Protein AF-0000000072900373 (afdb_homodimer)

Radius of gyration: 36.22 Å; Cα contacts (8 Å, |Δi|>4): 1668; chains: 2; bounding box: 82×101×72 Å

pLDDT: mean 94.93, std 3.92, range [58.38, 98.62]

Structure (mmCIF, N/CA/C/O backbone):
data_AF-0000000072900373-model_v1
#
loop_
_entity.id
_entity.type
_entity.pdbx_description
1 polymer 'Oligopeptidase F'
#
loop_
_atom_site.group_PDB
_atom_site.id
_atom_site.type_symbol
_atom_site.label_atom_id
_atom_site.label_alt_id
_atom_site.label_comp_id
_atom_site.label_asym_id
_atom_site.label_entity_id
_atom_site.label_seq_id
_atom_site.pdbx_PDB_ins_code
_atom_site.Cartn_x
_atom_site.Cartn_y
_atom_site.Cartn_z
_atom_site.occupancy
_atom_site.B_iso_or_equiv
_atom_site.auth_seq_id
_atom_site.auth_comp_id
_atom_site.auth_asym_id
_atom_site.auth_atom_id
_atom_site.pdbx_PDB_model_num
ATOM 1 N N . MET A 1 1 ? -17.359 -36.156 5.402 1 58.38 1 MET A N 1
ATOM 2 C CA . MET A 1 1 ? -15.945 -36.344 5.707 1 58.38 1 MET A CA 1
ATOM 3 C C . MET A 1 1 ? -15.719 -37.688 6.41 1 58.38 1 MET A C 1
ATOM 5 O O . MET A 1 1 ? -16.469 -38.031 7.309 1 58.38 1 MET A O 1
ATOM 9 N N . VAL A 1 2 ? -14.789 -38.469 5.766 1 69.25 2 VAL A N 1
ATOM 10 C CA . VAL A 1 2 ? -14.539 -39.781 6.285 1 69.25 2 VAL A CA 1
ATOM 11 C C . VAL A 1 2 ? -13.734 -39.719 7.582 1 69.25 2 VAL A C 1
ATOM 13 O O . VAL A 1 2 ? -12.883 -38.812 7.73 1 69.25 2 VAL A O 1
ATOM 16 N N . GLU A 1 3 ? -14.164 -40.438 8.594 1 67.88 3 GLU A N 1
ATOM 17 C CA . GLU A 1 3 ? -13.391 -40.531 9.828 1 67.88 3 GLU A CA 1
ATOM 18 C C . GLU A 1 3 ? -12 -41.094 9.57 1 67.88 3 GLU A C 1
ATOM 20 O O . GLU A 1 3 ? -11.852 -42.094 8.859 1 67.88 3 GLU A O 1
ATOM 25 N N . THR A 1 4 ? -10.984 -40.5 10.086 1 74.12 4 THR A N 1
ATOM 26 C CA . THR A 1 4 ? -9.586 -40.875 9.844 1 74.12 4 THR A CA 1
ATOM 27 C C . THR A 1 4 ? -9.32 -42.312 10.211 1 74.12 4 THR A C 1
ATOM 29 O O . THR A 1 4 ? -8.586 -43.031 9.516 1 74.12 4 THR A O 1
ATOM 32 N N . LYS A 1 5 ? -9.992 -42.781 11.32 1 67.62 5 LYS A N 1
ATOM 33 C CA . LYS A 1 5 ? -9.734 -44.125 11.867 1 67.62 5 LYS A CA 1
ATOM 34 C C . LYS A 1 5 ? -10.281 -45.219 10.953 1 67.62 5 LYS A C 1
ATOM 36 O O . LYS A 1 5 ? -9.844 -46.375 11.016 1 67.62 5 LYS A O 1
ATOM 41 N N . SER A 1 6 ? -11.039 -44.844 10 1 78.75 6 SER A N 1
ATOM 42 C CA . SER A 1 6 ? -11.688 -45.812 9.133 1 78.75 6 SER A CA 1
ATOM 43 C C . SER A 1 6 ? -10.961 -45.938 7.797 1 78.75 6 SER A C 1
ATOM 45 O O . SER A 1 6 ? -11.242 -46.844 7.016 1 78.75 6 SER A O 1
ATOM 47 N N . ILE A 1 7 ? -10 -45.25 7.523 1 85.94 7 ILE A N 1
ATOM 48 C CA . ILE A 1 7 ? -9.289 -45.219 6.25 1 85.94 7 ILE A CA 1
ATOM 49 C C . ILE A 1 7 ? -8.18 -46.281 6.27 1 85.94 7 ILE A C 1
ATOM 51 O O . ILE A 1 7 ? -7.383 -46.344 7.203 1 85.94 7 ILE A O 1
ATOM 55 N N . PRO A 1 8 ? -8.188 -47.125 5.344 1 88.56 8 PRO A N 1
ATOM 56 C CA . PRO A 1 8 ? -7.125 -48.125 5.293 1 88.56 8 PRO A CA 1
ATOM 57 C C . PRO A 1 8 ? -5.73 -47.5 5.25 1 88.56 8 PRO A C 1
ATOM 59 O O . PRO A 1 8 ? -5.539 -46.438 4.664 1 88.56 8 PRO A O 1
ATOM 62 N N . GLU A 1 9 ? -4.777 -48.219 5.855 1 89.25 9 GLU A N 1
ATOM 63 C CA . GLU A 1 9 ? -3.398 -47.75 5.914 1 89.25 9 GLU A CA 1
ATOM 64 C C . GLU A 1 9 ? -2.816 -47.562 4.516 1 89.25 9 GLU A C 1
ATOM 66 O O . GLU A 1 9 ? -1.954 -46.719 4.301 1 89.25 9 GLU A O 1
ATOM 71 N N . SER A 1 10 ? -3.383 -48.344 3.582 1 90.12 10 SER A N 1
ATOM 72 C CA . SER A 1 10 ? -2.889 -48.281 2.209 1 90.12 10 SER A CA 1
ATOM 73 C C . SER A 1 10 ? -3.289 -47 1.517 1 90.12 10 SER A C 1
ATOM 75 O O . SER A 1 10 ? -2.77 -46.656 0.448 1 90.12 10 SER A O 1
ATOM 77 N N . GLU A 1 11 ? -4.098 -46.25 2.133 1 94.56 11 GLU A N 1
ATOM 78 C CA . GLU A 1 11 ? -4.578 -45 1.546 1 94.56 11 GLU A CA 1
ATOM 79 C C . GLU A 1 11 ? -4.121 -43.781 2.363 1 94.56 11 GLU A C 1
ATOM 81 O O . GLU A 1 11 ? -4.734 -42.719 2.305 1 94.56 11 GLU A O 1
ATOM 86 N N . LYS A 1 12 ? -3.115 -44.094 3.209 1 94.62 12 LYS A N 1
ATOM 87 C CA . LYS A 1 12 ? -2.385 -43.031 3.93 1 94.62 12 LYS A CA 1
ATOM 88 C C . LYS A 1 12 ? -0.908 -43.031 3.547 1 94.62 12 LYS A C 1
ATOM 90 O O . LYS A 1 12 ? -0.331 -44.094 3.281 1 94.62 12 LYS A O 1
ATOM 95 N N . TRP A 1 13 ? -0.353 -41.844 3.51 1 96 13 TRP A N 1
ATOM 96 C CA . TRP A 1 13 ? 1.069 -41.781 3.186 1 96 13 TRP A CA 1
ATOM 97 C C . TRP A 1 13 ? 1.911 -42.219 4.383 1 96 13 TRP A C 1
ATOM 99 O O . TRP A 1 13 ? 1.435 -42.219 5.52 1 96 13 TRP A O 1
ATOM 109 N N . LYS A 1 14 ? 3.115 -42.656 4.074 1 95.81 14 LYS A N 1
ATOM 110 C CA . LYS A 1 14 ? 4.031 -43.156 5.098 1 95.81 14 LYS A CA 1
ATOM 111 C C . LYS A 1 14 ? 5.203 -42.188 5.289 1 95.81 14 LYS A C 1
ATOM 113 O O . LYS A 1 14 ? 6.223 -42.312 4.602 1 95.81 14 LYS A O 1
ATOM 118 N N . LYS A 1 15 ? 5.066 -41.375 6.258 1 95.25 15 LYS A N 1
ATOM 119 C CA . LYS A 1 15 ? 6.113 -40.375 6.516 1 95.25 15 LYS A CA 1
ATOM 120 C C . LYS A 1 15 ? 7.332 -41.031 7.16 1 95.25 15 LYS A C 1
ATOM 122 O O . LYS A 1 15 ? 8.422 -40.469 7.164 1 95.25 15 LYS A O 1
ATOM 127 N N . GLU A 1 16 ? 7.238 -42.281 7.59 1 94.75 16 GLU A N 1
ATOM 128 C CA . GLU A 1 16 ? 8.305 -43.031 8.242 1 94.75 16 GLU A CA 1
ATOM 129 C C . GLU A 1 16 ? 9.453 -43.312 7.273 1 94.75 16 GLU A C 1
ATOM 131 O O . GLU A 1 16 ? 10.57 -43.625 7.699 1 94.75 16 GLU A O 1
ATOM 136 N N . HIS A 1 17 ? 9.109 -43.188 6.008 1 95.62 17 HIS A N 1
ATOM 137 C CA . HIS A 1 17 ? 10.164 -43.375 5.012 1 95.62 17 HIS A CA 1
ATOM 138 C C . HIS A 1 17 ? 11.148 -42.188 5.047 1 95.62 17 HIS A C 1
ATOM 140 O O . HIS A 1 17 ? 12.266 -42.312 4.543 1 95.62 17 HIS A O 1
ATOM 146 N N . ILE A 1 18 ? 10.766 -41.094 5.629 1 97.31 18 ILE A N 1
ATOM 147 C CA . ILE A 1 18 ? 11.672 -39.938 5.816 1 97.31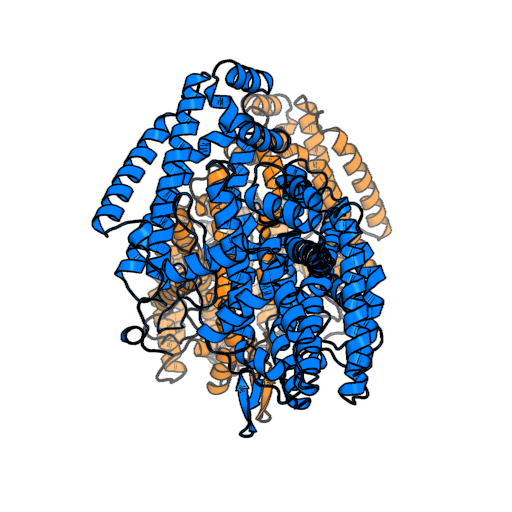 18 ILE A CA 1
ATOM 148 C C . ILE A 1 18 ? 12.414 -40.094 7.145 1 97.31 18 ILE A C 1
ATOM 150 O O . ILE A 1 18 ? 13.648 -40.125 7.176 1 97.31 18 ILE A O 1
ATOM 154 N N . PHE A 1 19 ? 11.594 -40.156 8.156 1 97 19 PHE A N 1
ATOM 155 C CA . PHE A 1 19 ? 12.117 -40.438 9.492 1 97 19 PHE A CA 1
ATOM 156 C C . PHE A 1 19 ? 11.328 -41.562 10.148 1 97 19 PHE A C 1
ATOM 158 O O . PHE A 1 19 ? 10.094 -41.5 10.227 1 97 19 PHE A O 1
ATOM 165 N N . SER A 1 20 ? 12.047 -42.438 10.734 1 95.19 20 SER A N 1
ATOM 166 C CA . SER A 1 20 ? 11.43 -43.656 11.281 1 95.19 20 SER A CA 1
ATOM 167 C C . SER A 1 20 ? 10.703 -43.344 12.586 1 95.19 20 SER A C 1
ATOM 169 O O . SER A 1 20 ? 9.844 -44.125 13.016 1 95.19 20 SER A O 1
ATOM 171 N N . SER A 1 21 ? 11.125 -42.219 13.242 1 93.62 21 SER A N 1
ATOM 172 C CA . SER A 1 21 ? 10.523 -41.875 14.523 1 93.62 21 SER A CA 1
ATOM 173 C C . SER A 1 21 ? 10.672 -40.375 14.812 1 93.62 21 SER A C 1
ATOM 175 O O . SER A 1 21 ? 11.453 -39.688 14.148 1 93.62 21 SER A O 1
ATOM 177 N N . GLU A 1 22 ? 9.859 -40 15.758 1 93.25 22 GLU A N 1
ATOM 178 C CA . GLU A 1 22 ? 9.977 -38.625 16.219 1 93.25 22 GLU A CA 1
ATOM 179 C C . GLU A 1 22 ? 11.375 -38.344 16.766 1 93.25 22 GLU A C 1
ATOM 181 O O . GLU A 1 22 ? 11.906 -37.25 16.609 1 93.25 22 GLU A O 1
ATOM 186 N N . GLU A 1 23 ? 11.859 -39.312 17.406 1 95.5 23 GLU A N 1
ATOM 187 C CA . GLU A 1 23 ? 13.203 -39.188 17.953 1 95.5 23 GLU A CA 1
ATOM 188 C C . GLU A 1 23 ? 14.242 -39 16.844 1 95.5 23 GLU A C 1
ATOM 190 O O . GLU A 1 23 ? 15.195 -38.25 17 1 95.5 23 GLU A O 1
ATOM 195 N N . ALA A 1 24 ? 14.07 -39.781 15.805 1 97.19 24 ALA A N 1
ATOM 196 C CA . ALA A 1 24 ? 14.969 -39.625 14.664 1 97.19 24 ALA A CA 1
ATOM 197 C C . ALA A 1 24 ? 14.891 -38.219 14.078 1 97.19 24 ALA A C 1
ATOM 199 O O . ALA A 1 24 ? 15.914 -37.656 13.688 1 97.19 24 ALA A O 1
ATOM 200 N N . TRP A 1 25 ? 13.672 -37.719 13.969 1 97.75 25 TRP A N 1
ATOM 201 C CA . TRP A 1 25 ? 13.469 -36.344 13.484 1 97.75 25 TRP A CA 1
ATOM 202 C C . TRP A 1 25 ? 14.18 -35.344 14.391 1 97.75 25 TRP A C 1
ATOM 204 O O . TRP A 1 25 ? 14.898 -34.469 13.906 1 97.75 25 TRP A O 1
ATOM 214 N N . LYS A 1 26 ? 14.055 -35.5 15.719 1 97.06 26 LYS A N 1
ATOM 215 C CA . LYS A 1 26 ? 14.648 -34.562 16.688 1 97.06 26 LYS A CA 1
ATOM 216 C C . LYS A 1 26 ? 16.172 -34.594 16.609 1 97.06 26 LYS A C 1
ATOM 218 O O . LYS A 1 26 ? 16.828 -33.562 16.688 1 97.06 26 LYS A O 1
ATOM 223 N N . ARG A 1 27 ? 16.672 -35.781 16.469 1 97.31 27 ARG A N 1
ATOM 224 C CA . ARG A 1 27 ? 18.125 -35.938 16.344 1 97.31 27 ARG A CA 1
ATOM 225 C C . ARG A 1 27 ? 18.641 -35.219 15.102 1 97.31 27 ARG A C 1
ATOM 227 O O . ARG A 1 27 ? 19.672 -34.531 15.148 1 97.31 27 ARG A O 1
ATOM 234 N N . SER A 1 28 ? 17.984 -35.5 14.031 1 97.69 28 SER A N 1
ATOM 235 C CA . SER A 1 28 ? 18.375 -34.844 12.789 1 97.69 28 SER A CA 1
ATOM 236 C C . SER A 1 28 ? 18.25 -33.312 12.906 1 97.69 28 SER A C 1
ATOM 238 O O . SER A 1 28 ? 19.078 -32.594 12.375 1 97.69 28 SER A O 1
ATOM 240 N N . TYR A 1 29 ? 17.188 -32.875 13.57 1 97.94 29 TYR A N 1
ATOM 241 C CA . TYR A 1 29 ? 16.984 -31.438 13.789 1 97.94 29 TYR A CA 1
ATOM 242 C C . TYR A 1 29 ? 18.172 -30.828 14.531 1 97.94 29 TYR A C 1
ATOM 244 O O . TYR A 1 29 ? 18.688 -29.781 14.133 1 97.94 29 TYR A O 1
ATOM 252 N N . GLU A 1 30 ? 18.594 -31.453 15.555 1 97.31 30 GLU A N 1
ATOM 253 C CA . GLU A 1 30 ? 19.719 -30.969 16.344 1 97.31 30 GLU A CA 1
ATOM 254 C C . GLU A 1 30 ? 21.016 -30.984 15.523 1 97.31 30 GLU A C 1
ATOM 256 O O . GLU A 1 30 ? 21.812 -30.047 15.617 1 97.31 30 GLU A O 1
ATOM 261 N N . GLU A 1 31 ? 21.156 -32.031 14.844 1 97.38 31 GLU A N 1
ATOM 262 C CA . GLU A 1 31 ? 22.328 -32.125 13.984 1 97.38 31 GLU A CA 1
ATOM 263 C C . GLU A 1 31 ? 22.375 -30.969 12.984 1 97.38 31 GLU A C 1
ATOM 265 O O . GLU A 1 31 ? 23.406 -30.297 12.844 1 97.38 31 GLU A O 1
ATOM 270 N N . VAL A 1 32 ? 21.281 -30.781 12.281 1 97.94 32 VAL A N 1
ATOM 271 C CA . VAL A 1 32 ? 21.219 -29.734 11.273 1 97.94 32 VAL A CA 1
ATOM 272 C C . VAL A 1 32 ? 21.406 -28.375 11.938 1 97.94 32 VAL A C 1
ATOM 274 O O . VAL A 1 32 ? 22.094 -27.5 11.398 1 97.94 32 VAL A O 1
ATOM 277 N N . SER A 1 33 ? 20.797 -28.172 13.109 1 96.81 33 SER A N 1
ATOM 278 C CA . SER A 1 33 ? 20.953 -26.922 13.852 1 96.81 33 SER A CA 1
ATOM 279 C C . SER A 1 33 ? 22.406 -26.625 14.141 1 96.81 33 SER A C 1
ATOM 281 O O . SER A 1 33 ? 22.875 -25.5 13.945 1 96.81 33 SER A O 1
ATOM 283 N N . THR A 1 34 ? 23.125 -27.594 14.531 1 96.69 34 THR A N 1
ATOM 284 C CA . THR A 1 34 ? 24.547 -27.453 14.836 1 96.69 34 THR A CA 1
ATOM 285 C C . THR A 1 34 ? 25.344 -27.172 13.578 1 96.69 34 THR A C 1
ATOM 287 O O . THR A 1 34 ? 26.25 -26.328 13.578 1 96.69 34 THR A O 1
ATOM 290 N N . ARG A 1 35 ? 25.031 -27.875 12.602 1 96.88 35 ARG A N 1
ATOM 291 C CA . ARG A 1 35 ? 25.766 -27.703 11.352 1 96.88 35 ARG A CA 1
ATOM 292 C C . ARG A 1 35 ? 25.516 -26.312 10.766 1 96.88 35 ARG A C 1
ATOM 294 O O . ARG A 1 35 ? 26.406 -25.734 10.125 1 96.88 35 ARG A O 1
ATOM 301 N N . ILE A 1 36 ? 24.312 -25.797 10.883 1 96.19 36 ILE A N 1
ATOM 302 C CA . ILE A 1 36 ? 24.016 -24.453 10.438 1 96.19 36 ILE A CA 1
ATOM 303 C C . ILE A 1 36 ? 24.906 -23.453 11.172 1 96.19 36 ILE A C 1
ATOM 305 O O . ILE A 1 36 ? 25.422 -22.516 10.57 1 96.19 36 ILE A O 1
ATOM 309 N N . ASP A 1 37 ? 25.172 -23.672 12.43 1 93.44 37 ASP A N 1
ATOM 310 C CA . ASP A 1 37 ? 26.031 -22.797 13.211 1 93.44 37 ASP A CA 1
ATOM 311 C C . ASP A 1 37 ? 27.469 -22.859 12.703 1 93.44 37 ASP A C 1
ATOM 313 O O . ASP A 1 37 ? 28.172 -21.844 12.672 1 93.44 37 ASP A O 1
ATOM 317 N N . ASP A 1 38 ? 27.781 -23.953 12.297 1 93.75 38 ASP A N 1
ATOM 318 C CA . ASP A 1 38 ? 29.141 -24.188 11.844 1 93.75 38 ASP A CA 1
ATOM 319 C C . ASP A 1 38 ? 29.391 -23.531 10.484 1 93.75 38 ASP A C 1
ATOM 321 O O . ASP A 1 38 ? 30.5 -23.047 10.203 1 93.75 38 ASP A O 1
ATOM 325 N N . ILE A 1 39 ? 28.375 -23.609 9.688 1 95.19 39 ILE A N 1
ATOM 326 C CA . ILE A 1 39 ? 28.594 -23.141 8.32 1 95.19 39 ILE A CA 1
ATOM 327 C C . ILE A 1 39 ? 28.75 -21.625 8.305 1 95.19 39 ILE A C 1
ATOM 329 O O . ILE A 1 39 ? 29.281 -21.062 7.352 1 95.19 39 ILE A O 1
ATOM 333 N N . LYS A 1 40 ? 28.359 -20.938 9.359 1 92.12 40 LYS A N 1
ATOM 334 C CA . LYS A 1 40 ? 28.5 -19.5 9.516 1 92.12 40 LYS A CA 1
ATOM 335 C C . LYS A 1 40 ? 29.969 -19.078 9.492 1 92.12 40 LYS A C 1
ATOM 337 O O . LYS A 1 40 ? 30.297 -17.953 9.109 1 92.12 40 LYS A O 1
ATOM 342 N N . HIS A 1 41 ? 30.766 -19.969 9.859 1 92.75 41 HIS A N 1
ATOM 343 C CA . HIS A 1 41 ? 32.188 -19.703 9.969 1 92.75 41 HIS A CA 1
ATOM 344 C C . HIS A 1 41 ? 32.812 -19.375 8.609 1 92.75 41 HIS A C 1
ATOM 346 O O . HIS A 1 41 ? 33.844 -18.719 8.531 1 92.75 41 HIS A O 1
ATOM 352 N N . TYR A 1 42 ? 32.094 -19.703 7.602 1 95.56 42 TYR A N 1
ATOM 353 C CA . TYR A 1 42 ? 32.656 -19.516 6.266 1 95.56 42 TYR A CA 1
ATOM 354 C C . TYR A 1 42 ? 32.406 -18.109 5.758 1 95.56 42 TYR A C 1
ATOM 356 O O . TYR A 1 42 ? 33 -17.688 4.75 1 95.56 42 TYR A O 1
ATOM 364 N N . GLN A 1 43 ? 31.531 -17.422 6.348 1 92.81 43 GLN A N 1
ATOM 365 C CA . GLN A 1 43 ? 31.344 -16.016 5.996 1 92.81 43 GLN A CA 1
ATOM 366 C C . GLN A 1 43 ? 32.656 -15.242 6.148 1 92.81 43 GLN A C 1
ATOM 368 O O . GLN A 1 43 ? 33.156 -15.102 7.258 1 92.81 43 GLN A O 1
ATOM 373 N N . GLY A 1 44 ? 33.188 -14.781 5.137 1 92.19 44 GLY A N 1
ATOM 374 C CA . GLY A 1 44 ? 34.438 -14.016 5.145 1 92.19 44 GLY A CA 1
ATOM 375 C C . GLY A 1 44 ? 35.688 -14.891 5.148 1 92.19 44 GLY A C 1
ATOM 376 O O . GLY A 1 44 ? 36.781 -14.383 5.086 1 92.19 44 GLY A O 1
ATOM 377 N N . ASN A 1 45 ? 35.469 -16.172 5.109 1 94.31 45 ASN A N 1
ATOM 378 C CA . ASN A 1 45 ? 36.594 -17.047 5.312 1 94.31 45 ASN A CA 1
ATOM 379 C C . ASN A 1 45 ? 36.812 -17.984 4.125 1 94.31 45 ASN A C 1
ATOM 381 O O . ASN A 1 45 ? 37.594 -18.938 4.211 1 94.31 45 ASN A O 1
ATOM 385 N N . ILE A 1 46 ? 36.125 -17.812 3.029 1 96.38 46 ILE A N 1
ATOM 386 C CA . ILE A 1 46 ? 36.375 -18.562 1.81 1 96.38 46 ILE A CA 1
ATOM 387 C C . ILE A 1 46 ? 37.469 -17.844 0.994 1 96.38 46 ILE A C 1
ATOM 389 O O . ILE A 1 46 ? 37.188 -16.828 0.358 1 96.38 46 ILE A O 1
ATOM 393 N N . THR A 1 47 ? 38.625 -18.375 1.009 1 95.12 47 THR A N 1
ATOM 394 C CA . THR A 1 47 ? 39.75 -17.641 0.413 1 95.12 47 THR A CA 1
ATOM 395 C C . THR A 1 47 ? 40.438 -18.469 -0.676 1 95.12 47 THR A C 1
ATOM 397 O O . THR A 1 47 ? 41.344 -18 -1.337 1 95.12 47 THR A O 1
ATOM 400 N N . ASN A 1 48 ? 40 -19.688 -0.799 1 95.88 48 ASN A N 1
ATOM 401 C CA . ASN A 1 48 ? 40.594 -20.562 -1.818 1 95.88 48 ASN A CA 1
ATOM 402 C C . ASN A 1 48 ? 39.594 -21.594 -2.312 1 95.88 48 ASN A C 1
ATOM 404 O O . ASN A 1 48 ? 38.469 -21.688 -1.795 1 95.88 48 ASN A O 1
ATOM 408 N N . ALA A 1 49 ? 40 -22.328 -3.289 1 97.19 49 ALA A N 1
ATOM 409 C CA . ALA A 1 49 ? 39.156 -23.297 -3.969 1 97.19 49 ALA A CA 1
ATOM 410 C C . ALA A 1 49 ? 38.688 -24.391 -3.012 1 97.19 49 ALA A C 1
ATOM 412 O O . ALA A 1 49 ? 37.562 -24.828 -3.061 1 97.19 49 ALA A O 1
ATOM 413 N N . LYS A 1 50 ? 39.531 -24.797 -2.191 1 97.38 50 LYS A N 1
ATOM 414 C CA . LYS A 1 50 ? 39.25 -25.891 -1.271 1 97.38 50 LYS A CA 1
ATOM 415 C C . LYS A 1 50 ? 38.156 -25.484 -0.264 1 97.38 50 LYS A C 1
ATOM 417 O O . LYS A 1 50 ? 37.25 -26.266 0.038 1 97.38 50 LYS A O 1
ATOM 422 N N . GLU A 1 51 ? 38.312 -24.344 0.235 1 97.19 51 GLU A N 1
ATOM 423 C CA . GLU A 1 51 ? 37.312 -23.828 1.178 1 97.19 51 GLU A CA 1
ATOM 424 C C . GLU A 1 51 ? 35.969 -23.656 0.507 1 97.19 51 GLU A C 1
ATOM 426 O O . GLU A 1 51 ? 34.906 -23.906 1.12 1 97.19 51 GLU A O 1
ATOM 431 N N . LEU A 1 52 ? 36.031 -23.188 -0.725 1 97.81 52 LEU A N 1
ATOM 432 C CA . LEU A 1 52 ? 34.781 -23.031 -1.476 1 97.81 52 LEU A CA 1
ATOM 433 C C . LEU A 1 52 ? 34.094 -24.391 -1.648 1 97.81 52 LEU A C 1
ATOM 435 O O . LEU A 1 52 ? 32.875 -24.5 -1.413 1 97.81 52 LEU A O 1
ATOM 439 N N . LEU A 1 53 ? 34.875 -25.344 -2.021 1 97.88 53 LEU A N 1
ATOM 440 C CA . LEU A 1 53 ? 34.312 -26.688 -2.197 1 97.88 53 LEU A CA 1
ATOM 441 C C . LEU A 1 53 ? 33.719 -27.203 -0.89 1 97.88 53 LEU A C 1
ATOM 443 O O . LEU A 1 53 ? 32.625 -27.781 -0.883 1 97.88 53 LEU A O 1
ATOM 447 N N . THR A 1 54 ? 34.438 -26.984 0.187 1 97.5 54 THR A N 1
ATOM 448 C CA . THR A 1 54 ? 33.969 -27.469 1.488 1 97.5 54 THR A CA 1
ATOM 449 C C . THR A 1 54 ? 32.656 -26.812 1.881 1 97.5 54 THR A C 1
ATOM 451 O O . THR A 1 54 ? 31.734 -27.484 2.346 1 97.5 54 THR A O 1
ATOM 454 N N . TYR A 1 55 ? 32.625 -25.531 1.666 1 97.69 55 TYR A N 1
ATOM 455 C CA . TYR A 1 55 ? 31.406 -24.781 1.979 1 97.69 55 TYR A CA 1
ATOM 456 C C . TYR A 1 55 ? 30.234 -25.297 1.165 1 97.69 55 TYR A C 1
ATOM 458 O O . TYR A 1 55 ? 29.156 -25.562 1.711 1 97.69 55 TYR A O 1
ATOM 466 N N . LEU A 1 56 ? 30.422 -25.453 -0.088 1 97.94 56 LEU A N 1
ATOM 467 C CA . LEU A 1 56 ? 29.344 -25.859 -0.983 1 97.94 56 LEU A CA 1
ATOM 468 C C . LEU A 1 56 ? 28.875 -27.266 -0.66 1 97.94 56 LEU A C 1
ATOM 470 O O . LEU A 1 56 ? 27.672 -27.547 -0.667 1 97.94 56 LEU A O 1
ATOM 474 N N . THR A 1 57 ? 29.766 -28.125 -0.368 1 97.38 57 THR A N 1
ATOM 475 C CA . THR A 1 57 ? 29.453 -29.5 -0.039 1 97.38 57 THR A CA 1
ATOM 476 C C . THR A 1 57 ? 28.656 -29.578 1.267 1 97.38 57 THR A C 1
ATOM 478 O O . THR A 1 57 ? 27.641 -30.25 1.339 1 97.38 57 THR A O 1
ATOM 481 N N . LYS A 1 58 ? 29.156 -28.875 2.225 1 97.12 58 LYS A N 1
ATOM 482 C CA . LYS A 1 58 ? 28.453 -28.828 3.5 1 97.12 58 LYS A CA 1
ATOM 483 C C . LYS A 1 58 ? 27.062 -28.219 3.334 1 97.12 58 LYS A C 1
ATOM 485 O O . LYS A 1 58 ? 26.094 -28.703 3.922 1 97.12 58 LYS A O 1
ATOM 490 N N . GLY A 1 59 ? 27.062 -27.156 2.557 1 96.81 59 GLY A N 1
ATOM 491 C CA . GLY A 1 59 ? 25.781 -26.516 2.297 1 96.81 59 GLY A CA 1
ATOM 492 C C . GLY A 1 59 ? 24.75 -27.453 1.671 1 96.81 59 GLY A C 1
ATOM 493 O O . GLY A 1 59 ? 23.594 -27.438 2.059 1 96.81 59 GLY A O 1
ATOM 494 N N . GLU A 1 60 ? 25.141 -28.172 0.738 1 95.69 60 GLU A N 1
ATOM 495 C CA . GLU A 1 60 ? 24.25 -29.125 0.079 1 95.69 60 GLU A CA 1
ATOM 496 C C . GLU A 1 60 ? 23.75 -30.188 1.058 1 95.69 60 GLU A C 1
ATOM 498 O O . GLU A 1 60 ? 22.578 -30.531 1.05 1 95.69 60 GLU A O 1
ATOM 503 N N . GLU A 1 61 ? 24.641 -30.625 1.863 1 96.5 61 GLU A N 1
ATOM 504 C CA . GLU A 1 61 ? 24.266 -31.641 2.846 1 96.5 61 GLU A CA 1
ATOM 505 C C . GLU A 1 61 ? 23.25 -31.109 3.848 1 96.5 61 GLU A C 1
ATOM 507 O O . GLU A 1 61 ? 22.281 -31.797 4.18 1 96.5 61 GLU A O 1
ATOM 512 N N . ILE A 1 62 ? 23.531 -29.969 4.281 1 97.31 62 ILE A N 1
ATOM 513 C CA . ILE A 1 62 ? 22.625 -29.344 5.23 1 97.31 62 ILE A CA 1
ATOM 514 C C . ILE A 1 62 ? 21.266 -29.141 4.578 1 97.31 62 ILE A C 1
ATOM 516 O O . ILE A 1 62 ? 20.234 -29.422 5.191 1 97.31 62 ILE A O 1
ATOM 520 N N . SER A 1 63 ? 21.266 -28.688 3.375 1 95.88 63 SER A N 1
ATOM 521 C CA . SER A 1 63 ? 20.016 -28.422 2.658 1 95.88 63 SER A CA 1
ATOM 522 C C . SER A 1 63 ? 19.203 -29.703 2.463 1 95.88 63 SER A C 1
ATOM 524 O O . SER A 1 63 ? 17.984 -29.688 2.582 1 95.88 63 SER A O 1
ATOM 526 N N . GLN A 1 64 ? 19.844 -30.734 2.139 1 95.94 64 GLN A N 1
ATOM 527 C CA . GLN A 1 64 ? 19.172 -32 1.947 1 95.94 64 GLN A CA 1
ATOM 528 C C . GLN A 1 64 ? 18.516 -32.5 3.242 1 95.94 64 GLN A C 1
ATOM 530 O O . GLN A 1 64 ? 17.359 -32.938 3.234 1 95.94 64 GLN A O 1
ATOM 535 N N . LYS A 1 65 ? 19.234 -32.375 4.266 1 97.31 65 LYS A N 1
ATOM 536 C CA . LYS A 1 65 ? 18.703 -32.812 5.559 1 97.31 65 LYS A CA 1
ATOM 537 C C . LYS A 1 65 ? 17.578 -31.891 6.023 1 97.31 65 LYS A C 1
ATOM 539 O O . LYS A 1 65 ? 16.578 -32.375 6.566 1 97.31 65 LYS A O 1
ATOM 544 N N . TYR A 1 66 ? 17.781 -30.672 5.797 1 97.62 66 TYR A N 1
ATOM 545 C CA . TYR A 1 66 ? 16.734 -29.719 6.152 1 97.62 66 TYR A CA 1
ATOM 546 C C . TYR A 1 66 ? 15.438 -30.016 5.391 1 97.62 66 TYR A C 1
ATOM 548 O O . TYR A 1 66 ? 14.344 -29.953 5.957 1 97.62 66 TYR A O 1
ATOM 556 N N . SER A 1 67 ? 15.578 -30.25 4.141 1 96.81 67 SER A N 1
ATOM 557 C CA . SER A 1 67 ? 14.406 -30.562 3.32 1 96.81 67 SER A CA 1
ATOM 558 C C . SER A 1 67 ? 13.617 -31.734 3.895 1 96.81 67 SER A C 1
ATOM 560 O O . SER A 1 67 ? 12.391 -31.688 3.961 1 96.81 67 SER A O 1
ATOM 562 N N . LYS A 1 68 ? 14.273 -32.688 4.332 1 97.69 68 LYS A N 1
ATOM 563 C CA . LYS A 1 68 ? 13.625 -33.844 4.922 1 97.69 68 LYS A CA 1
ATOM 564 C C . LYS A 1 68 ? 12.93 -33.5 6.23 1 97.69 68 LYS A C 1
ATOM 566 O O . LYS A 1 68 ? 11.812 -33.969 6.488 1 97.69 68 LYS A O 1
ATOM 571 N N . LEU A 1 69 ? 13.633 -32.688 7.004 1 98.31 69 LEU A N 1
ATOM 572 C CA . LEU A 1 69 ? 13.039 -32.219 8.242 1 98.31 69 LEU A CA 1
ATOM 573 C C . LEU A 1 69 ? 11.742 -31.453 7.969 1 98.31 69 LEU A C 1
ATOM 575 O O . LEU A 1 69 ? 10.719 -31.703 8.609 1 98.31 69 LEU A O 1
ATOM 579 N N . TYR A 1 70 ? 11.82 -30.594 7.051 1 97.69 70 TYR A N 1
ATOM 580 C CA . TYR A 1 70 ? 10.688 -29.734 6.73 1 97.69 70 TYR A CA 1
ATOM 581 C C . TYR A 1 70 ? 9.523 -30.562 6.195 1 97.69 70 TYR A C 1
ATOM 583 O O . TYR A 1 70 ? 8.383 -30.391 6.641 1 97.69 70 TYR A O 1
ATOM 591 N N . VAL A 1 71 ? 9.781 -31.422 5.258 1 97.56 71 VAL A N 1
ATOM 592 C CA . VAL A 1 71 ? 8.711 -32.188 4.609 1 97.56 71 VAL A CA 1
ATOM 593 C C . VAL A 1 71 ? 8.023 -33.094 5.629 1 97.56 71 VAL A C 1
ATOM 595 O O . VAL A 1 71 ? 6.797 -33.188 5.656 1 97.56 71 VAL A O 1
ATOM 598 N N . TYR A 1 72 ? 8.797 -33.688 6.473 1 98 72 TYR A N 1
ATOM 599 C CA . TYR A 1 72 ? 8.211 -34.531 7.508 1 98 72 TYR A CA 1
ATOM 600 C C . TYR A 1 72 ? 7.25 -33.719 8.383 1 98 72 TYR A C 1
ATOM 602 O O . TYR A 1 72 ? 6.133 -34.156 8.648 1 98 72 TYR A O 1
ATOM 610 N N . ALA A 1 73 ? 7.746 -32.625 8.766 1 97.62 73 ALA A N 1
ATOM 611 C CA . ALA A 1 73 ? 6.918 -31.766 9.617 1 97.62 73 ALA A CA 1
ATOM 612 C C . ALA A 1 73 ? 5.672 -31.297 8.867 1 97.62 73 ALA A C 1
ATOM 614 O O . ALA A 1 73 ? 4.574 -31.281 9.43 1 97.62 73 ALA A O 1
ATOM 615 N N . MET A 1 74 ? 5.84 -30.953 7.668 1 97 74 MET A N 1
ATOM 616 C CA . MET A 1 74 ? 4.738 -30.453 6.84 1 97 74 MET A CA 1
ATOM 617 C C . MET A 1 74 ? 3.695 -31.547 6.625 1 97 74 MET A C 1
ATOM 619 O O . MET A 1 74 ? 2.496 -31.297 6.762 1 97 74 MET A O 1
ATOM 623 N N . LEU A 1 75 ? 4.113 -32.719 6.312 1 97.31 75 LEU A N 1
ATOM 624 C CA . LEU A 1 75 ? 3.201 -33.844 6.09 1 97.31 75 LEU A CA 1
ATOM 625 C C . LEU A 1 75 ? 2.385 -34.125 7.34 1 97.31 75 LEU A C 1
ATOM 627 O O . LEU A 1 75 ? 1.168 -34.312 7.266 1 97.31 75 LEU A O 1
ATOM 631 N N . SER A 1 76 ? 3.074 -34.094 8.414 1 95.81 76 SER A N 1
ATOM 632 C CA . SER A 1 76 ? 2.395 -34.312 9.68 1 95.81 76 SER A CA 1
ATOM 633 C C . SER A 1 76 ? 1.354 -33.25 9.961 1 95.81 76 SER A C 1
ATOM 635 O O . SER A 1 76 ? 0.241 -33.531 10.398 1 95.81 76 SER A O 1
ATOM 637 N N . HIS A 1 77 ? 1.767 -32.156 9.734 1 95.94 77 HIS A N 1
ATOM 638 C CA . HIS A 1 77 ? 0.872 -31.031 9.945 1 95.94 77 HIS A CA 1
ATOM 639 C C . HIS A 1 77 ? -0.348 -31.109 9.039 1 95.94 77 HIS A C 1
ATOM 641 O O . HIS A 1 77 ? -1.475 -30.875 9.477 1 95.94 77 HIS A O 1
ATOM 647 N N . ASP A 1 78 ? -0.172 -31.453 7.812 1 95.56 78 ASP A N 1
ATOM 648 C CA . ASP A 1 78 ? -1.212 -31.375 6.793 1 95.56 78 ASP A CA 1
ATOM 649 C C . ASP A 1 78 ? -2.203 -32.531 6.93 1 95.56 78 ASP A C 1
ATOM 651 O O . ASP A 1 78 ? -3.277 -32.5 6.324 1 95.56 78 ASP A O 1
ATOM 655 N N . GLU A 1 79 ? -1.88 -33.531 7.73 1 94.5 79 GLU A N 1
ATOM 656 C CA . GLU A 1 79 ? -2.807 -34.594 8.031 1 94.5 79 GLU A CA 1
ATOM 657 C C . GLU A 1 79 ? -3.965 -34.125 8.898 1 94.5 79 GLU A C 1
ATOM 659 O O . GLU A 1 79 ? -5.098 -34.594 8.75 1 94.5 79 GLU A O 1
ATOM 664 N N . ASP A 1 80 ? -3.605 -33.281 9.836 1 92.31 80 ASP A N 1
ATOM 665 C CA . ASP A 1 80 ? -4.559 -32.625 10.727 1 92.31 80 ASP A CA 1
ATOM 666 C C . ASP A 1 80 ? -3.984 -31.328 11.273 1 92.31 80 ASP A C 1
ATOM 668 O O . ASP A 1 80 ? -3.225 -31.344 12.25 1 92.31 80 ASP A O 1
ATOM 672 N N . THR A 1 81 ? -4.336 -30.266 10.711 1 89.88 81 THR A N 1
ATOM 673 C CA . THR A 1 81 ? -3.74 -28.969 10.961 1 89.88 81 THR A CA 1
ATOM 674 C C . THR A 1 81 ? -4.062 -28.484 12.367 1 89.88 81 THR A C 1
ATOM 676 O O . THR A 1 81 ? -3.508 -27.469 12.828 1 89.88 81 THR A O 1
ATOM 679 N N . ARG A 1 82 ? -4.988 -29.188 13.188 1 87.12 82 ARG A N 1
ATOM 680 C CA . ARG A 1 82 ? -5.438 -28.781 14.508 1 87.12 82 ARG A CA 1
ATOM 681 C C . ARG A 1 82 ? -4.512 -29.312 15.594 1 87.12 82 ARG A C 1
ATOM 683 O O . ARG A 1 82 ? -4.598 -28.906 16.75 1 87.12 82 ARG A O 1
ATOM 690 N N . VAL A 1 83 ? -3.752 -30.234 15.188 1 89.12 83 VAL A N 1
ATOM 691 C CA . VAL A 1 83 ? -2.918 -30.906 16.172 1 89.12 83 VAL A CA 1
ATOM 692 C C . VAL A 1 83 ? -1.788 -29.984 16.625 1 89.12 83 VAL A C 1
ATOM 694 O O . VAL A 1 83 ? -0.919 -29.625 15.82 1 89.12 83 VAL A O 1
ATOM 697 N N . ALA A 1 84 ? -1.672 -29.703 17.859 1 88.62 84 ALA A N 1
ATOM 698 C CA . ALA A 1 84 ? -0.747 -28.719 18.422 1 88.62 84 ALA A CA 1
ATOM 699 C C . ALA A 1 84 ? 0.701 -29.172 18.234 1 88.62 84 ALA A C 1
ATOM 701 O O . ALA A 1 84 ? 1.572 -28.359 17.906 1 88.62 84 ALA A O 1
ATOM 702 N N . GLU A 1 85 ? 0.903 -30.359 18.453 1 91.31 85 GLU A N 1
ATOM 703 C CA . GLU A 1 85 ? 2.258 -30.906 18.344 1 91.31 85 GLU A CA 1
ATOM 704 C C . GLU A 1 85 ? 2.791 -30.734 16.922 1 91.31 85 GLU A C 1
ATOM 706 O O . GLU A 1 85 ? 3.963 -30.422 16.719 1 91.31 85 GLU A O 1
ATOM 711 N N . SER A 1 86 ? 2.004 -31.047 15.906 1 93.81 86 SER A N 1
ATOM 712 C CA . SER A 1 86 ? 2.402 -30.906 14.508 1 93.81 86 SER A CA 1
ATOM 713 C C . SER A 1 86 ? 2.613 -29.453 14.141 1 93.81 86 SER A C 1
ATOM 715 O O . SER A 1 86 ? 3.521 -29.125 13.375 1 93.81 86 SER A O 1
ATOM 717 N N . GLN A 1 87 ? 1.788 -28.656 14.703 1 91.62 87 GLN A N 1
ATOM 718 C CA . GLN A 1 87 ? 1.959 -27.234 14.492 1 91.62 87 GLN A CA 1
ATOM 719 C C . GLN A 1 87 ? 3.295 -26.75 15.047 1 91.62 87 GLN A C 1
ATOM 721 O O . GLN A 1 87 ? 4.012 -26 14.391 1 91.62 87 GLN A O 1
ATOM 726 N N . ALA A 1 88 ? 3.561 -27.141 16.203 1 91.25 88 ALA A N 1
ATOM 727 C CA . ALA A 1 88 ? 4.797 -26.75 16.859 1 91.25 88 ALA A CA 1
ATOM 728 C C . ALA A 1 88 ? 6.02 -27.25 16.094 1 91.25 88 ALA A C 1
ATOM 730 O O . ALA A 1 88 ? 7.004 -26.516 15.945 1 91.25 88 ALA A O 1
ATOM 731 N N . ARG A 1 89 ? 5.961 -28.438 15.648 1 94.75 89 ARG A N 1
ATOM 732 C CA . ARG A 1 89 ? 7.059 -29.031 14.883 1 94.75 89 ARG A CA 1
ATOM 733 C C . ARG A 1 89 ? 7.297 -28.25 13.586 1 94.75 89 ARG A C 1
ATOM 735 O O . ARG A 1 89 ? 8.438 -27.969 13.227 1 94.75 89 ARG A O 1
ATOM 742 N N . LEU A 1 90 ? 6.227 -28.031 12.898 1 95.31 90 LEU A N 1
ATOM 743 C CA . LEU A 1 90 ? 6.34 -27.266 11.664 1 95.31 90 LEU A CA 1
ATOM 744 C C . LEU A 1 90 ? 6.922 -25.875 11.922 1 95.31 90 LEU A C 1
ATOM 746 O O . LEU A 1 90 ? 7.797 -25.422 11.188 1 95.31 90 LEU A O 1
ATOM 750 N N . SER A 1 91 ? 6.449 -25.234 12.938 1 90.25 91 SER A N 1
ATOM 751 C CA . SER A 1 91 ? 6.969 -23.922 13.305 1 90.25 91 SER A CA 1
ATOM 752 C C . SER A 1 91 ? 8.453 -23.984 13.633 1 90.25 91 SER A C 1
ATOM 754 O O . SER A 1 91 ? 9.227 -23.125 13.211 1 90.25 91 SER A O 1
ATOM 756 N N . LYS A 1 92 ? 8.789 -24.906 14.328 1 92.31 92 LYS A N 1
ATOM 757 C CA . LYS A 1 92 ? 10.18 -25.109 14.727 1 92.31 92 LYS A CA 1
ATOM 758 C C . LYS A 1 92 ? 11.086 -25.266 13.516 1 92.31 92 LYS A C 1
ATOM 760 O O . LYS A 1 92 ? 12.156 -24.656 13.445 1 92.31 92 LYS A O 1
ATOM 765 N N . VAL A 1 93 ? 10.695 -26.062 12.641 1 96.75 93 VAL A N 1
ATOM 766 C CA . VAL A 1 93 ? 11.547 -26.312 11.484 1 96.75 93 VAL A CA 1
ATOM 767 C C . VAL A 1 93 ? 11.539 -25.094 10.562 1 96.75 93 VAL A C 1
ATOM 769 O O . VAL A 1 93 ? 12.539 -24.812 9.891 1 96.75 93 VAL A O 1
ATOM 772 N N . GLN A 1 94 ? 10.477 -24.484 10.508 1 93.31 94 GLN A N 1
ATOM 773 C CA . GLN A 1 94 ? 10.453 -23.234 9.758 1 93.31 94 GLN A CA 1
ATOM 774 C C . GLN A 1 94 ? 11.445 -22.234 10.32 1 93.31 94 GLN A C 1
ATOM 776 O O . GLN A 1 94 ? 12.125 -21.531 9.57 1 93.31 94 GLN A O 1
ATOM 781 N N . GLN A 1 95 ? 11.531 -22.109 11.617 1 90.44 95 GLN A N 1
ATOM 782 C CA . GLN A 1 95 ? 12.523 -21.25 12.266 1 90.44 95 GLN A CA 1
ATOM 783 C C . GLN A 1 95 ? 13.945 -21.688 11.906 1 90.44 95 GLN A C 1
ATOM 785 O O . GLN A 1 95 ? 14.828 -20.859 11.703 1 90.44 95 GLN A O 1
ATOM 790 N N . LEU A 1 96 ? 14.078 -22.953 11.852 1 94.88 96 LEU A N 1
ATOM 791 C CA . LEU A 1 96 ? 15.359 -23.5 11.43 1 94.88 96 LEU A CA 1
ATOM 792 C C . LEU A 1 96 ? 15.695 -23.062 10.008 1 94.88 96 LEU A C 1
ATOM 794 O O . LEU A 1 96 ? 16.859 -22.797 9.695 1 94.88 96 LEU A O 1
ATOM 798 N N . GLY A 1 97 ? 14.688 -23.109 9.156 1 95.5 97 GLY A N 1
ATOM 799 C CA . GLY A 1 97 ? 14.883 -22.625 7.793 1 95.5 97 GLY A CA 1
ATOM 800 C C . GLY A 1 97 ? 15.336 -21.188 7.727 1 95.5 97 GLY A C 1
ATOM 801 O O . GLY A 1 97 ? 16.203 -20.828 6.918 1 95.5 97 GLY A O 1
ATOM 802 N N . VAL A 1 98 ? 14.812 -20.406 8.625 1 87.44 98 VAL A N 1
ATOM 803 C CA . VAL A 1 98 ? 15.219 -19 8.711 1 87.44 98 VAL A CA 1
ATOM 804 C C . VAL A 1 98 ? 16.672 -18.906 9.156 1 87.44 98 VAL A C 1
ATOM 806 O O . VAL A 1 98 ? 17.453 -18.125 8.602 1 87.44 98 VAL A O 1
ATOM 809 N N . LYS A 1 99 ? 16.984 -19.656 10.078 1 90.69 99 LYS A N 1
ATOM 810 C CA . LYS A 1 99 ? 18.359 -19.703 10.547 1 90.69 99 LYS A CA 1
ATOM 811 C C . LYS A 1 99 ? 19.312 -20.125 9.43 1 90.69 99 LYS A C 1
ATOM 813 O O . LYS A 1 99 ? 20.391 -19.547 9.273 1 90.69 99 LYS A O 1
ATOM 818 N N . LEU A 1 100 ? 18.922 -21.094 8.734 1 95 100 LEU A N 1
ATOM 819 C CA . LEU A 1 100 ? 19.719 -21.578 7.617 1 95 100 LEU A CA 1
ATOM 820 C C . LEU A 1 100 ? 19.891 -20.5 6.559 1 95 100 LEU A C 1
ATOM 822 O O . LEU A 1 100 ? 21 -20.25 6.086 1 95 100 LEU A O 1
ATOM 826 N N . SER A 1 101 ? 18.828 -19.906 6.188 1 92.06 101 SER A N 1
ATOM 827 C CA . SER A 1 101 ? 18.859 -18.844 5.199 1 92.06 101 SER A CA 1
ATOM 828 C C . SER A 1 101 ? 19.781 -17.719 5.637 1 92.06 101 SER A C 1
ATOM 830 O O . SER A 1 101 ? 20.562 -17.203 4.832 1 92.06 101 SER A O 1
ATOM 832 N N . SER A 1 102 ? 19.719 -17.391 6.867 1 87.81 102 SER A N 1
ATOM 833 C CA . SER A 1 102 ? 20.562 -16.344 7.418 1 87.81 102 SER A CA 1
ATOM 834 C C . SER A 1 102 ? 22.031 -16.75 7.398 1 87.81 102 SER A C 1
ATOM 836 O O . SER A 1 102 ? 22.891 -15.953 7.004 1 87.81 102 SER A O 1
ATOM 838 N N . ALA A 1 103 ? 22.25 -17.906 7.762 1 92.31 103 ALA A N 1
ATOM 839 C CA . ALA A 1 103 ? 23.625 -18.406 7.871 1 92.31 103 ALA A CA 1
ATOM 840 C C . ALA A 1 103 ? 24.281 -18.5 6.496 1 92.31 103 ALA A C 1
ATOM 842 O O . ALA A 1 103 ? 25.516 -18.484 6.391 1 92.31 103 ALA A O 1
ATOM 843 N N . THR A 1 104 ? 23.438 -18.578 5.453 1 94.81 104 THR A N 1
ATOM 844 C CA . THR A 1 104 ? 24 -18.797 4.121 1 94.81 104 THR A CA 1
ATOM 845 C C . THR A 1 104 ? 23.828 -17.562 3.256 1 94.81 104 THR A C 1
ATOM 847 O O . THR A 1 104 ? 24.203 -17.562 2.084 1 94.81 104 THR A O 1
ATOM 850 N N . SER A 1 105 ? 23.312 -16.531 3.783 1 88.81 105 SER A N 1
ATOM 851 C CA . SER A 1 105 ? 22.938 -15.336 3.027 1 88.81 105 SER A CA 1
ATOM 852 C C . SER A 1 105 ? 24.172 -14.625 2.48 1 88.81 105 SER A C 1
ATOM 854 O O . SER A 1 105 ? 24.078 -13.867 1.512 1 88.81 105 SER A O 1
ATOM 856 N N . PHE A 1 106 ? 25.391 -14.914 3.023 1 90.25 106 PHE A N 1
ATOM 857 C CA . PHE A 1 106 ? 26.609 -14.219 2.637 1 90.25 106 PHE A CA 1
ATOM 858 C C . PHE A 1 106 ? 27.141 -14.742 1.307 1 90.25 106 PHE A C 1
ATOM 860 O O . PHE A 1 106 ? 27.984 -14.109 0.667 1 90.25 106 PHE A O 1
ATOM 867 N N . PHE A 1 107 ? 26.672 -15.82 0.892 1 94.25 107 PHE A N 1
ATOM 868 C CA . PHE A 1 107 ? 27.375 -16.531 -0.171 1 94.25 107 PHE A CA 1
ATOM 869 C C . PHE A 1 107 ? 27.172 -15.836 -1.511 1 94.25 107 PHE A C 1
ATOM 871 O O . PHE A 1 107 ? 28.141 -15.641 -2.258 1 94.25 107 PHE A O 1
ATOM 878 N N . THR A 1 108 ? 25.922 -15.539 -1.828 1 92.12 108 THR A N 1
ATOM 879 C CA . THR A 1 108 ? 25.672 -14.93 -3.129 1 92.12 108 THR A CA 1
ATOM 880 C C . THR A 1 108 ? 26.453 -13.633 -3.285 1 92.12 108 THR A C 1
ATOM 882 O O . THR A 1 108 ? 27.141 -13.438 -4.285 1 92.12 108 THR A O 1
ATOM 885 N N . PRO A 1 109 ? 26.453 -12.789 -2.229 1 89.25 109 PRO A N 1
ATOM 886 C CA . PRO A 1 109 ? 27.297 -11.594 -2.326 1 89.25 109 PRO A CA 1
ATOM 887 C C . PRO A 1 109 ? 28.781 -11.93 -2.469 1 89.25 109 PRO A C 1
ATOM 889 O O . PRO A 1 109 ? 29.5 -11.281 -3.234 1 89.25 109 PRO A O 1
ATOM 892 N N . PHE A 1 110 ? 29.219 -12.883 -1.802 1 92.75 110 PHE A N 1
ATOM 893 C CA . PHE A 1 110 ? 30.594 -13.328 -1.908 1 92.75 110 PHE A CA 1
ATOM 894 C C . PHE A 1 110 ? 30.906 -13.797 -3.326 1 92.75 110 PHE A C 1
ATOM 896 O O . PHE A 1 110 ? 31.875 -13.328 -3.941 1 92.75 110 PHE A O 1
ATOM 903 N N . LEU A 1 111 ? 30.062 -14.672 -3.846 1 95.25 111 LEU A N 1
ATOM 904 C CA . LEU A 1 111 ? 30.266 -15.211 -5.184 1 95.25 111 LEU A CA 1
ATOM 905 C C . LEU A 1 111 ? 30.312 -14.094 -6.219 1 95.25 111 LEU A C 1
ATOM 907 O O . LEU A 1 111 ? 31.188 -14.094 -7.09 1 95.25 111 LEU A O 1
ATOM 911 N N . LEU A 1 112 ? 29.391 -13.148 -6.105 1 94.12 112 LEU A N 1
ATOM 912 C CA . LEU A 1 112 ? 29.266 -12.07 -7.082 1 94.12 112 LEU A CA 1
ATOM 913 C C . LEU A 1 112 ? 30.406 -11.062 -6.914 1 94.12 112 LEU A C 1
ATOM 915 O O . LEU A 1 112 ? 30.656 -10.25 -7.809 1 94.12 112 LEU A O 1
ATOM 919 N N . SER A 1 113 ? 31.094 -11.109 -5.762 1 91.38 113 SER A N 1
ATOM 920 C CA . SER A 1 113 ? 32.219 -10.227 -5.539 1 91.38 113 SER A CA 1
ATOM 921 C C . SER A 1 113 ? 33.5 -10.758 -6.219 1 91.38 113 SER A C 1
ATOM 923 O O . SER A 1 113 ? 34.438 -10.016 -6.438 1 91.38 113 SER A O 1
ATOM 925 N N . LEU A 1 114 ? 33.469 -12.008 -6.539 1 93.62 114 LEU A N 1
ATOM 926 C CA . LEU A 1 114 ? 34.625 -12.602 -7.234 1 93.62 114 LEU A CA 1
ATOM 927 C C . LEU A 1 114 ? 34.656 -12.164 -8.695 1 93.62 114 LEU A C 1
ATOM 929 O O . LEU A 1 114 ? 33.594 -11.953 -9.312 1 93.62 114 LEU A O 1
ATOM 933 N N . ASP A 1 115 ? 35.844 -11.961 -9.219 1 94.31 115 ASP A N 1
ATOM 934 C CA . ASP A 1 115 ? 35.906 -11.828 -10.672 1 94.31 115 ASP A CA 1
ATOM 935 C C . ASP A 1 115 ? 35.781 -13.188 -11.359 1 94.31 115 ASP A C 1
ATOM 937 O O . ASP A 1 115 ? 36.031 -14.227 -10.734 1 94.31 115 ASP A O 1
ATOM 941 N N . GLU A 1 116 ? 35.406 -13.172 -12.531 1 94.38 116 GLU A N 1
ATOM 942 C CA . GLU A 1 116 ? 35.094 -14.391 -13.289 1 94.38 116 GLU A CA 1
ATOM 943 C C . GLU A 1 116 ? 36.344 -15.289 -13.383 1 94.38 116 GLU A C 1
ATOM 945 O O . GLU A 1 116 ? 36.219 -16.516 -13.32 1 94.38 116 GLU A O 1
ATOM 950 N N . GLN A 1 117 ? 37.469 -14.656 -13.508 1 95.94 117 GLN A N 1
ATOM 951 C CA . GLN A 1 117 ? 38.688 -15.414 -13.633 1 95.94 117 GLN A CA 1
ATOM 952 C C . GLN A 1 117 ? 39 -16.172 -12.344 1 95.94 117 GLN A C 1
ATOM 954 O O . GLN A 1 117 ? 39.469 -17.312 -12.375 1 95.94 117 GLN A O 1
ATOM 959 N N . THR A 1 118 ? 38.812 -15.516 -11.25 1 96.12 118 THR A N 1
ATOM 960 C CA . THR A 1 118 ? 39.031 -16.156 -9.961 1 96.12 118 THR A CA 1
ATOM 961 C C . THR A 1 118 ? 38.125 -17.359 -9.789 1 96.12 118 THR A C 1
ATOM 963 O O . THR A 1 118 ? 38.562 -18.438 -9.359 1 96.12 118 THR A O 1
ATOM 966 N N . LEU A 1 119 ? 36.875 -17.234 -10.117 1 96.12 119 LEU A N 1
ATOM 967 C CA . LEU A 1 119 ? 35.938 -18.328 -10.016 1 96.12 119 LEU A CA 1
ATOM 968 C C . LEU A 1 119 ? 36.344 -19.484 -10.914 1 96.12 119 LEU A C 1
ATOM 970 O O . LEU A 1 119 ? 36.344 -20.641 -10.484 1 96.12 119 LEU A O 1
ATOM 974 N N . SER A 1 120 ? 36.75 -19.141 -12.109 1 96.88 120 SER A N 1
ATOM 975 C CA . SER A 1 120 ? 37.188 -20.156 -13.047 1 96.88 120 SER A CA 1
ATOM 976 C C . SER A 1 120 ? 38.438 -20.875 -12.531 1 96.88 120 SER A C 1
ATOM 978 O O . SER A 1 120 ? 38.562 -22.094 -12.688 1 96.88 120 SER A O 1
ATOM 980 N N . THR A 1 121 ? 39.281 -20.109 -11.93 1 96.94 121 THR A N 1
ATOM 981 C CA . THR A 1 121 ? 40.5 -20.672 -11.367 1 96.94 121 THR A CA 1
ATOM 982 C C . THR A 1 121 ? 40.156 -21.641 -10.219 1 96.94 121 THR A C 1
ATOM 984 O O . THR A 1 121 ? 40.719 -22.719 -10.133 1 96.94 121 THR A O 1
ATOM 987 N N . TYR A 1 122 ? 39.281 -21.172 -9.336 1 96.56 122 TYR A N 1
ATOM 988 C CA . TYR A 1 122 ? 38.844 -22.047 -8.242 1 96.56 122 TYR A CA 1
ATOM 989 C C . TYR A 1 122 ? 38.344 -23.375 -8.773 1 96.56 122 TYR A C 1
ATOM 991 O O . TYR A 1 122 ? 38.719 -24.438 -8.281 1 96.56 122 TYR A O 1
ATOM 999 N N . ILE A 1 123 ? 37.531 -23.344 -9.82 1 97.12 123 ILE A N 1
ATOM 1000 C CA . ILE A 1 123 ? 36.875 -24.531 -10.367 1 97.12 123 ILE A CA 1
ATOM 1001 C C . ILE A 1 123 ? 37.906 -25.453 -10.984 1 97.12 123 ILE A C 1
ATOM 1003 O O . ILE A 1 123 ? 37.812 -26.672 -10.867 1 97.12 123 ILE A O 1
ATOM 1007 N N . LYS A 1 124 ? 38.938 -24.906 -11.531 1 96.06 124 LYS A N 1
ATOM 1008 C CA . LYS A 1 124 ? 40.031 -25.688 -12.156 1 96.06 124 LYS A CA 1
ATOM 1009 C C . LYS A 1 124 ? 40.938 -26.297 -11.109 1 96.06 124 LYS A C 1
ATOM 1011 O O . LYS A 1 124 ? 41.469 -27.391 -11.297 1 96.06 124 LYS A O 1
ATOM 1016 N N . GLN A 1 125 ? 41.094 -25.656 -10.062 1 96.56 125 GLN A N 1
ATOM 1017 C CA . GLN A 1 125 ? 42.062 -26.047 -9.031 1 96.56 125 GLN A CA 1
ATOM 1018 C C . GLN A 1 125 ? 41.531 -27.219 -8.203 1 96.56 125 GLN A C 1
ATOM 1020 O O . GLN A 1 125 ? 42.312 -28.016 -7.68 1 96.56 125 GLN A O 1
ATOM 1025 N N . GLU A 1 126 ? 40.281 -27.141 -7.984 1 96.38 126 GLU A N 1
ATOM 1026 C CA . GLU A 1 126 ? 39.656 -28.188 -7.16 1 96.38 126 GLU A CA 1
ATOM 1027 C C . GLU A 1 126 ? 38.656 -29 -7.957 1 96.38 126 GLU A C 1
ATOM 1029 O O . GLU A 1 126 ? 37.531 -28.531 -8.195 1 96.38 126 GLU A O 1
ATOM 1034 N N . GLU A 1 127 ? 38.938 -30.203 -8.18 1 94.69 127 GLU A N 1
ATOM 1035 C CA . GLU A 1 127 ? 38.156 -31.062 -9.055 1 94.69 127 GLU A CA 1
ATOM 1036 C C . GLU A 1 127 ? 36.719 -31.172 -8.562 1 94.69 127 GLU A C 1
ATOM 1038 O O . GLU A 1 127 ? 35.781 -31.234 -9.367 1 94.69 127 GLU A O 1
ATOM 1043 N N . GLY A 1 128 ? 36.5 -31.188 -7.32 1 96.44 128 GLY A N 1
ATOM 1044 C CA . GLY A 1 128 ? 35.156 -31.312 -6.754 1 96.44 128 GLY A CA 1
ATOM 1045 C C . GLY A 1 128 ? 34.25 -30.156 -7.102 1 96.44 128 GLY A C 1
ATOM 1046 O O . GLY A 1 128 ? 33.031 -30.281 -7.07 1 96.44 128 GLY A O 1
ATOM 1047 N N . LEU A 1 129 ? 34.781 -29.062 -7.52 1 97.62 129 LEU A N 1
ATOM 1048 C CA . LEU A 1 129 ? 34 -27.875 -7.816 1 97.62 129 LEU A CA 1
ATOM 1049 C C . LEU A 1 129 ? 33.344 -27.984 -9.18 1 97.62 129 LEU A C 1
ATOM 1051 O O . LEU A 1 129 ? 32.406 -27.234 -9.484 1 97.62 129 LEU A O 1
ATOM 1055 N N . GLN A 1 130 ? 33.75 -28.922 -9.938 1 96.31 130 GLN A N 1
ATOM 1056 C CA . GLN A 1 130 ? 33.094 -29.141 -11.234 1 96.31 130 GLN A CA 1
ATOM 1057 C C . GLN A 1 130 ? 31.641 -29.547 -11.07 1 96.31 130 GLN A C 1
ATOM 1059 O O . GLN A 1 130 ? 30.797 -29.188 -11.898 1 96.31 130 GLN A O 1
ATOM 1064 N N . TYR A 1 131 ? 31.375 -30.188 -9.992 1 96.25 131 TYR A N 1
ATOM 1065 C CA . TYR A 1 131 ? 30.016 -30.578 -9.648 1 96.25 131 TYR A CA 1
ATOM 1066 C C . TYR A 1 131 ? 29.125 -29.344 -9.484 1 96.25 131 TYR A C 1
ATOM 1068 O O . TYR A 1 131 ? 27.938 -29.391 -9.836 1 96.25 131 TYR A O 1
ATOM 1076 N N . PHE A 1 132 ? 29.703 -28.266 -9.086 1 97.5 132 PHE A N 1
ATOM 1077 C CA . PHE A 1 132 ? 28.953 -27.062 -8.766 1 97.5 132 PHE A CA 1
ATOM 1078 C C . PHE A 1 132 ? 29.094 -26.016 -9.867 1 97.5 132 PHE A C 1
ATOM 1080 O O . PHE A 1 132 ? 28.484 -24.953 -9.797 1 97.5 132 PHE A O 1
ATOM 1087 N N . GLU A 1 133 ? 29.828 -26.266 -10.852 1 97.12 133 GLU A N 1
ATOM 1088 C CA . GLU A 1 133 ? 30.281 -25.266 -11.82 1 97.12 133 GLU A CA 1
ATOM 1089 C C . GLU A 1 133 ? 29.094 -24.562 -12.477 1 97.12 133 GLU A C 1
ATOM 1091 O O . GLU A 1 133 ? 29.016 -23.344 -12.453 1 97.12 133 GLU A O 1
ATOM 1096 N N . GLU A 1 134 ? 28.156 -25.328 -13.016 1 95.25 134 GLU A N 1
ATOM 1097 C CA . GLU A 1 134 ? 27.016 -24.75 -13.727 1 95.25 134 GLU A CA 1
ATOM 1098 C C . GLU A 1 134 ? 26.172 -23.875 -12.797 1 95.25 134 GLU A C 1
ATOM 1100 O O . GLU A 1 134 ? 25.734 -22.781 -13.18 1 95.25 134 GLU A O 1
ATOM 1105 N N . ASP A 1 135 ? 25.969 -24.312 -11.602 1 95.5 135 ASP A N 1
ATOM 1106 C CA . ASP A 1 135 ? 25.172 -23.562 -10.633 1 95.5 135 ASP A CA 1
ATOM 1107 C C . ASP A 1 135 ? 25.875 -22.281 -10.219 1 95.5 135 ASP A C 1
ATOM 1109 O O . ASP A 1 135 ? 25.234 -21.234 -10.055 1 95.5 135 ASP A O 1
ATOM 1113 N N . LEU A 1 136 ? 27.125 -22.375 -10.008 1 97.12 136 LEU A N 1
ATOM 1114 C CA . LEU A 1 136 ? 27.922 -21.203 -9.641 1 97.12 136 LEU A CA 1
ATOM 1115 C C . LEU A 1 136 ? 27.875 -20.156 -10.734 1 97.12 136 LEU A C 1
ATOM 1117 O O . LEU A 1 136 ? 27.625 -18.984 -10.469 1 97.12 136 LEU A O 1
ATOM 1121 N N . PHE A 1 137 ? 28.031 -20.594 -11.938 1 95.69 137 PHE A N 1
ATOM 1122 C CA . PHE A 1 137 ? 28.047 -19.625 -13.039 1 95.69 137 PHE A CA 1
ATOM 1123 C C . PHE A 1 137 ? 26.641 -19.109 -13.32 1 95.69 137 PHE A C 1
ATOM 1125 O O . PHE A 1 137 ? 26.469 -17.969 -13.742 1 95.69 137 PHE A O 1
ATOM 1132 N N . ASP A 1 138 ? 25.672 -19.938 -13.125 1 95.5 138 ASP A N 1
ATOM 1133 C CA . ASP A 1 138 ? 24.297 -19.469 -13.258 1 95.5 138 ASP A CA 1
ATOM 1134 C C . ASP A 1 138 ? 24.016 -18.344 -12.25 1 95.5 138 ASP A C 1
ATOM 1136 O O . ASP A 1 138 ? 23.391 -17.328 -12.602 1 95.5 138 ASP A O 1
ATOM 1140 N N . THR A 1 139 ? 24.406 -18.578 -11.039 1 94.81 139 THR A N 1
ATOM 1141 C CA .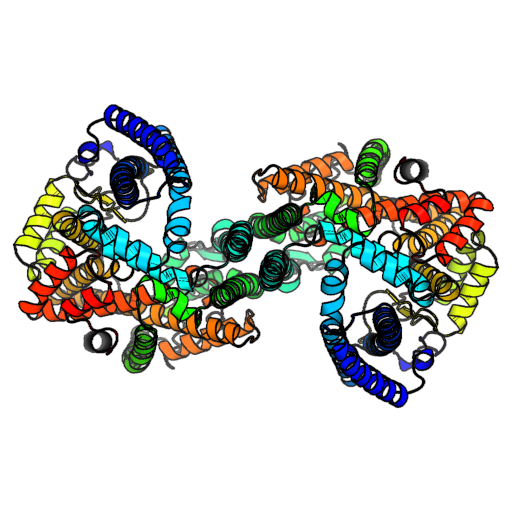 THR A 1 139 ? 24.266 -17.531 -10.031 1 94.81 139 THR A CA 1
ATOM 1142 C C . THR A 1 139 ? 25.094 -16.297 -10.398 1 94.81 139 THR A C 1
ATOM 1144 O O . THR A 1 139 ? 24.656 -15.164 -10.188 1 94.81 139 THR A O 1
ATOM 1147 N N . TYR A 1 140 ? 26.234 -16.562 -11 1 95.56 140 TYR A N 1
ATOM 1148 C CA . TYR A 1 140 ? 27.172 -15.5 -11.367 1 95.56 140 TYR A CA 1
ATOM 1149 C C . TYR A 1 140 ? 26.578 -14.594 -12.445 1 95.56 140 TYR A C 1
ATOM 1151 O O . TYR A 1 140 ? 26.953 -13.43 -12.562 1 95.56 140 TYR A O 1
ATOM 1159 N N . ARG A 1 141 ? 25.547 -15.07 -13.234 1 95.06 141 ARG A N 1
ATOM 1160 C CA . ARG A 1 141 ? 24.891 -14.281 -14.273 1 95.06 141 ARG A CA 1
ATOM 1161 C C . ARG A 1 141 ? 24.25 -13.023 -13.68 1 95.06 141 ARG A C 1
ATOM 1163 O O . ARG A 1 141 ? 24.078 -12.023 -14.375 1 95.06 141 ARG A O 1
ATOM 1170 N N . TYR A 1 142 ? 24 -13.062 -12.422 1 95.5 142 TYR A N 1
ATOM 1171 C CA . TYR A 1 142 ? 23.281 -11.961 -11.789 1 95.5 142 TYR A CA 1
ATOM 1172 C C . TYR A 1 142 ? 24.219 -10.828 -11.43 1 95.5 142 TYR A C 1
ATOM 1174 O O . TYR A 1 142 ? 23.781 -9.75 -11.008 1 95.5 142 TYR A O 1
ATOM 1182 N N . LYS A 1 143 ? 25.5 -11.039 -11.594 1 94.94 143 LYS A N 1
ATOM 1183 C CA . LYS A 1 143 ? 26.516 -10.062 -11.234 1 94.94 143 LYS A CA 1
ATOM 1184 C C . LYS A 1 143 ? 26.234 -8.711 -11.883 1 94.94 143 LYS A C 1
ATOM 1186 O O . LYS A 1 143 ? 26.406 -7.668 -11.258 1 94.94 143 LYS A O 1
ATOM 1191 N N . GLU A 1 144 ? 25.766 -8.82 -13.125 1 94.25 144 GLU A N 1
ATOM 1192 C CA . GLU A 1 144 ? 25.547 -7.578 -13.859 1 94.25 144 GLU A CA 1
ATOM 1193 C C . GLU A 1 144 ? 24.312 -6.848 -13.336 1 94.25 144 GLU A C 1
ATOM 1195 O O . GLU A 1 144 ? 24.094 -5.68 -13.664 1 94.25 144 GLU A O 1
ATOM 1200 N N . HIS A 1 145 ? 23.531 -7.477 -12.516 1 95.56 145 HIS A N 1
ATOM 1201 C CA . HIS A 1 145 ? 22.266 -6.902 -12.039 1 95.56 145 HIS A CA 1
ATOM 1202 C C . HIS A 1 145 ? 22.328 -6.613 -10.547 1 95.56 145 HIS A C 1
ATOM 1204 O O . HIS A 1 145 ? 21.312 -6.242 -9.945 1 95.56 145 HIS A O 1
ATOM 1210 N N . VAL A 1 146 ? 23.453 -6.895 -9.953 1 93.25 146 VAL A N 1
ATOM 1211 C CA . VAL A 1 146 ? 23.641 -6.605 -8.531 1 93.25 146 VAL A CA 1
ATOM 1212 C C . VAL A 1 146 ? 24.172 -5.18 -8.367 1 93.25 146 VAL A C 1
ATOM 1214 O O . VAL A 1 146 ? 25.031 -4.73 -9.125 1 93.25 146 VAL A O 1
ATOM 1217 N N . LEU A 1 147 ? 23.594 -4.488 -7.434 1 91.25 147 LEU A N 1
ATOM 1218 C CA . LEU A 1 147 ? 24.016 -3.119 -7.16 1 91.25 147 LEU A CA 1
ATOM 1219 C C . LEU A 1 147 ? 25.188 -3.096 -6.184 1 91.25 147 LEU A C 1
ATOM 1221 O O . LEU A 1 147 ? 25.734 -4.148 -5.836 1 91.25 147 LEU A O 1
ATOM 1225 N N . SER A 1 148 ? 25.672 -1.921 -5.852 1 89.31 148 SER A N 1
ATOM 1226 C CA . SER A 1 148 ? 26.734 -1.809 -4.844 1 89.31 148 SER A CA 1
ATOM 1227 C C . SER A 1 148 ? 26.266 -2.35 -3.498 1 89.31 148 SER A C 1
ATOM 1229 O O . SER A 1 148 ? 25.062 -2.463 -3.252 1 89.31 148 SER A O 1
ATOM 1231 N N . ALA A 1 149 ? 27.203 -2.812 -2.717 1 85.88 149 ALA A N 1
ATOM 1232 C CA . ALA A 1 149 ? 26.859 -3.35 -1.399 1 85.88 149 ALA A CA 1
ATOM 1233 C C . ALA A 1 149 ? 25.984 -2.383 -0.619 1 85.88 149 ALA A C 1
ATOM 1235 O O . ALA A 1 149 ? 25.047 -2.801 0.06 1 85.88 149 ALA A O 1
ATOM 1236 N N . GLU A 1 150 ? 26.281 -1.161 -0.743 1 87.44 150 GLU A N 1
ATOM 1237 C CA . GLU A 1 150 ? 25.516 -0.131 -0.043 1 87.44 150 GLU A CA 1
ATOM 1238 C C . GLU A 1 150 ? 24.094 -0.039 -0.578 1 87.44 150 GLU A C 1
ATOM 1240 O O . GLU A 1 150 ? 23.141 0.078 0.196 1 87.44 150 GLU A O 1
ATOM 1245 N N . GLN A 1 151 ? 23.984 -0.087 -1.864 1 90.38 151 GLN A N 1
ATOM 1246 C CA . GLN A 1 151 ? 22.656 -0.025 -2.488 1 90.38 151 GLN A CA 1
ATOM 1247 C C . GLN A 1 151 ? 21.844 -1.274 -2.174 1 90.38 151 GLN A C 1
ATOM 1249 O O . GLN A 1 151 ? 20.641 -1.188 -1.901 1 90.38 151 GLN A O 1
ATOM 1254 N N . GLU A 1 152 ? 22.547 -2.395 -2.236 1 91.12 152 GLU A N 1
ATOM 1255 C CA . GLU A 1 152 ? 21.859 -3.646 -1.917 1 91.12 152 GLU A CA 1
ATOM 1256 C C . GLU A 1 152 ? 21.359 -3.646 -0.478 1 91.12 152 GLU A C 1
ATOM 1258 O O . GLU A 1 152 ? 20.25 -4.125 -0.202 1 91.12 152 GLU A O 1
ATOM 1263 N N . ALA A 1 153 ? 22.156 -3.191 0.41 1 88.56 153 ALA A N 1
ATOM 1264 C CA . ALA A 1 153 ? 21.766 -3.105 1.813 1 88.56 153 ALA A CA 1
ATOM 1265 C C . ALA A 1 153 ? 20.547 -2.209 1.987 1 88.56 153 ALA A C 1
ATOM 1267 O O . ALA A 1 153 ? 19.609 -2.555 2.715 1 88.56 153 ALA A O 1
ATOM 1268 N N . LEU A 1 154 ? 20.562 -1.107 1.313 1 92.25 154 LEU A N 1
ATOM 1269 C CA . LEU A 1 154 ? 19.438 -0.182 1.387 1 92.25 154 LEU A CA 1
ATOM 1270 C C . LEU A 1 154 ? 18.172 -0.811 0.801 1 92.25 154 LEU A C 1
ATOM 1272 O O . LEU A 1 154 ? 17.094 -0.689 1.377 1 92.25 154 LEU A O 1
ATOM 1276 N N . LEU A 1 155 ? 18.297 -1.425 -0.327 1 92.56 155 LEU A N 1
ATOM 1277 C CA . LEU A 1 155 ? 17.156 -2.068 -0.96 1 92.56 155 LEU A CA 1
ATOM 1278 C C . LEU A 1 155 ? 16.578 -3.156 -0.062 1 92.56 155 LEU A C 1
ATOM 1280 O O . LEU A 1 155 ? 15.359 -3.352 -0.021 1 92.56 155 LEU A O 1
ATOM 1284 N N . SER A 1 156 ? 17.438 -3.889 0.547 1 89.12 156 SER A N 1
ATOM 1285 C CA . SER A 1 156 ? 16.984 -4.906 1.487 1 89.12 156 SER A CA 1
ATOM 1286 C C . SER A 1 156 ? 16.141 -4.297 2.602 1 89.12 156 SER A C 1
ATOM 1288 O O . SER A 1 156 ? 15.117 -4.855 2.992 1 89.12 156 SER A O 1
ATOM 1290 N N . GLU A 1 157 ? 16.469 -3.123 3.09 1 89.12 157 GLU A N 1
ATOM 1291 C CA . GLU A 1 157 ? 15.727 -2.414 4.125 1 89.12 157 GLU A CA 1
ATOM 1292 C C . GLU A 1 157 ? 14.367 -1.948 3.604 1 89.12 157 GLU A C 1
ATOM 1294 O O . GLU A 1 157 ? 13.422 -1.795 4.379 1 89.12 157 GLU A O 1
ATOM 1299 N N . MET A 1 158 ? 14.289 -1.792 2.287 1 92.38 158 MET A N 1
ATOM 1300 C CA . MET A 1 158 ? 13.07 -1.271 1.678 1 92.38 158 MET A CA 1
ATOM 1301 C C . MET A 1 158 ? 12.156 -2.406 1.235 1 92.38 158 MET A C 1
ATOM 1303 O O . MET A 1 158 ? 11.102 -2.166 0.644 1 92.38 158 MET A O 1
ATOM 1307 N N . GLY A 1 159 ? 12.516 -3.617 1.52 1 92.06 159 GLY A N 1
ATOM 1308 C CA . GLY A 1 159 ? 11.773 -4.777 1.047 1 92.06 159 GLY A CA 1
ATOM 1309 C C . GLY A 1 159 ? 10.312 -4.758 1.454 1 92.06 159 GLY A C 1
ATOM 1310 O O . GLY A 1 159 ? 9.43 -4.996 0.629 1 92.06 159 GLY A O 1
ATOM 1311 N N . GLU A 1 160 ? 10.078 -4.504 2.68 1 90.38 160 GLU A N 1
ATOM 1312 C CA . GLU A 1 160 ? 8.711 -4.48 3.176 1 90.38 160 GLU A CA 1
ATOM 1313 C C . GLU A 1 160 ? 7.898 -3.377 2.504 1 90.38 160 GLU A C 1
ATOM 1315 O O . GLU A 1 160 ? 6.719 -3.564 2.193 1 90.38 160 GLU A O 1
ATOM 1320 N N . ALA A 1 161 ? 8.539 -2.207 2.32 1 94.06 161 ALA A N 1
ATOM 1321 C CA . ALA A 1 161 ? 7.871 -1.1 1.645 1 94.06 161 ALA A CA 1
ATOM 1322 C C . ALA A 1 161 ? 7.465 -1.488 0.225 1 94.06 161 ALA A C 1
ATOM 1324 O O . ALA A 1 161 ? 6.367 -1.159 -0.226 1 94.06 161 ALA A O 1
ATOM 1325 N N . LEU A 1 162 ? 8.336 -2.195 -0.414 1 95.44 162 LEU A N 1
ATOM 1326 C CA . LEU A 1 162 ? 8.102 -2.602 -1.797 1 95.44 162 LEU A CA 1
ATOM 1327 C C . LEU A 1 162 ? 6.996 -3.646 -1.879 1 95.44 162 LEU A C 1
ATOM 1329 O O . LEU A 1 162 ? 6.324 -3.766 -2.906 1 95.44 162 LEU A O 1
ATOM 1333 N N . GLN A 1 163 ? 6.711 -4.352 -0.794 1 95.06 163 GLN A N 1
ATOM 1334 C CA . GLN A 1 163 ? 5.695 -5.402 -0.766 1 95.06 163 GLN A CA 1
ATOM 1335 C C . GLN A 1 163 ? 4.363 -4.863 -0.255 1 95.06 163 GLN A C 1
ATOM 1337 O O . GLN A 1 163 ? 3.348 -5.562 -0.305 1 95.06 163 GLN A O 1
ATOM 1342 N N . ALA A 1 164 ? 4.328 -3.67 0.22 1 96 164 ALA A N 1
ATOM 1343 C CA . ALA A 1 164 ? 3.166 -3.105 0.902 1 96 164 ALA A CA 1
ATOM 1344 C C . ALA A 1 164 ? 1.935 -3.139 0.003 1 96 164 ALA A C 1
ATOM 1346 O O . ALA A 1 164 ? 0.843 -3.5 0.448 1 96 164 ALA A O 1
ATOM 1347 N N . PRO A 1 165 ? 2.064 -2.828 -1.328 1 97.56 165 PRO A N 1
ATOM 1348 C CA . PRO A 1 165 ? 0.875 -2.857 -2.18 1 97.56 165 PRO A CA 1
ATOM 1349 C C . PRO A 1 165 ? 0.253 -4.25 -2.275 1 97.56 165 PRO A C 1
ATOM 1351 O O . PRO A 1 165 ? -0.968 -4.391 -2.176 1 97.56 165 PRO A O 1
ATOM 1354 N N . ARG A 1 166 ? 1.047 -5.234 -2.402 1 96.75 166 ARG A N 1
ATOM 1355 C CA . ARG A 1 166 ? 0.564 -6.609 -2.457 1 96.75 166 ARG A CA 1
ATOM 1356 C C . ARG A 1 166 ? -0.095 -7.012 -1.142 1 96.75 166 ARG A C 1
ATOM 1358 O O . ARG A 1 166 ? -1.149 -7.648 -1.139 1 96.75 166 ARG A O 1
ATOM 1365 N N . ASN A 1 167 ? 0.521 -6.629 -0.05 1 94.19 167 ASN A N 1
ATOM 1366 C CA . ASN A 1 167 ? -0.025 -6.957 1.263 1 94.19 167 ASN A CA 1
ATOM 1367 C C . ASN A 1 167 ? -1.382 -6.297 1.487 1 94.19 167 ASN A C 1
ATOM 1369 O O . ASN A 1 167 ? -2.311 -6.93 1.99 1 94.19 167 ASN A O 1
ATOM 1373 N N . THR A 1 168 ? -1.456 -5.062 1.136 1 97.94 168 THR A N 1
ATOM 1374 C CA . THR A 1 168 ? -2.713 -4.336 1.287 1 97.94 168 THR A CA 1
ATOM 1375 C C . THR A 1 168 ? -3.805 -4.961 0.421 1 97.94 168 THR A C 1
ATOM 1377 O O . THR A 1 168 ? -4.93 -5.16 0.88 1 97.94 168 THR A O 1
ATOM 1380 N N . TYR A 1 169 ? -3.5 -5.316 -0.847 1 98.12 169 TYR A N 1
ATOM 1381 C CA . TYR A 1 169 ? -4.477 -6.008 -1.686 1 98.12 169 TYR A CA 1
ATOM 1382 C C . TYR A 1 169 ? -4.914 -7.316 -1.045 1 98.12 169 TYR A C 1
ATOM 1384 O O . TYR A 1 169 ? -6.094 -7.672 -1.092 1 98.12 169 TYR A O 1
ATOM 1392 N N . GLY A 1 170 ? -3.977 -7.98 -0.531 1 95.12 170 GLY A N 1
ATOM 1393 C CA . GLY A 1 170 ? -4.305 -9.219 0.158 1 95.12 170 GLY A CA 1
ATOM 1394 C C . GLY A 1 170 ? -5.324 -9.031 1.266 1 95.12 170 GLY A C 1
ATOM 1395 O O . GLY A 1 170 ? -6.219 -9.859 1.439 1 95.12 170 GLY A O 1
ATOM 1396 N N . MET A 1 171 ? -5.227 -7.953 2.01 1 92.62 171 MET A N 1
ATOM 1397 C CA . MET A 1 171 ? -6.191 -7.672 3.068 1 92.62 171 MET A CA 1
ATOM 1398 C C . MET A 1 171 ? -7.562 -7.359 2.482 1 92.62 171 MET A C 1
ATOM 1400 O O . MET A 1 171 ? -8.586 -7.785 3.023 1 92.62 171 MET A O 1
ATOM 1404 N N . ILE A 1 172 ? -7.605 -6.602 1.383 1 95.5 172 ILE A N 1
ATOM 1405 C CA . ILE A 1 172 ? -8.867 -6.309 0.716 1 95.5 172 ILE A CA 1
ATOM 1406 C C . ILE A 1 172 ? -9.547 -7.609 0.297 1 95.5 172 ILE A C 1
ATOM 1408 O O . ILE A 1 172 ? -10.68 -7.887 0.705 1 95.5 172 ILE A O 1
ATOM 1412 N N . ASN A 1 173 ? -8.773 -8.445 -0.447 1 92.44 173 ASN A N 1
ATOM 1413 C CA . ASN A 1 173 ? -9.336 -9.57 -1.189 1 92.44 173 ASN A CA 1
ATOM 1414 C C . ASN A 1 173 ? -9.609 -10.758 -0.278 1 92.44 173 ASN A C 1
ATOM 1416 O O . ASN A 1 173 ? -10.508 -11.562 -0.552 1 92.44 173 ASN A O 1
ATOM 1420 N N . ASN A 1 174 ? -8.898 -10.836 0.812 1 88.25 174 ASN A N 1
ATOM 1421 C CA . ASN A 1 174 ? -8.977 -12.062 1.6 1 88.25 174 ASN A CA 1
ATOM 1422 C C . ASN A 1 174 ? -9.586 -11.805 2.975 1 88.25 174 ASN A C 1
ATOM 1424 O O . ASN A 1 174 ? -10.156 -12.719 3.58 1 88.25 174 ASN A O 1
ATOM 1428 N N . ALA A 1 175 ? -9.43 -10.578 3.467 1 86.56 175 ALA A N 1
ATOM 1429 C CA . ALA A 1 175 ? -9.82 -10.352 4.855 1 86.56 175 ALA A CA 1
ATOM 1430 C C . ALA A 1 175 ? -11.078 -9.484 4.938 1 86.56 175 ALA A C 1
ATOM 1432 O O . ALA A 1 175 ? -11.992 -9.773 5.711 1 86.56 175 ALA A O 1
ATOM 1433 N N . ASP A 1 176 ? -11.156 -8.5 4.141 1 94 176 ASP A N 1
ATOM 1434 C CA . ASP A 1 176 ? -12.156 -7.473 4.398 1 94 176 ASP A CA 1
ATOM 1435 C C . ASP A 1 176 ? -13.281 -7.527 3.365 1 94 176 ASP A C 1
ATOM 1437 O O . ASP A 1 176 ? -14.375 -7.02 3.604 1 94 176 ASP A O 1
ATOM 1441 N N . ILE A 1 177 ? -13.117 -8.109 2.213 1 92.62 177 ILE A N 1
ATOM 1442 C CA . ILE A 1 177 ? -14.078 -8.008 1.121 1 92.62 177 ILE A CA 1
ATOM 1443 C C . ILE A 1 177 ? -15.398 -8.648 1.537 1 92.62 177 ILE A C 1
ATOM 1445 O O . ILE A 1 177 ? -15.414 -9.703 2.172 1 92.62 177 ILE A O 1
ATOM 1449 N N . THR A 1 178 ? -16.5 -7.992 1.345 1 93.06 178 THR A N 1
ATOM 1450 C CA . THR A 1 178 ? -17.859 -8.484 1.545 1 93.06 178 THR A CA 1
ATOM 1451 C C . THR A 1 178 ? -18.672 -8.359 0.261 1 93.06 178 THR A C 1
ATOM 1453 O O . THR A 1 178 ? -18.828 -7.258 -0.277 1 93.06 178 THR A O 1
ATOM 1456 N N . PHE A 1 179 ? -19.25 -9.445 -0.165 1 96.62 179 PHE A N 1
ATOM 1457 C CA . PHE A 1 179 ? -19.984 -9.453 -1.428 1 96.62 179 PHE A CA 1
ATOM 1458 C C . PHE A 1 179 ? -21.438 -9.031 -1.221 1 96.62 179 PHE A C 1
ATOM 1460 O O . PHE A 1 179 ? -21.875 -8.828 -0.087 1 96.62 179 PHE A O 1
ATOM 1467 N N . GLY A 1 180 ? -22.141 -8.758 -2.312 1 96.44 180 GLY A N 1
ATOM 1468 C CA . GLY A 1 180 ? -23.531 -8.359 -2.266 1 96.44 180 GLY A CA 1
ATOM 1469 C C . GLY A 1 180 ? -24.453 -9.484 -1.834 1 96.44 180 GLY A C 1
ATOM 1470 O O . GLY A 1 180 ? -24 -10.531 -1.368 1 96.44 180 GLY A O 1
ATOM 1471 N N . TYR A 1 181 ? -25.719 -9.219 -1.904 1 96.69 181 TYR A N 1
ATOM 1472 C CA . TYR A 1 181 ? -26.734 -10.172 -1.479 1 96.69 181 TYR A CA 1
ATOM 1473 C C . TYR A 1 181 ? -27.328 -10.914 -2.672 1 96.69 181 TYR A C 1
ATOM 1475 O O . TYR A 1 181 ? -27.375 -10.383 -3.783 1 96.69 181 TYR A O 1
ATOM 1483 N N . ILE A 1 182 ? -27.688 -12.102 -2.49 1 97.25 182 ILE A N 1
ATOM 1484 C CA . ILE A 1 182 ? -28.406 -12.922 -3.467 1 97.25 182 ILE A CA 1
ATOM 1485 C C . ILE A 1 182 ? -29.672 -13.477 -2.838 1 97.25 182 ILE A C 1
ATOM 1487 O O . ILE A 1 182 ? -29.828 -13.469 -1.614 1 97.25 182 ILE A O 1
ATOM 1491 N N . THR A 1 183 ? -30.578 -13.906 -3.68 1 96.81 183 THR A N 1
ATOM 1492 C CA . THR A 1 183 ? -31.828 -14.516 -3.227 1 96.81 183 THR A CA 1
ATOM 1493 C C . THR A 1 183 ? -31.672 -16.031 -3.123 1 96.81 183 THR A C 1
ATOM 1495 O O . THR A 1 183 ? -31.375 -16.703 -4.117 1 96.81 183 THR A O 1
ATOM 1498 N N . ASN A 1 184 ? -31.891 -16.578 -1.962 1 92.81 184 ASN A N 1
ATOM 1499 C CA . ASN A 1 184 ? -31.766 -18.031 -1.803 1 92.81 184 ASN A CA 1
ATOM 1500 C C . ASN A 1 184 ? -33.031 -18.766 -2.256 1 92.81 184 ASN A C 1
ATOM 1502 O O . ASN A 1 184 ? -33.938 -18.141 -2.783 1 92.81 184 ASN A O 1
ATOM 1506 N N . ASP A 1 185 ? -33 -20.094 -2.197 1 89.94 185 ASP A N 1
ATOM 1507 C CA . ASP A 1 185 ? -34.094 -20.922 -2.709 1 89.94 185 ASP A CA 1
ATOM 1508 C C . ASP A 1 185 ? -35.406 -20.656 -1.951 1 89.94 185 ASP A C 1
ATOM 1510 O O . ASP A 1 185 ? -36.469 -20.938 -2.459 1 89.94 185 ASP A O 1
ATOM 1514 N N . GLN A 1 186 ? -35.312 -20.125 -0.734 1 93.38 186 GLN A N 1
ATOM 1515 C CA . GLN A 1 186 ? -36.5 -19.812 0.086 1 93.38 186 GLN A CA 1
ATOM 1516 C C . GLN A 1 186 ? -37 -18.391 -0.191 1 93.38 186 GLN A C 1
ATOM 1518 O O . GLN A 1 186 ? -37.938 -17.922 0.447 1 93.38 186 GLN A O 1
ATOM 1523 N N . GLY A 1 187 ? -36.312 -17.719 -1.069 1 93.06 187 GLY A N 1
ATOM 1524 C CA . GLY A 1 187 ? -36.75 -16.375 -1.421 1 93.06 187 GLY A CA 1
ATOM 1525 C C . GLY A 1 187 ? -36.156 -15.312 -0.503 1 93.06 187 GLY A C 1
ATOM 1526 O O . GLY A 1 187 ? -36.531 -14.141 -0.587 1 93.06 187 GLY A O 1
ATOM 1527 N N . GLU A 1 188 ? -35.25 -15.688 0.295 1 95.62 188 GLU A N 1
ATOM 1528 C 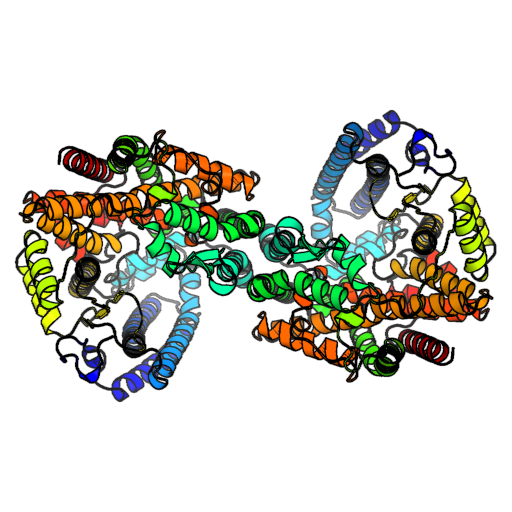CA . GLU A 1 188 ? -34.656 -14.766 1.254 1 95.62 188 GLU A CA 1
ATOM 1529 C C . GLU A 1 188 ? -33.312 -14.242 0.751 1 95.62 188 GLU A C 1
ATOM 1531 O O . GLU A 1 188 ? -32.594 -14.938 0.017 1 95.62 188 GLU A O 1
ATOM 1536 N N . LYS A 1 189 ? -33 -12.977 1.213 1 95.75 189 LYS A N 1
ATOM 1537 C CA . LYS A 1 189 ? -31.719 -12.375 0.856 1 95.75 189 LYS A CA 1
ATOM 1538 C C . LYS A 1 189 ? -30.594 -12.875 1.769 1 95.75 189 LYS A C 1
ATOM 1540 O O . LYS A 1 189 ? -30.781 -12.977 2.984 1 95.75 189 LYS A O 1
ATOM 1545 N N . GLU A 1 190 ? -29.562 -13.328 1.151 1 95.38 190 GLU A N 1
ATOM 1546 C CA . GLU A 1 190 ? -28.375 -13.742 1.899 1 95.38 190 GLU A CA 1
ATOM 1547 C C . GLU A 1 190 ? -27.109 -13.219 1.244 1 95.38 190 GLU A C 1
ATOM 1549 O O . GLU A 1 190 ? -27.094 -12.914 0.049 1 95.38 190 GLU A O 1
ATOM 1554 N N . ARG A 1 191 ? -26.109 -13.07 2.035 1 94.44 191 ARG A N 1
ATOM 1555 C CA . ARG A 1 191 ? -24.828 -12.578 1.533 1 94.44 191 ARG A CA 1
ATOM 1556 C C . ARG A 1 191 ? -24.125 -13.633 0.677 1 94.44 191 ARG A C 1
ATOM 1558 O O . ARG A 1 191 ? -24.078 -14.805 1.048 1 94.44 191 ARG A O 1
ATOM 1565 N N . LEU A 1 192 ? -23.641 -13.172 -0.437 1 96.56 192 LEU A N 1
ATOM 1566 C CA . LEU A 1 192 ? -22.891 -14.062 -1.316 1 96.56 192 LEU A CA 1
ATOM 1567 C C . LEU A 1 192 ? -21.516 -14.367 -0.732 1 96.56 192 LEU A C 1
ATOM 1569 O O . LEU A 1 192 ? -20.891 -13.5 -0.124 1 96.56 192 LEU A O 1
ATOM 1573 N N . THR A 1 193 ? -21.062 -15.562 -0.819 1 92.38 193 THR A N 1
ATOM 1574 C CA . THR A 1 193 ? -19.703 -15.984 -0.525 1 92.38 193 THR A CA 1
ATOM 1575 C C . THR A 1 193 ? -19 -16.484 -1.788 1 92.38 193 THR A C 1
ATOM 1577 O O . THR A 1 193 ? -19.656 -16.703 -2.812 1 92.38 193 THR A O 1
ATOM 1580 N N . ARG A 1 194 ? -17.766 -16.594 -1.782 1 90.31 194 ARG A N 1
ATOM 1581 C CA . ARG A 1 194 ? -17.031 -17.109 -2.93 1 90.31 194 ARG A CA 1
ATOM 1582 C C . ARG A 1 194 ? -17.484 -18.531 -3.279 1 90.31 194 ARG A C 1
ATOM 1584 O O . ARG A 1 194 ? -17.625 -18.875 -4.453 1 90.31 194 ARG A O 1
ATOM 1591 N N . GLY A 1 195 ? -17.578 -19.297 -2.252 1 87.94 195 GLY A N 1
ATOM 1592 C CA . GLY A 1 195 ? -18.062 -20.656 -2.475 1 87.94 195 GLY A CA 1
ATOM 1593 C C . GLY A 1 195 ? -19.422 -20.703 -3.15 1 87.94 195 GLY A C 1
ATOM 1594 O O . GLY A 1 195 ? -19.609 -21.469 -4.094 1 87.94 195 GLY A O 1
ATOM 1595 N N . LYS A 1 196 ? -20.297 -19.891 -2.65 1 90.56 196 LYS A N 1
ATOM 1596 C CA . LYS A 1 196 ? -21.625 -19.844 -3.246 1 90.56 196 LYS A CA 1
ATOM 1597 C C . LYS A 1 196 ? -21.578 -19.297 -4.676 1 90.56 196 LYS A C 1
ATOM 1599 O O . LYS A 1 196 ? -22.344 -19.734 -5.535 1 90.56 196 LYS A O 1
ATOM 1604 N N . TYR A 1 197 ? -20.766 -18.344 -4.875 1 94.56 197 TYR A N 1
ATOM 1605 C CA . TYR A 1 197 ? -20.609 -17.812 -6.23 1 94.56 197 TYR A CA 1
ATOM 1606 C C . TYR A 1 197 ? -20.141 -18.906 -7.184 1 94.56 197 TYR A C 1
ATOM 1608 O O . TYR A 1 197 ? -20.594 -19 -8.32 1 94.56 197 TYR A O 1
ATOM 1616 N N . ALA A 1 198 ? -19.172 -19.719 -6.777 1 89 198 ALA A N 1
ATOM 1617 C CA . ALA A 1 198 ? -18.672 -20.812 -7.605 1 89 198 ALA A CA 1
ATOM 1618 C C . ALA A 1 198 ? -19.797 -21.75 -8.023 1 89 198 ALA A C 1
ATOM 1620 O O . ALA A 1 198 ? -19.812 -22.25 -9.148 1 89 198 ALA A O 1
ATOM 1621 N N . LEU A 1 199 ? -20.719 -21.906 -7.148 1 89.56 199 LEU A N 1
ATOM 1622 C CA . LEU A 1 199 ? -21.844 -22.781 -7.426 1 89.56 199 LEU A CA 1
ATOM 1623 C C . LEU A 1 199 ? -22.875 -22.094 -8.32 1 89.56 199 LEU A C 1
ATOM 1625 O O . LEU A 1 199 ? -23.297 -22.641 -9.328 1 89.56 199 LEU A O 1
ATOM 1629 N N . LEU A 1 200 ? -23.172 -20.906 -7.938 1 94.19 200 LEU A N 1
ATOM 1630 C CA . LEU A 1 200 ? -24.25 -20.188 -8.609 1 94.19 200 LEU A CA 1
ATOM 1631 C C . LEU A 1 200 ? -23.828 -19.766 -10.016 1 94.19 200 LEU A C 1
ATOM 1633 O O . LEU A 1 200 ? -24.688 -19.641 -10.898 1 94.19 200 LEU A O 1
ATOM 1637 N N . SER A 1 201 ? -22.578 -19.578 -10.195 1 95 201 SER A N 1
ATOM 1638 C CA . SER A 1 201 ? -22.094 -19.188 -11.516 1 95 201 SER A CA 1
ATOM 1639 C C . SER A 1 201 ? -22.328 -20.297 -12.531 1 95 201 SER A C 1
ATOM 1641 O O . SER A 1 201 ? -22.281 -20.062 -13.742 1 95 201 SER A O 1
ATOM 1643 N N . LYS A 1 202 ? -22.609 -21.5 -12.094 1 92.06 202 LYS A N 1
ATOM 1644 C CA . LYS A 1 202 ? -22.859 -22.656 -12.953 1 92.06 202 LYS A CA 1
ATOM 1645 C C . LYS A 1 202 ? -24.328 -23.047 -12.953 1 92.06 202 LYS A C 1
ATOM 1647 O O . LYS A 1 202 ? -24.719 -24.062 -13.547 1 92.06 202 LYS A O 1
ATOM 1652 N N . SER A 1 203 ? -25.156 -22.25 -12.297 1 92.88 203 SER A N 1
ATOM 1653 C CA . SER A 1 203 ? -26.578 -22.547 -12.172 1 92.88 203 SER A CA 1
ATOM 1654 C C . SER A 1 203 ? -27.266 -22.531 -13.523 1 92.88 203 SER A C 1
ATOM 1656 O O . SER A 1 203 ? -26.969 -21.672 -14.367 1 92.88 203 SER A O 1
ATOM 1658 N N . SER A 1 204 ? -28.234 -23.438 -13.711 1 92.56 204 SER A N 1
ATOM 1659 C CA . SER A 1 204 ? -29.047 -23.406 -14.922 1 92.56 204 SER A CA 1
ATOM 1660 C C . SER A 1 204 ? -30.016 -22.234 -14.914 1 92.56 204 SER A C 1
ATOM 1662 O O . SER A 1 204 ? -30.547 -21.859 -15.961 1 92.56 204 SER A O 1
ATOM 1664 N N . ASP A 1 205 ? -30.219 -21.719 -13.703 1 94.31 205 ASP A N 1
ATOM 1665 C CA . ASP A 1 205 ? -31.094 -20.562 -13.562 1 94.31 205 ASP A CA 1
ATOM 1666 C C . ASP A 1 205 ? -30.328 -19.266 -13.891 1 94.31 205 ASP A C 1
ATOM 1668 O O . ASP A 1 205 ? -29.5 -18.812 -13.102 1 94.31 205 ASP A O 1
ATOM 1672 N N . ARG A 1 206 ? -30.672 -18.672 -14.984 1 96.25 206 ARG A N 1
ATOM 1673 C CA . ARG A 1 206 ? -29.953 -17.516 -15.492 1 96.25 206 ARG A CA 1
ATOM 1674 C C . ARG A 1 206 ? -30.078 -16.328 -14.539 1 96.25 206 ARG A C 1
ATOM 1676 O O . ARG A 1 206 ? -29.141 -15.539 -14.391 1 96.25 206 ARG A O 1
ATOM 1683 N N . GLU A 1 207 ? -31.219 -16.203 -13.953 1 96.12 207 GLU A N 1
ATOM 1684 C CA . GLU A 1 207 ? -31.438 -15.078 -13.039 1 96.12 207 GLU A CA 1
ATOM 1685 C C . GLU A 1 207 ? -30.578 -15.219 -11.789 1 96.12 207 GLU A C 1
ATOM 1687 O O . GLU A 1 207 ? -30.078 -14.219 -11.258 1 96.12 207 GLU A O 1
ATOM 1692 N N . LYS A 1 208 ? -30.391 -16.406 -11.375 1 95.88 208 LYS A N 1
ATOM 1693 C CA . LYS A 1 208 ? -29.516 -16.656 -10.234 1 95.88 208 LYS A CA 1
ATOM 1694 C C . LYS A 1 208 ? -28.047 -16.359 -10.578 1 95.88 208 LYS A C 1
ATOM 1696 O O . LYS A 1 208 ? -27.312 -15.797 -9.766 1 95.88 208 LYS A O 1
ATOM 1701 N N . ARG A 1 209 ? -27.656 -16.734 -11.789 1 96.75 209 ARG A N 1
ATOM 1702 C CA . ARG A 1 209 ? -26.312 -16.438 -12.227 1 96.75 209 ARG A CA 1
ATOM 1703 C C . ARG A 1 209 ? -26.078 -14.93 -12.297 1 96.75 209 ARG A C 1
ATOM 1705 O O . ARG A 1 209 ? -25.047 -14.438 -11.836 1 96.75 209 ARG A O 1
ATOM 1712 N N . LYS A 1 210 ? -27.031 -14.289 -12.883 1 97.12 210 LYS A N 1
ATOM 1713 C CA . LYS A 1 210 ? -26.953 -12.836 -13.031 1 97.12 210 LYS A CA 1
ATOM 1714 C C . LYS A 1 210 ? -26.859 -12.148 -11.672 1 97.12 210 LYS A C 1
ATOM 1716 O O . LYS A 1 210 ? -26 -11.289 -11.461 1 97.12 210 LYS A O 1
ATOM 1721 N N . GLU A 1 211 ? -27.703 -12.57 -10.773 1 97.62 211 GLU A N 1
ATOM 1722 C CA . GLU A 1 211 ? -27.719 -12.008 -9.43 1 97.62 211 GLU A CA 1
ATOM 1723 C C . GLU A 1 211 ? -26.391 -12.258 -8.719 1 97.62 211 GLU A C 1
ATOM 1725 O O . GLU A 1 211 ? -25.844 -11.352 -8.086 1 97.62 211 GLU A O 1
ATOM 1730 N N . ALA A 1 212 ? -25.875 -13.453 -8.805 1 97.75 212 ALA A N 1
ATOM 1731 C CA . ALA A 1 212 ? -24.609 -13.812 -8.164 1 97.75 212 ALA A CA 1
ATOM 1732 C C . ALA A 1 212 ? -23.453 -13.023 -8.758 1 97.75 212 ALA A C 1
ATOM 1734 O O . ALA A 1 212 ? -22.562 -12.562 -8.031 1 97.75 212 ALA A O 1
ATOM 1735 N N . TYR A 1 213 ? -23.5 -12.883 -10.039 1 97.81 213 TYR A N 1
ATOM 1736 C CA . TYR A 1 213 ? -22.453 -12.164 -10.75 1 97.81 213 TYR A CA 1
ATOM 1737 C C . TYR A 1 213 ? -22.391 -10.711 -10.305 1 97.81 213 TYR A C 1
ATOM 1739 O O . TYR A 1 213 ? -21.312 -10.188 -9.992 1 97.81 213 TYR A O 1
ATOM 1747 N N . LYS A 1 214 ? -23.469 -10.086 -10.266 1 97.81 214 LYS A N 1
ATOM 1748 C CA . LYS A 1 214 ? -23.531 -8.695 -9.836 1 97.81 214 LYS A CA 1
ATOM 1749 C C . LYS A 1 214 ? -23.094 -8.547 -8.375 1 97.81 214 LYS A C 1
ATOM 1751 O O . LYS A 1 214 ? -22.344 -7.633 -8.039 1 97.81 214 LYS A O 1
ATOM 1756 N N . ALA A 1 215 ? -23.562 -9.469 -7.531 1 98 215 ALA A N 1
ATOM 1757 C CA . ALA A 1 215 ? -23.203 -9.453 -6.117 1 98 215 ALA A CA 1
ATOM 1758 C C . ALA A 1 215 ? -21.703 -9.656 -5.941 1 98 215 ALA A C 1
ATOM 1760 O O . ALA A 1 215 ? -21.078 -9.055 -5.055 1 98 215 ALA A O 1
ATOM 1761 N N . TYR A 1 216 ? -21.125 -10.523 -6.773 1 97.5 216 TYR A N 1
ATOM 1762 C CA . TYR A 1 216 ? -19.703 -10.844 -6.699 1 97.5 216 TYR A CA 1
ATOM 1763 C C . TYR A 1 216 ? -18.859 -9.641 -7.07 1 97.5 216 TYR A C 1
ATOM 1765 O O . TYR A 1 216 ? -17.812 -9.391 -6.457 1 97.5 216 TYR A O 1
ATOM 1773 N N . TYR A 1 217 ? -19.281 -8.828 -8.016 1 97.75 217 TYR A N 1
ATOM 1774 C CA . TYR A 1 217 ? -18.469 -7.734 -8.539 1 97.75 217 TYR A CA 1
ATOM 1775 C C . TYR A 1 217 ? -18.703 -6.453 -7.75 1 97.75 217 TYR A C 1
ATOM 1777 O O . TYR A 1 217 ? -17.922 -5.504 -7.844 1 97.75 217 TYR A O 1
ATOM 1785 N N . GLU A 1 218 ? -19.75 -6.453 -6.973 1 97.25 218 GLU A N 1
ATOM 1786 C CA . GLU A 1 218 ? -20.156 -5.238 -6.273 1 97.25 218 GLU A CA 1
ATOM 1787 C C . GLU A 1 218 ? -19.016 -4.656 -5.457 1 97.25 218 GLU A C 1
ATOM 1789 O O . GLU A 1 218 ? -18.656 -3.486 -5.617 1 97.25 218 GLU A O 1
ATOM 1794 N N . PRO A 1 219 ? -18.344 -5.426 -4.637 1 96.75 219 PRO A N 1
ATOM 1795 C CA . PRO A 1 219 ? -17.266 -4.832 -3.844 1 96.75 219 PRO A CA 1
ATOM 1796 C C . PRO A 1 219 ? -16.047 -4.453 -4.688 1 96.75 219 PRO A C 1
ATOM 1798 O O . PRO A 1 219 ? -15.344 -3.494 -4.371 1 96.75 219 PRO A O 1
ATOM 1801 N N . TYR A 1 220 ? -15.758 -5.168 -5.77 1 97.62 220 TYR A N 1
ATOM 1802 C CA . TYR A 1 220 ? -14.633 -4.844 -6.645 1 97.62 220 TYR A CA 1
ATOM 1803 C C . TYR A 1 220 ? -14.883 -3.531 -7.383 1 97.62 220 TYR A C 1
ATOM 1805 O O . TYR A 1 220 ? -13.953 -2.734 -7.566 1 97.62 220 TYR A O 1
ATOM 1813 N N . ILE A 1 221 ? -16.078 -3.311 -7.793 1 97.19 221 ILE A N 1
ATOM 1814 C CA . ILE A 1 221 ? -16.469 -2.049 -8.422 1 97.19 221 ILE A CA 1
ATOM 1815 C C . ILE A 1 221 ? -16.375 -0.918 -7.398 1 97.19 221 ILE A C 1
ATOM 1817 O O . ILE A 1 221 ? -15.812 0.143 -7.688 1 97.19 221 ILE A O 1
ATOM 1821 N N . GLY A 1 222 ? -16.844 -1.145 -6.18 1 96 222 GLY A N 1
ATOM 1822 C CA . GLY A 1 222 ? -16.859 -0.132 -5.137 1 96 222 GLY A CA 1
ATOM 1823 C C . GLY A 1 222 ? -15.469 0.281 -4.688 1 96 222 GLY A C 1
ATOM 1824 O O . GLY A 1 222 ? -15.266 1.411 -4.242 1 96 222 GLY A O 1
ATOM 1825 N N . LEU A 1 223 ? -14.477 -0.631 -4.855 1 97.5 223 LEU A N 1
ATOM 1826 C CA . LEU A 1 223 ? -13.125 -0.382 -4.359 1 97.5 223 LEU A CA 1
ATOM 1827 C C . LEU A 1 223 ? -12.133 -0.265 -5.512 1 97.5 223 LEU A C 1
ATOM 1829 O O . LEU A 1 223 ? -10.93 -0.427 -5.316 1 97.5 223 LEU A O 1
ATOM 1833 N N . HIS A 1 224 ? -12.578 -0.016 -6.719 1 96.94 224 HIS A N 1
ATOM 1834 C CA . HIS A 1 224 ? -11.719 -0.138 -7.891 1 96.94 224 HIS A CA 1
ATOM 1835 C C . HIS A 1 224 ? -10.602 0.903 -7.871 1 96.94 224 HIS A C 1
ATOM 1837 O O . HIS A 1 224 ? -9.5 0.647 -8.359 1 96.94 224 HIS A O 1
ATOM 1843 N N . ASN A 1 225 ? -10.812 2.133 -7.246 1 95.94 225 ASN A N 1
ATOM 1844 C CA . ASN A 1 225 ? -9.734 3.107 -7.141 1 95.94 225 ASN A CA 1
ATOM 1845 C C . ASN A 1 225 ? -8.672 2.66 -6.141 1 95.94 225 ASN A C 1
ATOM 1847 O O . ASN A 1 225 ? -7.477 2.852 -6.375 1 95.94 225 ASN A O 1
ATOM 1851 N N . THR A 1 226 ? -9.117 2.086 -5.035 1 97.44 226 THR A N 1
ATOM 1852 C CA . THR A 1 226 ? -8.211 1.568 -4.016 1 97.44 226 THR A CA 1
ATOM 1853 C C . THR A 1 226 ? -7.363 0.432 -4.574 1 97.44 226 THR A C 1
ATOM 1855 O O . THR A 1 226 ? -6.137 0.452 -4.453 1 97.44 226 THR A O 1
ATOM 1858 N N . ILE A 1 227 ? -8.016 -0.521 -5.246 1 98.5 227 ILE A N 1
ATOM 1859 C CA . ILE A 1 227 ? -7.301 -1.653 -5.824 1 98.5 227 ILE A CA 1
ATOM 1860 C C . ILE A 1 227 ? -6.406 -1.172 -6.965 1 98.5 227 ILE A C 1
ATOM 1862 O O . ILE A 1 227 ? -5.281 -1.654 -7.129 1 98.5 227 ILE A O 1
ATOM 1866 N N . GLY A 1 228 ? -6.938 -0.211 -7.742 1 98.25 228 GLY A N 1
ATOM 1867 C CA . GLY A 1 228 ? -6.109 0.395 -8.773 1 98.25 228 GLY A CA 1
ATOM 1868 C C . GLY A 1 228 ? -4.832 1.01 -8.227 1 98.25 228 GLY A C 1
ATOM 1869 O O . GLY A 1 228 ? -3.77 0.893 -8.844 1 98.25 228 GLY A O 1
ATOM 1870 N N . SER A 1 229 ? -4.949 1.674 -7.035 1 97.12 229 SER A N 1
ATOM 1871 C CA . SER A 1 229 ? -3.779 2.281 -6.406 1 97.12 229 SER A CA 1
ATOM 1872 C C . SER A 1 229 ? -2.764 1.224 -5.988 1 97.12 229 SER A C 1
ATOM 1874 O O . SER A 1 229 ? -1.558 1.412 -6.16 1 97.12 229 SER A O 1
ATOM 1876 N N . THR A 1 230 ? -3.193 0.081 -5.445 1 98.38 230 THR A N 1
ATOM 1877 C CA . THR A 1 230 ? -2.281 -0.98 -5.035 1 98.38 230 THR A CA 1
ATOM 1878 C C . THR A 1 230 ? -1.601 -1.608 -6.246 1 98.38 230 THR A C 1
ATOM 1880 O O . THR A 1 230 ? -0.384 -1.809 -6.25 1 98.38 230 THR A O 1
ATOM 1883 N N . LEU A 1 231 ? -2.365 -1.875 -7.305 1 98.56 231 LEU A N 1
ATOM 1884 C CA . LEU A 1 231 ? -1.779 -2.508 -8.484 1 98.56 231 LEU A CA 1
ATOM 1885 C C . LEU A 1 231 ? -0.813 -1.56 -9.188 1 98.56 231 LEU A C 1
ATOM 1887 O O . LEU A 1 231 ? 0.266 -1.973 -9.617 1 98.56 231 LEU A O 1
ATOM 1891 N N . SER A 1 232 ? -1.234 -0.294 -9.289 1 98.06 232 SER A N 1
ATOM 1892 C CA . SER A 1 232 ? -0.349 0.708 -9.875 1 98.06 232 SER A CA 1
ATOM 1893 C C . SER A 1 232 ? 0.987 0.761 -9.141 1 98.06 232 SER A C 1
ATOM 1895 O O . SER A 1 232 ? 2.047 0.765 -9.766 1 98.06 232 SER A O 1
ATOM 1897 N N . ALA A 1 233 ? 0.905 0.789 -7.809 1 97.62 233 ALA A N 1
ATOM 1898 C CA . ALA A 1 233 ? 2.117 0.845 -6.996 1 97.62 233 ALA A CA 1
ATOM 1899 C C . ALA A 1 233 ? 2.973 -0.404 -7.199 1 97.62 233 ALA A C 1
ATOM 1901 O O . ALA A 1 233 ? 4.191 -0.311 -7.344 1 97.62 233 ALA A O 1
ATOM 1902 N N . ALA A 1 234 ? 2.357 -1.589 -7.242 1 98.19 234 ALA A N 1
ATOM 1903 C CA . ALA A 1 234 ? 3.086 -2.842 -7.422 1 98.19 234 ALA A CA 1
ATOM 1904 C C . ALA A 1 234 ? 3.805 -2.867 -8.766 1 98.19 234 ALA A C 1
ATOM 1906 O O . ALA A 1 234 ? 4.98 -3.238 -8.844 1 98.19 234 ALA A O 1
ATOM 1907 N N . VAL A 1 235 ? 3.119 -2.451 -9.828 1 98.31 235 VAL A N 1
ATOM 1908 C CA . VAL A 1 235 ? 3.674 -2.447 -11.18 1 98.31 235 VAL A CA 1
ATOM 1909 C C . VAL A 1 235 ? 4.824 -1.451 -11.266 1 98.31 235 VAL A C 1
ATOM 1911 O O . VAL A 1 235 ? 5.906 -1.781 -11.758 1 98.31 235 VAL A O 1
ATOM 1914 N N . LYS A 1 236 ? 4.648 -0.27 -10.727 1 96.75 236 LYS A N 1
ATOM 1915 C CA . LYS A 1 236 ? 5.672 0.769 -10.781 1 96.75 236 LYS A CA 1
ATOM 1916 C C . LYS A 1 236 ? 6.898 0.373 -9.961 1 96.75 236 LYS A C 1
ATOM 1918 O O . LYS A 1 236 ? 8.031 0.628 -10.375 1 96.75 236 LYS A O 1
ATOM 1923 N N . ASN A 1 237 ? 6.668 -0.202 -8.758 1 97.06 237 ASN A N 1
ATOM 1924 C CA . ASN A 1 237 ? 7.781 -0.72 -7.973 1 97.06 237 ASN A CA 1
ATOM 1925 C C . ASN A 1 237 ? 8.625 -1.707 -8.773 1 97.06 237 ASN A C 1
ATOM 1927 O O . ASN A 1 237 ? 9.852 -1.64 -8.758 1 97.06 237 ASN A O 1
ATOM 1931 N N . ASN A 1 238 ? 7.918 -2.59 -9.453 1 97.69 238 ASN A N 1
ATOM 1932 C CA . ASN A 1 238 ? 8.617 -3.584 -10.266 1 97.69 238 ASN A CA 1
ATOM 1933 C C . ASN A 1 238 ? 9.422 -2.932 -11.383 1 97.69 238 ASN A C 1
ATOM 1935 O O . ASN A 1 238 ? 10.578 -3.285 -11.617 1 97.69 238 ASN A O 1
ATOM 1939 N N . VAL A 1 239 ? 8.883 -1.982 -12.078 1 97.31 239 VAL A N 1
ATOM 1940 C CA . VAL A 1 239 ? 9.531 -1.285 -13.18 1 97.31 239 VAL A CA 1
ATOM 1941 C C . VAL A 1 239 ? 10.742 -0.515 -12.656 1 97.31 239 VAL A C 1
ATOM 1943 O O . VAL A 1 239 ? 11.812 -0.539 -13.273 1 97.31 239 VAL A O 1
ATOM 1946 N N . LYS A 1 240 ? 10.586 0.09 -11.547 1 94.56 240 LYS A N 1
ATOM 1947 C CA . LYS A 1 240 ? 11.68 0.863 -10.961 1 94.56 240 LYS A CA 1
ATOM 1948 C C . LYS A 1 240 ? 12.844 -0.042 -10.562 1 94.56 240 LYS A C 1
ATOM 1950 O O . LYS A 1 240 ? 14 0.264 -10.859 1 94.56 240 LYS A O 1
ATOM 1955 N N . LEU A 1 241 ? 12.57 -1.146 -9.922 1 96.25 241 LEU A N 1
ATOM 1956 C CA . LEU A 1 241 ? 13.609 -2.098 -9.539 1 96.25 241 LEU A CA 1
ATOM 1957 C C . LEU A 1 241 ? 14.305 -2.666 -10.781 1 96.25 241 LEU A C 1
ATOM 1959 O O . LEU A 1 241 ? 15.508 -2.914 -10.758 1 96.25 241 LEU A O 1
ATOM 1963 N N . THR A 1 242 ? 13.508 -2.871 -11.797 1 97.31 242 THR A N 1
ATOM 1964 C CA . THR A 1 242 ? 14.031 -3.377 -13.062 1 97.31 242 THR A CA 1
ATOM 1965 C C . THR A 1 242 ? 15.086 -2.428 -13.625 1 97.31 242 THR A C 1
ATOM 1967 O O . THR A 1 242 ? 16.172 -2.857 -14 1 97.31 242 THR A O 1
ATOM 1970 N N . LYS A 1 243 ? 14.742 -1.2 -13.594 1 95 243 LYS A N 1
ATOM 1971 C CA . LYS A 1 243 ? 15.656 -0.179 -14.094 1 95 243 LYS A CA 1
ATOM 1972 C C . LYS A 1 243 ? 16.891 -0.057 -13.195 1 95 243 LYS A C 1
ATOM 1974 O O . LYS A 1 243 ? 18.016 -0.013 -13.688 1 95 243 LYS A O 1
ATOM 1979 N N . LEU A 1 244 ? 16.688 -0.036 -11.945 1 93.75 244 LEU A N 1
ATOM 1980 C CA . LEU A 1 244 ? 17.766 0.105 -10.977 1 93.75 244 LEU A CA 1
ATOM 1981 C C . LEU A 1 244 ? 18.766 -1.041 -11.102 1 93.75 244 LEU A C 1
ATOM 1983 O O . LEU A 1 244 ? 19.969 -0.839 -10.945 1 93.75 244 LEU A O 1
ATOM 1987 N N . ARG A 1 245 ? 18.297 -2.223 -11.406 1 96.06 245 ARG A N 1
ATOM 1988 C CA . ARG A 1 245 ? 19.141 -3.412 -11.469 1 96.06 245 ARG A CA 1
ATOM 1989 C C . ARG A 1 245 ? 19.656 -3.643 -12.891 1 96.06 245 ARG A C 1
ATOM 1991 O O . ARG A 1 245 ? 20.25 -4.684 -13.18 1 96.06 245 ARG A O 1
ATOM 1998 N N . ASN A 1 246 ? 19.344 -2.727 -13.773 1 95.62 246 ASN A N 1
ATOM 1999 C CA . ASN A 1 246 ? 19.906 -2.656 -15.117 1 95.62 246 ASN A CA 1
ATOM 2000 C C . ASN A 1 246 ? 19.375 -3.777 -16 1 95.62 246 ASN A C 1
ATOM 2002 O O . ASN A 1 246 ? 20.141 -4.418 -16.734 1 95.62 246 ASN A O 1
ATOM 2006 N N . TYR A 1 247 ? 18.125 -4.121 -15.852 1 97.56 247 TYR A N 1
ATOM 2007 C CA . TYR A 1 247 ? 17.438 -4.965 -16.828 1 97.56 247 TYR A CA 1
ATOM 2008 C C . TYR A 1 247 ? 16.812 -4.125 -17.922 1 97.56 247 TYR A C 1
ATOM 2010 O O . TYR A 1 247 ? 16.422 -2.977 -17.703 1 97.56 247 TYR A O 1
ATOM 2018 N N . PRO A 1 248 ? 16.703 -4.711 -19.078 1 97.06 248 PRO A N 1
ATOM 2019 C CA . PRO A 1 248 ? 16.156 -3.924 -20.172 1 97.06 248 PRO A CA 1
ATOM 2020 C C . PRO A 1 248 ? 14.664 -3.633 -20 1 97.06 248 PRO A C 1
ATOM 2022 O O . PRO A 1 248 ? 14.172 -2.598 -20.469 1 97.06 248 PRO A O 1
ATOM 2025 N N . SER A 1 249 ? 13.922 -4.547 -19.406 1 97.88 249 SER A N 1
ATOM 2026 C CA . SER A 1 249 ? 12.492 -4.398 -19.156 1 97.88 249 SER A CA 1
ATOM 2027 C C . SER A 1 249 ? 12.031 -5.297 -18.016 1 97.88 249 SER A C 1
ATOM 2029 O O . SER A 1 249 ? 12.758 -6.203 -17.594 1 97.88 249 SER A O 1
ATOM 2031 N N . ALA A 1 250 ? 10.852 -4.945 -17.531 1 98.25 250 ALA A N 1
ATOM 2032 C CA . ALA A 1 250 ? 10.273 -5.777 -16.469 1 98.25 250 ALA A CA 1
ATOM 2033 C C . ALA A 1 250 ? 10.047 -7.203 -16.953 1 98.25 250 ALA A C 1
ATOM 2035 O O . ALA A 1 250 ? 10.25 -8.164 -16.219 1 98.25 250 ALA A O 1
ATOM 2036 N N . LEU A 1 251 ? 9.594 -7.332 -18.172 1 98.44 251 LEU A N 1
ATOM 2037 C CA . LEU A 1 251 ? 9.398 -8.656 -18.75 1 98.44 251 LEU A CA 1
ATOM 2038 C C . LEU A 1 251 ? 10.703 -9.438 -18.797 1 98.44 251 LEU A C 1
ATOM 2040 O O . LEU A 1 251 ? 10.773 -10.57 -18.328 1 98.44 251 LEU A O 1
ATOM 2044 N N . GLU A 1 252 ? 11.75 -8.828 -19.219 1 97.94 252 GLU A N 1
ATOM 2045 C CA . GLU A 1 252 ? 13.031 -9.516 -19.359 1 97.94 252 GLU A CA 1
ATOM 2046 C C . GLU A 1 252 ? 13.617 -9.859 -17.984 1 97.94 252 GLU A C 1
ATOM 2048 O O . GLU A 1 252 ? 14.273 -10.891 -17.828 1 97.94 252 GLU A O 1
ATOM 2053 N N . LYS A 1 253 ? 13.406 -8.961 -17.078 1 97.75 253 LYS A N 1
ATOM 2054 C CA . LYS A 1 253 ? 13.812 -9.281 -15.711 1 97.75 253 LYS A CA 1
ATOM 2055 C C . LYS A 1 253 ? 13.125 -10.547 -15.219 1 97.75 253 LYS A C 1
ATOM 2057 O O . LYS A 1 253 ? 13.773 -11.43 -14.648 1 97.75 253 LYS A O 1
ATOM 2062 N N . ALA A 1 254 ? 11.828 -10.664 -15.461 1 97.25 254 ALA A N 1
ATOM 2063 C CA . ALA A 1 254 ? 11.039 -11.797 -14.984 1 97.25 254 ALA A CA 1
ATOM 2064 C C . ALA A 1 254 ? 11.453 -13.094 -15.68 1 97.25 254 ALA A C 1
ATOM 2066 O O . ALA A 1 254 ? 11.383 -14.172 -15.086 1 97.25 254 ALA A O 1
ATOM 2067 N N . LEU A 1 255 ? 11.953 -12.953 -16.875 1 97.12 255 LEU A N 1
ATOM 2068 C CA . LEU A 1 255 ? 12.289 -14.125 -17.672 1 97.12 255 LEU A CA 1
ATOM 2069 C C . LEU A 1 255 ? 13.75 -14.516 -17.469 1 97.12 255 LEU A C 1
ATOM 2071 O O . LEU A 1 255 ? 14.156 -15.625 -17.828 1 97.12 255 LEU A O 1
ATOM 2075 N N . PHE A 1 256 ? 14.547 -13.688 -16.844 1 96.75 256 PHE A N 1
ATOM 2076 C CA . PHE A 1 256 ? 16 -13.781 -16.781 1 96.75 256 PHE A CA 1
ATOM 2077 C C . PHE A 1 256 ? 16.438 -15.047 -16.062 1 96.75 256 PHE A C 1
ATOM 2079 O O . PHE A 1 256 ? 17.328 -15.758 -16.531 1 96.75 256 PHE A O 1
ATOM 2086 N N . GLY A 1 257 ? 15.758 -15.383 -15.008 1 94.88 257 GLY A N 1
ATOM 2087 C CA . GLY A 1 257 ? 16.156 -16.5 -14.172 1 94.88 257 GLY A CA 1
ATOM 2088 C C . GLY A 1 257 ? 16.156 -17.828 -14.898 1 94.88 257 GLY A C 1
ATOM 2089 O O . GLY A 1 257 ? 17.094 -18.625 -14.766 1 94.88 257 GLY A O 1
ATOM 2090 N N . ASP A 1 258 ? 15.203 -17.984 -15.734 1 94.88 258 ASP A N 1
ATOM 2091 C CA . ASP A 1 258 ? 15.055 -19.234 -16.453 1 94.88 258 ASP A CA 1
ATOM 2092 C C . ASP A 1 258 ? 15.703 -19.172 -17.828 1 94.88 258 ASP A C 1
ATOM 2094 O O . ASP A 1 258 ? 15.602 -20.109 -18.625 1 94.88 258 ASP A O 1
ATOM 2098 N N . LYS A 1 259 ? 16.359 -18.062 -18.094 1 95.69 259 LYS A N 1
ATOM 2099 C CA . LYS A 1 259 ? 16.969 -17.828 -19.391 1 95.69 259 LYS A CA 1
ATOM 2100 C C . LYS A 1 259 ? 15.953 -18 -20.516 1 95.69 259 LYS A C 1
ATOM 2102 O O . LYS A 1 259 ? 16.219 -18.703 -21.5 1 95.69 259 LYS A O 1
ATOM 2107 N N . VAL A 1 260 ? 14.758 -17.453 -20.328 1 96.06 260 VAL A N 1
ATOM 2108 C CA . VAL A 1 260 ? 13.711 -17.469 -21.344 1 96.06 260 VAL A CA 1
ATOM 2109 C C . VAL A 1 260 ? 13.75 -16.172 -22.141 1 96.06 260 VAL A C 1
ATOM 2111 O O . VAL A 1 260 ? 13.688 -15.078 -21.578 1 96.06 260 VAL A O 1
ATOM 2114 N N . PRO A 1 261 ? 13.953 -16.297 -23.422 1 96.56 261 PRO A N 1
ATOM 2115 C CA . PRO A 1 261 ? 13.93 -15.078 -24.234 1 96.56 261 PRO A CA 1
ATOM 2116 C C . PRO A 1 261 ? 12.531 -14.469 -24.328 1 96.56 261 PRO A C 1
ATOM 2118 O O . PRO A 1 261 ? 11.531 -15.188 -24.25 1 96.56 261 PRO A O 1
ATOM 2121 N N . LYS A 1 262 ? 12.461 -13.133 -24.484 1 96.62 262 LYS A N 1
ATOM 2122 C CA . LYS A 1 262 ? 11.188 -12.422 -24.516 1 96.62 262 LYS A CA 1
ATOM 2123 C C . LYS A 1 262 ? 10.32 -12.891 -25.688 1 96.62 262 LYS A C 1
ATOM 2125 O O . LYS A 1 262 ? 9.094 -12.766 -25.641 1 96.62 262 LYS A O 1
ATOM 2130 N N . GLU A 1 263 ? 10.945 -13.469 -26.703 1 95.81 263 GLU A N 1
ATOM 2131 C CA . GLU A 1 263 ? 10.242 -13.969 -27.891 1 95.81 263 GLU A CA 1
ATOM 2132 C C . GLU A 1 263 ? 9.25 -15.062 -27.516 1 95.81 263 GLU A C 1
ATOM 2134 O O . GLU A 1 263 ? 8.195 -15.188 -28.141 1 95.81 263 GLU A O 1
ATOM 2139 N N . VAL A 1 264 ? 9.531 -15.852 -26.531 1 96.56 264 VAL A N 1
ATOM 2140 C CA . VAL A 1 264 ? 8.609 -16.891 -26.078 1 96.56 264 VAL A CA 1
ATOM 2141 C C . VAL A 1 264 ? 7.293 -16.266 -25.641 1 96.56 264 VAL A C 1
ATOM 2143 O O . VAL A 1 264 ? 6.219 -16.734 -26.016 1 96.56 264 VAL A O 1
ATOM 2146 N N . TYR A 1 265 ? 7.398 -15.188 -24.875 1 97.44 265 TYR A N 1
ATOM 2147 C CA . TYR A 1 265 ? 6.242 -14.461 -24.375 1 97.44 265 TYR A CA 1
ATOM 2148 C C . TYR A 1 265 ? 5.453 -13.828 -25.516 1 97.44 265 TYR A C 1
ATOM 2150 O O . TYR A 1 265 ? 4.227 -13.945 -25.578 1 97.44 265 TYR A O 1
ATOM 2158 N N . GLU A 1 266 ? 6.086 -13.266 -26.438 1 97 266 GLU A N 1
ATOM 2159 C CA . GLU A 1 266 ? 5.465 -12.578 -27.562 1 97 266 GLU A CA 1
ATOM 2160 C C . GLU A 1 266 ? 4.816 -13.562 -28.531 1 97 266 GLU A C 1
ATOM 2162 O O . GLU A 1 266 ? 3.713 -13.328 -29.016 1 97 266 GLU A O 1
ATOM 2167 N N . THR A 1 267 ? 5.523 -14.625 -28.766 1 96.75 267 THR A N 1
ATOM 2168 C CA . THR A 1 267 ? 5.004 -15.68 -29.641 1 96.75 267 THR A CA 1
ATOM 2169 C C . THR A 1 267 ? 3.729 -16.281 -29.047 1 96.75 267 THR A C 1
ATOM 2171 O O . THR A 1 267 ? 2.781 -16.578 -29.781 1 96.75 267 THR A O 1
ATOM 2174 N N . LEU A 1 268 ? 3.734 -16.453 -27.781 1 97.75 268 LEU A N 1
ATOM 2175 C CA . LEU A 1 268 ? 2.561 -16.984 -27.094 1 97.75 268 LEU A CA 1
ATOM 2176 C C . LEU A 1 268 ? 1.342 -16.109 -27.344 1 97.75 268 LEU A C 1
ATOM 2178 O O . LEU A 1 268 ? 0.286 -16.594 -27.734 1 97.75 268 LEU A O 1
ATOM 2182 N N . ILE A 1 269 ? 1.484 -14.766 -27.109 1 98.06 269 ILE A N 1
ATOM 2183 C CA . ILE A 1 269 ? 0.393 -13.812 -27.266 1 98.06 269 ILE A CA 1
ATOM 2184 C C . ILE A 1 269 ? -0.059 -13.773 -28.719 1 98.06 269 ILE A C 1
ATOM 2186 O O . ILE A 1 269 ? -1.258 -13.828 -29 1 98.06 269 ILE A O 1
ATOM 2190 N N . GLN A 1 270 ? 0.861 -13.773 -29.641 1 97.12 270 GLN A N 1
ATOM 2191 C CA . GLN A 1 270 ? 0.544 -13.719 -31.062 1 97.12 270 GLN A CA 1
ATOM 2192 C C . GLN A 1 270 ? -0.219 -14.961 -31.5 1 97.12 270 GLN A C 1
ATOM 2194 O O . GLN A 1 270 ? -1.202 -14.867 -32.25 1 97.12 270 GLN A O 1
ATOM 2199 N N . ALA A 1 271 ? 0.284 -16.062 -31.062 1 96.19 271 ALA A N 1
ATOM 2200 C CA . ALA A 1 271 ? -0.373 -17.328 -31.422 1 96.19 271 ALA A CA 1
ATOM 2201 C C . ALA A 1 271 ? -1.794 -17.375 -30.875 1 96.19 271 ALA A C 1
ATOM 2203 O O . ALA A 1 271 ? -2.715 -17.828 -31.547 1 96.19 271 ALA A O 1
ATOM 2204 N N . ALA A 1 272 ? -1.968 -16.969 -29.672 1 96.88 272 ALA A N 1
ATOM 2205 C CA . ALA A 1 272 ? -3.295 -16.953 -29.062 1 96.88 272 ALA A CA 1
ATOM 2206 C C . ALA A 1 272 ? -4.258 -16.078 -29.859 1 96.88 272 ALA A C 1
ATOM 2208 O O . ALA A 1 272 ? -5.422 -16.438 -30.047 1 96.88 272 ALA A O 1
ATOM 2209 N N . HIS A 1 273 ? -3.789 -14.914 -30.312 1 96.88 273 HIS A N 1
ATOM 2210 C CA . HIS A 1 273 ? -4.617 -14.016 -31.109 1 96.88 273 HIS A CA 1
ATOM 2211 C C . HIS A 1 273 ? -5.016 -14.664 -32.438 1 96.88 273 HIS A C 1
ATOM 2213 O O . HIS A 1 273 ? -6.145 -14.492 -32.906 1 96.88 273 HIS A O 1
ATOM 2219 N N . LYS A 1 274 ? -4.148 -15.398 -32.969 1 92.06 274 LYS A N 1
ATOM 2220 C CA . LYS A 1 274 ? -4.441 -16.078 -34.25 1 92.06 274 LYS A CA 1
ATOM 2221 C C . LYS A 1 274 ? -5.41 -17.234 -34.031 1 92.06 274 LYS A C 1
ATOM 2223 O O . LYS A 1 274 ? -6.191 -17.578 -34.906 1 92.06 274 LYS A O 1
ATOM 2228 N N . GLY A 1 275 ? -5.324 -17.828 -32.875 1 93.19 275 GLY A N 1
ATOM 2229 C CA . GLY A 1 275 ? -6.117 -19 -32.594 1 93.19 275 GLY A CA 1
ATOM 2230 C C . GLY A 1 275 ? -7.438 -18.688 -31.922 1 93.19 275 GLY A C 1
ATOM 2231 O O . GLY A 1 275 ? -8.273 -19.578 -31.734 1 93.19 275 GLY A O 1
ATOM 2232 N N . LYS A 1 276 ? -7.68 -17.406 -31.562 1 95.69 276 LYS A N 1
ATOM 2233 C CA . LYS A 1 276 ? -8.828 -17.094 -30.719 1 95.69 276 LYS A CA 1
ATOM 2234 C C . LYS A 1 276 ? -10.133 -17.203 -31.5 1 95.69 276 LYS A C 1
ATOM 2236 O O . LYS A 1 276 ? -11.219 -17.141 -30.922 1 95.69 276 LYS A O 1
ATOM 2241 N N . GLU A 1 277 ? -10.078 -17.438 -32.844 1 95.38 277 GLU A N 1
ATOM 2242 C CA . GLU A 1 277 ? -11.281 -17.641 -33.656 1 95.38 277 GLU A CA 1
ATOM 2243 C C . GLU A 1 277 ? -12.055 -18.859 -33.156 1 95.38 277 GLU A C 1
ATOM 2245 O O . GLU A 1 277 ? -13.289 -18.875 -33.188 1 95.38 277 GLU A O 1
ATOM 2250 N N . ALA A 1 278 ? -11.328 -19.875 -32.844 1 95.19 278 ALA A N 1
ATOM 2251 C CA . ALA A 1 278 ? -11.984 -21.078 -32.344 1 95.19 278 ALA A CA 1
ATOM 2252 C C . ALA A 1 278 ? -12.703 -20.781 -31.016 1 95.19 278 ALA A C 1
ATOM 2254 O O . ALA A 1 278 ? -13.758 -21.344 -30.734 1 95.19 278 ALA A O 1
ATOM 2255 N N . LEU A 1 279 ? -12.102 -19.953 -30.188 1 96.62 279 LEU A N 1
ATOM 2256 C CA . LEU A 1 279 ? -12.75 -19.531 -28.953 1 96.62 279 LEU A CA 1
ATOM 2257 C C . LEU A 1 279 ? -14.008 -18.734 -29.234 1 96.62 279 LEU A C 1
ATOM 2259 O O . LEU A 1 279 ? -15.023 -18.906 -28.562 1 96.62 279 LEU A O 1
ATOM 2263 N N . HIS A 1 280 ? -13.945 -17.859 -30.266 1 97.38 280 HIS A N 1
ATOM 2264 C CA . HIS A 1 280 ? -15.117 -17.109 -30.703 1 97.38 280 HIS A CA 1
ATOM 2265 C C . HIS A 1 280 ? -16.234 -18.047 -31.156 1 97.38 280 HIS A C 1
ATOM 2267 O O . HIS A 1 280 ? -17.406 -17.828 -30.828 1 97.38 280 HIS A O 1
ATOM 2273 N N . ALA A 1 281 ? -15.82 -19.031 -31.922 1 95.69 281 ALA A N 1
ATOM 2274 C CA . ALA A 1 281 ? -16.797 -20.016 -32.375 1 95.69 281 ALA A CA 1
ATOM 2275 C C . ALA A 1 281 ? -17.453 -20.734 -31.219 1 95.69 281 ALA A C 1
ATOM 2277 O O . ALA A 1 281 ? -18.656 -20.984 -31.234 1 95.69 281 ALA A O 1
ATOM 2278 N N . TYR A 1 282 ? -16.688 -21.062 -30.266 1 95.62 282 TYR A N 1
ATOM 2279 C CA . TYR A 1 282 ? -17.219 -21.719 -29.078 1 95.62 282 TYR A CA 1
ATOM 2280 C C . TYR A 1 282 ? -18.172 -20.812 -28.328 1 95.62 282 TYR A C 1
ATOM 2282 O O . TYR A 1 282 ? -19.203 -21.266 -27.828 1 95.62 282 TYR A O 1
ATOM 2290 N N . THR A 1 283 ? -17.828 -19.547 -28.219 1 96.5 283 THR A N 1
ATOM 2291 C CA . THR A 1 283 ? -18.703 -18.562 -27.594 1 96.5 283 THR A CA 1
ATOM 2292 C C . THR A 1 283 ? -20.031 -18.469 -28.344 1 96.5 283 THR A C 1
ATOM 2294 O O . THR A 1 283 ? -21.094 -18.422 -27.719 1 96.5 283 THR A O 1
ATOM 2297 N N . LYS A 1 284 ? -19.953 -18.469 -29.641 1 95.81 284 LYS A N 1
ATOM 2298 C CA . LYS A 1 284 ? -21.156 -18.453 -30.469 1 95.81 284 LYS A CA 1
ATOM 2299 C C . LYS A 1 284 ? -22 -19.703 -30.25 1 95.81 284 LYS A C 1
ATOM 2301 O O . LYS A 1 284 ? -23.219 -19.625 -30.156 1 95.81 284 LYS A O 1
ATOM 2306 N N . GLU A 1 285 ? -21.328 -20.828 -30.172 1 95.12 285 GLU A N 1
ATOM 2307 C CA . GLU A 1 285 ? -22.016 -22.094 -29.922 1 95.12 285 GLU A CA 1
ATOM 2308 C C . GLU A 1 285 ? -22.719 -22.078 -28.578 1 95.12 285 GLU A C 1
ATOM 2310 O O . GLU A 1 285 ? -23.844 -22.578 -28.438 1 95.12 285 GLU A O 1
ATOM 2315 N N . ARG A 1 286 ? -22.094 -21.594 -27.562 1 96.12 286 ARG A N 1
ATOM 2316 C CA . ARG A 1 286 ? -22.688 -21.453 -26.234 1 96.12 286 ARG A CA 1
ATOM 2317 C C . ARG A 1 286 ? -23.969 -20.625 -26.297 1 96.12 286 ARG A C 1
ATOM 2319 O O . ARG A 1 286 ? -24.969 -21 -25.688 1 96.12 286 ARG A O 1
ATOM 2326 N N . LYS A 1 287 ? -23.891 -19.516 -26.969 1 96.56 287 LYS A N 1
ATOM 2327 C CA . LYS A 1 287 ? -25.062 -18.656 -27.141 1 96.56 287 LYS A CA 1
ATOM 2328 C C . LYS A 1 287 ? -26.234 -19.438 -27.734 1 96.56 287 LYS A C 1
ATOM 2330 O O . LYS A 1 287 ? -27.359 -19.312 -27.266 1 96.56 287 LYS A O 1
ATOM 2335 N N . LYS A 1 288 ? -25.969 -20.25 -28.703 1 95.5 288 LYS A N 1
ATOM 2336 C CA . LYS A 1 288 ? -26.984 -21.062 -29.375 1 95.5 288 LYS A CA 1
ATOM 2337 C C . LYS A 1 288 ? -27.547 -22.109 -28.422 1 95.5 288 LYS A C 1
ATOM 2339 O O . LYS A 1 288 ? -28.766 -22.266 -28.328 1 95.5 288 LYS A O 1
ATOM 2344 N N . ILE A 1 289 ? -26.641 -22.812 -27.766 1 94.81 289 ILE A N 1
ATOM 2345 C CA . ILE A 1 289 ? -27.031 -23.922 -26.906 1 94.81 289 ILE A CA 1
ATOM 2346 C C . ILE A 1 289 ? -27.859 -23.391 -25.734 1 94.81 289 ILE A C 1
ATOM 2348 O O . ILE A 1 289 ? -28.859 -24.016 -25.344 1 94.81 289 ILE A O 1
ATOM 2352 N N . LEU A 1 290 ? -27.438 -22.25 -25.203 1 95.62 290 LEU A N 1
ATOM 2353 C CA . LEU A 1 290 ? -28.141 -21.672 -24.062 1 95.62 290 LEU A CA 1
ATOM 2354 C C . LEU A 1 290 ? -29.422 -20.984 -24.5 1 95.62 290 LEU A C 1
ATOM 2356 O O . LEU A 1 290 ? -30.266 -20.625 -23.672 1 95.62 290 LEU A O 1
ATOM 2360 N N . ASN A 1 291 ? -29.609 -20.797 -25.766 1 95.62 291 ASN A N 1
ATOM 2361 C CA . ASN A 1 291 ? -30.781 -20.203 -26.375 1 95.62 291 ASN A CA 1
ATOM 2362 C C . ASN A 1 291 ? -31.094 -18.828 -25.75 1 95.62 291 ASN A C 1
ATOM 2364 O O . ASN A 1 291 ? -32.219 -18.609 -25.281 1 95.62 291 ASN A O 1
ATOM 2368 N N . VAL A 1 292 ? -30.078 -17.984 -25.734 1 96.44 292 VAL A N 1
ATOM 2369 C CA . VAL A 1 292 ? -30.234 -16.625 -25.219 1 96.44 292 VAL A CA 1
ATOM 2370 C C . VAL A 1 292 ? -30.016 -15.617 -26.344 1 96.44 292 VAL A C 1
ATOM 2372 O O . VAL A 1 292 ? -29.219 -15.859 -27.266 1 96.44 292 VAL A O 1
ATOM 2375 N N . ASN A 1 293 ? -30.672 -14.508 -26.266 1 95.5 293 ASN A N 1
ATOM 2376 C CA . ASN A 1 293 ? -30.516 -13.438 -27.25 1 95.5 293 ASN A CA 1
ATOM 2377 C C . ASN A 1 293 ? -29.188 -12.719 -27.078 1 95.5 293 ASN A C 1
ATOM 2379 O O . ASN A 1 293 ? -28.5 -12.422 -28.062 1 95.5 293 ASN A O 1
ATOM 2383 N N . GLU A 1 294 ? -28.906 -12.453 -25.844 1 96.44 294 GLU A N 1
ATOM 2384 C CA . GLU A 1 294 ? -27.625 -11.828 -25.5 1 96.44 294 GLU A CA 1
ATOM 2385 C C . GLU A 1 294 ? -26.828 -12.703 -24.547 1 96.44 294 GLU A C 1
ATOM 2387 O O . GLU A 1 294 ? -27.234 -12.93 -23.406 1 96.44 294 GLU A O 1
ATOM 2392 N N . LEU A 1 295 ? -25.688 -13.148 -25.094 1 97.5 295 LEU A N 1
ATOM 2393 C CA . LEU A 1 295 ? -24.766 -13.859 -24.203 1 97.5 295 LEU A CA 1
ATOM 2394 C C . LEU A 1 295 ? -23.984 -12.883 -23.344 1 97.5 295 LEU A C 1
ATOM 2396 O O . LEU A 1 295 ? -23.406 -11.922 -23.859 1 97.5 295 LEU A O 1
ATOM 2400 N N . ARG A 1 296 ? -24.031 -13.094 -22.031 1 97.38 296 ARG A N 1
ATOM 2401 C CA . ARG A 1 296 ? -23.359 -12.219 -21.078 1 97.38 296 ARG A CA 1
ATOM 2402 C C . ARG A 1 296 ? -22.266 -12.961 -20.312 1 97.38 296 ARG A C 1
ATOM 2404 O O . ARG A 1 296 ? -22.25 -14.195 -20.297 1 97.38 296 ARG A O 1
ATOM 2411 N N . PRO A 1 297 ? -21.359 -12.219 -19.688 1 96.81 297 PRO A N 1
ATOM 2412 C CA . PRO A 1 297 ? -20.266 -12.867 -18.969 1 96.81 297 PRO A CA 1
ATOM 2413 C C . PRO A 1 297 ? -20.75 -13.844 -17.891 1 96.81 297 PRO A C 1
ATOM 2415 O O . PRO A 1 297 ? -20.125 -14.883 -17.672 1 96.81 297 PRO A O 1
ATOM 2418 N N . TYR A 1 298 ? -21.906 -13.586 -17.281 1 96.88 298 TYR A N 1
ATOM 2419 C CA . TYR A 1 298 ? -22.406 -14.477 -16.25 1 96.88 298 TYR A CA 1
ATOM 2420 C C . TYR A 1 298 ? -22.969 -15.75 -16.859 1 96.88 298 TYR A C 1
ATOM 2422 O O . TYR A 1 298 ? -23.391 -16.656 -16.125 1 96.88 298 TYR A O 1
ATOM 2430 N N . ASP A 1 299 ? -23.031 -15.891 -18.203 1 96.75 299 ASP A N 1
ATOM 2431 C CA . ASP A 1 299 ? -23.484 -17.094 -18.891 1 96.75 299 ASP A CA 1
ATOM 2432 C C . ASP A 1 299 ? -22.312 -18 -19.234 1 96.75 299 ASP A C 1
ATOM 2434 O O . ASP A 1 299 ? -22.516 -19.125 -19.719 1 96.75 299 ASP A O 1
ATOM 2438 N N . LEU A 1 300 ? -21.094 -17.578 -19 1 95.12 300 LEU A N 1
ATOM 2439 C CA . LEU A 1 300 ? -19.922 -18.266 -19.5 1 95.12 300 LEU A CA 1
ATOM 2440 C C . LEU A 1 300 ? -19.578 -19.469 -18.625 1 95.12 300 LEU A C 1
ATOM 2442 O O . LEU A 1 300 ? -18.812 -20.344 -19.031 1 95.12 300 LEU A O 1
ATOM 2446 N N . GLY A 1 301 ? -20.125 -19.531 -17.438 1 91.25 301 GLY A N 1
ATOM 2447 C CA . GLY A 1 301 ? -19.766 -20.578 -16.516 1 91.25 301 GLY A CA 1
ATOM 2448 C C . GLY A 1 301 ? -20.766 -21.719 -16.484 1 91.25 301 GLY A C 1
ATOM 2449 O O . GLY A 1 301 ? -20.5 -22.766 -15.883 1 91.25 301 GLY A O 1
ATOM 2450 N N . VAL A 1 302 ? -21.922 -21.609 -17.141 1 92.94 302 VAL A N 1
ATOM 2451 C CA . VAL A 1 302 ? -22.984 -22.609 -17.094 1 92.94 302 VAL A CA 1
ATOM 2452 C C . VAL A 1 302 ? -22.562 -23.844 -17.875 1 92.94 302 VAL A C 1
ATOM 2454 O O . VAL A 1 302 ? -22.062 -23.734 -19 1 92.94 302 VAL A O 1
ATOM 2457 N N . PRO A 1 303 ? -22.734 -25 -17.25 1 91.56 303 PRO A N 1
ATOM 2458 C CA . PRO A 1 303 ? -22.453 -26.219 -18.016 1 91.56 303 PRO A CA 1
ATOM 2459 C C . PRO A 1 303 ? -23.375 -26.359 -19.234 1 91.56 303 PRO A C 1
ATOM 2461 O O . PRO A 1 303 ? -24.578 -26.125 -19.141 1 91.56 303 PRO A O 1
ATOM 2464 N N . LEU A 1 304 ? -22.844 -26.688 -20.359 1 94.12 304 LEU A N 1
ATOM 2465 C CA . LEU A 1 304 ? -23.625 -26.812 -21.594 1 94.12 304 LEU A CA 1
ATOM 2466 C C . LEU A 1 304 ? -24.188 -28.234 -21.734 1 94.12 304 LEU A C 1
ATOM 2468 O O . LEU A 1 304 ? -25.047 -28.469 -22.578 1 94.12 304 LEU A O 1
ATOM 2472 N N . VAL A 1 305 ? -23.672 -29.141 -20.953 1 91.56 305 VAL A N 1
ATOM 2473 C CA . VAL A 1 305 ? -24.172 -30.5 -20.875 1 91.56 305 VAL A CA 1
ATOM 2474 C C . VAL A 1 305 ? -24.641 -30.781 -19.438 1 91.56 305 VAL A C 1
ATOM 2476 O O . VAL A 1 305 ? -23.828 -30.797 -18.516 1 91.56 305 VAL A O 1
ATOM 2479 N N . GLU A 1 306 ? -25.922 -30.984 -19.219 1 84.38 306 GLU A N 1
ATOM 2480 C CA . GLU A 1 306 ? -26.484 -31.109 -17.875 1 84.38 306 GLU A CA 1
ATOM 2481 C C . GLU A 1 306 ? -26.688 -32.562 -17.484 1 84.38 306 GLU A C 1
ATOM 2483 O O . GLU A 1 306 ? -26.781 -33.438 -18.359 1 84.38 306 GLU A O 1
ATOM 2488 N N . GLY A 1 307 ? -26.734 -32.75 -16.219 1 81.38 307 GLY A N 1
ATOM 2489 C CA . GLY A 1 307 ? -27.234 -34 -15.664 1 81.38 307 GLY A CA 1
ATOM 2490 C C . GLY A 1 307 ? -26.219 -35.125 -15.688 1 81.38 307 GLY A C 1
ATOM 2491 O O . GLY A 1 307 ? -26.562 -36.281 -15.539 1 81.38 307 GLY A O 1
ATOM 2492 N N . VAL A 1 308 ? -24.938 -34.75 -15.945 1 87.06 308 VAL A N 1
ATOM 2493 C CA . VAL A 1 308 ? -23.938 -35.812 -15.977 1 87.06 308 VAL A CA 1
ATOM 2494 C C . VAL A 1 308 ? -23.219 -35.875 -14.625 1 87.06 308 VAL A C 1
ATOM 2496 O O . VAL A 1 308 ? -22.766 -34.875 -14.102 1 87.06 308 VAL A O 1
ATOM 2499 N N . LYS A 1 309 ? -23.328 -36.969 -13.992 1 86.56 309 LYS A N 1
ATOM 2500 C CA . LYS A 1 309 ? -22.641 -37.219 -12.727 1 86.56 309 LYS A CA 1
ATOM 2501 C C . LYS A 1 309 ? -21.719 -38.438 -12.82 1 86.56 309 LYS A C 1
ATOM 2503 O O . LYS A 1 309 ? -22.062 -39.438 -13.461 1 86.56 309 LYS A O 1
ATOM 2508 N N . TYR A 1 310 ? -20.547 -38.25 -12.266 1 90.31 310 TYR A N 1
ATOM 2509 C CA . TYR A 1 310 ? -19.609 -39.344 -12.172 1 90.31 310 TYR A CA 1
ATOM 2510 C C . TYR A 1 310 ? -19.438 -39.781 -10.727 1 90.31 310 TYR A C 1
ATOM 2512 O O . TYR A 1 310 ? -19.391 -38.969 -9.812 1 90.31 310 TYR A O 1
ATOM 2520 N N . ASP A 1 311 ? -19.578 -40.938 -10.477 1 93.38 311 ASP A N 1
ATOM 2521 C CA . ASP A 1 311 ? -19.219 -41.562 -9.203 1 93.38 311 ASP A CA 1
ATOM 2522 C C . ASP A 1 311 ? -18.031 -42.5 -9.375 1 93.38 311 ASP A C 1
ATOM 2524 O O . ASP A 1 311 ? -18.203 -43.656 -9.75 1 93.38 311 ASP A O 1
ATOM 2528 N N . ILE A 1 312 ? -16.875 -41.969 -9.102 1 96.44 312 ILE A N 1
ATOM 2529 C CA . ILE A 1 312 ? -15.625 -42.688 -9.344 1 96.44 312 ILE A CA 1
ATOM 2530 C C . ILE A 1 312 ? -14.867 -42.844 -8.031 1 96.44 312 ILE A C 1
ATOM 2532 O O . ILE A 1 312 ? -14.266 -41.906 -7.527 1 96.44 312 ILE A O 1
ATOM 2536 N N . SER A 1 313 ? -14.82 -44.031 -7.535 1 95.62 313 SER A N 1
ATOM 2537 C CA . SER A 1 313 ? -14.062 -44.312 -6.32 1 95.62 313 SER A CA 1
ATOM 2538 C C . SER A 1 313 ? -12.57 -44.094 -6.543 1 95.62 313 SER A C 1
ATOM 2540 O O . SER A 1 313 ? -12.109 -44.031 -7.688 1 95.62 313 SER A O 1
ATOM 2542 N N . TYR A 1 314 ? -11.836 -44.062 -5.449 1 95.94 314 TYR A N 1
ATOM 2543 C CA . TYR A 1 314 ? -10.391 -43.875 -5.547 1 95.94 314 TYR A CA 1
ATOM 2544 C C . TYR A 1 314 ? -9.758 -45.031 -6.34 1 95.94 314 TYR A C 1
ATOM 2546 O O . TYR A 1 314 ? -8.922 -44.781 -7.215 1 95.94 314 TYR A O 1
ATOM 2554 N N . ASP A 1 315 ? -10.172 -46.188 -6.059 1 96 315 ASP A N 1
ATOM 2555 C CA . ASP A 1 315 ? -9.609 -47.344 -6.742 1 96 315 ASP A CA 1
ATOM 2556 C C . ASP A 1 315 ? -9.914 -47.312 -8.234 1 96 315 ASP A C 1
ATOM 2558 O O . ASP A 1 315 ? -9.039 -47.594 -9.062 1 96 315 ASP A O 1
ATOM 2562 N N . GLU A 1 316 ? -11.086 -46.969 -8.531 1 97.06 316 GLU A N 1
ATOM 2563 C CA . GLU A 1 316 ? -11.461 -46.844 -9.938 1 97.06 316 GLU A CA 1
ATOM 2564 C C . GLU A 1 316 ? -10.688 -45.719 -10.617 1 97.06 316 GLU A C 1
ATOM 2566 O O . GLU A 1 316 ? -10.242 -45.844 -11.758 1 97.06 316 GLU A O 1
ATOM 2571 N N . ALA A 1 317 ? -10.625 -44.625 -9.914 1 97.81 317 ALA A N 1
ATOM 2572 C CA . ALA A 1 317 ? -9.883 -43.469 -10.438 1 97.81 317 ALA A CA 1
ATOM 2573 C C . ALA A 1 317 ? -8.438 -43.875 -10.75 1 97.81 317 ALA A C 1
ATOM 2575 O O . ALA A 1 317 ? -7.906 -43.5 -11.805 1 97.81 317 ALA A O 1
ATOM 2576 N N . TYR A 1 318 ? -7.844 -44.562 -9.82 1 97.75 318 TYR A N 1
ATOM 2577 C CA . TYR A 1 318 ? -6.453 -44.969 -10.008 1 97.75 318 TYR A CA 1
ATOM 2578 C C . TYR A 1 318 ? -6.312 -45.875 -11.219 1 97.75 318 TYR A C 1
ATOM 2580 O O . TYR A 1 318 ? -5.371 -45.75 -12.008 1 97.75 318 TYR A O 1
ATOM 2588 N N . GLU A 1 319 ? -7.203 -46.812 -11.391 1 97.81 319 GLU A N 1
ATOM 2589 C CA . GLU A 1 319 ? -7.188 -47.719 -12.531 1 97.81 319 GLU A CA 1
ATOM 2590 C C . GLU A 1 319 ? -7.395 -46.938 -13.836 1 97.81 319 GLU A C 1
ATOM 2592 O O . GLU A 1 319 ? -6.738 -47.25 -14.844 1 97.81 319 GLU A O 1
ATOM 2597 N N . MET A 1 320 ? -8.352 -46.062 -13.805 1 97.88 320 MET A N 1
ATOM 2598 C CA . MET A 1 320 ? -8.602 -45.25 -14.984 1 97.88 320 MET A CA 1
ATOM 2599 C C . MET A 1 320 ? -7.355 -44.469 -15.359 1 97.88 320 MET A C 1
ATOM 2601 O O . MET A 1 320 ? -7.02 -44.344 -16.531 1 97.88 320 MET A O 1
ATOM 2605 N N . MET A 1 321 ? -6.68 -43.938 -14.328 1 98.5 321 MET A N 1
ATOM 2606 C CA . MET A 1 321 ? -5.438 -43.188 -14.555 1 98.5 321 MET A CA 1
ATOM 2607 C C . MET A 1 321 ? -4.387 -44.094 -15.203 1 98.5 321 MET A C 1
ATOM 2609 O O . MET A 1 321 ? -3.742 -43.688 -16.172 1 98.5 321 MET A O 1
ATOM 2613 N N . LEU A 1 322 ? -4.242 -45.344 -14.672 1 98.5 322 LEU A N 1
ATOM 2614 C CA . LEU A 1 322 ? -3.256 -46.281 -15.211 1 98.5 322 LEU A CA 1
ATOM 2615 C C . LEU A 1 322 ? -3.525 -46.562 -16.688 1 98.5 322 LEU A C 1
ATOM 2617 O O . LEU A 1 322 ? -2.602 -46.562 -17.5 1 98.5 322 LEU A O 1
ATOM 2621 N N . LYS A 1 323 ? -4.746 -46.781 -17.016 1 98.06 323 LYS A N 1
ATOM 2622 C CA . LYS A 1 323 ? -5.121 -47.031 -18.406 1 98.06 323 LYS A CA 1
ATOM 2623 C C . LYS A 1 323 ? -4.844 -45.844 -19.297 1 98.06 323 LYS A C 1
ATOM 2625 O O . LYS A 1 323 ? -4.312 -46 -20.406 1 98.06 323 LYS A O 1
ATOM 2630 N N . ALA A 1 324 ? -5.211 -44.719 -18.797 1 98.19 324 ALA A N 1
ATOM 2631 C CA . ALA A 1 324 ? -5.059 -43.5 -19.562 1 98.19 324 ALA A CA 1
ATOM 2632 C C . ALA A 1 324 ? -3.588 -43.188 -19.812 1 98.19 324 ALA A C 1
ATOM 2634 O O . ALA A 1 324 ? -3.242 -42.562 -20.828 1 98.19 324 ALA A O 1
ATOM 2635 N N . LEU A 1 325 ? -2.678 -43.625 -18.922 1 98.5 325 LEU A N 1
ATOM 2636 C CA . LEU A 1 325 ? -1.271 -43.25 -19 1 98.5 325 LEU A CA 1
ATOM 2637 C C . LEU A 1 325 ? -0.448 -44.375 -19.641 1 98.5 325 LEU A C 1
ATOM 2639 O O . LEU A 1 325 ? 0.782 -44.281 -19.688 1 98.5 325 LEU A O 1
ATOM 2643 N N . SER A 1 326 ? -1.076 -45.344 -20.172 1 97.19 326 SER A N 1
ATOM 2644 C CA . SER A 1 326 ? -0.42 -46.5 -20.797 1 97.19 326 SER A CA 1
ATOM 2645 C C . SER A 1 326 ? 0.463 -46.062 -21.969 1 97.19 326 SER A C 1
ATOM 2647 O O . SER A 1 326 ? 1.476 -46.688 -22.25 1 97.19 326 SER A O 1
ATOM 2649 N N . PRO A 1 327 ? 0.11 -44.969 -22.703 1 97 327 PRO A N 1
ATOM 2650 C CA . PRO A 1 327 ? 0.973 -44.5 -23.781 1 97 327 PRO A CA 1
ATOM 2651 C C . PRO A 1 327 ? 2.373 -44.125 -23.312 1 97 327 PRO A C 1
ATOM 2653 O O . PRO A 1 327 ? 3.291 -44 -24.125 1 97 327 PRO A O 1
ATOM 2656 N N . LEU A 1 328 ? 2.598 -43.969 -22.016 1 98 328 LEU A N 1
ATOM 2657 C CA . LEU A 1 328 ? 3.896 -43.562 -21.484 1 98 328 LEU A CA 1
ATOM 2658 C C . LEU A 1 328 ? 4.77 -44.812 -21.25 1 98 328 LEU A C 1
ATOM 2660 O O . LEU A 1 328 ? 5.945 -44.688 -20.891 1 98 328 LEU A O 1
ATOM 2664 N N . GLY A 1 329 ? 4.188 -46 -21.375 1 96.25 329 GLY A N 1
ATOM 2665 C CA . GLY A 1 329 ? 4.977 -47.219 -21.344 1 96.25 329 GLY A CA 1
ATOM 2666 C C . GLY A 1 329 ? 4.785 -48 -20.062 1 96.25 329 GLY A C 1
ATOM 2667 O O . GLY A 1 329 ? 4.312 -47.469 -19.062 1 96.25 329 GLY A O 1
ATOM 2668 N N . GLU A 1 330 ? 5.203 -49.188 -20.109 1 96.25 330 GLU A N 1
ATOM 2669 C CA . GLU A 1 330 ? 4.996 -50.125 -19.016 1 96.25 330 GLU A CA 1
ATOM 2670 C C . GLU A 1 330 ? 5.809 -49.75 -17.797 1 96.25 330 GLU A C 1
ATOM 2672 O O . GLU A 1 330 ? 5.363 -49.938 -16.656 1 96.25 330 GLU A O 1
ATOM 2677 N N . ASP A 1 331 ? 6.93 -49.25 -18.016 1 95.81 331 ASP A N 1
ATOM 2678 C CA . ASP A 1 331 ? 7.77 -48.844 -16.891 1 95.81 331 ASP A CA 1
ATOM 2679 C C . ASP A 1 331 ? 7.117 -47.719 -16.094 1 95.81 331 ASP A C 1
ATOM 2681 O O . ASP A 1 331 ? 7.16 -47.719 -14.867 1 95.81 331 ASP A O 1
ATOM 2685 N N . TYR A 1 332 ? 6.594 -46.719 -16.844 1 97.81 332 TYR A N 1
ATOM 2686 C CA . TYR A 1 332 ? 5.895 -45.594 -16.203 1 97.81 332 TYR A CA 1
ATOM 2687 C C . TYR A 1 332 ? 4.703 -46.094 -15.398 1 97.81 332 TYR A C 1
ATOM 2689 O O . TYR A 1 332 ? 4.527 -45.719 -14.234 1 97.81 332 TYR A O 1
ATOM 2697 N N . VAL A 1 333 ? 3.891 -47 -15.93 1 98.06 333 VAL A N 1
ATOM 2698 C CA . VAL A 1 333 ? 2.686 -47.531 -15.297 1 98.06 333 VAL A CA 1
ATOM 2699 C C . VAL A 1 333 ? 3.064 -48.375 -14.102 1 98.06 333 VAL A C 1
ATOM 2701 O O . VAL A 1 333 ? 2.414 -48.344 -13.055 1 98.06 333 VAL A O 1
ATOM 2704 N N . SER A 1 334 ? 4.098 -49.156 -14.305 1 97.44 334 SER A N 1
ATOM 2705 C CA . SER A 1 334 ? 4.566 -50 -13.211 1 97.44 334 SER A CA 1
ATOM 2706 C C . SER A 1 334 ? 5.027 -49.156 -12.023 1 97.44 334 SER A C 1
ATOM 2708 O O . SER A 1 334 ? 4.758 -49.5 -10.867 1 97.44 334 SER A O 1
ATOM 2710 N N . GLN A 1 335 ? 5.695 -48.125 -12.336 1 96.88 335 GLN A N 1
ATOM 2711 C CA . GLN A 1 335 ? 6.156 -47.25 -11.266 1 96.88 335 GLN A CA 1
ATOM 2712 C C . GLN A 1 335 ? 4.98 -46.625 -10.531 1 96.88 335 GLN A C 1
ATOM 2714 O O . GLN A 1 335 ? 5.027 -46.438 -9.305 1 96.88 335 GLN A O 1
ATOM 2719 N N . LEU A 1 336 ? 3.969 -46.219 -11.242 1 97.94 336 LEU A N 1
ATOM 2720 C CA . LEU A 1 336 ? 2.762 -45.688 -10.609 1 97.94 336 LEU A CA 1
ATOM 2721 C C . LEU A 1 336 ? 2.174 -46.688 -9.641 1 97.94 336 LEU A C 1
ATOM 2723 O O . LEU A 1 336 ? 1.781 -46.344 -8.523 1 97.94 336 LEU A O 1
ATOM 2727 N N . LYS A 1 337 ? 2.141 -47.938 -10.031 1 96.75 337 LYS A N 1
ATOM 2728 C CA . LYS A 1 337 ? 1.614 -49 -9.18 1 96.75 337 LYS A CA 1
ATOM 2729 C C . LYS A 1 337 ? 2.471 -49.156 -7.934 1 96.75 337 LYS A C 1
ATOM 2731 O O . 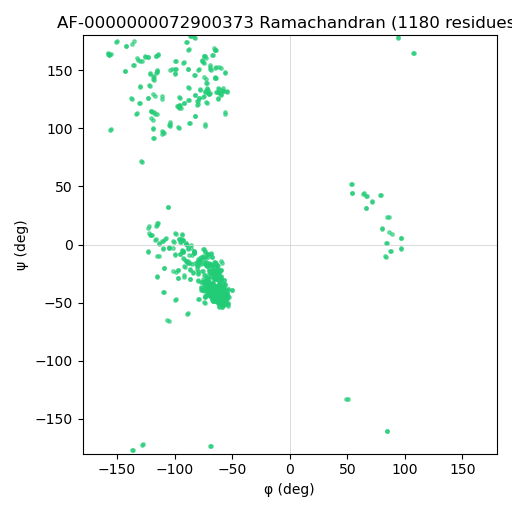LYS A 1 337 ? 1.945 -49.375 -6.836 1 96.75 337 LYS A O 1
ATOM 2736 N N . GLU A 1 338 ? 3.684 -49.125 -8.141 1 95.94 338 GLU A N 1
ATOM 2737 C CA . GLU A 1 338 ? 4.602 -49.219 -7.012 1 95.94 338 GLU A CA 1
ATOM 2738 C C . GLU A 1 338 ? 4.406 -48.094 -6.023 1 95.94 338 GLU A C 1
ATOM 2740 O O . GLU A 1 338 ? 4.488 -48.281 -4.809 1 95.94 338 GLU A O 1
ATOM 2745 N N . MET A 1 339 ? 4.152 -46.938 -6.551 1 95.25 339 MET A N 1
ATOM 2746 C CA . MET A 1 339 ? 3.961 -45.75 -5.695 1 95.25 339 MET A CA 1
ATOM 2747 C C . MET A 1 339 ? 2.689 -45.875 -4.863 1 95.25 339 MET A C 1
ATOM 2749 O O . MET A 1 339 ? 2.66 -45.5 -3.699 1 95.25 339 MET A O 1
ATOM 2753 N N . LYS A 1 340 ? 1.679 -46.344 -5.508 1 94.44 340 LYS A N 1
ATOM 2754 C CA . LYS A 1 340 ? 0.447 -46.594 -4.766 1 94.44 340 LYS A CA 1
ATOM 2755 C C . LYS A 1 340 ? 0.69 -47.531 -3.598 1 94.44 340 LYS A C 1
ATOM 2757 O O . LYS A 1 340 ? 0.203 -47.312 -2.488 1 94.44 340 LYS A O 1
ATOM 2762 N N . ALA A 1 341 ? 1.49 -48.562 -3.879 1 92.56 341 ALA A N 1
ATOM 2763 C CA . ALA A 1 341 ? 1.752 -49.594 -2.887 1 92.56 341 ALA A CA 1
ATOM 2764 C C . ALA A 1 341 ? 2.701 -49.094 -1.803 1 92.56 341 ALA A C 1
ATOM 2766 O O . ALA A 1 341 ? 2.66 -49.562 -0.665 1 92.56 341 ALA A O 1
ATOM 2767 N N . ALA A 1 342 ? 3.502 -48.188 -2.045 1 91.31 342 ALA A N 1
ATOM 2768 C CA . ALA A 1 342 ? 4.566 -47.719 -1.16 1 91.31 342 ALA A CA 1
ATOM 2769 C C . ALA A 1 342 ? 4.039 -46.719 -0.147 1 91.31 342 ALA A C 1
ATOM 2771 O O . ALA A 1 342 ? 4.75 -46.312 0.786 1 91.31 342 ALA A O 1
ATOM 2772 N N . GLY A 1 343 ? 2.812 -46.344 -0.254 1 91.56 343 GLY A N 1
ATOM 2773 C CA . GLY A 1 343 ? 2.27 -45.375 0.686 1 91.56 343 GLY A CA 1
ATOM 2774 C C . GLY A 1 343 ? 2.68 -43.938 0.374 1 91.56 343 GLY A C 1
ATOM 2775 O O . GLY A 1 343 ? 3.045 -43.188 1.275 1 91.56 343 GLY A O 1
ATOM 2776 N N . VAL A 1 344 ? 2.652 -43.562 -0.847 1 93.94 344 VAL A N 1
ATOM 2777 C CA . VAL A 1 344 ? 3.031 -42.25 -1.344 1 93.94 344 VAL A CA 1
ATOM 2778 C C . VAL A 1 344 ? 1.849 -41.281 -1.218 1 93.94 344 VAL A C 1
ATOM 2780 O O . VAL A 1 344 ? 2.035 -40.062 -1.073 1 93.94 344 VAL A O 1
ATOM 2783 N N . ILE A 1 345 ? 0.623 -41.75 -1.186 1 97.56 345 ILE A N 1
ATOM 2784 C CA . ILE A 1 345 ? -0.55 -40.906 -1.376 1 97.56 345 ILE A CA 1
ATOM 2785 C C . ILE A 1 345 ? -1.41 -40.906 -0.114 1 97.56 345 ILE A C 1
ATOM 2787 O O . ILE A 1 345 ? -1.722 -42 0.418 1 97.56 345 ILE A O 1
ATOM 2791 N N . ASP A 1 346 ? -1.748 -39.781 0.39 1 97.25 346 ASP A N 1
ATOM 2792 C CA . ASP A 1 346 ? -2.822 -39.625 1.365 1 97.25 346 ASP A CA 1
ATOM 2793 C C . ASP A 1 346 ? -4.129 -39.219 0.68 1 97.25 346 ASP A C 1
ATOM 2795 O O . ASP A 1 346 ? -4.262 -38.094 0.182 1 97.25 346 ASP A O 1
ATOM 2799 N N . VAL A 1 347 ? -5.137 -40 0.792 1 96.44 347 VAL A N 1
ATOM 2800 C CA . VAL A 1 347 ? -6.152 -40 -0.254 1 96.44 347 VAL A CA 1
ATOM 2801 C C . VAL A 1 347 ? -7.352 -39.156 0.173 1 96.44 347 VAL A C 1
ATOM 2803 O O . VAL A 1 347 ? -7.777 -38.281 -0.556 1 96.44 347 VAL A O 1
ATOM 2806 N N . HIS A 1 348 ? -7.852 -39.344 1.386 1 93.88 348 HIS A N 1
ATOM 2807 C CA . HIS A 1 348 ? -9.219 -38.906 1.682 1 93.88 348 HIS A CA 1
ATOM 2808 C C . HIS A 1 348 ? -9.227 -37.594 2.471 1 93.88 348 HIS A C 1
ATOM 2810 O O . HIS A 1 348 ? -8.281 -37.312 3.203 1 93.88 348 HIS A O 1
ATOM 2816 N N . GLU A 1 349 ? -10.266 -36.906 2.246 1 91.25 349 GLU A N 1
ATOM 2817 C CA . GLU A 1 349 ? -10.508 -35.75 3.084 1 91.25 349 GLU A CA 1
ATOM 2818 C C . GLU A 1 349 ? -10.883 -36.156 4.508 1 91.25 349 GLU A C 1
ATOM 2820 O O . GLU A 1 349 ? -11.742 -37 4.707 1 91.25 349 GLU A O 1
ATOM 2825 N N . THR A 1 350 ? -10.273 -35.625 5.48 1 89.44 350 THR A N 1
ATOM 2826 C CA . THR A 1 350 ? -10.547 -35.875 6.891 1 89.44 350 THR A CA 1
ATOM 2827 C C . THR A 1 350 ? -10.641 -34.562 7.668 1 89.44 350 THR A C 1
ATOM 2829 O O . THR A 1 350 ? -10.219 -33.5 7.18 1 89.44 350 THR A O 1
ATOM 2832 N N . PRO A 1 351 ? -11.289 -34.656 8.844 1 86.31 351 PRO A N 1
ATOM 2833 C CA . PRO A 1 351 ? -11.375 -33.406 9.625 1 86.31 351 PRO A CA 1
ATOM 2834 C C . PRO A 1 351 ? -10.008 -32.812 9.961 1 86.31 351 PRO A C 1
ATOM 2836 O O . PRO A 1 351 ? -9.117 -33.531 10.406 1 86.31 351 PRO A O 1
ATOM 2839 N N . GLY A 1 352 ? -9.875 -31.578 9.727 1 86.44 352 GLY A N 1
ATOM 2840 C CA . GLY A 1 352 ? -8.656 -30.859 10.078 1 86.44 352 GLY A CA 1
ATOM 2841 C C . GLY A 1 352 ? -7.562 -31 9.039 1 86.44 352 GLY A C 1
ATOM 2842 O O . GLY A 1 352 ? -6.539 -30.312 9.109 1 86.44 352 GLY A O 1
ATOM 2843 N N . LYS A 1 353 ? -7.695 -31.875 8.047 1 90.44 353 LYS A N 1
ATOM 2844 C CA . LYS A 1 353 ? -6.707 -32.062 6.988 1 90.44 353 LYS A CA 1
ATOM 2845 C C . LYS A 1 353 ? -6.566 -30.828 6.121 1 90.44 353 LYS A C 1
ATOM 2847 O O . LYS A 1 353 ? -7.543 -30.125 5.879 1 90.44 353 LYS A O 1
ATOM 2852 N N . ARG A 1 354 ? -5.316 -30.656 5.754 1 90.19 354 ARG A N 1
ATOM 2853 C CA . ARG A 1 354 ? -5.078 -29.578 4.805 1 90.19 354 ARG A CA 1
ATOM 2854 C C . ARG A 1 354 ? -5.953 -29.734 3.566 1 90.19 354 ARG A C 1
ATOM 2856 O O . ARG A 1 354 ? -6.074 -30.828 3.02 1 90.19 354 ARG A O 1
ATOM 2863 N N . SER A 1 355 ? -6.605 -28.688 3.17 1 84.62 355 SER A N 1
ATOM 2864 C CA . SER A 1 355 ? -7.469 -28.703 1.991 1 84.62 355 SER A CA 1
ATOM 2865 C C . SER A 1 355 ? -6.645 -28.703 0.707 1 84.62 355 SER A C 1
ATOM 2867 O O . SER A 1 355 ? -5.43 -28.5 0.743 1 84.62 355 SER A O 1
ATOM 2869 N N . GLY A 1 356 ? -7.262 -29.078 -0.381 1 87.44 356 GLY A N 1
ATOM 2870 C CA . GLY A 1 356 ? -6.598 -29.078 -1.674 1 87.44 356 GLY A CA 1
ATOM 2871 C C . GLY A 1 356 ? -5.793 -30.344 -1.931 1 87.44 356 GLY A C 1
ATOM 2872 O O . GLY A 1 356 ? -6.168 -31.422 -1.474 1 87.44 356 GLY A O 1
ATOM 2873 N N . ALA A 1 357 ? -4.906 -30.203 -2.84 1 94.69 357 ALA A N 1
ATOM 2874 C CA . ALA A 1 357 ? -4.004 -31.297 -3.221 1 94.69 357 ALA A CA 1
ATOM 2875 C C . ALA A 1 357 ? -2.613 -30.75 -3.549 1 94.69 357 ALA A C 1
ATOM 2877 O O . ALA A 1 357 ? -2.451 -29.578 -3.855 1 94.69 357 ALA A O 1
ATOM 2878 N N . TYR A 1 358 ? -1.659 -31.594 -3.279 1 95.31 358 TYR A N 1
ATOM 2879 C CA . TYR A 1 358 ? -0.316 -31.203 -3.688 1 95.31 358 TYR A CA 1
ATOM 2880 C C . TYR A 1 358 ? 0.592 -32.406 -3.828 1 95.31 358 TYR A C 1
ATOM 2882 O O . TYR A 1 358 ? 0.213 -33.531 -3.453 1 95.31 358 TYR A O 1
ATOM 2890 N N . ASN A 1 359 ? 1.66 -32.188 -4.469 1 96.56 359 ASN A N 1
ATOM 2891 C CA . ASN A 1 359 ? 2.812 -33.094 -4.504 1 96.56 359 ASN A CA 1
ATOM 2892 C C . ASN A 1 359 ? 4.051 -32.406 -3.906 1 96.56 359 ASN A C 1
ATOM 2894 O O . ASN A 1 359 ? 4.238 -31.203 -4.031 1 96.56 359 ASN A O 1
ATOM 2898 N N . ILE A 1 360 ? 4.801 -33.188 -3.199 1 96.25 360 ILE A N 1
ATOM 2899 C CA . ILE A 1 360 ? 6.086 -32.688 -2.729 1 96.25 360 ILE A CA 1
ATOM 2900 C C . ILE A 1 360 ? 7.156 -33.781 -2.918 1 96.25 360 ILE A C 1
ATOM 2902 O O . ILE A 1 360 ? 6.992 -34.906 -2.475 1 96.25 360 ILE A O 1
ATOM 2906 N N . GLY A 1 361 ? 8.18 -33.406 -3.596 1 94.81 361 GLY A N 1
ATOM 2907 C CA . GLY A 1 361 ? 9.312 -34.281 -3.781 1 94.81 361 GLY A CA 1
ATOM 2908 C C . GLY A 1 361 ? 10.281 -34.281 -2.617 1 94.81 361 GLY A C 1
ATOM 2909 O O . GLY A 1 361 ? 10.5 -33.25 -1.995 1 94.81 361 GLY A O 1
ATOM 2910 N N . VAL A 1 362 ? 10.875 -35.406 -2.344 1 95.25 362 VAL A N 1
ATOM 2911 C CA . VAL A 1 362 ? 11.906 -35.531 -1.322 1 95.25 362 VAL A CA 1
ATOM 2912 C C . VAL A 1 362 ? 13.094 -36.312 -1.886 1 95.25 362 VAL A C 1
ATOM 2914 O O . VAL A 1 362 ? 12.984 -37.531 -2.133 1 95.25 362 VAL A O 1
ATOM 2917 N N . TYR A 1 363 ? 14.195 -35.656 -2.039 1 96.56 363 TYR A N 1
ATOM 2918 C CA . TYR A 1 363 ? 15.367 -36.312 -2.598 1 96.56 363 TYR A CA 1
ATOM 2919 C C . TYR A 1 363 ? 15.82 -37.469 -1.712 1 96.56 363 TYR A C 1
ATOM 2921 O O . TYR A 1 363 ? 16.016 -37.281 -0.506 1 96.56 363 TYR A O 1
ATOM 2929 N N . GLY A 1 364 ? 16.047 -38.562 -2.281 1 94.62 364 GLY A N 1
ATOM 2930 C CA . GLY A 1 364 ? 16.516 -39.75 -1.56 1 94.62 364 GLY A CA 1
ATOM 2931 C C . GLY A 1 364 ? 15.383 -40.594 -0.984 1 94.62 364 GLY A C 1
ATOM 2932 O O . GLY A 1 364 ? 15.617 -41.656 -0.405 1 94.62 364 GLY A O 1
ATOM 2933 N N . VAL A 1 365 ? 14.258 -40.031 -1.145 1 95 365 VAL A N 1
ATOM 2934 C CA . VAL A 1 365 ? 13.039 -40.75 -0.773 1 95 365 VAL A CA 1
ATOM 2935 C C . VAL A 1 365 ? 12.062 -40.75 -1.946 1 95 365 VAL A C 1
ATOM 2937 O O . VAL A 1 365 ? 12.414 -40.344 -3.057 1 95 365 VAL A O 1
ATOM 2940 N N . HIS A 1 366 ? 10.906 -41.156 -1.866 1 94.81 366 HIS A N 1
ATOM 2941 C CA . HIS A 1 366 ? 9.875 -41 -2.883 1 94.81 366 HIS A CA 1
ATOM 2942 C C . HIS A 1 366 ? 9.047 -39.75 -2.662 1 94.81 366 HIS A C 1
ATOM 2944 O O . HIS A 1 366 ? 9.07 -39.156 -1.57 1 94.81 366 HIS A O 1
ATOM 2950 N N . PRO A 1 367 ? 8.391 -39.188 -3.713 1 97.12 367 PRO A N 1
ATOM 2951 C CA . PRO A 1 367 ? 7.492 -38.031 -3.521 1 97.12 367 PRO A CA 1
ATOM 2952 C C . PRO A 1 367 ? 6.25 -38.406 -2.711 1 97.12 367 PRO A C 1
ATOM 2954 O O . PRO A 1 367 ? 5.992 -39.562 -2.451 1 97.12 367 PRO A O 1
ATOM 2957 N N . TYR A 1 368 ? 5.602 -37.375 -2.221 1 98.06 368 TYR A N 1
ATOM 2958 C CA . TYR A 1 368 ? 4.344 -37.531 -1.501 1 98.06 368 TYR A CA 1
ATOM 2959 C C . TYR A 1 368 ? 3.225 -36.75 -2.168 1 98.06 368 TYR A C 1
ATOM 2961 O O . TYR A 1 368 ? 3.465 -35.688 -2.746 1 98.06 368 TYR A O 1
ATOM 2969 N N . VAL A 1 369 ? 2.027 -37.281 -2.09 1 98.12 369 VAL A N 1
ATOM 2970 C CA . VAL A 1 369 ? 0.868 -36.656 -2.711 1 98.12 369 VAL A CA 1
ATOM 2971 C C . VAL A 1 369 ? -0.274 -36.562 -1.701 1 98.12 369 VAL A C 1
ATOM 2973 O O . VAL A 1 369 ? -0.628 -37.562 -1.062 1 98.12 369 VAL A O 1
ATOM 2976 N N . LEU A 1 370 ? -0.71 -35.375 -1.472 1 97.88 370 LEU A N 1
ATOM 2977 C CA . LEU A 1 370 ? -1.918 -35.156 -0.682 1 97.88 370 LEU A CA 1
ATOM 2978 C C . LEU A 1 370 ? -3.135 -35 -1.585 1 97.88 370 LEU A C 1
ATOM 2980 O O . LEU A 1 370 ? -3.117 -34.188 -2.512 1 97.88 370 LEU A O 1
ATOM 2984 N N . LEU A 1 371 ? -4.16 -35.812 -1.315 1 96.81 371 LEU A N 1
ATOM 2985 C CA . LEU A 1 371 ? -5.438 -35.688 -2.014 1 96.81 371 LEU A CA 1
ATOM 2986 C C . LEU A 1 371 ? -6.578 -35.469 -1.026 1 96.81 371 LEU A C 1
ATOM 2988 O O . LEU A 1 371 ? -6.418 -35.719 0.174 1 96.81 371 LEU A O 1
ATOM 2992 N N . ASN A 1 372 ? -7.586 -35.031 -1.427 1 93.5 372 ASN A N 1
ATOM 2993 C CA . ASN A 1 372 ? -8.906 -35.031 -0.803 1 93.5 372 ASN A CA 1
ATOM 2994 C C . ASN A 1 372 ? -9.969 -35.562 -1.75 1 93.5 372 ASN A C 1
ATOM 2996 O O . ASN A 1 372 ? -10.828 -34.844 -2.229 1 93.5 372 ASN A O 1
ATOM 3000 N N . HIS A 1 373 ? -9.883 -36.844 -1.952 1 94.19 373 HIS A N 1
ATOM 3001 C CA . HIS A 1 373 ? -10.68 -37.5 -2.973 1 94.19 373 HIS A CA 1
ATOM 3002 C C . HIS A 1 373 ? -12.148 -37.562 -2.578 1 94.19 373 HIS A C 1
ATOM 3004 O O . HIS A 1 373 ? -12.477 -37.969 -1.465 1 94.19 373 HIS A O 1
ATOM 3010 N N . ARG A 1 374 ? -13.133 -37.188 -3.516 1 87.62 374 ARG A N 1
ATOM 3011 C CA . ARG A 1 374 ? -14.555 -37.094 -3.227 1 87.62 374 ARG A CA 1
ATOM 3012 C C . ARG A 1 374 ? -15.359 -38 -4.176 1 87.62 374 ARG A C 1
ATOM 3014 O O . ARG A 1 374 ? -16.531 -37.719 -4.43 1 87.62 374 ARG A O 1
ATOM 3021 N N . ASN A 1 375 ? -14.758 -38.875 -4.855 1 93.31 375 ASN A N 1
ATOM 3022 C CA . ASN A 1 375 ? -15.367 -39.844 -5.754 1 93.31 375 ASN A CA 1
ATOM 3023 C C . ASN A 1 375 ? -16.047 -39.188 -6.938 1 93.31 375 ASN A C 1
ATOM 3025 O O . ASN A 1 375 ? -17.203 -39.469 -7.254 1 93.31 375 ASN A O 1
ATOM 3029 N N . ASP A 1 376 ? -15.422 -38.281 -7.488 1 92.25 376 ASP A N 1
ATOM 3030 C CA . ASP A 1 376 ? -15.961 -37.562 -8.633 1 92.25 376 ASP A CA 1
ATOM 3031 C C . ASP A 1 376 ? -14.898 -37.344 -9.711 1 92.25 376 ASP A C 1
ATOM 3033 O O . ASP A 1 376 ? -13.758 -37.781 -9.555 1 92.25 376 ASP A O 1
ATOM 3037 N N . LEU A 1 377 ? -15.367 -36.844 -10.805 1 93.88 377 LEU A N 1
ATOM 3038 C CA . LEU A 1 377 ? -14.5 -36.656 -11.961 1 93.88 377 LEU A CA 1
ATOM 3039 C C . LEU A 1 377 ? -13.359 -35.688 -11.641 1 93.88 377 LEU A C 1
ATOM 3041 O O . LEU A 1 377 ? -12.211 -35.938 -12.039 1 93.88 377 LEU A O 1
ATOM 3045 N N . ASP A 1 378 ? -13.602 -34.688 -10.93 1 92.12 378 ASP A N 1
ATOM 3046 C CA . ASP A 1 378 ? -12.578 -33.719 -10.562 1 92.12 378 ASP A CA 1
ATOM 3047 C C . ASP A 1 378 ? -11.477 -34.375 -9.734 1 92.12 378 ASP A C 1
ATOM 3049 O O . ASP A 1 378 ? -10.297 -34.031 -9.891 1 92.12 378 ASP A O 1
ATOM 3053 N N . SER A 1 379 ? -11.891 -35.188 -8.859 1 95.38 379 SER A N 1
ATOM 3054 C CA . SER A 1 379 ? -10.914 -35.906 -8.039 1 95.38 379 SER A CA 1
ATOM 3055 C C . SER A 1 379 ? -10.023 -36.781 -8.898 1 95.38 379 SER A C 1
ATOM 3057 O O . SER A 1 379 ? -8.836 -36.938 -8.602 1 95.38 379 SER A O 1
ATOM 3059 N N . LEU A 1 380 ? -10.641 -37.406 -9.883 1 97.38 380 LEU A N 1
ATOM 3060 C CA . LEU A 1 380 ? -9.852 -38.188 -10.812 1 97.38 380 LEU A CA 1
ATOM 3061 C C . LEU A 1 380 ? -8.797 -37.344 -11.516 1 97.38 380 LEU A C 1
ATOM 3063 O O . LEU A 1 380 ? -7.633 -37.75 -11.594 1 97.38 380 LEU A O 1
ATOM 3067 N N . PHE A 1 381 ? -9.172 -36.25 -11.945 1 96.56 381 PHE A N 1
ATOM 3068 C CA . PHE A 1 381 ? -8.242 -35.344 -12.617 1 96.56 381 PHE A CA 1
ATOM 3069 C C . PHE A 1 381 ? -7.172 -34.875 -11.656 1 96.56 381 PHE A C 1
ATOM 3071 O O . PHE A 1 381 ? -5.996 -34.75 -12.016 1 96.56 381 PHE A O 1
ATOM 3078 N N . THR A 1 382 ? -7.52 -34.594 -10.445 1 96.81 382 THR A N 1
ATOM 3079 C CA . THR A 1 382 ? -6.566 -34.125 -9.438 1 96.81 382 THR A CA 1
ATOM 3080 C C . THR A 1 382 ? -5.535 -35.219 -9.141 1 96.81 382 THR A C 1
ATOM 3082 O O . THR A 1 382 ? -4.336 -34.938 -9.07 1 96.81 382 THR A O 1
ATOM 3085 N N . LEU A 1 383 ? -6.051 -36.344 -8.953 1 98.06 383 LEU A N 1
ATOM 3086 C CA . LEU A 1 383 ? -5.156 -37.469 -8.758 1 98.06 383 LEU A CA 1
ATOM 3087 C C . LEU A 1 383 ? -4.152 -37.594 -9.906 1 98.06 383 LEU A C 1
ATOM 3089 O O . LEU A 1 383 ? -2.943 -37.656 -9.664 1 98.06 383 LEU A O 1
ATOM 3093 N N . THR A 1 384 ? -4.672 -37.594 -11.102 1 98.44 384 THR A N 1
ATOM 3094 C CA . THR A 1 384 ? -3.852 -37.75 -12.297 1 98.44 384 THR A CA 1
ATOM 3095 C C . THR A 1 384 ? -2.844 -36.594 -12.414 1 98.44 384 THR A C 1
ATOM 3097 O O . THR A 1 384 ? -1.678 -36.812 -12.742 1 98.44 384 THR A O 1
ATOM 3100 N N . HIS A 1 385 ? -3.242 -35.438 -12.109 1 97.75 385 HIS A N 1
ATOM 3101 C CA . HIS A 1 385 ? -2.414 -34.219 -12.117 1 97.75 385 HIS A CA 1
ATOM 3102 C C . HIS A 1 385 ? -1.263 -34.344 -11.125 1 97.75 385 HIS A C 1
ATOM 3104 O O . HIS A 1 385 ? -0.098 -34.188 -11.5 1 97.75 385 HIS A O 1
ATOM 3110 N N . GLU A 1 386 ? -1.585 -34.656 -9.898 1 97.75 386 GLU A N 1
ATOM 3111 C CA . GLU A 1 386 ? -0.572 -34.719 -8.852 1 97.75 386 GLU A CA 1
ATOM 3112 C C . GLU A 1 386 ? 0.414 -35.875 -9.094 1 97.75 386 GLU A C 1
ATOM 3114 O O . GLU A 1 386 ? 1.597 -35.75 -8.766 1 97.75 386 GLU A O 1
ATOM 3119 N N . MET A 1 387 ? -0.13 -36.844 -9.633 1 98.19 387 MET A N 1
ATOM 3120 C CA . MET A 1 387 ? 0.768 -37.969 -9.922 1 98.19 387 MET A CA 1
ATOM 3121 C C . MET A 1 387 ? 1.729 -37.625 -11.055 1 98.19 387 MET A C 1
ATOM 3123 O O . MET A 1 387 ? 2.822 -38.188 -11.141 1 98.19 387 MET A O 1
ATOM 3127 N N . GLY A 1 388 ? 1.323 -36.75 -11.961 1 98.06 388 GLY A N 1
ATOM 3128 C CA . GLY A 1 388 ? 2.275 -36.219 -12.922 1 98.06 388 GLY A CA 1
ATOM 3129 C C . GLY A 1 388 ? 3.447 -35.531 -12.266 1 98.06 388 GLY A C 1
ATOM 3130 O O . GLY A 1 388 ? 4.602 -35.75 -12.633 1 98.06 388 GLY A O 1
ATOM 3131 N N . HIS A 1 389 ? 3.15 -34.719 -11.32 1 97.56 389 HIS A N 1
ATOM 3132 C CA . HIS A 1 389 ? 4.199 -34.062 -10.547 1 97.56 389 HIS A CA 1
A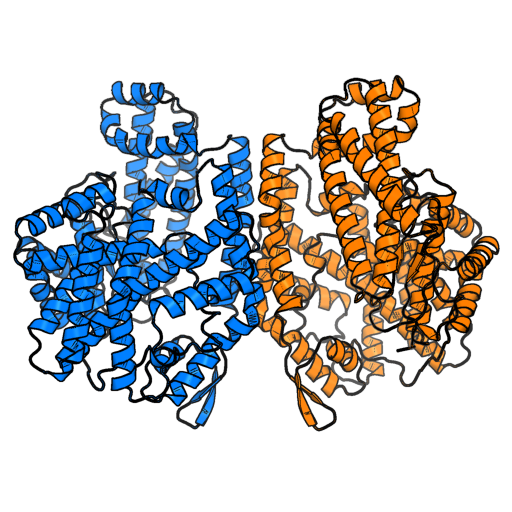TOM 3133 C C . HIS A 1 389 ? 5.07 -35.094 -9.836 1 97.56 389 HIS A C 1
ATOM 3135 O O . HIS A 1 389 ? 6.301 -34.969 -9.844 1 97.56 389 HIS A O 1
ATOM 3141 N N . ALA A 1 390 ? 4.41 -36 -9.227 1 97.94 390 ALA A N 1
ATOM 3142 C CA . ALA A 1 390 ? 5.105 -37.031 -8.445 1 97.94 390 ALA A CA 1
ATOM 3143 C C . ALA A 1 390 ? 6.082 -37.812 -9.312 1 97.94 390 ALA A C 1
ATOM 3145 O O . ALA A 1 390 ? 7.223 -38.062 -8.914 1 97.94 390 ALA A O 1
ATOM 3146 N N . MET A 1 391 ? 5.605 -38.156 -10.445 1 98.06 391 MET A N 1
ATOM 3147 C CA . MET A 1 391 ? 6.449 -38.938 -11.359 1 98.06 391 MET A CA 1
ATOM 3148 C C . MET A 1 391 ? 7.625 -38.094 -11.852 1 98.06 391 MET A C 1
ATOM 3150 O O . MET A 1 391 ? 8.734 -38.594 -12.016 1 98.06 391 MET A O 1
ATOM 3154 N N . HIS A 1 392 ? 7.363 -36.812 -12.141 1 97.56 392 HIS A N 1
ATOM 3155 C CA . HIS A 1 392 ? 8.453 -35.906 -12.5 1 97.56 392 HIS A CA 1
ATOM 3156 C C . HIS A 1 392 ? 9.508 -35.844 -11.398 1 97.56 392 HIS A C 1
ATOM 3158 O O . HIS A 1 392 ? 10.703 -36 -11.672 1 97.56 392 HIS A O 1
ATOM 3164 N N . SER A 1 393 ? 9.109 -35.719 -10.188 1 97.31 393 SER A N 1
ATOM 3165 C CA . SER A 1 393 ? 10.016 -35.688 -9.047 1 97.31 393 SER A CA 1
ATOM 3166 C C . SER A 1 393 ? 10.742 -37.031 -8.875 1 97.31 393 SER A C 1
ATOM 3168 O O . SER A 1 393 ? 11.938 -37.062 -8.594 1 97.31 393 SER A O 1
ATOM 3170 N N . TYR A 1 394 ? 10.023 -38.062 -9.031 1 97 394 TYR A N 1
ATOM 3171 C CA . TYR A 1 394 ? 10.617 -39.406 -8.898 1 97 394 TYR A CA 1
ATOM 3172 C C . TYR A 1 394 ? 11.734 -39.625 -9.906 1 97 394 TYR A C 1
ATOM 3174 O O . TYR A 1 394 ? 12.844 -40 -9.547 1 97 394 TYR A O 1
ATOM 3182 N N . TYR A 1 395 ? 11.438 -39.344 -11.141 1 97.62 395 TYR A N 1
ATOM 3183 C CA . TYR A 1 395 ? 12.414 -39.562 -12.203 1 97.62 395 TYR A CA 1
ATOM 3184 C C . TYR A 1 395 ? 13.617 -38.625 -12.047 1 97.62 395 TYR A C 1
ATOM 3186 O O . TYR A 1 395 ? 14.766 -39.062 -12.195 1 97.62 395 TYR A O 1
ATOM 3194 N N . SER A 1 396 ? 13.383 -37.406 -11.797 1 97.56 396 SER A N 1
ATOM 3195 C CA . SER A 1 396 ? 14.492 -36.469 -11.664 1 97.56 396 SER A CA 1
ATOM 3196 C C . SER A 1 396 ? 15.359 -36.812 -10.453 1 97.56 396 SER A C 1
ATOM 3198 O O . SER A 1 396 ? 16.594 -36.812 -10.539 1 97.56 396 SER A O 1
ATOM 3200 N N . ASN A 1 397 ? 14.742 -37.125 -9.344 1 97 397 ASN A N 1
ATOM 3201 C CA . ASN A 1 397 ? 15.477 -37.469 -8.133 1 97 397 ASN A CA 1
ATOM 3202 C C . ASN A 1 397 ? 16.297 -38.75 -8.328 1 97 397 ASN A C 1
ATOM 3204 O O . ASN A 1 397 ? 17.375 -38.875 -7.766 1 97 397 ASN A O 1
ATOM 3208 N N . LYS A 1 398 ? 15.773 -39.625 -9.047 1 96.88 398 LYS A N 1
ATOM 3209 C CA . LYS A 1 398 ? 16.422 -40.938 -9.266 1 96.88 398 LYS A CA 1
ATOM 3210 C C . LYS A 1 398 ? 17.625 -40.781 -10.203 1 96.88 398 LYS A C 1
ATOM 3212 O O . LYS A 1 398 ? 18.609 -41.5 -10.062 1 96.88 398 LYS A O 1
ATOM 3217 N N . HIS A 1 399 ? 17.578 -39.875 -11.094 1 97.69 399 HIS A N 1
ATOM 3218 C CA . HIS A 1 399 ? 18.547 -39.875 -12.188 1 97.69 399 HIS A CA 1
ATOM 3219 C C . HIS A 1 399 ? 19.469 -38.688 -12.125 1 97.69 399 HIS A C 1
ATOM 3221 O O . HIS A 1 399 ? 20.438 -38.562 -12.891 1 97.69 399 HIS A O 1
ATOM 3227 N N . GLN A 1 400 ? 19.203 -37.75 -11.297 1 97.31 400 GLN A N 1
ATOM 3228 C CA . GLN A 1 400 ? 20.031 -36.562 -11.156 1 97.31 400 GLN A CA 1
ATOM 3229 C C . GLN A 1 400 ? 20.656 -36.5 -9.766 1 97.31 400 GLN A C 1
ATOM 3231 O O . GLN A 1 400 ? 20.062 -36.969 -8.789 1 97.31 400 GLN A O 1
ATOM 3236 N N . PRO A 1 401 ? 21.859 -35.938 -9.711 1 96.5 401 PRO A N 1
ATOM 3237 C CA . PRO A 1 401 ? 22.359 -35.594 -8.367 1 96.5 401 PRO A CA 1
ATOM 3238 C C . PRO A 1 401 ? 21.516 -34.531 -7.68 1 96.5 401 PRO A C 1
ATOM 3240 O O . PRO A 1 401 ? 20.688 -33.875 -8.328 1 96.5 401 PRO A O 1
ATOM 3243 N N . HIS A 1 402 ? 21.734 -34.375 -6.434 1 95.06 402 HIS A N 1
ATOM 3244 C CA . HIS A 1 402 ? 20.906 -33.5 -5.613 1 95.06 402 HIS A CA 1
ATOM 3245 C C . HIS A 1 402 ? 20.844 -32.094 -6.188 1 95.06 402 HIS A C 1
ATOM 3247 O O . HIS A 1 402 ? 19.781 -31.469 -6.238 1 95.06 402 HIS A O 1
ATOM 3253 N N . ILE A 1 403 ? 21.922 -31.594 -6.68 1 95.06 403 ILE A N 1
ATOM 3254 C CA . ILE A 1 403 ? 22.047 -30.203 -7.086 1 95.06 403 ILE A CA 1
ATOM 3255 C C . ILE A 1 403 ? 21.188 -29.938 -8.312 1 95.06 403 ILE A C 1
ATOM 3257 O O . ILE A 1 403 ? 20.734 -28.812 -8.531 1 95.06 403 ILE A O 1
ATOM 3261 N N . THR A 1 404 ? 20.859 -30.984 -9.078 1 96.12 404 THR A N 1
ATOM 3262 C CA . THR A 1 404 ? 20.094 -30.797 -10.312 1 96.12 404 THR A CA 1
ATOM 3263 C C . THR A 1 404 ? 18.781 -31.562 -10.266 1 96.12 404 THR A C 1
ATOM 3265 O O . THR A 1 404 ? 18.094 -31.688 -11.281 1 96.12 404 THR A O 1
ATOM 3268 N N . ALA A 1 405 ? 18.469 -32.094 -9.148 1 95.69 405 ALA A N 1
ATOM 3269 C CA . ALA A 1 405 ? 17.297 -32.969 -9.055 1 95.69 405 ALA A CA 1
ATOM 3270 C C . ALA A 1 405 ? 16 -32.156 -9.141 1 95.69 405 ALA A C 1
ATOM 3272 O O . ALA A 1 405 ? 14.977 -32.656 -9.602 1 95.69 405 ALA A O 1
ATOM 3273 N N . GLY A 1 406 ? 16.062 -30.953 -8.664 1 93.75 406 GLY A N 1
ATOM 3274 C CA . GLY A 1 406 ? 14.898 -30.094 -8.797 1 93.75 406 GLY A CA 1
ATOM 3275 C C . GLY A 1 406 ? 14.68 -29.594 -10.211 1 93.75 406 GLY A C 1
ATOM 3276 O O . GLY A 1 406 ? 15.539 -29.766 -11.07 1 93.75 406 GLY A O 1
ATOM 3277 N N . TYR A 1 407 ? 13.469 -29.125 -10.461 1 91.88 407 TYR A N 1
ATOM 3278 C CA . TYR A 1 407 ? 13.195 -28.516 -11.758 1 91.88 407 TYR A CA 1
ATOM 3279 C C . TYR A 1 407 ? 12.531 -27.156 -11.594 1 91.88 407 TYR A C 1
ATOM 3281 O O . TYR A 1 407 ? 11.969 -26.859 -10.539 1 91.88 407 TYR A O 1
ATOM 3289 N N . SER A 1 408 ? 12.664 -26.359 -12.617 1 91.75 408 SER A N 1
ATOM 3290 C CA . SER A 1 408 ? 12.148 -25 -12.586 1 91.75 408 SER A CA 1
ATOM 3291 C C . SER A 1 408 ? 10.625 -24.984 -12.602 1 91.75 408 SER A C 1
ATOM 3293 O O . SER A 1 408 ? 9.992 -25.891 -13.172 1 91.75 408 SER A O 1
ATOM 3295 N N . ILE A 1 409 ? 10.078 -23.969 -12.086 1 86.81 409 ILE A N 1
ATOM 3296 C CA . ILE A 1 409 ? 8.633 -23.75 -12.086 1 86.81 409 ILE A CA 1
ATOM 3297 C C . ILE A 1 409 ? 8.133 -23.609 -13.516 1 86.81 409 ILE A C 1
ATOM 3299 O O . ILE A 1 409 ? 6.98 -23.953 -13.812 1 86.81 409 ILE A O 1
ATOM 3303 N N . PHE A 1 410 ? 8.992 -23.25 -14.367 1 90.44 410 PHE A N 1
ATOM 3304 C CA . PHE A 1 410 ? 8.641 -23.062 -15.773 1 90.44 410 PHE A CA 1
ATOM 3305 C C . PHE A 1 410 ? 8.133 -24.359 -16.375 1 90.44 410 PHE A C 1
ATOM 3307 O O . PHE A 1 410 ? 7.227 -24.359 -17.219 1 90.44 410 PHE A O 1
ATOM 3314 N N . VAL A 1 411 ? 8.656 -25.484 -15.883 1 93.12 411 VAL A N 1
ATOM 3315 C CA . VAL A 1 411 ? 8.289 -26.75 -16.516 1 93.12 411 VAL A CA 1
ATOM 3316 C C . VAL A 1 411 ? 7.539 -27.625 -15.516 1 93.12 411 VAL A C 1
ATOM 3318 O O . VAL A 1 411 ? 7.238 -28.781 -15.797 1 93.12 411 VAL A O 1
ATOM 3321 N N . ALA A 1 412 ? 7.328 -27.047 -14.398 1 90.38 412 ALA A N 1
ATOM 3322 C CA . ALA A 1 412 ? 6.762 -27.844 -13.32 1 90.38 412 ALA A CA 1
ATOM 3323 C C . ALA A 1 412 ? 5.391 -28.391 -13.703 1 90.38 412 ALA A C 1
ATOM 3325 O O . ALA A 1 412 ? 5.016 -29.5 -13.289 1 90.38 412 ALA A O 1
ATOM 3326 N N . GLU A 1 413 ? 4.73 -27.688 -14.516 1 91.5 413 GLU A N 1
ATOM 3327 C CA . GLU A 1 413 ? 3.346 -28.047 -14.812 1 91.5 413 GLU A CA 1
ATOM 3328 C C . GLU A 1 413 ? 3.258 -28.953 -16.031 1 91.5 413 GLU A C 1
ATOM 3330 O O . GLU A 1 413 ? 2.195 -29.5 -16.328 1 91.5 413 GLU A O 1
ATOM 3335 N N . VAL A 1 414 ? 4.309 -29.172 -16.688 1 95.38 414 VAL A N 1
ATOM 3336 C CA . VAL A 1 414 ? 4.266 -29.922 -17.938 1 95.38 414 VAL A CA 1
ATOM 3337 C C . VAL A 1 414 ? 3.865 -31.375 -17.656 1 95.38 414 VAL A C 1
ATOM 3339 O O . VAL A 1 414 ? 2.91 -31.875 -18.25 1 95.38 414 VAL A O 1
ATOM 3342 N N . ALA A 1 415 ? 4.5 -31.969 -16.688 1 96.81 415 ALA A N 1
ATOM 3343 C CA . ALA A 1 415 ? 4.266 -33.375 -16.406 1 96.81 415 ALA A CA 1
ATOM 3344 C C . ALA A 1 415 ? 2.834 -33.625 -15.938 1 96.81 415 ALA A C 1
ATOM 3346 O O . ALA A 1 415 ? 2.17 -34.562 -16.391 1 96.81 415 ALA A O 1
ATOM 3347 N N . SER A 1 416 ? 2.371 -32.812 -15.047 1 97.25 416 SER A N 1
ATOM 3348 C CA . SER A 1 416 ? 1.017 -32.938 -14.516 1 97.25 416 SER A CA 1
ATOM 3349 C C . SER A 1 416 ? -0.026 -32.719 -15.609 1 97.25 416 SER A C 1
ATOM 3351 O O . SER A 1 416 ? -0.985 -33.5 -15.719 1 97.25 416 SER A O 1
ATOM 3353 N N . THR A 1 417 ? 0.192 -31.766 -16.453 1 96.94 417 THR A N 1
ATOM 3354 C CA . THR A 1 417 ? -0.775 -31.438 -17.5 1 96.94 417 THR A CA 1
ATOM 3355 C C . THR A 1 417 ? -0.763 -32.469 -18.609 1 96.94 417 THR A C 1
ATOM 3357 O O . THR A 1 417 ? -1.806 -32.781 -19.188 1 96.94 417 THR A O 1
ATOM 3360 N N . VAL A 1 418 ? 0.385 -33.031 -18.922 1 98.06 418 VAL A N 1
ATOM 3361 C CA . VAL A 1 418 ? 0.436 -34.156 -19.875 1 98.06 418 VAL A CA 1
ATOM 3362 C C . VAL A 1 418 ? -0.452 -35.281 -19.406 1 98.06 418 VAL A C 1
ATOM 3364 O O . VAL A 1 418 ? -1.252 -35.844 -20.172 1 98.06 418 VAL A O 1
ATOM 3367 N N . ASN A 1 419 ? -0.286 -35.625 -18.125 1 98.38 419 ASN A N 1
ATOM 3368 C CA . ASN A 1 419 ? -1.12 -36.688 -17.547 1 98.38 419 ASN A CA 1
ATOM 3369 C C . ASN A 1 419 ? -2.605 -36.344 -17.703 1 98.38 419 ASN A C 1
ATOM 3371 O O . ASN A 1 419 ? -3.396 -37.219 -18.078 1 98.38 419 ASN A O 1
ATOM 3375 N N . GLU A 1 420 ? -3 -35.156 -17.438 1 97.62 420 GLU A N 1
ATOM 3376 C CA . GLU A 1 420 ? -4.395 -34.75 -17.531 1 97.62 420 GLU A CA 1
ATOM 3377 C C . GLU A 1 420 ? -4.91 -34.875 -18.969 1 97.62 420 GLU A C 1
ATOM 3379 O O . GLU A 1 420 ? -6.039 -35.312 -19.188 1 97.62 420 GLU A O 1
ATOM 3384 N N . VAL A 1 421 ? -4.109 -34.438 -19.891 1 97.38 421 VAL A N 1
ATOM 3385 C CA . VAL A 1 421 ? -4.52 -34.469 -21.297 1 97.38 421 VAL A CA 1
ATOM 3386 C C . VAL A 1 421 ? -4.684 -35.906 -21.781 1 97.38 421 VAL A C 1
ATOM 3388 O O . VAL A 1 421 ? -5.645 -36.219 -22.484 1 97.38 421 VAL A O 1
ATOM 3391 N N . LEU A 1 422 ? -3.762 -36.75 -21.422 1 98.25 422 LEU A N 1
ATOM 3392 C CA . LEU A 1 422 ? -3.883 -38.156 -21.766 1 98.25 422 LEU A CA 1
ATOM 3393 C C . LEU A 1 422 ? -5.152 -38.781 -21.156 1 98.25 422 LEU A C 1
ATOM 3395 O O . LEU A 1 422 ? -5.859 -39.531 -21.828 1 98.25 422 LEU A O 1
ATOM 3399 N N . LEU A 1 423 ? -5.406 -38.406 -19.922 1 98.31 423 LEU A N 1
ATOM 3400 C CA . LEU A 1 423 ? -6.621 -38.875 -19.266 1 98.31 423 LEU A CA 1
ATOM 3401 C C . LEU A 1 423 ? -7.863 -38.406 -20.016 1 98.31 423 LEU A C 1
ATOM 3403 O O . LEU A 1 423 ? -8.781 -39.188 -20.266 1 98.31 423 LEU A O 1
ATOM 3407 N N . MET A 1 424 ? -7.871 -37.156 -20.328 1 96.69 424 MET A N 1
ATOM 3408 C CA . MET A 1 424 ? -9.023 -36.594 -21.016 1 96.69 424 MET A CA 1
ATOM 3409 C C . MET A 1 424 ? -9.289 -37.312 -22.344 1 96.69 424 MET A C 1
ATOM 3411 O O . MET A 1 424 ? -10.43 -37.688 -22.625 1 96.69 424 MET A O 1
ATOM 3415 N N . HIS A 1 425 ? -8.297 -37.5 -23.141 1 96.12 425 HIS A N 1
ATOM 3416 C CA . HIS A 1 425 ? -8.453 -38.219 -24.422 1 96.12 425 HIS A CA 1
ATOM 3417 C C . HIS A 1 425 ? -8.922 -39.656 -24.203 1 96.12 425 HIS A C 1
ATOM 3419 O O . HIS A 1 425 ? -9.773 -40.156 -24.953 1 96.12 425 HIS A O 1
ATOM 3425 N N . HIS A 1 426 ? -8.352 -40.281 -23.25 1 97.06 426 HIS A N 1
ATOM 3426 C CA . HIS A 1 426 ? -8.766 -41.656 -22.953 1 97.06 426 HIS A CA 1
ATOM 3427 C C . HIS A 1 426 ? -10.25 -41.719 -22.625 1 97.06 426 HIS A C 1
ATOM 3429 O O . HIS A 1 426 ? -10.969 -42.562 -23.125 1 97.06 426 HIS A O 1
ATOM 3435 N N . LEU A 1 427 ? -10.688 -40.812 -21.734 1 97.19 427 LEU A N 1
ATOM 3436 C CA . LEU A 1 427 ? -12.086 -40.781 -21.312 1 97.19 427 LEU A CA 1
ATOM 3437 C C . LEU A 1 427 ? -13.008 -40.5 -22.5 1 97.19 427 LEU A C 1
ATOM 3439 O O . LEU A 1 427 ? -14.016 -41.188 -22.688 1 97.19 427 LEU A O 1
ATOM 3443 N N . ILE A 1 428 ? -12.656 -39.531 -23.297 1 95.62 428 ILE A N 1
ATOM 3444 C CA . ILE A 1 428 ? -13.484 -39.156 -24.453 1 95.62 428 ILE A CA 1
ATOM 3445 C C . ILE A 1 428 ? -13.539 -40.312 -25.438 1 95.62 428 ILE A C 1
ATOM 3447 O O . ILE A 1 428 ? -14.617 -40.656 -25.938 1 95.62 428 ILE A O 1
ATOM 3451 N N . ASP A 1 429 ? -12.445 -40.938 -25.734 1 94.44 429 ASP A N 1
ATOM 3452 C CA . ASP A 1 429 ? -12.328 -41.969 -26.766 1 94.44 429 ASP A CA 1
ATOM 3453 C C . ASP A 1 429 ? -13.047 -43.25 -26.359 1 94.44 429 ASP A C 1
ATOM 3455 O O . ASP A 1 429 ? -13.492 -44.031 -27.219 1 94.44 429 ASP A O 1
ATOM 3459 N N . HIS A 1 430 ? -13.219 -43.469 -25.078 1 94.88 430 HIS A N 1
ATOM 3460 C CA . HIS A 1 430 ? -13.766 -44.719 -24.625 1 94.88 430 HIS A CA 1
ATOM 3461 C C . HIS A 1 430 ? -15.172 -44.562 -24.062 1 94.88 430 HIS A C 1
ATOM 3463 O O . HIS A 1 430 ? -15.805 -45.531 -23.656 1 94.88 430 HIS A O 1
ATOM 3469 N N . GLU A 1 431 ? -15.547 -43.344 -24.047 1 94.5 431 GLU A N 1
ATOM 3470 C CA . GLU A 1 431 ? -16.906 -43.094 -23.562 1 94.5 431 GLU A CA 1
ATOM 3471 C C . GLU A 1 431 ? -17.938 -43.5 -24.609 1 94.5 431 GLU A C 1
ATOM 3473 O O . GLU A 1 431 ? -17.906 -43.031 -25.75 1 94.5 431 GLU A O 1
ATOM 3478 N N . LYS A 1 432 ? -18.906 -44.312 -24.219 1 92.88 432 LYS A N 1
ATOM 3479 C CA . LYS A 1 432 ? -19.891 -44.844 -25.172 1 92.88 432 LYS A CA 1
ATOM 3480 C C . LYS A 1 432 ? -21.203 -44.062 -25.062 1 92.88 432 LYS A C 1
ATOM 3482 O O . LYS A 1 432 ? -22 -44.062 -26 1 92.88 432 LYS A O 1
ATOM 3487 N N . ASP A 1 433 ? -21.406 -43.438 -23.922 1 93.06 433 ASP A N 1
ATOM 3488 C CA . ASP A 1 433 ? -22.594 -42.625 -23.719 1 93.06 433 ASP A CA 1
ATOM 3489 C C . ASP A 1 433 ? -22.406 -41.25 -24.359 1 93.06 433 ASP A C 1
ATOM 3491 O O . ASP A 1 433 ? -21.5 -40.5 -23.984 1 93.06 433 ASP A O 1
ATOM 3495 N N . ASP A 1 434 ? -23.281 -40.969 -25.281 1 92.19 434 ASP A N 1
ATOM 3496 C CA . ASP A 1 434 ? -23.156 -39.719 -26.047 1 92.19 434 ASP A CA 1
ATOM 3497 C C . ASP A 1 434 ? -23.219 -38.5 -25.125 1 92.19 434 ASP A C 1
ATOM 3499 O O . ASP A 1 434 ? -22.5 -37.531 -25.344 1 92.19 434 ASP A O 1
ATOM 3503 N N . LYS A 1 435 ? -24.016 -38.594 -24.203 1 93.31 435 LYS A N 1
ATOM 3504 C CA . LYS A 1 435 ? -24.156 -37.438 -23.297 1 93.31 435 LYS A CA 1
ATOM 3505 C C . LYS A 1 435 ? -22.906 -37.281 -22.438 1 93.31 435 LYS A C 1
ATOM 3507 O O . LYS A 1 435 ? -22.438 -36.156 -22.25 1 93.31 435 LYS A O 1
ATOM 3512 N N . LYS A 1 436 ? -22.406 -38.312 -21.984 1 94.06 436 LYS A N 1
ATOM 3513 C CA . LYS A 1 436 ? -21.188 -38.25 -21.188 1 94.06 436 LYS A CA 1
ATOM 3514 C C . LYS A 1 436 ? -20 -37.812 -22.031 1 94.06 436 LYS A C 1
ATOM 3516 O O . LYS A 1 436 ? -19.141 -37.062 -21.562 1 94.06 436 LYS A O 1
ATOM 3521 N N . ARG A 1 437 ? -20 -38.312 -23.203 1 94.62 437 ARG A N 1
ATOM 3522 C CA . ARG A 1 437 ? -18.938 -37.906 -24.109 1 94.62 437 ARG A CA 1
ATOM 3523 C C . ARG A 1 437 ? -18.984 -36.406 -24.375 1 94.62 437 ARG A C 1
ATOM 3525 O O . ARG A 1 437 ? -17.953 -35.719 -24.344 1 94.62 437 ARG A O 1
ATOM 3532 N N . ARG A 1 438 ? -20.125 -35.875 -24.641 1 95 438 ARG A N 1
ATOM 3533 C CA . ARG A 1 438 ? -20.312 -34.438 -24.844 1 95 438 ARG A CA 1
ATOM 3534 C C . ARG A 1 438 ? -19.891 -33.656 -23.609 1 95 438 ARG A C 1
ATOM 3536 O O . ARG A 1 438 ? -19.312 -32.562 -23.719 1 95 438 ARG A O 1
ATOM 3543 N N . TYR A 1 439 ? -20.203 -34.219 -22.484 1 94.81 439 TYR A N 1
ATOM 3544 C CA . TYR A 1 439 ? -19.812 -33.594 -21.234 1 94.81 439 TYR A CA 1
ATOM 3545 C C . TYR A 1 439 ? -18.297 -33.531 -21.125 1 94.81 439 TYR A C 1
ATOM 3547 O O . TYR A 1 439 ? -17.75 -32.5 -20.719 1 94.81 439 TYR A O 1
ATOM 3555 N N . LEU A 1 440 ? -17.625 -34.562 -21.422 1 95.69 440 LEU A N 1
ATOM 3556 C CA . LEU A 1 440 ? -16.172 -34.594 -21.344 1 95.69 440 LEU A CA 1
ATOM 3557 C C . LEU A 1 440 ? -15.547 -33.625 -22.344 1 95.69 440 LEU A C 1
ATOM 3559 O O . LEU A 1 440 ? -14.547 -32.969 -22.031 1 95.69 440 LEU A O 1
ATOM 3563 N N . LEU A 1 441 ? -16.109 -33.531 -23.516 1 95.38 441 LEU A N 1
ATOM 3564 C CA . LEU A 1 441 ? -15.641 -32.562 -24.5 1 95.38 441 LEU A CA 1
ATOM 3565 C C . LEU A 1 441 ? -15.773 -31.141 -23.953 1 95.38 441 LEU A C 1
ATOM 3567 O O . LEU A 1 441 ? -14.844 -30.344 -24.062 1 95.38 441 LEU A O 1
ATOM 3571 N N . HIS A 1 442 ? -16.922 -30.922 -23.406 1 94.75 442 HIS A N 1
ATOM 3572 C CA . HIS A 1 442 ? -17.156 -29.625 -22.797 1 94.75 442 HIS A CA 1
ATOM 3573 C C . HIS A 1 442 ? -16.156 -29.328 -21.688 1 94.75 442 HIS A C 1
ATOM 3575 O O . HIS A 1 442 ? -15.609 -28.234 -21.609 1 94.75 442 HIS A O 1
ATOM 3581 N N . HIS A 1 443 ? -15.906 -30.281 -20.891 1 92.62 443 HIS A N 1
ATOM 3582 C CA . HIS A 1 443 ? -14.953 -30.156 -19.797 1 92.62 443 HIS A CA 1
ATOM 3583 C C . HIS A 1 443 ? -13.555 -29.828 -20.312 1 92.62 443 HIS A C 1
ATOM 3585 O O . HIS A 1 443 ? -12.867 -28.969 -19.766 1 92.62 443 HIS A O 1
ATOM 3591 N N . PHE A 1 444 ? -13.172 -30.484 -21.328 1 94.94 444 PHE A N 1
ATOM 3592 C CA . PHE A 1 444 ? -11.867 -30.266 -21.938 1 94.94 444 PHE A CA 1
ATOM 3593 C C . PHE A 1 444 ? -11.758 -28.859 -22.5 1 94.94 444 PHE A C 1
ATOM 3595 O O . PHE A 1 444 ? -10.758 -28.172 -22.281 1 94.94 444 PHE A O 1
ATOM 3602 N N . ILE A 1 445 ? -12.742 -28.438 -23.172 1 96 445 ILE A N 1
ATOM 3603 C CA . ILE A 1 445 ? -12.773 -27.109 -23.781 1 96 445 ILE A CA 1
ATOM 3604 C C . ILE A 1 445 ? -12.695 -26.031 -22.703 1 96 445 ILE A C 1
ATOM 3606 O O . ILE A 1 445 ? -11.945 -25.062 -22.844 1 96 445 ILE A O 1
ATOM 3610 N N . ASP A 1 446 ? -13.383 -26.234 -21.672 1 94.06 446 ASP A N 1
ATOM 3611 C CA . ASP A 1 446 ? -13.398 -25.266 -20.578 1 94.06 446 ASP A CA 1
ATOM 3612 C C . ASP A 1 446 ? -12.039 -25.203 -19.891 1 94.06 446 ASP A C 1
ATOM 3614 O O . ASP A 1 446 ? -11.586 -24.125 -19.5 1 94.06 446 ASP A O 1
ATOM 3618 N N . GLN A 1 447 ? -11.477 -26.312 -19.688 1 93.19 447 GLN A N 1
ATOM 3619 C CA . GLN A 1 447 ? -10.141 -26.344 -19.109 1 93.19 447 GLN A CA 1
ATOM 3620 C C . GLN A 1 447 ? -9.141 -25.609 -20 1 93.19 447 GLN A C 1
ATOM 3622 O O . GLN A 1 447 ? -8.289 -24.859 -19.5 1 93.19 447 GLN A O 1
ATOM 3627 N N . PHE A 1 448 ? -9.234 -25.859 -21.266 1 95.44 448 PHE A N 1
ATOM 3628 C CA . PHE A 1 448 ? -8.375 -25.203 -22.25 1 95.44 448 PHE A CA 1
ATOM 3629 C C . PHE A 1 448 ? -8.57 -23.688 -22.203 1 95.44 448 PHE A C 1
ATOM 3631 O O . PHE A 1 448 ? -7.598 -22.938 -22.156 1 95.44 448 PHE A O 1
ATOM 3638 N N . LYS A 1 449 ? -9.773 -23.297 -22.203 1 95.94 449 LYS A N 1
ATOM 3639 C CA . LYS A 1 449 ? -10.102 -21.875 -22.141 1 95.94 449 LYS A CA 1
ATOM 3640 C C . LYS A 1 449 ? -9.492 -21.219 -20.891 1 95.94 449 LYS A C 1
ATOM 3642 O O . LYS A 1 449 ? -8.828 -20.188 -21 1 95.94 449 LYS A O 1
ATOM 3647 N N . GLY A 1 450 ? -9.648 -21.844 -19.75 1 95 450 GLY A N 1
ATOM 3648 C CA . GLY A 1 450 ? -9.195 -21.297 -18.484 1 95 450 GLY A CA 1
ATOM 3649 C C . GLY A 1 450 ? -7.684 -21.297 -18.328 1 95 450 GLY A C 1
ATOM 3650 O O . GLY A 1 450 ? -7.094 -20.328 -17.875 1 95 450 GLY A O 1
ATOM 3651 N N . THR A 1 451 ? -7.031 -22.328 -18.766 1 94.94 451 THR A N 1
ATOM 3652 C CA . THR A 1 451 ? -5.617 -22.531 -18.484 1 94.94 451 THR A CA 1
ATOM 3653 C C . THR A 1 451 ? -4.754 -21.922 -19.594 1 94.94 451 THR A C 1
ATOM 3655 O O . THR A 1 451 ? -3.604 -21.547 -19.344 1 94.94 451 THR A O 1
ATOM 3658 N N . PHE A 1 452 ? -5.34 -21.844 -20.75 1 97 452 PHE A N 1
ATOM 3659 C CA . PHE A 1 452 ? -4.551 -21.281 -21.844 1 97 452 PHE A CA 1
ATOM 3660 C C . PHE A 1 452 ? -5.02 -19.875 -22.188 1 97 452 PHE A C 1
ATOM 3662 O O . PHE A 1 452 ? -4.352 -18.891 -21.844 1 97 452 PHE A O 1
ATOM 3669 N N . PHE A 1 453 ? -6.242 -19.672 -22.688 1 97.88 453 PHE A N 1
ATOM 3670 C CA . PHE A 1 453 ? -6.684 -18.406 -23.234 1 97.88 453 PHE A CA 1
ATOM 3671 C C . PHE A 1 453 ? -6.77 -17.344 -22.141 1 97.88 453 PHE A C 1
ATOM 3673 O O . PHE A 1 453 ? -6.285 -16.219 -22.312 1 97.88 453 PHE A O 1
ATOM 3680 N N . THR A 1 454 ? -7.379 -17.688 -21 1 97.56 454 THR A N 1
ATOM 3681 C CA . THR A 1 454 ? -7.5 -16.734 -19.906 1 97.56 454 THR A CA 1
ATOM 3682 C C . THR A 1 454 ? -6.125 -16.328 -19.391 1 97.56 454 THR A C 1
ATOM 3684 O O . THR A 1 454 ? -5.871 -15.148 -19.156 1 97.56 454 THR A O 1
ATOM 3687 N N . GLN A 1 455 ? -5.234 -17.281 -19.25 1 97.81 455 GLN A N 1
ATOM 3688 C CA . GLN A 1 455 ? -3.893 -17 -18.75 1 97.81 455 GLN A CA 1
ATOM 3689 C C . GLN A 1 455 ? -3.109 -16.141 -19.734 1 97.81 455 GLN A C 1
ATOM 3691 O O . GLN A 1 455 ? -2.34 -15.266 -19.344 1 97.81 455 GLN A O 1
ATOM 3696 N N . VAL A 1 456 ? -3.285 -16.375 -21.031 1 98.38 456 VAL A N 1
ATOM 3697 C CA . VAL A 1 456 ? -2.621 -15.555 -22.047 1 98.38 456 VAL A CA 1
ATOM 3698 C C . VAL A 1 456 ? -3.189 -14.133 -22.016 1 98.38 456 VAL A C 1
ATOM 3700 O O . VAL A 1 456 ? -2.447 -13.164 -22.141 1 98.38 456 VAL A O 1
ATOM 3703 N N . MET A 1 457 ? -4.492 -14.039 -21.844 1 98.44 457 MET A N 1
ATOM 3704 C CA . MET A 1 457 ? -5.105 -12.719 -21.734 1 98.44 457 MET A CA 1
ATOM 3705 C C . MET A 1 457 ? -4.531 -11.953 -20.547 1 98.44 457 MET A C 1
ATOM 3707 O O . MET A 1 457 ? -4.211 -10.773 -20.656 1 98.44 457 MET A O 1
ATOM 3711 N N . PHE A 1 458 ? -4.387 -12.641 -19.375 1 98.44 458 PHE A N 1
ATOM 3712 C CA . PHE A 1 458 ? -3.789 -12.031 -18.188 1 98.44 458 PHE A CA 1
ATOM 3713 C C . PHE A 1 458 ? -2.348 -11.617 -18.469 1 98.44 458 PHE A C 1
ATOM 3715 O O . PHE A 1 458 ? -1.922 -10.531 -18.062 1 98.44 458 PHE A O 1
ATOM 3722 N N . ALA A 1 459 ? -1.625 -12.508 -19.125 1 98.5 459 ALA A N 1
ATOM 3723 C CA . ALA A 1 459 ? -0.237 -12.203 -19.469 1 98.5 459 ALA A CA 1
ATOM 3724 C C . ALA A 1 459 ? -0.148 -10.961 -20.344 1 98.5 459 ALA A C 1
ATOM 3726 O O . ALA A 1 459 ? 0.749 -10.133 -20.172 1 98.5 459 ALA A O 1
ATOM 3727 N N . GLU A 1 460 ? -1.041 -10.883 -21.297 1 98.62 460 GLU A N 1
ATOM 3728 C CA . GLU A 1 460 ? -1.064 -9.727 -22.188 1 98.62 460 GLU A CA 1
ATOM 3729 C C . GLU A 1 460 ? -1.449 -8.461 -21.438 1 98.62 460 GLU A C 1
ATOM 3731 O O . GLU A 1 460 ? -0.895 -7.391 -21.688 1 98.62 460 GLU A O 1
ATOM 3736 N N . PHE A 1 461 ? -2.375 -8.547 -20.562 1 98.56 461 PHE A N 1
ATOM 3737 C CA . PHE A 1 461 ? -2.73 -7.434 -19.688 1 98.56 461 PHE A CA 1
ATOM 3738 C C . PHE A 1 461 ? -1.512 -6.93 -18.922 1 98.56 461 PHE A C 1
ATOM 3740 O O . PHE A 1 461 ? -1.228 -5.73 -18.922 1 98.56 461 PHE A O 1
ATOM 3747 N N . GLU A 1 462 ? -0.784 -7.828 -18.297 1 98.38 462 GLU A N 1
ATOM 3748 C CA . GLU A 1 462 ? 0.404 -7.477 -17.516 1 98.38 462 GLU A CA 1
ATOM 3749 C C . GLU A 1 462 ? 1.449 -6.793 -18.391 1 98.38 462 GLU A C 1
ATOM 3751 O O . GLU A 1 462 ? 2.064 -5.809 -17.984 1 98.38 462 GLU A O 1
ATOM 3756 N N . LYS A 1 463 ? 1.646 -7.371 -19.547 1 98.56 463 LYS A N 1
ATOM 3757 C CA . LYS A 1 463 ? 2.623 -6.797 -20.453 1 98.56 463 LYS A CA 1
ATOM 3758 C C . LYS A 1 463 ? 2.273 -5.352 -20.797 1 98.56 463 LYS A C 1
ATOM 3760 O O . LYS A 1 463 ? 3.127 -4.465 -20.719 1 98.56 463 LYS A O 1
ATOM 3765 N N . ILE A 1 464 ? 1.014 -5.109 -21.156 1 98.56 464 ILE A N 1
ATOM 3766 C CA . ILE A 1 464 ? 0.563 -3.793 -21.594 1 98.56 464 ILE A CA 1
ATOM 3767 C C . ILE A 1 464 ? 0.705 -2.799 -20.438 1 98.56 464 ILE A C 1
ATOM 3769 O O . ILE A 1 464 ? 1.237 -1.7 -20.625 1 98.56 464 ILE A O 1
ATOM 3773 N N . VAL A 1 465 ? 0.287 -3.188 -19.219 1 98.25 465 VAL A N 1
ATOM 3774 C CA . VAL A 1 465 ? 0.278 -2.252 -18.094 1 98.25 465 VAL A CA 1
ATOM 3775 C C . VAL A 1 465 ? 1.71 -1.962 -17.656 1 98.25 465 VAL A C 1
ATOM 3777 O O . VAL A 1 465 ? 2.031 -0.836 -17.266 1 98.25 465 VAL A O 1
ATOM 3780 N N . HIS A 1 466 ? 2.625 -2.943 -17.672 1 98.5 466 HIS A N 1
ATOM 3781 C CA . HIS A 1 466 ? 4.023 -2.703 -17.344 1 98.5 466 HIS A CA 1
ATOM 3782 C C . HIS A 1 466 ? 4.688 -1.803 -18.375 1 98.5 466 HIS A C 1
ATOM 3784 O O . HIS A 1 466 ? 5.492 -0.935 -18.031 1 98.5 466 HIS A O 1
ATOM 3790 N N . GLU A 1 467 ? 4.383 -2.018 -19.656 1 98.31 467 GLU A N 1
ATOM 3791 C CA . GLU A 1 467 ? 4.914 -1.159 -20.719 1 98.31 467 GLU A CA 1
ATOM 3792 C C . GLU A 1 467 ? 4.453 0.284 -20.531 1 98.31 467 GLU A C 1
ATOM 3794 O O . GLU A 1 467 ? 5.223 1.22 -20.75 1 98.31 467 GLU A O 1
ATOM 3799 N N . LYS A 1 468 ? 3.168 0.452 -20.188 1 97.19 468 LYS A N 1
ATOM 3800 C CA . LYS A 1 468 ? 2.668 1.792 -19.891 1 97.19 468 LYS A CA 1
ATOM 3801 C C . LYS A 1 468 ? 3.465 2.438 -18.766 1 97.19 468 LYS A C 1
ATOM 3803 O O . LYS A 1 468 ? 3.83 3.611 -18.844 1 97.19 468 LYS A O 1
ATOM 3808 N N . ALA A 1 469 ? 3.719 1.699 -17.703 1 96.44 469 ALA A N 1
ATOM 3809 C CA . ALA A 1 469 ? 4.508 2.201 -16.594 1 96.44 469 ALA A CA 1
ATOM 3810 C C . ALA A 1 469 ? 5.926 2.555 -17.031 1 96.44 469 ALA A C 1
ATOM 3812 O O . ALA A 1 469 ? 6.48 3.572 -16.609 1 96.44 469 ALA A O 1
ATOM 3813 N N . GLU A 1 470 ? 6.562 1.692 -17.844 1 96.56 470 GLU A N 1
ATOM 3814 C CA . GLU A 1 470 ? 7.914 1.92 -18.344 1 96.56 470 GLU A CA 1
ATOM 3815 C C . GLU A 1 470 ? 7.98 3.188 -19.188 1 96.56 470 GLU A C 1
ATOM 3817 O O . GLU A 1 470 ? 9 3.877 -19.203 1 96.56 470 GLU A O 1
ATOM 3822 N N . LYS A 1 471 ? 6.867 3.525 -19.828 1 95 471 LYS A N 1
ATOM 3823 C CA . LYS A 1 471 ? 6.773 4.738 -20.641 1 95 471 LYS A CA 1
ATOM 3824 C C . LYS A 1 471 ? 6.301 5.922 -19.797 1 95 471 LYS A C 1
ATOM 3826 O O . LYS A 1 471 ? 5.992 6.988 -20.328 1 95 471 LYS A O 1
ATOM 3831 N N . GLU A 1 472 ? 6.082 5.684 -18.516 1 90.81 472 GLU A N 1
ATOM 3832 C CA . GLU A 1 472 ? 5.676 6.699 -17.547 1 90.81 472 GLU A CA 1
ATOM 3833 C C . GLU A 1 472 ? 4.281 7.23 -17.859 1 90.81 472 GLU A C 1
ATOM 3835 O O . GLU A 1 472 ? 4.008 8.414 -17.672 1 90.81 472 GLU A O 1
ATOM 3840 N N . GLU A 1 473 ? 3.492 6.383 -18.406 1 90 473 GLU A N 1
ATOM 3841 C CA . GLU A 1 473 ? 2.082 6.707 -18.594 1 90 473 GLU A CA 1
ATOM 3842 C C . GLU A 1 473 ? 1.291 6.531 -17.297 1 90 473 GLU A C 1
ATOM 3844 O O . GLU A 1 473 ? 1.664 5.73 -16.438 1 90 473 GLU A O 1
ATOM 3849 N N . PRO A 1 474 ? 0.201 7.344 -17.156 1 87.5 474 PRO A N 1
ATOM 3850 C CA . PRO A 1 474 ? -0.629 7.195 -15.961 1 87.5 474 PRO A CA 1
ATOM 3851 C C . PRO A 1 474 ? -1.231 5.797 -15.836 1 87.5 474 PRO A C 1
ATOM 3853 O O . PRO A 1 474 ? -1.717 5.238 -16.812 1 87.5 474 PRO A O 1
ATOM 3856 N N . LEU A 1 475 ? -1.066 5.207 -14.688 1 93.75 475 LEU A N 1
ATOM 3857 C CA . LEU A 1 475 ? -1.631 3.9 -14.367 1 93.75 475 LEU A CA 1
ATOM 3858 C C . LEU A 1 475 ? -2.6 3.996 -13.195 1 93.75 475 LEU A C 1
ATOM 3860 O O . LEU A 1 475 ? -2.176 4.094 -12.039 1 93.75 475 LEU A O 1
ATOM 3864 N N . ASN A 1 476 ? -3.873 4.035 -13.453 1 94.94 476 ASN A N 1
ATOM 3865 C CA . ASN A 1 476 ? -4.949 4.094 -12.477 1 94.94 476 ASN A CA 1
ATOM 3866 C C . ASN A 1 476 ? -6.09 3.143 -12.828 1 94.94 476 ASN A C 1
ATOM 3868 O O . ASN A 1 476 ? -5.977 2.361 -13.781 1 94.94 476 ASN A O 1
ATOM 3872 N N . ALA A 1 477 ? -7.156 3.119 -12.094 1 95.62 477 ALA A N 1
ATOM 3873 C CA . ALA A 1 477 ? -8.266 2.193 -12.297 1 95.62 477 ALA A CA 1
ATOM 3874 C C . ALA A 1 477 ? -8.852 2.332 -13.695 1 95.62 477 ALA A C 1
ATOM 3876 O O . ALA A 1 477 ? -9.164 1.334 -14.352 1 95.62 477 ALA A O 1
ATOM 3877 N N . SER A 1 478 ? -8.961 3.588 -14.148 1 95.19 478 SER A N 1
ATOM 3878 C CA . SER A 1 478 ? -9.516 3.83 -15.469 1 95.19 478 SER A CA 1
ATOM 3879 C C . SER A 1 478 ? -8.656 3.193 -16.562 1 95.19 478 SER A C 1
ATOM 3881 O O . SER A 1 478 ? -9.18 2.582 -17.484 1 95.19 478 SER A O 1
ATOM 3883 N N . ALA A 1 479 ? -7.359 3.365 -16.453 1 95.62 479 ALA A N 1
ATOM 3884 C CA . ALA A 1 479 ? -6.438 2.754 -17.406 1 95.62 479 ALA A CA 1
ATOM 3885 C C . ALA A 1 479 ? -6.551 1.232 -17.391 1 95.62 479 ALA A C 1
ATOM 3887 O O . ALA A 1 479 ? -6.586 0.589 -18.438 1 95.62 479 ALA A O 1
ATOM 3888 N N . PHE A 1 480 ? -6.59 0.595 -16.219 1 98.44 480 PHE A N 1
ATOM 3889 C CA . PHE A 1 480 ? -6.719 -0.852 -16.078 1 98.44 480 PHE A CA 1
ATOM 3890 C C . PHE A 1 480 ? -8.039 -1.334 -16.688 1 98.44 480 PHE A C 1
ATOM 3892 O O . PHE A 1 480 ? -8.078 -2.357 -17.375 1 98.44 480 PHE A O 1
ATOM 3899 N N . ASN A 1 481 ? -9.164 -0.574 -16.391 1 98.06 481 ASN A N 1
ATOM 3900 C CA . ASN A 1 481 ? -10.477 -0.899 -16.938 1 98.06 481 ASN A CA 1
ATOM 3901 C C . ASN A 1 481 ? -10.445 -0.956 -18.469 1 98.06 481 ASN A C 1
ATOM 3903 O O . ASN A 1 481 ? -10.953 -1.908 -19.062 1 98.06 481 ASN A O 1
ATOM 3907 N N . GLU A 1 482 ? -9.828 0.036 -19 1 97.75 482 GLU A N 1
ATOM 3908 C CA . GLU A 1 482 ? -9.781 0.137 -20.469 1 97.75 482 GLU A CA 1
ATOM 3909 C C . GLU A 1 482 ? -9.039 -1.044 -21.078 1 97.75 482 GLU A C 1
ATOM 3911 O O . GLU A 1 482 ? -9.531 -1.685 -22 1 97.75 482 GLU A O 1
ATOM 3916 N N . VAL A 1 483 ? -7.855 -1.362 -20.578 1 98.38 483 VAL A N 1
ATOM 3917 C CA . VAL A 1 483 ? -7.031 -2.445 -21.109 1 98.38 483 VAL A CA 1
ATOM 3918 C C . VAL A 1 483 ? -7.754 -3.779 -20.922 1 98.38 483 VAL A C 1
ATOM 3920 O O . VAL A 1 483 ? -7.82 -4.586 -21.844 1 98.38 483 VAL A O 1
ATOM 3923 N N . TYR A 1 484 ? -8.344 -4.008 -19.766 1 98.56 484 TYR A N 1
ATOM 3924 C CA . TYR A 1 484 ? -8.969 -5.293 -19.469 1 98.56 484 TYR A CA 1
ATOM 3925 C C . TYR A 1 484 ? -10.219 -5.5 -20.328 1 98.56 484 TYR A C 1
ATOM 3927 O O . TYR A 1 484 ? -10.445 -6.598 -20.844 1 98.56 484 TYR A O 1
ATOM 3935 N N . GLU A 1 485 ? -11.039 -4.461 -20.422 1 98.06 485 GLU A N 1
ATOM 3936 C CA . GLU A 1 485 ? -12.258 -4.555 -21.203 1 98.06 485 GLU A CA 1
ATOM 3937 C C . GLU A 1 485 ? -11.945 -4.863 -22.672 1 98.06 485 GLU A C 1
ATOM 3939 O O . GLU A 1 485 ? -12.586 -5.715 -23.281 1 98.06 485 GLU A O 1
ATOM 3944 N N . GLU A 1 486 ? -10.938 -4.168 -23.188 1 98 486 GLU A N 1
ATOM 3945 C CA . GLU A 1 486 ? -10.531 -4.398 -24.578 1 98 486 GLU A CA 1
ATOM 3946 C C . GLU A 1 486 ? -10.055 -5.832 -24.781 1 98 486 GLU A C 1
ATOM 3948 O O . GLU A 1 486 ? -10.438 -6.492 -25.75 1 98 486 GLU A O 1
ATOM 3953 N N . LEU A 1 487 ? -9.227 -6.336 -23.906 1 98.5 487 LEU A N 1
ATOM 3954 C CA . LEU A 1 487 ? -8.68 -7.688 -24.016 1 98.5 487 LEU A CA 1
ATOM 3955 C C . LEU A 1 487 ? -9.781 -8.727 -23.844 1 98.5 487 LEU A C 1
ATOM 3957 O O . LEU A 1 487 ? -9.844 -9.703 -24.594 1 98.5 487 LEU A O 1
ATOM 3961 N N . PHE A 1 488 ? -10.664 -8.516 -22.859 1 98 488 PHE A N 1
ATOM 3962 C CA . PHE A 1 488 ? -11.734 -9.469 -22.625 1 98 488 PHE A CA 1
ATOM 3963 C C . PHE A 1 488 ? -12.641 -9.586 -23.859 1 98 488 PHE A C 1
ATOM 3965 O O . PHE A 1 488 ? -13.008 -10.688 -24.266 1 98 488 PHE A O 1
ATOM 3972 N N . GLY A 1 489 ? -13 -8.43 -24.406 1 97.25 489 GLY A N 1
ATOM 3973 C CA . GLY A 1 489 ? -13.789 -8.422 -25.625 1 97.25 489 GLY A CA 1
ATOM 3974 C C . GLY A 1 489 ? -13.094 -9.086 -26.797 1 97.25 489 GLY A C 1
ATOM 3975 O O . GLY A 1 489 ? -13.703 -9.875 -27.531 1 97.25 489 GLY A O 1
ATOM 3976 N N . SER A 1 490 ? -11.812 -8.797 -26.953 1 97.62 490 SER A N 1
ATOM 3977 C CA . SER A 1 490 ? -11.031 -9.359 -28.047 1 97.62 490 SER A CA 1
ATOM 3978 C C . SER A 1 490 ? -10.969 -10.875 -27.969 1 97.62 490 SER A C 1
ATOM 3980 O O . SER A 1 490 ? -11.141 -11.562 -28.969 1 97.62 490 SER A O 1
ATOM 3982 N N . TYR A 1 491 ? -10.812 -11.477 -26.812 1 97.62 491 TYR A N 1
ATOM 3983 C CA . TYR A 1 491 ? -10.625 -12.906 -26.656 1 97.62 491 TYR A CA 1
ATOM 3984 C C . TYR A 1 491 ? -11.953 -13.648 -26.75 1 97.62 491 TYR A C 1
ATOM 3986 O O . TYR A 1 491 ? -12.016 -14.781 -27.219 1 97.62 491 TYR A O 1
ATOM 3994 N N . HIS A 1 492 ? -13.062 -13.055 -26.344 1 95.75 492 HIS A N 1
ATOM 3995 C CA . HIS A 1 492 ? -14.328 -13.773 -26.281 1 95.75 492 HIS A CA 1
ATOM 3996 C C . HIS A 1 492 ? -15.172 -13.531 -27.531 1 95.75 492 HIS A C 1
ATOM 3998 O O . HIS A 1 492 ? -16.094 -14.297 -27.828 1 95.75 492 HIS A O 1
ATOM 4004 N N . GLY A 1 493 ? -14.922 -12.422 -28.266 1 95.75 493 GLY A N 1
ATOM 4005 C CA . GLY A 1 493 ? -15.539 -12.203 -29.562 1 95.75 493 GLY A CA 1
ATOM 4006 C C . GLY A 1 493 ? -16.812 -11.383 -29.484 1 95.75 493 GLY A C 1
ATOM 4007 O O . GLY A 1 493 ? -17.297 -11.07 -28.391 1 95.75 493 GLY A O 1
ATOM 4008 N N . GLU A 1 494 ? -17.406 -11.109 -30.578 1 94.75 494 GLU A N 1
ATOM 4009 C CA . GLU A 1 494 ? -18.516 -10.164 -30.719 1 94.75 494 GLU A CA 1
ATOM 4010 C C . GLU A 1 494 ? -19.828 -10.773 -30.234 1 94.75 494 GLU A C 1
ATOM 4012 O O . GLU A 1 494 ? -20.781 -10.055 -29.953 1 94.75 494 GLU A O 1
ATOM 4017 N N . SER A 1 495 ? -19.812 -12.078 -30.109 1 96.12 495 SER A N 1
ATOM 4018 C CA . SER A 1 495 ? -21.031 -12.742 -29.688 1 96.12 495 SER A CA 1
ATOM 4019 C C . SER A 1 495 ? -21.297 -12.523 -28.188 1 96.12 495 SER A C 1
ATOM 4021 O O . SER A 1 495 ? -22.391 -12.781 -27.703 1 96.12 495 SER A O 1
ATOM 4023 N N . LEU A 1 496 ? -20.297 -12.109 -27.531 1 97.12 496 LEU A N 1
ATOM 4024 C CA . LEU A 1 496 ? -20.438 -11.82 -26.109 1 97.12 496 LEU A CA 1
ATOM 4025 C C . LEU A 1 496 ? -20.703 -10.336 -25.875 1 97.12 496 LEU A C 1
ATOM 4027 O O . LEU A 1 496 ? -19.922 -9.492 -26.328 1 97.12 496 LEU A O 1
ATOM 4031 N N . GLU A 1 497 ? -21.797 -10.023 -25.344 1 97 497 GLU A N 1
ATOM 4032 C CA . GLU A 1 497 ? -22.062 -8.656 -24.906 1 97 497 GLU A CA 1
ATOM 4033 C C . GLU A 1 497 ? -21.406 -8.367 -23.562 1 97 497 GLU A C 1
ATOM 4035 O O . GLU A 1 497 ? -21.766 -8.984 -22.547 1 97 497 GLU A O 1
ATOM 4040 N N . LEU A 1 498 ? -20.625 -7.32 -23.719 1 94.06 498 LEU A N 1
ATOM 4041 C CA . LEU A 1 498 ? -19.891 -7.004 -22.5 1 94.06 498 LEU A CA 1
ATOM 4042 C C . LEU A 1 498 ? -20.797 -6.281 -21.5 1 94.06 498 LEU A C 1
ATOM 4044 O O . LEU A 1 498 ? -21.703 -5.539 -21.906 1 94.06 498 LEU A O 1
ATOM 4048 N N . GLY A 1 499 ? -20.875 -6.551 -20.312 1 91.38 499 GLY A N 1
ATOM 4049 C CA . GLY A 1 499 ? -21.562 -5.871 -19.219 1 91.38 499 GLY A CA 1
ATOM 4050 C C . GLY A 1 499 ? -20.688 -4.836 -18.516 1 91.38 499 GLY A C 1
ATOM 4051 O O . GLY A 1 499 ? -19.531 -4.641 -18.891 1 91.38 499 GLY A O 1
ATOM 4052 N N . ASP A 1 500 ? -21.297 -4.125 -17.609 1 92.06 500 ASP A N 1
ATOM 4053 C CA . ASP A 1 500 ? -20.625 -3.025 -16.922 1 92.06 500 ASP A CA 1
ATOM 4054 C C . ASP A 1 500 ? -19.547 -3.549 -15.977 1 92.06 500 ASP A C 1
ATOM 4056 O O . ASP A 1 500 ? -18.594 -2.832 -15.648 1 92.06 500 ASP A O 1
ATOM 4060 N N . GLU A 1 501 ? -19.656 -4.879 -15.664 1 96.19 501 GLU A N 1
ATOM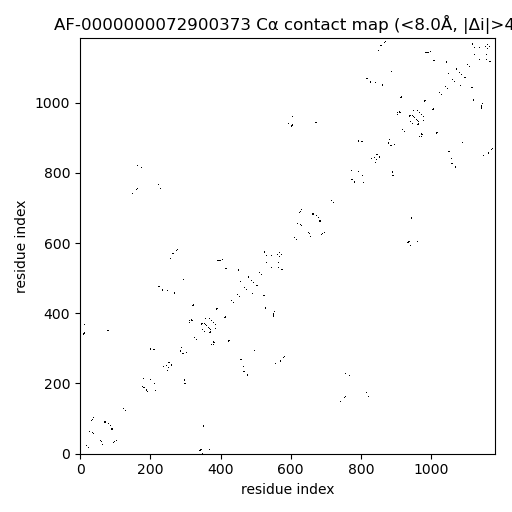 4061 C CA . GLU A 1 501 ? -18.781 -5.422 -14.625 1 96.19 501 GLU A CA 1
ATOM 4062 C C . GLU A 1 501 ? -17.438 -5.871 -15.211 1 96.19 501 GLU A C 1
ATOM 4064 O O . GLU A 1 501 ? -16.422 -5.891 -14.508 1 96.19 501 GLU A O 1
ATOM 4069 N N . VAL A 1 502 ? -17.391 -6.137 -16.531 1 96.44 502 VAL A N 1
ATOM 4070 C CA . VAL A 1 502 ? -16.266 -6.84 -17.141 1 96.44 502 VAL A CA 1
ATOM 4071 C C . VAL A 1 502 ? -15 -6.012 -17.016 1 96.44 502 VAL A C 1
ATOM 4073 O O . VAL A 1 502 ? -13.914 -6.555 -16.781 1 96.44 502 VAL A O 1
ATOM 4076 N N . LYS A 1 503 ? -15.125 -4.703 -17.188 1 97.31 503 LYS A N 1
ATOM 4077 C CA . LYS A 1 503 ? -13.945 -3.848 -17.188 1 97.31 503 LYS A CA 1
ATOM 4078 C C . LYS A 1 503 ? -13.227 -3.891 -15.844 1 97.31 503 LYS A C 1
ATOM 4080 O O . LYS A 1 503 ? -12.039 -3.559 -15.758 1 97.31 503 LYS A O 1
ATOM 4085 N N . TYR A 1 504 ? -13.914 -4.352 -14.758 1 97.88 504 TYR A N 1
ATOM 4086 C CA . TYR A 1 504 ? -13.328 -4.398 -13.43 1 97.88 504 TYR A CA 1
ATOM 4087 C C . TYR A 1 504 ? -12.711 -5.766 -13.148 1 97.88 504 TYR A C 1
ATOM 4089 O O . TYR A 1 504 ? -12.25 -6.035 -12.039 1 97.88 504 TYR A O 1
ATOM 4097 N N . GLY A 1 505 ? -12.633 -6.621 -14.156 1 98 505 GLY A N 1
ATOM 4098 C CA . GLY A 1 505 ? -12.172 -7.984 -13.961 1 98 505 GLY A CA 1
ATOM 4099 C C . GLY A 1 505 ? -10.758 -8.062 -13.422 1 98 505 GLY A C 1
ATOM 4100 O O . GLY A 1 505 ? -10.422 -8.977 -12.672 1 98 505 GLY A O 1
ATOM 4101 N N . TRP A 1 506 ? -9.914 -7.074 -13.727 1 98.31 506 TRP A N 1
ATOM 4102 C CA . TRP A 1 506 ? -8.531 -7.043 -13.273 1 98.31 506 TRP A CA 1
ATOM 4103 C C . TRP A 1 506 ? -8.461 -6.941 -11.75 1 98.31 506 TRP A C 1
ATOM 4105 O O . TRP A 1 506 ? -7.5 -7.402 -11.133 1 98.31 506 TRP A O 1
ATOM 4115 N N . SER A 1 507 ? -9.414 -6.367 -11.094 1 98.06 507 SER A N 1
ATOM 4116 C CA . SER A 1 507 ? -9.367 -6.027 -9.672 1 98.06 507 SER A CA 1
ATOM 4117 C C . SER A 1 507 ? -9.484 -7.277 -8.805 1 98.06 507 SER A C 1
ATOM 4119 O O . SER A 1 507 ? -9.195 -7.234 -7.609 1 98.06 507 SER A O 1
ATOM 4121 N N . ARG A 1 508 ? -9.891 -8.375 -9.375 1 96.62 508 ARG A N 1
ATOM 4122 C CA . ARG A 1 508 ? -10.102 -9.578 -8.578 1 96.62 508 ARG A CA 1
ATOM 4123 C C . ARG A 1 508 ? -8.93 -10.539 -8.719 1 96.62 508 ARG A C 1
ATOM 4125 O O . ARG A 1 508 ? -8.969 -11.656 -8.195 1 96.62 508 ARG A O 1
ATOM 4132 N N . ILE A 1 509 ? -7.867 -10.18 -9.469 1 96.69 509 ILE A N 1
ATOM 4133 C CA . ILE A 1 509 ? -6.84 -11.148 -9.852 1 96.69 509 ILE A CA 1
ATOM 4134 C C . ILE A 1 509 ? -5.594 -10.938 -8.992 1 96.69 509 ILE A C 1
ATOM 4136 O O . ILE A 1 509 ? -4.809 -10.023 -9.234 1 96.69 509 ILE A O 1
ATOM 4140 N N . PRO A 1 510 ? -5.316 -11.758 -8.047 1 94.81 510 PRO A N 1
ATOM 4141 C CA . PRO A 1 510 ? -4.152 -11.586 -7.172 1 94.81 510 PRO A CA 1
ATOM 4142 C C . PRO A 1 510 ? -2.83 -11.812 -7.902 1 94.81 510 PRO A C 1
ATOM 4144 O O . PRO A 1 510 ? -1.804 -11.25 -7.516 1 94.81 510 PRO A O 1
ATOM 4147 N N . HIS A 1 511 ? -2.83 -12.547 -9.023 1 94.75 511 HIS A N 1
ATOM 4148 C CA . HIS A 1 511 ? -1.622 -12.898 -9.758 1 94.75 511 HIS A CA 1
ATOM 4149 C C . HIS A 1 511 ? -0.949 -11.664 -10.336 1 94.75 511 HIS A C 1
ATOM 4151 O O . HIS A 1 511 ? 0.245 -11.688 -10.641 1 94.75 511 HIS A O 1
ATOM 4157 N N . PHE A 1 512 ? -1.679 -10.625 -10.531 1 97.62 512 PHE A N 1
ATOM 4158 C CA . PHE A 1 512 ? -1.129 -9.414 -11.141 1 97.62 512 PHE A CA 1
ATOM 4159 C C . PHE A 1 512 ? -0.116 -8.758 -10.211 1 97.62 512 PHE A C 1
ATOM 4161 O O . PHE A 1 512 ? 0.629 -7.867 -10.625 1 97.62 512 PHE A O 1
ATOM 4168 N N . TYR A 1 513 ? -0.041 -9.219 -8.938 1 96.75 513 TYR A N 1
ATOM 4169 C CA . TYR A 1 513 ? 0.919 -8.688 -7.98 1 96.75 513 TYR A CA 1
ATOM 4170 C C . TYR A 1 513 ? 2.184 -9.531 -7.945 1 96.75 513 TYR A C 1
ATOM 4172 O O . TYR A 1 513 ? 3.092 -9.273 -7.152 1 96.75 513 TYR A O 1
ATOM 4180 N N . ARG A 1 514 ? 2.256 -10.562 -8.797 1 93.5 514 ARG A N 1
ATOM 4181 C CA . ARG A 1 514 ? 3.426 -11.367 -9.133 1 93.5 514 ARG A CA 1
ATOM 4182 C C . ARG A 1 514 ? 3.756 -11.258 -10.617 1 93.5 514 ARG A C 1
ATOM 4184 O O . ARG A 1 514 ? 3.348 -12.109 -11.414 1 93.5 514 ARG A O 1
ATOM 4191 N N . PRO A 1 515 ? 4.559 -10.367 -10.914 1 94.62 515 PRO A N 1
ATOM 4192 C CA . PRO A 1 515 ? 4.676 -9.969 -12.32 1 94.62 515 PRO A CA 1
ATOM 4193 C C . PRO A 1 515 ? 5.148 -11.109 -13.219 1 94.62 515 PRO A C 1
ATOM 4195 O O . PRO A 1 515 ? 6.148 -11.766 -12.914 1 94.62 515 PRO A O 1
ATOM 4198 N N . PHE A 1 516 ? 4.395 -11.383 -14.273 1 96.62 516 PHE A N 1
ATOM 4199 C CA . PHE A 1 516 ? 4.703 -12.219 -15.438 1 96.62 516 PHE A CA 1
ATOM 4200 C C . PHE A 1 516 ? 4.852 -13.68 -15.031 1 96.62 516 PHE A C 1
ATOM 4202 O O . PHE A 1 516 ? 5.781 -14.359 -15.477 1 96.62 516 PHE A O 1
ATOM 4209 N N . TYR A 1 517 ? 3.947 -14.062 -14.172 1 92.75 517 TYR A N 1
ATOM 4210 C CA . TYR A 1 517 ? 3.949 -15.445 -13.703 1 92.75 517 TYR A CA 1
ATOM 4211 C C . TYR A 1 517 ? 2.951 -16.281 -14.492 1 92.75 517 TYR A C 1
ATOM 4213 O O . TYR A 1 517 ? 3.213 -17.453 -14.789 1 92.75 517 TYR A O 1
ATOM 4221 N N . VAL A 1 518 ? 1.94 -15.742 -14.969 1 94.75 518 VAL A N 1
ATOM 4222 C CA . VAL A 1 518 ? 0.765 -16.484 -15.398 1 94.75 518 VAL A CA 1
ATOM 4223 C C . VAL A 1 518 ? 1.016 -17.094 -16.781 1 94.75 518 VAL A C 1
ATOM 4225 O O . VAL A 1 518 ? 0.38 -18.078 -17.156 1 94.75 518 VAL A O 1
ATOM 4228 N N . TYR A 1 519 ? 1.946 -16.531 -17.562 1 96.06 519 TYR A N 1
ATOM 4229 C CA . TYR A 1 519 ? 2.193 -17.062 -18.906 1 96.06 519 TYR A CA 1
ATOM 4230 C C . TYR A 1 519 ? 2.67 -18.516 -18.828 1 96.06 519 TYR A C 1
ATOM 4232 O O . TYR A 1 519 ? 2.49 -19.281 -19.781 1 96.06 519 TYR A O 1
ATOM 4240 N N . LYS A 1 520 ? 3.23 -18.844 -17.688 1 94.19 520 LYS A N 1
ATOM 4241 C CA . LYS A 1 520 ? 3.777 -20.188 -17.5 1 94.19 520 LYS A CA 1
ATOM 4242 C C . LYS A 1 520 ? 2.674 -21.234 -17.547 1 94.19 520 LYS A C 1
ATOM 4244 O O . LYS A 1 520 ? 2.908 -22.375 -17.953 1 94.19 520 LYS A O 1
ATOM 4249 N N . TYR A 1 521 ? 1.483 -20.844 -17.141 1 91.88 521 TYR A N 1
ATOM 4250 C CA . TYR A 1 521 ? 0.357 -21.766 -17.219 1 91.88 521 TYR A CA 1
ATOM 4251 C C . TYR A 1 521 ? 0.02 -22.094 -18.672 1 91.88 521 TYR A C 1
ATOM 4253 O O . TYR A 1 521 ? -0.206 -23.25 -19.016 1 91.88 521 TYR A O 1
ATOM 4261 N N . ALA A 1 522 ? 0.066 -21.094 -19.469 1 96.25 522 ALA A N 1
ATOM 4262 C CA . ALA A 1 522 ? -0.304 -21.266 -20.875 1 96.25 522 ALA A CA 1
ATOM 4263 C C . ALA A 1 522 ? 0.78 -22.016 -21.641 1 96.25 522 ALA A C 1
ATOM 4265 O O . ALA A 1 522 ? 0.481 -22.922 -22.422 1 96.25 522 ALA A O 1
ATOM 4266 N N . THR A 1 523 ? 2.029 -21.625 -21.422 1 95.88 523 THR A N 1
ATOM 4267 C CA . THR A 1 523 ? 3.117 -22.328 -22.109 1 95.88 523 THR A CA 1
ATOM 4268 C C . THR A 1 523 ? 3.199 -23.781 -21.656 1 95.88 523 THR A C 1
ATOM 4270 O O . THR A 1 523 ? 3.422 -24.672 -22.469 1 95.88 523 THR A O 1
ATOM 4273 N N . GLY A 1 524 ? 3.047 -23.953 -20.344 1 95.12 524 GLY A N 1
ATOM 4274 C CA . GLY A 1 524 ? 3.025 -25.312 -19.844 1 95.12 524 GLY A CA 1
ATOM 4275 C C . GLY A 1 524 ? 1.899 -26.141 -20.422 1 95.12 524 GLY A C 1
ATOM 4276 O O . GLY A 1 524 ? 2.105 -27.297 -20.797 1 95.12 524 GLY A O 1
ATOM 4277 N N . TYR A 1 525 ? 0.731 -25.562 -20.562 1 96.25 525 TYR A N 1
ATOM 4278 C CA . TYR A 1 525 ? -0.434 -26.266 -21.094 1 96.25 525 TYR A CA 1
ATOM 4279 C C . TYR A 1 525 ? -0.235 -26.609 -22.562 1 96.25 525 TYR A C 1
ATOM 4281 O O . TYR A 1 525 ? -0.5 -27.734 -22.984 1 96.25 525 TYR A O 1
ATOM 4289 N N . ALA A 1 526 ? 0.215 -25.656 -23.312 1 96.5 526 ALA A N 1
ATOM 4290 C CA . ALA A 1 526 ? 0.475 -25.875 -24.734 1 96.5 526 ALA A CA 1
ATOM 4291 C C . ALA A 1 526 ? 1.528 -26.969 -24.938 1 96.5 526 ALA A C 1
ATOM 4293 O O . ALA A 1 526 ? 1.407 -27.797 -25.844 1 96.5 526 ALA A O 1
ATOM 4294 N N . SER A 1 527 ? 2.543 -26.922 -24.141 1 97.12 527 SER A N 1
ATOM 4295 C CA . SER A 1 527 ? 3.586 -27.938 -24.203 1 97.12 527 SER A CA 1
ATOM 4296 C C . SER A 1 527 ? 3.02 -29.328 -23.938 1 97.12 527 SER A C 1
ATOM 4298 O O . SER A 1 527 ? 3.316 -30.281 -24.656 1 97.12 527 SER A O 1
ATOM 4300 N N . ALA A 1 528 ? 2.217 -29.391 -22.953 1 97.38 528 ALA A N 1
ATOM 4301 C CA . ALA A 1 528 ? 1.622 -30.656 -22.562 1 97.38 528 ALA A CA 1
ATOM 4302 C C . ALA A 1 528 ? 0.731 -31.203 -23.672 1 97.38 528 ALA A C 1
ATOM 4304 O O . ALA A 1 528 ? 0.771 -32.406 -23.969 1 97.38 528 ALA A O 1
ATOM 4305 N N . ILE A 1 529 ? -0.1 -30.375 -24.266 1 97.12 529 ILE A N 1
ATOM 4306 C CA . ILE A 1 529 ? -0.984 -30.781 -25.359 1 97.12 529 ILE A CA 1
ATOM 4307 C C . ILE A 1 529 ? -0.156 -31.312 -26.531 1 97.12 529 ILE A C 1
ATOM 4309 O O . ILE A 1 529 ? -0.475 -32.344 -27.094 1 97.12 529 ILE A O 1
ATOM 4313 N N . HIS A 1 530 ? 0.887 -30.578 -26.844 1 96.19 530 HIS A N 1
ATOM 4314 C CA . HIS A 1 530 ? 1.764 -30.953 -27.953 1 96.19 530 HIS A CA 1
ATOM 4315 C C . HIS A 1 530 ? 2.396 -32.312 -27.703 1 96.19 530 HIS A C 1
ATOM 4317 O O . HIS A 1 530 ? 2.404 -33.188 -28.594 1 96.19 530 HIS A O 1
ATOM 4323 N N . ILE A 1 531 ? 2.887 -32.562 -26.547 1 97.44 531 ILE A N 1
ATOM 4324 C CA . ILE A 1 531 ? 3.527 -33.812 -26.172 1 97.44 531 ILE A CA 1
ATOM 4325 C C . ILE A 1 531 ? 2.492 -34.938 -26.172 1 97.44 531 ILE A C 1
ATOM 4327 O O . ILE A 1 531 ? 2.707 -36 -26.781 1 97.44 531 ILE A O 1
ATOM 4331 N N . ALA A 1 532 ? 1.367 -34.719 -25.547 1 97.31 532 ALA A N 1
ATOM 4332 C CA . ALA A 1 532 ? 0.325 -35.75 -25.422 1 97.31 532 ALA A CA 1
ATOM 4333 C C . ALA A 1 532 ? -0.203 -36.156 -26.781 1 97.31 532 ALA A C 1
ATOM 4335 O O . ALA A 1 532 ? -0.449 -37.344 -27.031 1 97.31 532 ALA A O 1
ATOM 4336 N N . ASP A 1 533 ? -0.427 -35.188 -27.641 1 94.88 533 ASP A N 1
ATOM 4337 C CA . ASP A 1 533 ? -0.916 -35.438 -28.984 1 94.88 533 ASP A CA 1
ATOM 4338 C C . ASP A 1 533 ? 0.01 -36.406 -29.734 1 94.88 533 ASP A C 1
ATOM 4340 O O . ASP A 1 533 ? -0.455 -37.344 -30.391 1 94.88 533 ASP A O 1
ATOM 4344 N N . ARG A 1 534 ? 1.265 -36.219 -29.578 1 94.69 534 ARG A N 1
ATOM 4345 C CA . ARG A 1 534 ? 2.26 -37.062 -30.219 1 94.69 534 ARG A CA 1
ATOM 4346 C C . ARG A 1 534 ? 2.35 -38.438 -29.547 1 94.69 534 ARG A C 1
ATOM 4348 O O . ARG A 1 534 ? 2.512 -39.469 -30.219 1 94.69 534 ARG A O 1
ATOM 4355 N N . LEU A 1 535 ? 2.258 -38.438 -28.281 1 96.62 535 LEU A N 1
ATOM 4356 C CA . LEU A 1 535 ? 2.248 -39.688 -27.547 1 96.62 535 LEU A CA 1
ATOM 4357 C C . LEU A 1 535 ? 1.071 -40.562 -27.969 1 96.62 535 LEU A C 1
ATOM 4359 O O . LEU A 1 535 ? 1.225 -41.781 -28.172 1 96.62 535 LEU A O 1
ATOM 4363 N N . LEU A 1 536 ? -0.066 -40 -28.094 1 96 536 LEU A N 1
ATOM 4364 C CA . LEU A 1 536 ? -1.293 -40.688 -28.438 1 96 536 LEU A CA 1
ATOM 4365 C C . LEU A 1 536 ? -1.217 -41.25 -29.859 1 96 536 LEU A C 1
ATOM 4367 O O . LEU A 1 536 ? -1.87 -42.25 -30.172 1 96 536 LEU A O 1
ATOM 4371 N N . LYS A 1 537 ? -0.388 -40.656 -30.656 1 94.19 537 LYS A N 1
ATOM 4372 C CA . LYS A 1 537 ? -0.204 -41.094 -32.031 1 94.19 537 LYS A CA 1
ATOM 4373 C C . LYS A 1 537 ? 0.849 -42.219 -32.094 1 94.19 537 LYS A C 1
ATOM 4375 O O . LYS A 1 537 ? 1.182 -42.688 -33.188 1 94.19 537 LYS A O 1
ATOM 4380 N N . GLY A 1 538 ? 1.405 -42.531 -31.016 1 94.06 538 GLY A N 1
ATOM 4381 C CA . GLY A 1 538 ? 2.342 -43.656 -30.922 1 94.06 538 GLY A CA 1
ATOM 4382 C C . GLY A 1 538 ? 3.764 -43.25 -31.281 1 94.06 538 GLY A C 1
ATOM 4383 O O . GLY A 1 538 ? 4.574 -44.094 -31.656 1 94.06 538 GLY A O 1
ATOM 4384 N N . ASP A 1 539 ? 4.078 -42.031 -31.156 1 94.94 539 ASP A N 1
ATOM 4385 C CA . ASP A 1 539 ? 5.414 -41.562 -31.453 1 94.94 539 ASP A CA 1
ATOM 4386 C C . ASP A 1 539 ? 6.422 -41.969 -30.391 1 94.94 539 ASP A C 1
ATOM 4388 O O . ASP A 1 539 ? 6.562 -41.312 -29.359 1 94.94 539 ASP A O 1
ATOM 4392 N N . GLU A 1 540 ? 7.219 -42.969 -30.703 1 95.56 540 GLU A N 1
ATOM 4393 C CA . GLU A 1 540 ? 8.156 -43.531 -29.75 1 95.56 540 GLU A CA 1
ATOM 4394 C C . GLU A 1 540 ? 9.281 -42.562 -29.406 1 95.56 540 GLU A C 1
ATOM 4396 O O . GLU A 1 540 ? 9.781 -42.562 -28.281 1 95.56 540 GLU A O 1
ATOM 4401 N N . GLU A 1 541 ? 9.625 -41.844 -30.375 1 95.75 541 GLU A N 1
ATOM 4402 C CA . GLU A 1 541 ? 10.656 -40.844 -30.141 1 95.75 541 GLU A CA 1
ATOM 4403 C C . GLU A 1 541 ? 10.211 -39.812 -29.109 1 95.75 541 GLU A C 1
ATOM 4405 O O . GLU A 1 541 ? 10.961 -39.5 -28.188 1 95.75 541 GLU A O 1
ATOM 4410 N N . THR A 1 542 ? 9.047 -39.312 -29.25 1 95.44 542 THR A N 1
ATOM 4411 C CA . THR A 1 542 ? 8.492 -38.375 -28.281 1 95.44 542 THR A CA 1
ATOM 4412 C C . THR A 1 542 ? 8.398 -39 -26.891 1 95.44 542 THR A C 1
ATOM 4414 O O . THR A 1 542 ? 8.703 -38.344 -25.891 1 95.44 542 THR A O 1
ATOM 4417 N N . LYS A 1 543 ? 7.93 -40.188 -26.859 1 97.06 543 LYS A N 1
ATOM 4418 C CA . LYS A 1 543 ? 7.828 -40.906 -25.578 1 97.06 543 LYS A CA 1
ATOM 4419 C C . LYS A 1 543 ? 9.18 -40.969 -24.875 1 97.06 543 LYS A C 1
ATOM 4421 O O . LYS A 1 543 ? 9.297 -40.562 -23.719 1 97.06 543 LYS A O 1
ATOM 4426 N N . ASN A 1 544 ? 10.203 -41.406 -25.609 1 97.19 544 ASN A N 1
ATOM 4427 C CA . ASN A 1 544 ? 11.531 -41.531 -25.047 1 97.19 544 ASN A CA 1
ATOM 4428 C C . ASN A 1 544 ? 12.094 -40.188 -24.609 1 97.19 544 ASN A C 1
ATOM 4430 O O . ASN A 1 544 ? 12.672 -40.062 -23.531 1 97.19 544 ASN A O 1
ATOM 4434 N N . ASN A 1 545 ? 11.938 -39.25 -25.469 1 97.44 545 ASN A N 1
ATOM 4435 C CA . ASN A 1 545 ? 12.43 -37.906 -25.156 1 97.44 545 ASN A CA 1
ATOM 4436 C C . ASN A 1 545 ? 11.711 -37.312 -23.953 1 97.44 545 ASN A C 1
ATOM 4438 O O . ASN A 1 545 ? 12.328 -36.625 -23.156 1 97.44 545 ASN A O 1
ATOM 4442 N N . TYR A 1 546 ? 10.414 -37.5 -23.906 1 97.75 546 TYR A N 1
ATOM 4443 C CA . TYR A 1 546 ? 9.633 -37.031 -22.766 1 97.75 546 TYR A CA 1
ATOM 4444 C C . TYR A 1 546 ? 10.102 -37.656 -21.469 1 97.75 546 TYR A C 1
ATOM 4446 O O . TYR A 1 546 ? 10.258 -36.969 -20.453 1 97.75 546 TYR A O 1
ATOM 4454 N N . LEU A 1 547 ? 10.312 -38.938 -21.453 1 98 547 LEU A N 1
ATOM 4455 C CA . LEU A 1 547 ? 10.805 -39.625 -20.266 1 98 547 LEU A CA 1
ATOM 4456 C C . LEU A 1 547 ? 12.188 -39.125 -19.875 1 98 547 LEU A C 1
ATOM 4458 O O . LEU A 1 547 ? 12.5 -38.969 -18.703 1 98 547 LEU A O 1
ATOM 4462 N N . GLU A 1 548 ? 12.969 -38.875 -20.891 1 97.31 548 GLU A N 1
ATOM 4463 C CA . GLU A 1 548 ? 14.281 -38.281 -20.609 1 97.31 548 GLU A CA 1
ATOM 4464 C C . GLU A 1 548 ? 14.141 -36.906 -20 1 97.31 548 GLU A C 1
ATOM 4466 O O . GLU A 1 548 ? 14.922 -36.5 -19.125 1 97.31 548 GLU A O 1
ATOM 4471 N N . PHE A 1 549 ? 13.219 -36.125 -20.562 1 97.38 549 PHE A N 1
ATOM 4472 C CA . PHE A 1 549 ? 12.922 -34.812 -20 1 97.38 549 PHE A CA 1
ATOM 4473 C C . PHE A 1 549 ? 12.562 -34.938 -18.516 1 97.38 549 PHE A C 1
ATOM 4475 O O . PHE A 1 549 ? 13.094 -34.188 -17.688 1 97.38 549 PHE A O 1
ATOM 4482 N N . LEU A 1 550 ? 11.742 -35.875 -18.109 1 97.94 550 LEU A N 1
ATOM 4483 C CA . LEU A 1 550 ? 11.344 -36.094 -16.719 1 97.94 550 LEU A CA 1
ATOM 4484 C C . LEU A 1 550 ? 12.547 -36.438 -15.859 1 97.94 550 LEU A C 1
ATOM 4486 O O . LEU A 1 550 ? 12.586 -36.094 -14.672 1 97.94 550 LEU A O 1
ATOM 4490 N N . LYS A 1 551 ? 13.5 -37.062 -16.422 1 97.69 551 LYS A N 1
ATOM 4491 C CA . LYS A 1 551 ? 14.688 -37.5 -15.703 1 97.69 551 LYS A CA 1
ATOM 4492 C C . LYS A 1 551 ? 15.719 -36.406 -15.57 1 97.69 551 LYS A C 1
ATOM 4494 O O . LYS A 1 551 ? 16.672 -36.5 -14.797 1 97.69 551 LYS A O 1
ATOM 4499 N N . SER A 1 552 ? 15.523 -35.312 -16.172 1 97.19 552 SER A N 1
ATOM 4500 C CA . SER A 1 552 ? 16.609 -34.375 -16.406 1 97.19 552 SER A CA 1
ATOM 4501 C C . SER A 1 552 ? 16.719 -33.375 -15.273 1 97.19 552 SER A C 1
ATOM 4503 O O . SER A 1 552 ? 17.75 -32.688 -15.133 1 97.19 552 SER A O 1
ATOM 4505 N N . GLY A 1 553 ? 15.641 -33.219 -14.492 1 96.31 553 GLY A N 1
ATOM 4506 C CA . GLY A 1 553 ? 15.695 -32.156 -13.484 1 96.31 553 GLY A CA 1
ATOM 4507 C C . GLY A 1 553 ? 16.125 -30.812 -14.039 1 96.31 553 GLY A C 1
ATOM 4508 O O . GLY A 1 553 ? 15.586 -30.359 -15.055 1 96.31 553 GLY A O 1
ATOM 4509 N N . SER A 1 554 ? 17.016 -30.188 -13.367 1 95.81 554 SER A N 1
ATOM 4510 C CA . SER A 1 554 ? 17.547 -28.906 -13.82 1 95.81 554 SER A CA 1
ATOM 4511 C C . SER A 1 554 ? 18.953 -29.031 -14.391 1 95.81 554 SER A C 1
ATOM 4513 O O . SER A 1 554 ? 19.781 -28.156 -14.203 1 95.81 554 SER A O 1
ATOM 4515 N N . SER A 1 555 ? 19.219 -30.125 -14.984 1 95.62 555 SER A N 1
ATOM 4516 C CA . SER A 1 555 ? 20.531 -30.391 -15.594 1 95.62 555 SER A CA 1
ATOM 4517 C C . SER A 1 555 ? 20.797 -29.406 -16.734 1 95.62 555 SER A C 1
ATOM 4519 O O . SER A 1 555 ? 21.938 -29.266 -17.172 1 95.62 555 SER A O 1
ATOM 4521 N N . ASP A 1 556 ? 19.766 -28.844 -17.266 1 95.56 556 ASP A N 1
ATOM 4522 C CA . ASP A 1 556 ? 19.812 -27.766 -18.25 1 95.56 556 ASP A CA 1
ATOM 4523 C C . ASP A 1 556 ? 18.688 -26.75 -18.016 1 95.56 556 ASP A C 1
ATOM 4525 O O . ASP A 1 556 ? 17.859 -26.938 -17.125 1 95.56 556 ASP A O 1
ATOM 4529 N N . TYR A 1 557 ? 18.781 -25.641 -18.75 1 95.94 557 TYR A N 1
ATOM 4530 C CA . TYR A 1 557 ? 17.719 -24.656 -18.641 1 95.94 557 TYR A CA 1
ATOM 4531 C C . TYR A 1 557 ? 16.406 -25.219 -19.156 1 95.94 557 TYR A C 1
ATOM 4533 O O . TYR A 1 557 ? 16.391 -26.094 -20.016 1 95.94 557 TYR A O 1
ATOM 4541 N N . PRO A 1 558 ? 15.289 -24.734 -18.641 1 95.38 558 PRO A N 1
ATOM 4542 C CA . PRO A 1 558 ? 13.992 -25.359 -18.891 1 95.38 558 PRO A CA 1
ATOM 4543 C C . PRO A 1 558 ? 13.609 -25.359 -20.375 1 95.38 558 PRO A C 1
ATOM 4545 O O . PRO A 1 558 ? 13.055 -26.344 -20.875 1 95.38 558 PRO A O 1
ATOM 4548 N N . LEU A 1 559 ? 13.906 -24.312 -21.062 1 95.44 559 LEU A N 1
ATOM 4549 C CA . LEU A 1 559 ? 13.555 -24.266 -22.484 1 95.44 559 LEU A CA 1
ATOM 4550 C C . LEU A 1 559 ? 14.336 -25.297 -23.281 1 95.44 559 LEU A C 1
ATOM 4552 O O . LEU A 1 559 ? 13.805 -25.906 -24.203 1 95.44 559 LEU A O 1
ATOM 4556 N N . SER A 1 560 ? 15.594 -25.391 -22.969 1 95.25 560 SER A N 1
ATOM 4557 C CA . SER A 1 560 ? 16.438 -26.391 -23.609 1 95.25 560 SER A CA 1
ATOM 4558 C C . SER A 1 560 ? 15.953 -27.812 -23.328 1 95.25 560 SER A C 1
ATOM 4560 O O . SER A 1 560 ? 15.922 -28.641 -24.234 1 95.25 560 SER A O 1
ATOM 4562 N N . LEU A 1 561 ? 15.57 -28.062 -22.141 1 95.19 561 LEU A N 1
ATOM 4563 C CA . LEU A 1 561 ? 15.047 -29.375 -21.75 1 95.19 561 LEU A CA 1
ATOM 4564 C C . LEU A 1 561 ? 13.742 -29.672 -22.484 1 95.19 561 LEU A C 1
ATOM 4566 O O . LEU A 1 561 ? 13.539 -30.781 -22.969 1 95.19 561 LEU A O 1
ATOM 4570 N N . LEU A 1 562 ? 12.906 -28.719 -22.562 1 94.81 562 LEU A N 1
ATOM 4571 C CA . LEU A 1 562 ? 11.633 -28.875 -23.266 1 94.81 562 LEU A CA 1
ATOM 4572 C C . LEU A 1 562 ? 11.852 -29.141 -24.75 1 94.81 562 LEU A C 1
ATOM 4574 O O . LEU A 1 562 ? 11.117 -29.922 -25.359 1 94.81 562 LEU A O 1
ATOM 4578 N N . LYS A 1 563 ? 12.805 -28.5 -25.297 1 94.56 563 LYS A N 1
ATOM 4579 C CA . LYS A 1 563 ? 13.102 -28.641 -26.719 1 94.56 563 LYS A CA 1
ATOM 4580 C C . LYS A 1 563 ? 13.438 -30.078 -27.078 1 94.56 563 LYS A C 1
ATOM 4582 O O . LYS A 1 563 ? 13.148 -30.547 -28.172 1 94.56 563 LYS A O 1
ATOM 4587 N N . ARG A 1 564 ? 13.984 -30.781 -26.172 1 92.38 564 ARG A N 1
ATOM 4588 C CA . ARG A 1 564 ? 14.328 -32.188 -26.375 1 92.38 564 ARG A CA 1
ATOM 4589 C C . ARG A 1 564 ? 13.078 -33.031 -26.594 1 92.38 564 ARG A C 1
ATOM 4591 O O . ARG A 1 564 ? 13.133 -34.094 -27.203 1 92.38 564 ARG A O 1
ATOM 4598 N N . THR A 1 565 ? 11.945 -32.594 -26.125 1 94.88 565 THR A N 1
ATOM 4599 C CA . THR A 1 565 ? 10.688 -33.312 -26.266 1 94.88 565 THR A CA 1
ATOM 4600 C C . THR A 1 565 ? 9.984 -32.938 -27.562 1 94.88 565 THR A C 1
ATOM 4602 O O . THR A 1 565 ? 8.867 -33.375 -27.828 1 94.88 565 THR A O 1
ATOM 4605 N N . GLY A 1 566 ? 10.609 -32 -28.25 1 93 566 GLY A N 1
ATOM 4606 C CA . GLY A 1 566 ? 9.992 -31.516 -29.484 1 93 566 GLY A CA 1
ATOM 4607 C C . GLY A 1 566 ? 9.195 -30.25 -29.266 1 93 566 GLY A C 1
ATOM 4608 O O . GLY A 1 566 ? 8.547 -29.75 -30.203 1 93 566 GLY A O 1
ATOM 4609 N N . VAL A 1 567 ? 9.219 -29.688 -28.125 1 95.44 567 VAL A N 1
ATOM 4610 C CA . VAL A 1 567 ? 8.492 -28.453 -27.812 1 95.44 567 VAL A CA 1
ATOM 4611 C C . VAL A 1 567 ? 9.422 -27.25 -27.953 1 95.44 567 VAL A C 1
ATOM 4613 O O . VAL A 1 567 ? 10.188 -26.953 -27.031 1 95.44 567 VAL A O 1
ATOM 4616 N N . ASP A 1 568 ? 9.32 -26.578 -29.016 1 94.62 568 ASP A N 1
ATOM 4617 C CA . ASP A 1 568 ? 10.031 -25.312 -29.219 1 94.62 568 ASP A CA 1
ATOM 4618 C C . ASP A 1 568 ? 9.086 -24.125 -29.062 1 94.62 568 ASP A C 1
ATOM 4620 O O . ASP A 1 568 ? 8.406 -23.734 -30.016 1 94.62 568 ASP A O 1
ATOM 4624 N N . LEU A 1 569 ? 9.133 -23.469 -27.969 1 94.88 569 LEU A N 1
ATOM 4625 C CA . LEU A 1 569 ? 8.203 -22.391 -27.656 1 94.88 569 LEU A CA 1
ATOM 4626 C C . LEU A 1 569 ? 8.641 -21.078 -28.312 1 94.88 569 LEU A C 1
ATOM 4628 O O . LEU A 1 569 ? 7.852 -20.141 -28.438 1 94.88 569 LEU A O 1
ATOM 4632 N N . GLU A 1 570 ? 9.883 -21 -28.75 1 92 570 GLU A N 1
ATOM 4633 C CA . GLU A 1 570 ? 10.359 -19.828 -29.469 1 92 570 GLU A CA 1
ATOM 4634 C C . GLU A 1 570 ? 9.758 -19.75 -30.875 1 92 570 GLU A C 1
ATOM 4636 O O . GLU A 1 570 ? 9.422 -18.672 -31.344 1 92 570 GLU A O 1
ATOM 4641 N N . GLU A 1 571 ? 9.594 -20.859 -31.453 1 88.88 571 GLU A N 1
ATOM 4642 C CA . GLU A 1 571 ? 9.055 -20.922 -32.812 1 88.88 571 GLU A CA 1
ATOM 4643 C C . GLU A 1 571 ? 7.527 -20.938 -32.781 1 88.88 571 GLU A C 1
ATOM 4645 O O . GLU A 1 571 ? 6.887 -20.547 -33.781 1 88.88 571 GLU A O 1
ATOM 4650 N N . GLY A 1 572 ? 6.941 -21.422 -31.828 1 90.56 572 GLY A N 1
ATOM 4651 C CA . GLY A 1 572 ? 5.512 -21.281 -31.625 1 90.56 572 GLY A CA 1
ATOM 4652 C C . GLY A 1 572 ? 4.707 -22.453 -32.125 1 90.56 572 GLY A C 1
ATOM 4653 O O . GLY A 1 572 ? 3.494 -22.531 -31.906 1 90.56 572 GLY A O 1
ATOM 4654 N N . GLU A 1 573 ? 5.359 -23.438 -32.75 1 92.56 573 GLU A N 1
ATOM 4655 C CA . GLU A 1 573 ? 4.66 -24.578 -33.312 1 92.56 573 GLU A CA 1
ATOM 4656 C C . GLU A 1 573 ? 3.865 -25.328 -32.25 1 92.56 573 GLU A C 1
ATOM 4658 O O . GLU A 1 573 ? 2.703 -25.688 -32.469 1 92.56 573 GLU A O 1
ATOM 4663 N N . PRO A 1 574 ? 4.484 -25.594 -31.125 1 94.56 574 PRO A N 1
ATOM 4664 C CA . PRO A 1 574 ? 3.705 -26.281 -30.094 1 94.56 574 PRO A CA 1
ATOM 4665 C C . PRO A 1 574 ? 2.441 -25.516 -29.703 1 94.56 574 PRO A C 1
ATOM 4667 O O . PRO A 1 574 ? 1.409 -26.125 -29.422 1 94.56 574 PRO A O 1
ATOM 4670 N N . ILE A 1 575 ? 2.488 -24.203 -29.719 1 96.5 575 ILE A N 1
ATOM 4671 C CA . ILE A 1 575 ? 1.337 -23.375 -29.375 1 96.5 575 ILE A CA 1
ATOM 4672 C C . ILE A 1 575 ? 0.284 -23.469 -30.469 1 96.5 575 ILE A C 1
ATOM 4674 O O . ILE A 1 575 ? -0.903 -23.656 -30.188 1 96.5 575 ILE A O 1
ATOM 4678 N N . ARG A 1 576 ? 0.704 -23.422 -31.688 1 95.56 576 ARG A N 1
ATOM 4679 C CA . ARG A 1 576 ? -0.214 -23.562 -32.812 1 95.56 576 ARG A CA 1
ATOM 4680 C C . ARG A 1 576 ? -0.874 -24.938 -32.812 1 95.56 576 ARG A C 1
ATOM 4682 O O . ARG A 1 576 ? -2.064 -25.062 -33.125 1 95.56 576 ARG A O 1
ATOM 4689 N N . ASN A 1 577 ? -0.087 -25.922 -32.531 1 95.31 577 ASN A N 1
ATOM 4690 C CA . ASN A 1 577 ? -0.648 -27.266 -32.438 1 95.31 577 ASN A CA 1
ATOM 4691 C C . ASN A 1 577 ? -1.728 -27.359 -31.375 1 95.31 577 ASN A C 1
ATOM 4693 O O . ASN A 1 577 ? -2.779 -27.953 -31.594 1 95.31 577 ASN A O 1
ATOM 4697 N N . ALA A 1 578 ? -1.412 -26.828 -30.234 1 95.81 578 ALA A N 1
ATOM 4698 C CA . ALA A 1 578 ? -2.395 -26.812 -29.141 1 95.81 578 ALA A CA 1
ATOM 4699 C C . ALA A 1 578 ? -3.68 -26.109 -29.578 1 95.81 578 ALA A C 1
ATOM 4701 O O . ALA A 1 578 ? -4.781 -26.594 -29.297 1 95.81 578 ALA A O 1
ATOM 4702 N N . LEU A 1 579 ? -3.533 -25.031 -30.281 1 96.94 579 LEU A N 1
ATOM 4703 C CA . LEU A 1 579 ? -4.688 -24.281 -30.766 1 96.94 579 LEU A CA 1
ATOM 4704 C C . LEU A 1 579 ? -5.469 -25.078 -31.797 1 96.94 579 LEU A C 1
ATOM 4706 O O . LEU A 1 579 ? -6.699 -24.984 -31.859 1 96.94 579 LEU A O 1
ATOM 4710 N N . ASN A 1 580 ? -4.754 -25.812 -32.594 1 95.94 580 ASN A N 1
ATOM 4711 C CA . ASN A 1 580 ? -5.422 -26.719 -33.531 1 95.94 580 ASN A CA 1
ATOM 4712 C C . ASN A 1 580 ? -6.23 -27.781 -32.781 1 95.94 580 ASN A C 1
ATOM 4714 O O . ASN A 1 580 ? -7.336 -28.125 -33.219 1 95.94 580 ASN A O 1
ATOM 4718 N N . VAL A 1 581 ? -5.629 -28.297 -31.797 1 94.69 581 VAL A N 1
ATOM 4719 C CA . VAL A 1 581 ? -6.348 -29.281 -30.984 1 94.69 581 VAL A CA 1
ATOM 4720 C C . VAL A 1 581 ? -7.621 -28.641 -30.422 1 94.69 581 VAL A C 1
ATOM 4722 O O . VAL A 1 581 ? -8.695 -29.25 -30.484 1 94.69 581 VAL A O 1
ATOM 4725 N N . PHE A 1 582 ? -7.535 -27.469 -29.891 1 96.25 582 PHE A N 1
ATOM 4726 C CA . PHE A 1 582 ? -8.688 -26.75 -29.344 1 96.25 582 PHE A CA 1
ATOM 4727 C C . PHE A 1 582 ? -9.766 -26.594 -30.406 1 96.25 582 PHE A C 1
ATOM 4729 O O . PHE A 1 582 ? -10.945 -26.859 -30.156 1 96.25 582 PHE A O 1
ATOM 4736 N N . SER A 1 583 ? -9.336 -26.141 -31.594 1 96.44 583 SER A N 1
ATOM 4737 C CA . SER A 1 583 ? -10.266 -25.969 -32.719 1 96.44 583 SER A CA 1
ATOM 4738 C C . SER A 1 583 ? -10.984 -27.266 -33.031 1 96.44 583 SER A C 1
ATOM 4740 O O . SER A 1 583 ? -12.188 -27.25 -33.312 1 96.44 583 SER A O 1
ATOM 4742 N N . GLY A 1 584 ? -10.25 -28.312 -33.031 1 95.31 584 GLY A N 1
ATOM 4743 C CA . GLY A 1 584 ? -10.836 -29.625 -33.281 1 95.31 584 GLY A CA 1
ATOM 4744 C C . GLY A 1 584 ? -11.867 -30.016 -32.25 1 95.31 584 GLY A C 1
ATOM 4745 O O . GLY A 1 584 ? -12.922 -30.547 -32.562 1 95.31 584 GLY A O 1
ATOM 4746 N N . LEU A 1 585 ? -11.586 -29.766 -31 1 95 585 LEU A N 1
ATOM 4747 C CA . LEU A 1 585 ? -12.508 -30.062 -29.906 1 95 585 LEU A CA 1
ATOM 4748 C C . LEU A 1 585 ? -13.805 -29.266 -30.078 1 95 585 LEU A C 1
ATOM 4750 O O . LEU A 1 585 ? -14.898 -29.828 -29.891 1 95 585 LEU A O 1
ATOM 4754 N N . VAL A 1 586 ? -13.672 -28 -30.406 1 95.94 586 VAL A N 1
ATOM 4755 C CA . VAL A 1 586 ? -14.828 -27.125 -30.562 1 95.94 586 VAL A CA 1
ATOM 4756 C C . VAL A 1 586 ? -15.695 -27.625 -31.719 1 95.94 586 VAL A C 1
ATOM 4758 O O . VAL A 1 586 ? -16.922 -27.688 -31.609 1 95.94 586 VAL A O 1
ATOM 4761 N N . LYS A 1 587 ? -15.047 -28.016 -32.812 1 95.38 587 LYS A N 1
ATOM 4762 C CA . LYS A 1 587 ? -15.781 -28.531 -33.969 1 95.38 587 LYS A CA 1
ATOM 4763 C C . LYS A 1 587 ? -16.531 -29.812 -33.594 1 95.38 587 LYS A C 1
ATOM 4765 O O . LYS A 1 587 ? -17.688 -29.984 -34 1 95.38 587 LYS A O 1
ATOM 4770 N N . GLU A 1 588 ? -15.844 -30.625 -32.969 1 94.38 588 GLU A N 1
ATOM 4771 C CA . GLU A 1 588 ? -16.453 -31.891 -32.531 1 94.38 588 GLU A CA 1
ATOM 4772 C C . GLU A 1 588 ? -17.641 -31.641 -31.609 1 94.38 588 GLU A C 1
ATOM 4774 O O . GLU A 1 588 ? -18.672 -32.312 -31.719 1 94.38 588 GLU A O 1
ATOM 4779 N N . PHE A 1 589 ? -17.516 -30.781 -30.672 1 94.56 589 PHE A N 1
ATOM 4780 C CA . PHE A 1 589 ? -18.562 -30.438 -29.734 1 94.56 589 PHE A CA 1
ATOM 4781 C C . PHE A 1 589 ? -19.781 -29.891 -30.453 1 94.56 589 PHE A C 1
ATOM 4783 O O . PHE A 1 589 ? -20.922 -30.188 -30.094 1 94.56 589 PHE A O 1
ATOM 4790 N N . SER A 1 590 ? -19.562 -29.109 -31.516 1 91.44 590 SER A N 1
ATOM 4791 C CA . SER A 1 590 ? -20.641 -28.469 -32.281 1 91.44 590 SER A CA 1
ATOM 4792 C C . SER A 1 590 ? -21.391 -29.484 -33.125 1 91.44 590 SER A C 1
ATOM 4794 O O . SER A 1 590 ? -22.562 -29.266 -33.469 1 91.44 590 SER A O 1
ATOM 4796 N N . LYS A 1 591 ? -20.719 -30.469 -33.531 1 87.69 591 LYS A N 1
ATOM 4797 C CA . LYS A 1 591 ? -21.328 -31.5 -34.375 1 87.69 591 LYS A CA 1
ATOM 4798 C C . LYS A 1 591 ? -22.203 -32.438 -33.531 1 87.69 591 LYS A C 1
ATOM 4800 O O . LYS A 1 591 ? -23.234 -32.938 -34 1 87.69 591 LYS A O 1
ATOM 4805 N N . GLU A 1 592 ? -21.766 -32.719 -32.469 1 78.31 592 GLU A N 1
ATOM 4806 C CA . GLU A 1 592 ? -22.5 -33.594 -31.562 1 78.31 592 GLU A CA 1
ATOM 4807 C C . GLU A 1 592 ? -23.719 -32.906 -30.969 1 78.31 592 GLU A C 1
ATOM 4809 O O . GLU A 1 592 ? -24.75 -33.531 -30.75 1 78.31 592 GLU A O 1
ATOM 4814 N N . MET B 1 1 ? -26.016 31.219 -2.395 1 58.62 1 MET B N 1
ATOM 4815 C CA . MET B 1 1 ? -24.75 31.75 -2.906 1 58.62 1 MET B CA 1
ATOM 4816 C C . MET B 1 1 ? -24.953 33.094 -3.609 1 58.62 1 MET B C 1
ATOM 4818 O O . MET B 1 1 ? -25.906 33.25 -4.379 1 58.62 1 MET B O 1
ATOM 4822 N N . VAL B 1 2 ? -24.156 34.062 -3.102 1 68.88 2 VAL B N 1
ATOM 4823 C CA . VAL B 1 2 ? -24.312 35.406 -3.631 1 68.88 2 VAL B CA 1
ATOM 4824 C C . VAL B 1 2 ? -23.719 35.5 -5.039 1 68.88 2 VAL B C 1
ATOM 4826 O O . VAL B 1 2 ? -22.719 34.844 -5.328 1 68.88 2 VAL B O 1
ATOM 4829 N N . GLU B 1 3 ? -24.469 36.062 -5.957 1 67.56 3 GLU B N 1
ATOM 4830 C CA . GLU B 1 3 ? -23.938 36.312 -7.293 1 67.56 3 GLU B CA 1
ATOM 4831 C C . GLU B 1 3 ? -22.703 37.188 -7.234 1 67.56 3 GLU B C 1
ATOM 4833 O O . GLU B 1 3 ? -22.688 38.219 -6.547 1 67.56 3 GLU B O 1
ATOM 4838 N N . THR B 1 4 ? -21.672 36.875 -7.926 1 74 4 THR B N 1
ATOM 4839 C CA . THR B 1 4 ? -20.375 37.562 -7.887 1 74 4 THR B CA 1
ATOM 4840 C C . THR B 1 4 ? -20.531 39.031 -8.266 1 74 4 THR B C 1
ATOM 4842 O O . THR B 1 4 ? -19.891 39.906 -7.676 1 74 4 THR B O 1
ATOM 4845 N N . LYS B 1 5 ? -21.469 39.312 -9.289 1 67.56 5 LYS B N 1
ATOM 4846 C CA . LYS B 1 5 ? -21.625 40.625 -9.852 1 67.56 5 LYS B CA 1
ATOM 4847 C C . LYS B 1 5 ? -22.281 41.594 -8.844 1 67.56 5 LYS B C 1
ATOM 4849 O O . LYS B 1 5 ? -22.141 42.812 -8.953 1 67.56 5 LYS B O 1
ATOM 4854 N N . SER B 1 6 ? -22.734 41.094 -7.754 1 78.5 6 SER B N 1
ATOM 4855 C CA . SER B 1 6 ? -23.453 41.906 -6.785 1 78.5 6 SER B CA 1
ATOM 4856 C C . SER B 1 6 ? -22.594 42.219 -5.566 1 78.5 6 SER B C 1
ATOM 4858 O O . SER B 1 6 ? -22.969 43.031 -4.738 1 78.5 6 SER B O 1
ATOM 4860 N N . ILE B 1 7 ? -21.453 41.75 -5.449 1 85.88 7 ILE B N 1
ATOM 4861 C CA . ILE B 1 7 ? -20.578 41.938 -4.301 1 85.88 7 ILE B CA 1
ATOM 4862 C C . ILE B 1 7 ? -19.766 43.219 -4.469 1 85.88 7 ILE B C 1
ATOM 4864 O O . ILE B 1 7 ? -19.156 43.438 -5.52 1 85.88 7 ILE B O 1
ATOM 4868 N N . PRO B 1 8 ? -19.844 44.062 -3.549 1 88.75 8 PRO B N 1
ATOM 4869 C CA . PRO B 1 8 ? -19.062 45.312 -3.645 1 88.75 8 PRO B CA 1
ATOM 4870 C C . PRO B 1 8 ? -17.578 45.031 -3.828 1 88.75 8 PRO B C 1
ATOM 4872 O O . PRO B 1 8 ? -17.047 44.062 -3.293 1 88.75 8 PRO B O 1
ATOM 4875 N N . GLU B 1 9 ? -16.906 45.938 -4.551 1 89.38 9 GLU B N 1
ATOM 4876 C CA . GLU B 1 9 ? -15.484 45.812 -4.824 1 89.38 9 GLU B CA 1
ATOM 4877 C C . GLU B 1 9 ? -14.672 45.781 -3.535 1 89.38 9 GLU B C 1
ATOM 4879 O O . GLU B 1 9 ? -13.609 45.156 -3.469 1 89.38 9 GLU B O 1
ATOM 4884 N N . SER B 1 10 ? -15.258 46.438 -2.512 1 90.38 10 SER B N 1
ATOM 4885 C CA . SER B 1 10 ? -14.562 46.531 -1.232 1 90.38 10 SER B CA 1
ATOM 4886 C C . SER B 1 10 ? -14.531 45.188 -0.51 1 90.38 10 SER B C 1
ATOM 4888 O O . SER B 1 10 ? -13.789 45.031 0.458 1 90.38 10 SER B O 1
ATOM 4890 N N . GLU B 1 11 ? -15.227 44.25 -1.006 1 94.69 11 GLU B N 1
ATOM 4891 C CA . GLU B 1 11 ? -15.297 42.938 -0.377 1 94.69 11 GLU B CA 1
ATOM 4892 C C . GLU B 1 11 ? -14.695 41.875 -1.274 1 94.69 11 GLU B C 1
ATOM 4894 O O . GLU B 1 11 ? -15.016 40.688 -1.134 1 94.69 11 GLU B O 1
ATOM 4899 N N . LYS B 1 12 ? -13.93 42.375 -2.258 1 94.69 12 LYS B N 1
ATOM 4900 C CA . LYS B 1 12 ? -13.094 41.531 -3.098 1 94.69 12 LYS B CA 1
ATOM 4901 C C . LYS B 1 12 ? -11.617 41.875 -2.939 1 94.69 12 LYS B C 1
ATOM 4903 O O . LYS B 1 12 ? -11.281 43.062 -2.725 1 94.69 12 LYS B O 1
ATOM 4908 N N . TRP B 1 13 ? -10.797 40.844 -3.008 1 96.19 13 TRP B N 1
ATOM 4909 C CA . TRP B 1 13 ? -9.375 41.156 -2.898 1 96.19 13 TRP B CA 1
ATOM 4910 C C . TRP B 1 13 ? -8.852 41.75 -4.199 1 96.19 13 TRP B C 1
ATOM 4912 O O . TRP B 1 13 ? -9.477 41.594 -5.254 1 96.19 13 TRP B O 1
ATOM 4922 N N . LYS B 1 14 ? -7.73 42.469 -4.082 1 95.94 14 LYS B N 1
ATOM 4923 C CA . LYS B 1 14 ? -7.121 43.125 -5.227 1 95.94 14 LYS B CA 1
ATOM 4924 C C . LYS B 1 14 ? -5.801 42.469 -5.609 1 95.94 14 LYS B C 1
ATOM 4926 O O . LYS B 1 14 ? -4.742 42.844 -5.098 1 95.94 14 LYS B O 1
ATOM 4931 N N . LYS B 1 15 ? -5.883 41.625 -6.574 1 95.31 15 LYS B N 1
ATOM 4932 C CA . LYS B 1 15 ? -4.688 40.906 -7.008 1 95.31 15 LYS B CA 1
ATOM 4933 C C . LYS B 1 15 ? -3.766 41.812 -7.82 1 95.31 15 LYS B C 1
ATOM 4935 O O . LYS B 1 15 ? -2.584 41.5 -7.996 1 95.31 15 LYS B O 1
ATOM 4940 N N . GLU B 1 16 ? -4.211 43 -8.203 1 94.75 16 GLU B N 1
ATOM 4941 C CA . GLU B 1 16 ? -3.455 43.969 -9 1 94.75 16 GLU B CA 1
ATOM 4942 C C . GLU B 1 16 ? -2.271 44.531 -8.219 1 94.75 16 GLU B C 1
ATOM 4944 O O . GLU B 1 16 ? -1.348 45.094 -8.805 1 94.75 16 GLU B O 1
ATOM 4949 N N . HIS B 1 17 ? -2.389 44.344 -6.918 1 95.75 17 HIS B N 1
ATOM 4950 C CA . HIS B 1 17 ? -1.267 44.781 -6.094 1 95.75 17 HIS B CA 1
ATOM 4951 C C . HIS B 1 17 ? -0.053 43.875 -6.297 1 95.75 17 HIS B C 1
ATOM 4953 O O . HIS B 1 17 ? 1.072 44.25 -5.973 1 95.75 17 HIS B O 1
ATOM 4959 N N . ILE B 1 18 ? -0.24 42.688 -6.832 1 97.31 18 ILE B N 1
ATOM 4960 C CA . ILE B 1 18 ? 0.866 41.812 -7.184 1 97.31 18 ILE B CA 1
ATOM 4961 C C . ILE B 1 18 ? 1.335 42.094 -8.602 1 97.31 18 ILE B C 1
ATOM 4963 O O . ILE B 1 18 ? 2.51 42.406 -8.828 1 97.31 18 ILE B O 1
ATOM 4967 N N . PHE B 1 19 ? 0.392 41.938 -9.469 1 97 19 PHE B N 1
ATOM 4968 C CA . PHE B 1 19 ? 0.614 42.344 -10.859 1 97 19 PHE B CA 1
ATOM 4969 C C . PHE B 1 19 ? -0.514 43.219 -11.359 1 97 19 PHE B C 1
ATOM 4971 O O . PHE B 1 19 ? -1.689 42.875 -11.258 1 97 19 PHE B O 1
ATOM 4978 N N . SER B 1 20 ? -0.125 44.25 -12.031 1 95.06 20 SER B N 1
ATOM 4979 C CA . SER B 1 20 ? -1.089 45.25 -12.453 1 95.06 20 SER B CA 1
ATOM 4980 C C . SER B 1 20 ? -1.919 44.75 -13.641 1 95.06 20 SER B C 1
ATOM 4982 O O . SER B 1 20 ? -2.996 45.281 -13.906 1 95.06 20 SER B O 1
ATOM 4984 N N . SER B 1 21 ? -1.347 43.781 -14.375 1 93.62 21 SER B N 1
ATOM 4985 C CA . SER B 1 21 ? -2.037 43.25 -15.555 1 93.62 21 SER B CA 1
ATOM 4986 C C . SER B 1 21 ? -1.584 41.844 -15.891 1 93.62 21 SER B C 1
ATOM 4988 O O . SER B 1 21 ? -0.57 41.375 -15.375 1 93.62 21 SER B O 1
ATOM 4990 N N . GLU B 1 22 ? -2.422 41.25 -16.719 1 93.25 22 GLU B N 1
ATOM 4991 C CA . GLU B 1 22 ? -2.051 39.938 -17.219 1 93.25 22 GLU B CA 1
ATOM 4992 C C . GLU B 1 22 ? -0.732 40 -17.984 1 93.25 22 GLU B C 1
ATOM 4994 O O . GLU B 1 22 ? 0.062 39.062 -17.922 1 93.25 22 GLU B O 1
ATOM 4999 N N . GLU B 1 23 ? -0.591 41.031 -18.656 1 95.44 23 GLU B N 1
ATOM 5000 C CA . GLU B 1 23 ? 0.644 41.219 -19.422 1 95.44 23 GLU B CA 1
ATOM 5001 C C . GLU B 1 23 ? 1.851 41.312 -18.5 1 95.44 23 GLU B C 1
ATOM 5003 O O . GLU B 1 23 ? 2.924 40.781 -18.797 1 95.44 23 GLU B O 1
ATOM 5008 N N . ALA B 1 24 ? 1.671 42.031 -17.422 1 97.19 24 ALA B N 1
ATOM 5009 C CA . ALA B 1 24 ? 2.744 42.125 -16.438 1 97.19 24 ALA B CA 1
ATOM 5010 C C . ALA B 1 24 ? 3.094 40.75 -15.867 1 97.19 24 ALA B C 1
ATOM 5012 O O . ALA B 1 24 ? 4.266 40.438 -15.648 1 97.19 24 ALA B O 1
ATOM 5013 N N . TRP B 1 25 ? 2.064 39.969 -15.586 1 97.75 25 TRP B N 1
ATOM 5014 C CA . TRP B 1 25 ? 2.268 38.594 -15.102 1 97.75 25 TRP B CA 1
ATOM 5015 C C . TRP B 1 25 ? 3.045 37.781 -16.125 1 97.75 25 TRP B C 1
ATOM 5017 O O . TRP B 1 25 ? 4.012 37.094 -15.773 1 97.75 25 TRP B O 1
ATOM 5027 N N . LYS B 1 26 ? 2.678 37.844 -17.406 1 97.06 26 LYS B N 1
ATOM 5028 C CA . LYS B 1 26 ? 3.314 37.094 -18.469 1 97.06 26 LYS B CA 1
ATOM 5029 C C . LYS B 1 26 ? 4.781 37.469 -18.641 1 97.06 26 LYS B C 1
ATOM 5031 O O . LYS B 1 26 ? 5.641 36.625 -18.844 1 97.06 26 LYS B O 1
ATOM 5036 N N . ARG B 1 27 ? 5.012 38.75 -18.547 1 97.31 27 ARG B N 1
ATOM 5037 C CA . ARG B 1 27 ? 6.383 39.25 -18.656 1 97.31 27 ARG B CA 1
ATOM 5038 C C . ARG B 1 27 ? 7.242 38.688 -17.516 1 97.31 27 ARG B C 1
ATOM 5040 O O . ARG B 1 27 ? 8.383 38.281 -17.734 1 97.31 27 ARG B O 1
ATOM 5047 N N . SER B 1 28 ? 6.703 38.844 -16.344 1 97.69 28 SER B N 1
ATOM 5048 C CA . SER B 1 28 ? 7.422 38.312 -15.195 1 97.69 28 SER B CA 1
ATOM 5049 C C . SER B 1 28 ? 7.648 36.812 -15.32 1 97.69 28 SER B C 1
ATOM 5051 O O . SER B 1 28 ? 8.703 36.281 -14.945 1 97.69 28 SER B O 1
ATOM 5053 N N . TYR B 1 29 ? 6.648 36.094 -15.828 1 97.94 29 TYR B N 1
ATOM 5054 C CA . TYR B 1 29 ? 6.758 34.656 -16.047 1 97.94 29 TYR B CA 1
ATOM 5055 C C . TYR B 1 29 ? 7.922 34.312 -16.969 1 97.94 29 TYR B C 1
ATOM 5057 O O . TYR B 1 29 ? 8.727 33.438 -16.688 1 97.94 29 TYR B O 1
ATOM 5065 N N . GLU B 1 30 ? 8.008 35.031 -18.031 1 97.38 30 GLU B N 1
ATOM 5066 C CA . GLU B 1 30 ? 9.086 34.812 -19 1 97.38 30 GLU B CA 1
ATOM 5067 C C . GLU B 1 30 ? 10.445 35.125 -18.375 1 97.38 30 GLU B C 1
ATOM 5069 O O . GLU B 1 30 ? 11.422 34.406 -18.625 1 97.38 30 GLU B O 1
ATOM 5074 N N . GLU B 1 31 ? 10.43 36.188 -17.703 1 97.38 31 GLU B N 1
ATOM 5075 C CA . GLU B 1 31 ? 11.672 36.562 -17.031 1 97.38 31 GLU B CA 1
ATOM 5076 C C . GLU B 1 31 ? 12.141 35.469 -16.078 1 97.38 31 GLU B C 1
ATOM 5078 O O . GLU B 1 31 ? 13.305 35.062 -16.125 1 97.38 31 GLU B O 1
ATOM 5083 N N . VAL B 1 32 ? 11.258 35.062 -15.227 1 97.94 32 VAL B N 1
ATOM 5084 C CA . VAL B 1 32 ? 11.594 34.031 -14.242 1 97.94 32 VAL B CA 1
ATOM 5085 C C . VAL B 1 32 ? 11.992 32.75 -14.961 1 97.94 32 VAL B C 1
ATOM 5087 O O . VAL B 1 32 ? 12.938 32.062 -14.547 1 97.94 32 VAL B O 1
ATOM 5090 N N . SER B 1 33 ? 11.273 32.406 -16.031 1 96.81 33 SER B N 1
ATOM 5091 C CA . SER B 1 33 ? 11.594 31.203 -16.812 1 96.81 33 SER B CA 1
ATOM 5092 C C . SER B 1 33 ? 13.023 31.25 -17.328 1 96.81 33 SER B C 1
ATOM 5094 O O . SER B 1 33 ? 13.758 30.266 -17.234 1 96.81 33 SER B O 1
ATOM 5096 N N . THR B 1 34 ? 13.422 32.344 -17.797 1 96.69 34 THR B N 1
ATOM 5097 C CA . THR B 1 34 ? 14.766 32.531 -18.328 1 96.69 34 THR B CA 1
ATOM 5098 C C . THR B 1 34 ? 15.805 32.469 -17.203 1 96.69 34 THR B C 1
ATOM 5100 O O . THR B 1 34 ? 16.859 31.875 -17.375 1 96.69 34 THR B O 1
ATOM 5103 N N . ARG B 1 35 ? 15.484 33.094 -16.188 1 96.88 35 ARG B N 1
ATOM 5104 C CA . ARG B 1 35 ? 16.406 33.125 -15.062 1 96.88 35 ARG B CA 1
ATOM 5105 C C . ARG B 1 35 ? 16.609 31.734 -14.477 1 96.88 35 ARG B C 1
ATOM 5107 O O . ARG B 1 35 ? 17.688 31.391 -14 1 96.88 35 ARG B O 1
ATOM 5114 N N . ILE B 1 36 ? 15.547 30.953 -14.422 1 96.19 36 ILE B N 1
ATOM 5115 C CA . ILE B 1 36 ? 15.648 29.578 -13.969 1 96.19 36 ILE B CA 1
ATOM 5116 C C . ILE B 1 36 ? 16.625 28.797 -14.852 1 96.19 36 ILE B C 1
ATOM 5118 O O . ILE B 1 36 ? 17.438 28.016 -14.352 1 96.19 36 ILE B O 1
ATOM 5122 N N . ASP B 1 37 ? 16.625 29.062 -16.125 1 93.56 37 ASP B N 1
ATOM 5123 C CA . ASP B 1 37 ? 17.547 28.406 -17.047 1 93.56 37 ASP B CA 1
ATOM 5124 C C . ASP B 1 37 ? 18.984 28.812 -16.766 1 93.56 37 ASP B C 1
ATOM 5126 O O . ASP B 1 37 ? 19.906 27.984 -16.859 1 93.56 37 ASP B O 1
ATOM 5130 N N . ASP B 1 38 ? 19.094 29.953 -16.375 1 93.75 38 ASP B N 1
ATOM 5131 C CA . ASP B 1 38 ? 20.422 30.5 -16.141 1 93.75 38 ASP B CA 1
ATOM 5132 C C . ASP B 1 38 ? 21.016 29.938 -14.844 1 93.75 38 ASP B C 1
ATOM 5134 O O . ASP B 1 38 ? 22.219 29.734 -14.75 1 93.75 38 ASP B O 1
ATOM 5138 N N . ILE B 1 39 ? 20.141 29.797 -13.898 1 95.25 39 ILE B N 1
ATOM 5139 C CA . ILE B 1 39 ? 20.656 29.406 -12.586 1 95.25 39 ILE B CA 1
ATOM 5140 C C . ILE B 1 39 ? 21.172 27.969 -12.625 1 95.25 39 ILE B C 1
ATOM 5142 O O . ILE B 1 39 ? 21.969 27.578 -11.781 1 95.25 39 ILE B O 1
ATOM 5146 N N . LYS B 1 40 ? 20.797 27.188 -13.625 1 92.25 40 LYS B N 1
ATOM 5147 C CA . LYS B 1 40 ? 21.25 25.828 -13.82 1 92.25 40 LYS B CA 1
ATOM 5148 C C . LYS B 1 40 ? 22.766 25.766 -14.039 1 92.25 40 LYS B C 1
ATOM 5150 O O . LYS B 1 40 ? 23.406 24.766 -13.727 1 92.25 40 LYS B O 1
ATOM 5155 N N . HIS B 1 41 ? 23.266 26.828 -14.5 1 92.81 41 HIS B N 1
ATOM 5156 C CA . HIS B 1 41 ? 24.688 26.906 -14.836 1 92.81 41 HIS B CA 1
ATOM 5157 C C . HIS B 1 41 ? 25.547 26.75 -13.586 1 92.81 41 HIS B C 1
ATOM 5159 O O . HIS B 1 41 ? 26.719 26.375 -13.688 1 92.81 41 HIS B O 1
ATOM 5165 N N . TYR B 1 42 ? 24.953 26.922 -12.477 1 95.56 42 TYR B N 1
ATOM 5166 C CA . TYR B 1 42 ? 25.734 26.891 -11.25 1 95.56 42 TYR B CA 1
ATOM 5167 C C . TYR B 1 42 ? 25.922 25.469 -10.734 1 95.56 42 TYR B C 1
ATOM 5169 O O . TYR B 1 42 ? 26.734 25.219 -9.844 1 95.56 42 TYR B O 1
ATOM 5177 N N . GLN B 1 43 ? 25.141 24.594 -11.203 1 92.81 43 GLN B N 1
ATOM 5178 C CA . GLN B 1 43 ? 25.344 23.188 -10.859 1 92.81 43 GLN B CA 1
ATOM 5179 C C . GLN B 1 43 ? 26.75 22.734 -11.227 1 92.81 43 GLN B C 1
ATOM 5181 O O . GLN B 1 43 ? 27.109 22.703 -12.406 1 92.81 43 GLN B O 1
ATOM 5186 N N . GLY B 1 44 ? 27.547 22.438 -10.312 1 92.12 44 GLY B N 1
ATOM 5187 C CA . GLY B 1 44 ? 28.922 21.984 -10.531 1 92.12 44 GLY B CA 1
ATOM 5188 C C . GLY B 1 44 ? 29.906 23.141 -10.703 1 92.12 44 GLY B C 1
ATOM 5189 O O . GLY B 1 44 ? 31.109 22.906 -10.828 1 92.12 44 GLY B O 1
ATOM 5190 N N . ASN B 1 45 ? 29.391 24.344 -10.602 1 94.25 45 ASN B N 1
ATOM 5191 C CA . ASN B 1 45 ? 30.25 25.453 -10.953 1 94.25 45 ASN B CA 1
ATOM 5192 C C . ASN B 1 45 ? 30.406 26.438 -9.789 1 94.25 45 ASN B C 1
ATOM 5194 O O . ASN B 1 45 ? 30.922 27.547 -9.969 1 94.25 45 ASN B O 1
ATOM 5198 N N . ILE B 1 46 ? 29.953 26.094 -8.617 1 96.38 46 ILE B N 1
ATOM 5199 C CA . ILE B 1 46 ? 30.219 26.906 -7.438 1 96.38 46 ILE B CA 1
ATOM 5200 C C . ILE B 1 46 ? 31.547 26.484 -6.809 1 96.38 46 ILE B C 1
ATOM 5202 O O . ILE B 1 46 ? 31.625 25.453 -6.145 1 96.38 46 ILE B O 1
ATOM 5206 N N . THR B 1 47 ? 32.562 27.281 -6.996 1 95.06 47 THR B N 1
ATOM 5207 C CA . THR B 1 47 ? 33.875 26.844 -6.594 1 95.06 47 THR B CA 1
ATOM 5208 C C . THR B 1 47 ? 34.5 27.828 -5.605 1 95.06 47 THR B C 1
ATOM 5210 O O . THR B 1 47 ? 35.594 27.594 -5.102 1 95.06 47 THR B O 1
ATOM 5213 N N . ASN B 1 48 ? 33.844 28.922 -5.395 1 95.81 48 ASN B N 1
ATOM 5214 C CA . ASN B 1 48 ? 34.344 29.906 -4.457 1 95.81 48 ASN B CA 1
ATOM 5215 C C . ASN B 1 48 ? 33.219 30.688 -3.797 1 95.81 48 ASN B C 1
ATOM 5217 O O . ASN B 1 48 ? 32.062 30.5 -4.133 1 95.81 48 ASN B O 1
ATOM 5221 N N . ALA B 1 49 ? 33.594 31.516 -2.885 1 97.12 49 ALA B N 1
ATOM 5222 C CA . ALA B 1 49 ? 32.656 32.281 -2.062 1 97.12 49 ALA B CA 1
ATOM 5223 C C . ALA B 1 49 ? 31.812 33.219 -2.918 1 97.12 49 ALA B C 1
ATOM 5225 O O . ALA B 1 49 ? 30.609 33.375 -2.686 1 97.12 49 ALA B O 1
ATOM 5226 N N . LYS B 1 50 ? 32.406 33.781 -3.855 1 97.38 50 LYS B N 1
ATOM 5227 C CA . LYS B 1 50 ? 31.703 34.75 -4.699 1 97.38 50 LYS B CA 1
ATOM 5228 C C . LYS B 1 50 ? 30.625 34.094 -5.539 1 97.38 50 LYS B C 1
ATOM 5230 O O . LYS B 1 50 ? 29.531 34.625 -5.684 1 97.38 50 LYS B O 1
ATOM 5235 N N . GLU B 1 51 ? 30.953 33.031 -6.074 1 97.19 51 GLU B N 1
ATOM 5236 C CA . GLU B 1 51 ? 29.984 32.281 -6.863 1 97.19 51 GLU B CA 1
ATOM 5237 C C . GLU B 1 51 ? 28.828 31.781 -5.996 1 97.19 51 GLU B C 1
ATOM 5239 O O . GLU B 1 51 ? 27.672 31.766 -6.438 1 97.19 51 GLU B O 1
ATOM 5244 N N . LEU B 1 52 ? 29.188 31.359 -4.793 1 97.81 52 LEU B N 1
ATOM 5245 C CA . LEU B 1 52 ? 28.141 30.938 -3.865 1 97.81 52 LEU B CA 1
ATOM 5246 C C . LEU B 1 52 ? 27.188 32.094 -3.562 1 97.81 52 LEU B C 1
ATOM 5248 O O . LEU B 1 52 ? 25.969 31.906 -3.604 1 97.81 52 LEU B O 1
ATOM 5252 N N . LEU B 1 53 ? 27.75 33.219 -3.289 1 97.88 53 LEU B N 1
ATOM 5253 C CA . LEU B 1 53 ? 26.938 34.375 -3.006 1 97.88 53 LEU B CA 1
ATOM 5254 C C . LEU B 1 53 ? 26.047 34.719 -4.199 1 97.88 53 LEU B C 1
ATOM 5256 O O . LEU B 1 53 ? 24.875 35.031 -4.027 1 97.88 53 LEU B O 1
ATOM 5260 N N . THR B 1 54 ? 26.609 34.656 -5.379 1 97.5 54 THR B N 1
ATOM 5261 C CA . THR B 1 54 ? 25.875 35 -6.586 1 97.5 54 THR B CA 1
ATOM 5262 C C . THR B 1 54 ? 24.703 34.062 -6.789 1 97.5 54 THR B C 1
ATOM 5264 O O . THR B 1 54 ? 23.594 34.469 -7.094 1 97.5 54 THR B O 1
ATOM 5267 N N . TYR B 1 55 ? 25.016 32.812 -6.59 1 97.62 55 TYR B N 1
ATOM 5268 C CA . TYR B 1 55 ? 23.969 31.797 -6.727 1 97.62 55 TYR B CA 1
ATOM 5269 C C . TYR B 1 55 ? 22.844 32.031 -5.734 1 97.62 55 TYR B C 1
ATOM 5271 O O . TYR B 1 55 ? 21.656 32.031 -6.105 1 97.62 55 TYR B O 1
ATOM 5279 N N . LEU B 1 56 ? 23.172 32.219 -4.523 1 97.94 56 LEU B N 1
ATOM 5280 C CA . LEU B 1 56 ? 22.188 32.375 -3.467 1 97.94 56 LEU B CA 1
ATOM 5281 C C . LEU B 1 56 ? 21.359 33.656 -3.686 1 97.94 56 LEU B C 1
ATOM 5283 O O . LEU B 1 56 ? 20.141 33.625 -3.484 1 97.94 56 LEU B O 1
ATOM 5287 N N . THR B 1 57 ? 21.969 34.688 -4.09 1 97.38 57 THR B N 1
ATOM 5288 C CA . THR B 1 57 ? 21.281 35.938 -4.336 1 97.38 57 THR B CA 1
ATOM 5289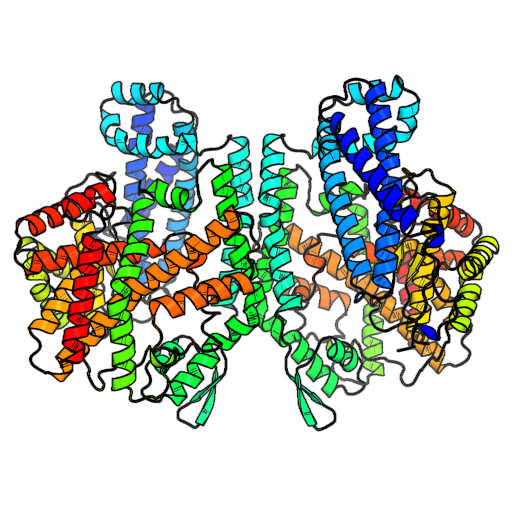 C C . THR B 1 57 ? 20.312 35.812 -5.504 1 97.38 57 THR B C 1
ATOM 5291 O O . THR B 1 57 ? 19.156 36.219 -5.406 1 97.38 57 THR B O 1
ATOM 5294 N N . LYS B 1 58 ? 20.812 35.219 -6.547 1 97.06 58 LYS B N 1
ATOM 5295 C CA . LYS B 1 58 ? 19.938 34.969 -7.699 1 97.06 58 LYS B CA 1
ATOM 5296 C C . LYS B 1 58 ? 18.781 34.062 -7.332 1 97.06 58 LYS B C 1
ATOM 5298 O O . LYS B 1 58 ? 17.641 34.312 -7.754 1 97.06 58 LYS B O 1
ATOM 5303 N N . GLY B 1 59 ? 19.141 33.062 -6.59 1 96.75 59 GLY B N 1
ATOM 5304 C CA . GLY B 1 59 ? 18.109 32.125 -6.152 1 96.75 59 GLY B CA 1
ATOM 5305 C C . GLY B 1 59 ? 17 32.781 -5.355 1 96.75 59 GLY B C 1
ATOM 5306 O O . GLY B 1 59 ? 15.82 32.5 -5.555 1 96.75 59 GLY B O 1
ATOM 5307 N N . GLU B 1 60 ? 17.344 33.594 -4.473 1 95.75 60 GLU B N 1
ATOM 5308 C CA . GLU B 1 60 ? 16.359 34.312 -3.664 1 95.75 60 GLU B CA 1
ATOM 5309 C C . GLU B 1 60 ? 15.484 35.219 -4.531 1 95.75 60 GLU B C 1
ATOM 5311 O O . GLU B 1 60 ? 14.273 35.281 -4.336 1 95.75 60 GLU B O 1
ATOM 5316 N N . GLU B 1 61 ? 16.109 35.875 -5.453 1 96.5 61 GLU B N 1
ATOM 5317 C CA . GLU B 1 61 ? 15.367 36.75 -6.348 1 96.5 61 GLU B CA 1
ATOM 5318 C C . GLU B 1 61 ? 14.359 35.969 -7.191 1 96.5 61 GLU B C 1
ATOM 5320 O O . GLU B 1 61 ? 13.219 36.406 -7.355 1 96.5 61 GLU B O 1
ATOM 5325 N N . ILE B 1 62 ? 14.828 34.938 -7.691 1 97.31 62 ILE B N 1
ATOM 5326 C CA . ILE B 1 62 ? 13.969 34.062 -8.5 1 97.31 62 ILE B CA 1
ATOM 5327 C C . ILE B 1 62 ? 12.805 33.562 -7.652 1 97.31 62 ILE B C 1
ATOM 5329 O O . ILE B 1 62 ? 11.648 33.594 -8.094 1 97.31 62 ILE B O 1
ATOM 5333 N N . SER B 1 63 ? 13.094 33.156 -6.473 1 95.88 63 SER B N 1
ATOM 5334 C CA . SER B 1 63 ? 12.07 32.625 -5.582 1 95.88 63 SER B CA 1
ATOM 5335 C C . SER B 1 63 ? 11.023 33.656 -5.238 1 95.88 63 SER B C 1
ATOM 5337 O O . SER B 1 63 ? 9.828 33.375 -5.16 1 95.88 63 SER B O 1
ATOM 5339 N N . GLN B 1 64 ? 11.445 34.812 -4.988 1 95.94 64 GLN B N 1
ATOM 5340 C CA . GLN B 1 64 ? 10.523 35.906 -4.672 1 95.94 64 GLN B CA 1
ATOM 5341 C C . GLN B 1 64 ? 9.586 36.188 -5.84 1 95.94 64 GLN B C 1
ATOM 5343 O O . GLN B 1 64 ? 8.383 36.375 -5.645 1 95.94 64 GLN B O 1
ATOM 5348 N N . LYS B 1 65 ? 10.148 36.25 -6.961 1 97.31 65 LYS B N 1
ATOM 5349 C CA . LYS B 1 65 ? 9.344 36.5 -8.148 1 97.31 65 LYS B CA 1
ATOM 5350 C C . LYS B 1 65 ? 8.398 35.344 -8.453 1 97.31 65 LYS B C 1
ATOM 5352 O O . LYS B 1 65 ? 7.242 35.562 -8.828 1 97.31 65 LYS B O 1
ATOM 5357 N N . TYR B 1 66 ? 8.922 34.219 -8.289 1 97.62 66 TYR B N 1
ATOM 5358 C CA . TYR B 1 66 ? 8.078 33.031 -8.5 1 97.62 66 TYR B CA 1
ATOM 5359 C C . TYR B 1 66 ? 6.887 33.031 -7.547 1 97.62 66 TYR B C 1
ATOM 5361 O O . TYR B 1 66 ? 5.766 32.719 -7.941 1 97.62 66 TYR B O 1
ATOM 5369 N N . SER B 1 67 ? 7.152 33.344 -6.324 1 96.88 67 SER B N 1
ATOM 5370 C CA . SER B 1 67 ? 6.086 33.375 -5.328 1 96.88 67 SER B CA 1
ATOM 5371 C C . SER B 1 67 ? 4.965 34.312 -5.75 1 96.88 67 SER B C 1
ATOM 5373 O O . SER B 1 67 ? 3.785 33.969 -5.625 1 96.88 67 SER B O 1
ATOM 5375 N N . LYS B 1 68 ? 5.309 35.375 -6.266 1 97.69 68 LYS B N 1
ATOM 5376 C CA . LYS B 1 68 ? 4.324 36.344 -6.727 1 97.69 68 LYS B CA 1
ATOM 5377 C C . LYS B 1 68 ? 3.535 35.812 -7.918 1 97.69 68 LYS B C 1
ATOM 5379 O O . LYS B 1 68 ? 2.318 36 -7.992 1 97.69 68 LYS B O 1
ATOM 5384 N N . LEU B 1 69 ? 4.281 35.188 -8.805 1 98.31 69 LEU B N 1
ATOM 5385 C CA . LEU B 1 69 ? 3.627 34.562 -9.945 1 98.31 69 LEU B CA 1
ATOM 5386 C C . LEU B 1 69 ? 2.607 33.531 -9.492 1 98.31 69 LEU B C 1
ATOM 5388 O O . LEU B 1 69 ? 1.469 33.5 -9.961 1 98.31 69 LEU B O 1
ATOM 5392 N N . TYR B 1 70 ? 3.023 32.719 -8.625 1 97.69 70 TYR B N 1
ATOM 5393 C CA . TYR B 1 70 ? 2.186 31.625 -8.148 1 97.69 70 TYR B CA 1
ATOM 5394 C C . TYR B 1 70 ? 0.954 32.156 -7.426 1 97.69 70 TYR B C 1
ATOM 5396 O O . TYR B 1 70 ? -0.168 31.719 -7.695 1 97.69 70 TYR B O 1
ATOM 5404 N N . VAL B 1 71 ? 1.147 33.094 -6.512 1 97.62 71 VAL B N 1
ATOM 5405 C CA . VAL B 1 71 ? 0.046 33.594 -5.691 1 97.62 71 VAL B CA 1
ATOM 5406 C C . VAL B 1 71 ? -0.983 34.281 -6.578 1 97.62 71 VAL B C 1
ATOM 5408 O O . VAL B 1 71 ? -2.189 34.094 -6.406 1 97.62 71 VAL B O 1
ATOM 5411 N N . TYR B 1 72 ? -0.513 35.031 -7.523 1 98 72 TYR B N 1
ATOM 5412 C CA . TYR B 1 72 ? -1.434 35.688 -8.438 1 98 72 TYR B CA 1
ATOM 5413 C C . TYR B 1 72 ? -2.305 34.688 -9.164 1 98 72 TYR B C 1
ATOM 5415 O O . TYR B 1 72 ? -3.523 34.844 -9.258 1 98 72 TYR B O 1
ATOM 5423 N N . ALA B 1 73 ? -1.626 33.719 -9.648 1 97.62 73 ALA B N 1
ATOM 5424 C CA . ALA B 1 73 ? -2.35 32.656 -10.375 1 97.62 73 ALA B CA 1
ATOM 5425 C C . ALA B 1 73 ? -3.324 31.938 -9.453 1 97.62 73 ALA B C 1
ATOM 5427 O O . ALA B 1 73 ? -4.461 31.656 -9.844 1 97.62 73 ALA B O 1
ATOM 5428 N N . MET B 1 74 ? -2.898 31.641 -8.305 1 97.06 74 MET B N 1
ATOM 5429 C CA . MET B 1 74 ? -3.713 30.922 -7.328 1 97.06 74 MET B CA 1
ATOM 5430 C C . MET B 1 74 ? -4.938 31.75 -6.938 1 97.06 74 MET B C 1
ATOM 5432 O O . MET B 1 74 ? -6.051 31.219 -6.887 1 97.06 74 MET B O 1
ATOM 5436 N N . LEU B 1 75 ? -4.758 33 -6.652 1 97.31 75 LEU B N 1
ATOM 5437 C CA . LEU B 1 75 ? -5.859 33.844 -6.27 1 97.31 75 LEU B CA 1
ATOM 5438 C C . LEU B 1 75 ? -6.906 33.938 -7.375 1 97.31 75 LEU B C 1
ATOM 5440 O O . LEU B 1 75 ? -8.109 33.844 -7.109 1 97.31 75 LEU B O 1
ATOM 5444 N N . SER B 1 76 ? -6.398 34.062 -8.547 1 95.81 76 SER B N 1
ATOM 5445 C CA . SER B 1 76 ? -7.301 34.094 -9.695 1 95.81 76 SER B CA 1
ATOM 5446 C C . SER B 1 76 ? -8.086 32.812 -9.836 1 95.81 76 SER B C 1
ATOM 5448 O O . SER B 1 76 ? -9.297 32.812 -10.086 1 95.81 76 SER B O 1
ATOM 5450 N N . HIS B 1 77 ? -7.414 31.844 -9.688 1 95.94 77 HIS B N 1
ATOM 5451 C CA . HIS B 1 77 ? -8.039 30.531 -9.789 1 95.94 77 HIS B CA 1
ATOM 5452 C C . HIS B 1 77 ? -9.086 30.344 -8.703 1 95.94 77 HIS B C 1
ATOM 5454 O O . HIS B 1 77 ? -10.18 29.828 -8.969 1 95.94 77 HIS B O 1
ATOM 5460 N N . ASP B 1 78 ? -8.812 30.719 -7.512 1 95.56 78 ASP B N 1
ATOM 5461 C CA . ASP B 1 78 ? -9.633 30.422 -6.348 1 95.56 78 ASP B CA 1
ATOM 5462 C C . ASP B 1 78 ? -10.883 31.297 -6.309 1 95.56 78 ASP B C 1
ATOM 5464 O O . ASP B 1 78 ? -11.812 31.031 -5.551 1 95.56 78 ASP B O 1
ATOM 5468 N N . GLU B 1 79 ? -10.922 32.344 -7.117 1 94.56 79 GLU B N 1
ATOM 5469 C CA . GLU B 1 79 ? -12.109 33.156 -7.242 1 94.56 79 GLU B CA 1
ATOM 5470 C C . GLU B 1 79 ? -13.242 32.406 -7.938 1 94.56 79 GLU B C 1
ATOM 5472 O O . GLU B 1 79 ? -14.414 32.594 -7.605 1 94.56 79 GLU B O 1
ATOM 5477 N N . ASP B 1 80 ? -12.852 31.672 -8.938 1 92.38 80 ASP B N 1
ATOM 5478 C CA . ASP B 1 80 ? -13.742 30.781 -9.688 1 92.38 80 ASP B CA 1
ATOM 5479 C C . ASP B 1 80 ? -12.969 29.656 -10.344 1 92.38 80 ASP B C 1
ATOM 5481 O O . ASP B 1 80 ? -12.406 29.828 -11.43 1 92.38 80 ASP B O 1
ATOM 5485 N N . THR B 1 81 ? -12.969 28.547 -9.758 1 89.88 81 THR B N 1
ATOM 5486 C CA . THR B 1 81 ? -12.125 27.422 -10.125 1 89.88 81 THR B CA 1
ATOM 5487 C C . THR B 1 81 ? -12.531 26.844 -11.477 1 89.88 81 THR B C 1
ATOM 5489 O O . THR B 1 81 ? -11.828 26 -12.039 1 89.88 81 THR B O 1
ATOM 5492 N N . ARG B 1 82 ? -13.711 27.312 -12.133 1 87.25 82 ARG B N 1
ATOM 5493 C CA . ARG B 1 82 ? -14.242 26.781 -13.383 1 87.25 82 ARG B CA 1
ATOM 5494 C C . ARG B 1 82 ? -13.656 27.5 -14.586 1 87.25 82 ARG B C 1
ATOM 5496 O O . ARG B 1 82 ? -13.812 27.062 -15.727 1 87.25 82 ARG B O 1
ATOM 5503 N N . VAL B 1 83 ? -13.086 28.594 -14.266 1 89.38 83 VAL B N 1
ATOM 5504 C CA . VAL B 1 83 ? -12.594 29.438 -15.352 1 89.38 83 VAL B CA 1
ATOM 5505 C C . VAL B 1 83 ? -11.367 28.797 -15.992 1 89.38 83 VAL B C 1
ATOM 5507 O O . VAL B 1 83 ? -10.32 28.656 -15.352 1 89.38 83 VAL B O 1
ATOM 5510 N N . ALA B 1 84 ? -11.383 28.531 -17.234 1 88.75 84 ALA B N 1
ATOM 5511 C CA . ALA B 1 84 ? -10.352 27.781 -17.953 1 88.75 84 ALA B CA 1
ATOM 5512 C C . ALA B 1 84 ? -9.039 28.562 -18 1 88.75 84 ALA B C 1
ATOM 5514 O O . ALA B 1 84 ? -7.961 27.984 -17.828 1 88.75 84 ALA B O 1
ATOM 5515 N N . GLU B 1 85 ? -9.156 29.766 -18.219 1 91.38 85 GLU B N 1
ATOM 5516 C CA . GLU B 1 85 ? -7.965 30.609 -18.297 1 91.38 85 GLU B CA 1
ATOM 5517 C C . GLU B 1 85 ? -7.195 30.594 -16.969 1 91.38 85 GLU B C 1
ATOM 5519 O O . GLU B 1 85 ? -5.965 30.562 -16.969 1 91.38 85 GLU B O 1
ATOM 5524 N N . SER B 1 86 ? -7.871 30.734 -15.852 1 93.94 86 SER B N 1
ATOM 5525 C CA . SER B 1 86 ? -7.246 30.703 -14.531 1 93.94 86 SER B CA 1
ATOM 5526 C C . SER B 1 86 ? -6.641 29.344 -14.234 1 93.94 86 SER B C 1
ATOM 5528 O O . SER B 1 86 ? -5.574 29.25 -13.625 1 93.94 86 SER B O 1
ATOM 5530 N N . GLN B 1 87 ? -7.332 28.375 -14.68 1 91.69 87 GLN B N 1
ATOM 5531 C CA . GLN B 1 87 ? -6.801 27.016 -14.531 1 91.69 87 GLN B CA 1
ATOM 5532 C C . GLN B 1 87 ? -5.492 26.859 -15.297 1 91.69 87 GLN B C 1
ATOM 5534 O O . GLN B 1 87 ? -4.523 26.297 -14.773 1 91.69 87 GLN B O 1
ATOM 5539 N N . ALA B 1 88 ? -5.504 27.297 -16.453 1 91.25 88 ALA B N 1
ATOM 5540 C CA . ALA B 1 88 ? -4.328 27.188 -17.312 1 91.25 88 ALA B CA 1
ATOM 5541 C C . ALA B 1 88 ? -3.154 27.969 -16.734 1 91.25 88 ALA B C 1
ATOM 5543 O O . ALA B 1 88 ? -2.014 27.5 -16.75 1 91.25 88 ALA B O 1
ATOM 5544 N N . ARG B 1 89 ? -3.422 29.125 -16.25 1 94.81 89 ARG B N 1
ATOM 5545 C CA . ARG B 1 89 ? -2.387 29.969 -15.648 1 94.81 89 ARG B CA 1
ATOM 5546 C C . ARG B 1 89 ? -1.779 29.281 -14.43 1 94.81 89 ARG B C 1
ATOM 5548 O O . ARG B 1 89 ? -0.559 29.281 -14.258 1 94.81 89 ARG B O 1
ATOM 5555 N N . LEU B 1 90 ? -2.646 28.828 -13.594 1 95.38 90 LEU B N 1
ATOM 5556 C CA . LEU B 1 90 ? -2.168 28.141 -12.406 1 95.38 90 LEU B CA 1
ATOM 5557 C C . LEU B 1 90 ? -1.327 26.922 -12.781 1 95.38 90 LEU B C 1
ATOM 5559 O O . LEU B 1 90 ? -0.268 26.688 -12.195 1 95.38 90 LEU B O 1
ATOM 5563 N N . SER B 1 91 ? -1.788 26.156 -13.727 1 90.56 91 SER B N 1
ATOM 5564 C CA . SER B 1 91 ? -1.038 25 -14.203 1 90.56 91 SER B CA 1
ATOM 5565 C C . SER B 1 91 ? 0.325 25.406 -14.75 1 90.56 91 SER B C 1
ATOM 5567 O O . SER B 1 91 ? 1.333 24.75 -14.469 1 90.56 91 SER B O 1
ATOM 5569 N N . LYS B 1 92 ? 0.316 26.375 -15.461 1 92.38 92 LYS B N 1
ATOM 5570 C CA . LYS B 1 92 ? 1.543 26.875 -16.062 1 92.38 92 LYS B CA 1
ATOM 5571 C C . LYS B 1 92 ? 2.564 27.266 -15.008 1 92.38 92 LYS B C 1
ATOM 5573 O O . LYS B 1 92 ? 3.746 26.938 -15.117 1 92.38 92 LYS B O 1
ATOM 5578 N N . VAL B 1 93 ? 2.143 27.969 -14.07 1 96.75 93 VAL B N 1
ATOM 5579 C CA . VAL B 1 93 ? 3.072 28.438 -13.047 1 96.75 93 VAL B CA 1
ATOM 5580 C C . VAL B 1 93 ? 3.5 27.266 -12.164 1 96.75 93 VAL B C 1
ATOM 5582 O O . VAL B 1 93 ? 4.625 27.234 -11.656 1 96.75 93 VAL B O 1
ATOM 5585 N N . GLN B 1 94 ? 2.627 26.422 -11.961 1 93.44 94 GLN B N 1
ATOM 5586 C CA . GLN B 1 94 ? 3.014 25.219 -11.234 1 93.44 94 GLN B CA 1
ATOM 5587 C C . GLN B 1 94 ? 4.117 24.469 -11.977 1 93.44 94 GLN B C 1
ATOM 5589 O O . GLN B 1 94 ? 5.047 23.953 -11.352 1 93.44 94 GLN B O 1
ATOM 5594 N N . GLN B 1 95 ? 4.027 24.328 -13.266 1 90.56 95 GLN B N 1
ATOM 5595 C CA . GLN B 1 95 ? 5.082 23.734 -14.07 1 90.56 95 GLN B CA 1
ATOM 5596 C C . GLN B 1 95 ? 6.395 24.5 -13.922 1 90.56 95 GLN B C 1
ATOM 5598 O O . GLN B 1 95 ? 7.469 23.891 -13.883 1 90.56 95 GLN B O 1
ATOM 5603 N N . LEU B 1 96 ? 6.234 25.75 -13.867 1 94.94 96 LEU B N 1
ATOM 5604 C CA . LEU B 1 96 ? 7.406 26.594 -13.641 1 94.94 96 LEU B CA 1
ATOM 5605 C C . LEU B 1 96 ? 8.047 26.281 -12.289 1 94.94 96 LEU B C 1
ATOM 5607 O O . LEU B 1 96 ? 9.273 26.281 -12.164 1 94.94 96 LEU B O 1
ATOM 5611 N N . GLY B 1 97 ? 7.211 26.094 -11.297 1 95.62 97 GLY B N 1
ATOM 5612 C CA . GLY B 1 97 ? 7.711 25.703 -9.992 1 95.62 97 GLY B CA 1
ATOM 5613 C C . GLY B 1 97 ? 8.5 24.406 -10.023 1 95.62 97 GLY B C 1
ATOM 5614 O O . GLY B 1 97 ? 9.531 24.281 -9.359 1 95.62 97 GLY B O 1
ATOM 5615 N N . VAL B 1 98 ? 8.039 23.5 -10.844 1 87.56 98 VAL B N 1
ATOM 5616 C CA . VAL B 1 98 ? 8.742 22.234 -11.023 1 87.56 98 VAL B CA 1
ATOM 5617 C C . VAL B 1 98 ? 10.094 22.484 -11.68 1 87.56 98 VAL B C 1
ATOM 5619 O O . VAL B 1 98 ? 11.102 21.906 -11.273 1 87.56 98 VAL B O 1
ATOM 5622 N N . LYS B 1 99 ? 10.078 23.266 -12.625 1 90.81 99 LYS B N 1
ATOM 5623 C CA . LYS B 1 99 ? 11.32 23.625 -13.305 1 90.81 99 LYS B CA 1
ATOM 5624 C C . LYS B 1 99 ? 12.305 24.281 -12.336 1 90.81 99 LYS B C 1
ATOM 5626 O O . LYS B 1 99 ? 13.5 23.984 -12.359 1 90.81 99 LYS B O 1
ATOM 5631 N N . LEU B 1 100 ? 11.805 25.141 -11.562 1 95.06 100 LEU B N 1
ATOM 5632 C CA . LEU B 1 100 ? 12.633 25.812 -10.57 1 95.06 100 LEU B CA 1
ATOM 5633 C C . LEU B 1 100 ? 13.211 24.828 -9.57 1 95.06 100 LEU B C 1
ATOM 5635 O O . LEU B 1 100 ? 14.406 24.859 -9.281 1 95.06 100 LEU B O 1
ATOM 5639 N N . SER B 1 101 ? 12.375 24 -9.062 1 92.12 101 SER B N 1
ATOM 5640 C CA . SER B 1 101 ? 12.805 22.984 -8.109 1 92.12 101 SER B CA 1
ATOM 5641 C C . SER B 1 101 ? 13.898 22.109 -8.703 1 92.12 101 SER B C 1
ATOM 5643 O O . SER B 1 101 ? 14.891 21.797 -8.039 1 92.12 101 SER B O 1
ATOM 5645 N N . SER B 1 102 ? 13.719 21.766 -9.914 1 87.94 102 SER B N 1
ATOM 5646 C CA . SER B 1 102 ? 14.695 20.922 -10.609 1 87.94 102 SER B CA 1
ATOM 5647 C C . SER B 1 102 ? 16.016 21.656 -10.805 1 87.94 102 SER B C 1
ATOM 5649 O O . SER B 1 102 ? 17.078 21.109 -10.562 1 87.94 102 SER B O 1
ATOM 5651 N N . ALA B 1 103 ? 15.906 22.844 -11.172 1 92.38 103 ALA B N 1
ATOM 5652 C CA . ALA B 1 103 ? 17.078 23.641 -11.477 1 92.38 103 ALA B CA 1
ATOM 5653 C C . ALA B 1 103 ? 17.906 23.922 -10.219 1 92.38 103 ALA B C 1
ATOM 5655 O O . ALA B 1 103 ? 19.109 24.188 -10.297 1 92.38 103 ALA B O 1
ATOM 5656 N N . THR B 1 104 ? 17.234 23.828 -9.062 1 94.88 104 THR B N 1
ATOM 5657 C CA . THR B 1 104 ? 17.922 24.188 -7.828 1 94.88 104 THR B CA 1
ATOM 5658 C C . THR B 1 104 ? 18.188 22.953 -6.969 1 94.88 104 THR B C 1
ATOM 5660 O O . THR B 1 104 ? 18.734 23.062 -5.871 1 94.88 104 THR B O 1
ATOM 5663 N N . SER B 1 105 ? 17.859 21.828 -7.43 1 88.94 105 SER B N 1
ATOM 5664 C CA . SER B 1 105 ? 17.891 20.594 -6.652 1 88.94 105 SER B CA 1
ATOM 5665 C C . SER B 1 105 ? 19.328 20.203 -6.316 1 88.94 105 SER B C 1
ATOM 5667 O O . SER B 1 105 ? 19.562 19.453 -5.363 1 88.94 105 SER B O 1
ATOM 5669 N N . PHE B 1 106 ? 20.344 20.766 -7.031 1 90.44 106 PHE B N 1
ATOM 5670 C CA . PHE B 1 106 ? 21.734 20.375 -6.852 1 90.44 106 PHE B CA 1
ATOM 5671 C C . PHE B 1 106 ? 22.328 21.047 -5.609 1 90.44 106 PHE B C 1
ATOM 5673 O O . PHE B 1 106 ? 23.375 20.625 -5.117 1 90.44 106 PHE B O 1
ATOM 5680 N N . PHE B 1 107 ? 21.688 21.984 -5.109 1 94.25 107 PHE B N 1
ATOM 5681 C CA . PHE B 1 107 ? 22.344 22.859 -4.152 1 94.25 107 PHE B CA 1
ATOM 5682 C C . PHE B 1 107 ? 22.531 22.156 -2.812 1 94.25 107 PHE B C 1
ATOM 5684 O O . PHE B 1 107 ? 23.625 22.203 -2.227 1 94.25 107 PHE B O 1
ATOM 5691 N N . THR B 1 108 ? 21.453 21.578 -2.312 1 92.19 108 THR B N 1
ATOM 5692 C CA . THR B 1 108 ? 21.547 20.953 -1 1 92.19 108 THR B CA 1
ATOM 5693 C C . THR B 1 108 ? 22.641 19.875 -0.99 1 92.19 108 THR B C 1
ATOM 5695 O O . THR B 1 108 ? 23.5 19.859 -0.108 1 92.19 108 THR B O 1
ATOM 5698 N N . PRO B 1 109 ? 22.672 19.047 -2.051 1 89.31 109 PRO B N 1
ATOM 5699 C CA . PRO B 1 109 ? 23.781 18.078 -2.105 1 89.31 109 PRO B CA 1
ATOM 5700 C C . PRO B 1 109 ? 25.141 18.766 -2.188 1 89.31 109 PRO B C 1
ATOM 5702 O O . PRO B 1 109 ? 26.109 18.312 -1.552 1 89.31 109 PRO B O 1
ATOM 5705 N N . PHE B 1 110 ? 25.234 19.766 -2.895 1 92.75 110 PHE B N 1
ATOM 5706 C CA . PHE B 1 110 ? 26.469 20.531 -2.99 1 92.75 110 PHE B CA 1
ATOM 5707 C C . PHE B 1 110 ? 26.875 21.078 -1.628 1 92.75 110 PHE B C 1
ATOM 5709 O O . PHE B 1 110 ? 28 20.859 -1.178 1 92.75 110 PHE B O 1
ATOM 5716 N N . LEU B 1 111 ? 25.938 21.734 -0.968 1 95.25 111 LEU B N 1
ATOM 5717 C CA . LEU B 1 111 ? 26.219 22.328 0.334 1 95.25 111 LEU B CA 1
ATOM 5718 C C . LEU B 1 111 ? 26.688 21.281 1.328 1 95.25 111 LEU B C 1
ATOM 5720 O O . LEU B 1 111 ? 27.656 21.5 2.059 1 95.25 111 LEU B O 1
ATOM 5724 N N . LEU B 1 112 ? 26 20.141 1.333 1 94.12 112 LEU B N 1
ATOM 5725 C CA . LEU B 1 112 ? 26.297 19.078 2.293 1 94.12 112 LEU B CA 1
ATOM 5726 C C . LEU B 1 112 ? 27.594 18.375 1.938 1 94.12 112 LEU B C 1
ATOM 5728 O O . LEU B 1 112 ? 28.172 17.656 2.766 1 94.12 112 LEU B O 1
ATOM 5732 N N . SER B 1 113 ? 28.062 18.547 0.692 1 91.5 113 SER B N 1
ATOM 5733 C CA . SER B 1 113 ? 29.344 17.953 0.285 1 91.5 113 SER B CA 1
ATOM 5734 C C . SER B 1 113 ? 30.516 18.781 0.775 1 91.5 113 SER B C 1
ATOM 5736 O O . SER B 1 113 ? 31.656 18.297 0.826 1 91.5 113 SER B O 1
ATOM 5738 N N . LEU B 1 114 ? 30.266 20.016 1.12 1 93.56 114 LEU B N 1
ATOM 5739 C CA . LEU B 1 114 ? 31.312 20.875 1.645 1 93.56 114 LEU B CA 1
ATOM 5740 C C . LEU B 1 114 ? 31.688 20.484 3.07 1 93.56 114 LEU B C 1
ATOM 5742 O O . LEU B 1 114 ? 30.828 20.047 3.84 1 93.56 114 LEU B O 1
ATOM 5746 N N . ASP B 1 115 ? 32.938 20.562 3.408 1 94.31 115 ASP B N 1
ATOM 5747 C CA . ASP B 1 115 ? 33.281 20.484 4.828 1 94.31 115 ASP B CA 1
ATOM 5748 C C . ASP B 1 115 ? 32.938 21.781 5.551 1 94.31 115 ASP B C 1
ATOM 5750 O O . ASP B 1 115 ? 32.812 22.828 4.922 1 94.31 115 ASP B O 1
ATOM 5754 N N . GLU B 1 116 ? 32.75 21.688 6.777 1 94.38 116 GLU B N 1
ATOM 5755 C CA . GLU B 1 116 ? 32.281 22.812 7.59 1 94.38 116 GLU B CA 1
ATOM 5756 C C . GLU B 1 116 ? 33.281 23.984 7.516 1 94.38 116 GLU B C 1
ATOM 5758 O O . GLU B 1 116 ? 32.875 25.141 7.496 1 94.38 116 GLU B O 1
ATOM 5763 N N . GLN B 1 117 ? 34.531 23.641 7.453 1 95.94 117 GLN B N 1
ATOM 5764 C CA . GLN B 1 117 ? 35.562 24.672 7.398 1 95.94 117 GLN B CA 1
ATOM 5765 C C . GLN B 1 117 ? 35.469 25.453 6.094 1 95.94 117 GLN B C 1
ATOM 5767 O O . GLN B 1 117 ? 35.656 26.672 6.086 1 95.94 117 GLN B O 1
ATOM 5772 N N . THR B 1 118 ? 35.281 24.75 5.035 1 96.06 118 THR B N 1
ATOM 5773 C CA . THR B 1 118 ? 35.156 25.406 3.738 1 96.06 118 THR B CA 1
ATOM 5774 C C . THR B 1 118 ? 33.969 26.359 3.732 1 96.06 118 THR B C 1
ATOM 5776 O O . THR B 1 118 ? 34.062 27.484 3.258 1 96.06 118 THR B O 1
ATOM 5779 N N . LEU B 1 119 ? 32.844 25.922 4.238 1 96.12 119 LEU B N 1
ATOM 5780 C CA . LEU B 1 119 ? 31.656 26.766 4.309 1 96.12 119 LEU B CA 1
ATOM 5781 C C . LEU B 1 119 ? 31.922 28.016 5.152 1 96.12 119 LEU B C 1
ATOM 5783 O O . LEU B 1 119 ? 31.578 29.125 4.754 1 96.12 119 LEU B O 1
ATOM 5787 N N . SER B 1 120 ? 32.562 27.797 6.27 1 96.88 120 SER B N 1
ATOM 5788 C CA . SER B 1 120 ? 32.906 28.906 7.148 1 96.88 120 SER B CA 1
ATOM 5789 C C . SER B 1 120 ? 33.844 29.891 6.465 1 96.88 120 SER B C 1
ATOM 5791 O O . SER B 1 120 ? 33.719 31.109 6.625 1 96.88 120 SER B O 1
ATOM 5793 N N . THR B 1 121 ? 34.75 29.328 5.723 1 96.88 121 THR B N 1
ATOM 5794 C CA . THR B 1 121 ? 35.688 30.156 4.992 1 96.88 121 THR B CA 1
ATOM 5795 C C . THR B 1 121 ? 34.969 31 3.932 1 96.88 121 THR B C 1
ATOM 5797 O O . THR B 1 121 ? 35.25 32.188 3.781 1 96.88 121 THR B O 1
ATOM 5800 N N . TYR B 1 122 ? 34.094 30.312 3.188 1 96.5 122 TYR B N 1
ATOM 5801 C CA . TYR B 1 122 ? 33.344 31.047 2.191 1 96.5 122 TYR B CA 1
ATOM 5802 C C . TYR B 1 122 ? 32.594 32.219 2.824 1 96.5 122 TYR B C 1
ATOM 5804 O O . TYR B 1 122 ? 32.625 33.344 2.299 1 96.5 122 TYR B O 1
ATOM 5812 N N . ILE B 1 123 ? 31.984 32.031 3.971 1 97.12 123 ILE B N 1
ATOM 5813 C CA . ILE B 1 123 ? 31.172 33.031 4.637 1 97.12 123 ILE B CA 1
ATOM 5814 C C . ILE B 1 123 ? 32.062 34.188 5.105 1 97.12 123 ILE B C 1
ATOM 5816 O O . ILE B 1 123 ? 31.641 35.344 5.027 1 97.12 123 ILE B O 1
ATOM 5820 N N . LYS B 1 124 ? 33.25 33.906 5.473 1 96.06 124 LYS B N 1
ATOM 5821 C CA . LYS B 1 124 ? 34.188 34.938 5.941 1 96.06 124 LYS B CA 1
ATOM 5822 C C . LYS B 1 124 ? 34.75 35.719 4.777 1 96.06 124 LYS B C 1
ATOM 5824 O O . LYS B 1 124 ? 35.031 36.906 4.906 1 96.06 124 LYS B O 1
ATOM 5829 N N . GLN B 1 125 ? 34.906 35.125 3.703 1 96.56 125 GLN B N 1
ATOM 5830 C CA . GLN B 1 125 ? 35.562 35.719 2.543 1 96.56 125 GLN B CA 1
ATOM 5831 C C . GLN B 1 125 ? 34.656 36.688 1.828 1 96.56 125 GLN B C 1
ATOM 5833 O O . GLN B 1 125 ? 35.125 37.656 1.206 1 96.56 125 GLN B O 1
ATOM 5838 N N . GLU B 1 126 ? 33.438 36.344 1.807 1 96.31 126 GLU B N 1
ATOM 5839 C CA . GLU B 1 126 ? 32.469 37.188 1.108 1 96.31 126 GLU B CA 1
ATOM 5840 C C . GLU B 1 126 ? 31.438 37.75 2.07 1 96.31 126 GLU B C 1
ATOM 5842 O O . GLU B 1 126 ? 30.516 37.031 2.473 1 96.31 126 GLU B O 1
ATOM 5847 N N . GLU B 1 127 ? 31.469 39 2.264 1 94.62 127 GLU B N 1
ATOM 5848 C CA . GLU B 1 127 ? 30.641 39.656 3.27 1 94.62 127 GLU B CA 1
ATOM 5849 C C . GLU B 1 127 ? 29.156 39.438 3.008 1 94.62 127 GLU B C 1
ATOM 5851 O O . GLU B 1 127 ? 28.375 39.281 3.947 1 94.62 127 GLU B O 1
ATOM 5856 N N . GLY B 1 128 ? 28.75 39.375 1.821 1 96.44 128 GLY B N 1
ATOM 5857 C CA . GLY B 1 128 ? 27.344 39.156 1.468 1 96.44 128 GLY B CA 1
ATOM 5858 C C . GLY B 1 128 ? 26.812 37.812 1.927 1 96.44 128 GLY B C 1
ATOM 5859 O O . GLY B 1 128 ? 25.594 37.656 2.082 1 96.44 128 GLY B O 1
ATOM 5860 N N . LEU B 1 129 ? 27.641 36.906 2.229 1 97.62 129 LEU B N 1
ATOM 5861 C CA . LEU B 1 129 ? 27.219 35.562 2.615 1 97.62 129 LEU B CA 1
ATOM 5862 C C . LEU B 1 129 ? 26.75 35.531 4.066 1 97.62 129 LEU B C 1
ATOM 5864 O O . LEU B 1 129 ? 26.094 34.594 4.496 1 97.62 129 LEU B O 1
ATOM 5868 N N . GLN B 1 130 ? 27.047 36.531 4.781 1 96.31 130 GLN B N 1
ATOM 5869 C CA . GLN B 1 130 ? 26.578 36.625 6.16 1 96.31 130 GLN B CA 1
ATOM 5870 C C . GLN B 1 130 ? 25.047 36.688 6.23 1 96.31 130 GLN B C 1
ATOM 5872 O O . GLN B 1 130 ? 24.453 36.156 7.168 1 96.31 130 GLN B O 1
ATOM 5877 N N . TYR B 1 131 ? 24.484 37.219 5.215 1 96.25 131 TYR B N 1
ATOM 5878 C CA . TYR B 1 131 ? 23.031 37.281 5.086 1 96.25 131 TYR B CA 1
ATOM 5879 C C . TYR B 1 131 ? 22.438 35.875 5.039 1 96.25 131 TYR B C 1
ATOM 5881 O O . TYR B 1 131 ? 21.344 35.625 5.562 1 96.25 131 TYR B O 1
ATOM 5889 N N . PHE B 1 132 ? 23.188 34.938 4.535 1 97.56 132 PHE B N 1
ATOM 5890 C CA . PHE B 1 132 ? 22.703 33.594 4.309 1 97.56 132 PHE B CA 1
ATOM 5891 C C . PHE B 1 132 ? 23.25 32.625 5.355 1 97.56 132 PHE B C 1
ATOM 5893 O O . PHE B 1 132 ? 22.906 31.438 5.359 1 97.56 132 PHE B O 1
ATOM 5900 N N . GLU B 1 133 ? 24.062 33.062 6.223 1 97.06 133 GLU B N 1
ATOM 5901 C CA . GLU B 1 133 ? 24.875 32.219 7.094 1 97.06 133 GLU B CA 1
ATOM 5902 C C . GLU B 1 133 ? 24 31.266 7.906 1 97.06 133 GLU B C 1
ATOM 5904 O O . GLU B 1 133 ? 24.203 30.047 7.875 1 97.06 133 GLU B O 1
ATOM 5909 N N . GLU B 1 134 ? 23 31.797 8.594 1 95.25 134 GLU B N 1
ATOM 5910 C CA . GLU B 1 134 ? 22.156 30.969 9.453 1 95.25 134 GLU B CA 1
ATOM 5911 C C . GLU B 1 134 ? 21.406 29.906 8.648 1 95.25 134 GLU B C 1
ATOM 5913 O O . GLU B 1 134 ? 21.297 28.766 9.078 1 95.25 134 GLU B O 1
ATOM 5918 N N . ASP B 1 135 ? 20.922 30.266 7.508 1 95.5 135 ASP B N 1
ATOM 5919 C CA . ASP B 1 135 ? 20.188 29.344 6.656 1 95.5 135 ASP B CA 1
ATOM 5920 C C . ASP B 1 135 ? 21.094 28.25 6.117 1 95.5 135 ASP B C 1
ATOM 5922 O O . ASP B 1 135 ? 20.703 27.078 6.031 1 95.5 135 ASP B O 1
ATOM 5926 N N . LEU B 1 136 ? 22.25 28.641 5.719 1 97.12 136 LEU B N 1
ATOM 5927 C CA . LEU B 1 136 ? 23.219 27.672 5.211 1 97.12 136 LEU B CA 1
ATOM 5928 C C . LEU B 1 136 ? 23.594 26.656 6.281 1 97.12 136 LEU B C 1
ATOM 5930 O O . LEU B 1 136 ? 23.594 25.453 6.027 1 97.12 136 LEU B O 1
ATOM 5934 N N . PHE B 1 137 ? 23.828 27.141 7.457 1 95.75 137 PHE B N 1
ATOM 5935 C CA . PHE B 1 137 ? 24.234 26.219 8.523 1 95.75 137 PHE B CA 1
ATOM 5936 C C . PHE B 1 137 ? 23.047 25.391 9.008 1 95.75 137 PHE B C 1
ATOM 5938 O O . PHE B 1 137 ? 23.219 24.25 9.422 1 95.75 137 PHE B O 1
ATOM 5945 N N . ASP B 1 138 ? 21.906 25.969 8.969 1 95.5 138 ASP B N 1
ATOM 5946 C CA . ASP B 1 138 ? 20.719 25.188 9.297 1 95.5 138 ASP B CA 1
ATOM 5947 C C . ASP B 1 138 ? 20.547 24.016 8.328 1 95.5 138 ASP B C 1
ATOM 5949 O O . ASP B 1 138 ? 20.25 22.906 8.75 1 95.5 138 ASP B O 1
ATOM 5953 N N . THR B 1 139 ? 20.703 24.312 7.074 1 94.81 139 THR B N 1
ATOM 5954 C CA . THR B 1 139 ? 20.656 23.25 6.078 1 94.81 139 THR B CA 1
ATOM 5955 C C . THR B 1 139 ? 21.781 22.25 6.297 1 94.81 139 THR B C 1
ATOM 5957 O O . THR B 1 139 ? 21.609 21.047 6.121 1 94.81 139 THR B O 1
ATOM 5960 N N . TYR B 1 140 ? 22.922 22.781 6.715 1 95.5 140 TYR B N 1
ATOM 5961 C CA . TYR B 1 140 ? 24.125 21.984 6.914 1 95.5 140 TYR B CA 1
ATOM 5962 C C . TYR B 1 140 ? 23.922 20.984 8.047 1 95.5 140 TYR B C 1
ATOM 5964 O O . TYR B 1 140 ? 24.578 19.938 8.086 1 95.5 140 TYR B O 1
ATOM 5972 N N . ARG B 1 141 ? 22.938 21.219 9 1 95.06 141 ARG B N 1
ATOM 5973 C CA . ARG B 1 141 ? 22.656 20.312 10.109 1 95.06 141 ARG B CA 1
ATOM 5974 C C . ARG B 1 141 ? 22.25 18.922 9.602 1 95.06 141 ARG B C 1
ATOM 5976 O O . ARG B 1 141 ? 22.438 17.922 10.289 1 95.06 141 ARG B O 1
ATOM 5983 N N . TYR B 1 142 ? 21.797 18.875 8.398 1 95.5 142 TYR B N 1
ATOM 5984 C CA . TYR B 1 142 ? 21.266 17.625 7.855 1 95.5 142 TYR B CA 1
ATOM 5985 C C . TYR B 1 142 ? 22.391 16.75 7.34 1 95.5 142 TYR B C 1
ATOM 5987 O O . TYR B 1 142 ? 22.172 15.594 6.965 1 95.5 142 TYR B O 1
ATOM 5995 N N . LYS B 1 143 ? 23.594 17.266 7.309 1 94.94 143 LYS B N 1
ATOM 5996 C CA . LYS B 1 143 ? 24.734 16.547 6.777 1 94.94 143 LYS B CA 1
ATOM 5997 C C . LYS B 1 143 ? 24.891 15.18 7.438 1 94.94 143 LYS B C 1
ATOM 5999 O O . LYS B 1 143 ? 25.203 14.195 6.773 1 94.94 143 LYS B O 1
ATOM 6004 N N . GLU B 1 144 ? 24.609 15.203 8.742 1 94.25 144 GLU B N 1
ATOM 6005 C CA . GLU B 1 144 ? 24.797 13.953 9.477 1 94.25 144 GLU B CA 1
ATOM 6006 C C . GLU B 1 144 ? 23.703 12.938 9.133 1 94.25 144 GLU B C 1
ATOM 6008 O O . GLU B 1 144 ? 23.828 11.758 9.469 1 94.25 144 GLU B O 1
ATOM 6013 N N . HIS B 1 145 ? 22.688 13.344 8.453 1 95.56 145 HIS B N 1
ATOM 6014 C CA . HIS B 1 145 ? 21.547 12.484 8.164 1 95.56 145 HIS B CA 1
ATOM 6015 C C . HIS B 1 145 ? 21.438 12.195 6.668 1 95.56 145 HIS B C 1
ATOM 6017 O O . HIS B 1 145 ? 20.453 11.602 6.215 1 95.56 145 HIS B O 1
ATOM 6023 N N . VAL B 1 146 ? 22.359 12.719 5.918 1 93.25 146 VAL B N 1
ATOM 6024 C CA . VAL B 1 146 ? 22.406 12.461 4.48 1 93.25 146 VAL B CA 1
ATOM 6025 C C . VAL B 1 146 ? 23.203 11.195 4.203 1 93.25 146 VAL B C 1
ATOM 6027 O O . VAL B 1 146 ? 24.25 10.977 4.816 1 93.25 146 VAL B O 1
ATOM 6030 N N . LEU B 1 147 ? 22.672 10.375 3.361 1 91.38 147 LEU B N 1
ATOM 6031 C CA . LEU B 1 147 ? 23.359 9.133 2.994 1 91.38 147 LEU B CA 1
ATOM 6032 C C . LEU B 1 147 ? 24.328 9.367 1.852 1 91.38 147 LEU B C 1
ATOM 6034 O O . LEU B 1 147 ? 24.562 10.508 1.448 1 91.38 147 LEU B O 1
ATOM 6038 N N . SER B 1 148 ? 25.031 8.344 1.428 1 89.31 148 SER B N 1
ATOM 6039 C CA . SER B 1 148 ? 25.906 8.453 0.267 1 89.31 148 SER B CA 1
ATOM 6040 C C . SER B 1 148 ? 25.125 8.852 -0.981 1 89.31 148 SER B C 1
ATOM 6042 O O . SER B 1 148 ? 23.906 8.672 -1.036 1 89.31 148 SER B O 1
ATOM 6044 N N . ALA B 1 149 ? 25.797 9.508 -1.883 1 86 149 ALA B N 1
ATOM 6045 C CA . ALA B 1 149 ? 25.141 9.93 -3.123 1 86 149 ALA B CA 1
ATOM 6046 C C . ALA B 1 149 ? 24.406 8.766 -3.777 1 86 149 ALA B C 1
ATOM 6048 O O . ALA B 1 149 ? 23.297 8.938 -4.297 1 86 149 ALA B O 1
ATOM 6049 N N . GLU B 1 150 ? 25 7.641 -3.723 1 87.56 150 GLU B N 1
ATOM 6050 C CA . GLU B 1 150 ? 24.391 6.449 -4.316 1 87.56 150 GLU B CA 1
ATOM 6051 C C . GLU B 1 150 ? 23.125 6.035 -3.57 1 87.56 150 GLU B C 1
ATOM 6053 O O . GLU B 1 150 ? 22.125 5.688 -4.188 1 87.56 150 GLU B O 1
ATOM 6058 N N . GLN B 1 151 ? 23.219 6.086 -2.279 1 90.44 151 GLN B N 1
ATOM 6059 C CA . GLN B 1 151 ? 22.062 5.73 -1.464 1 90.44 151 GLN B CA 1
ATOM 6060 C 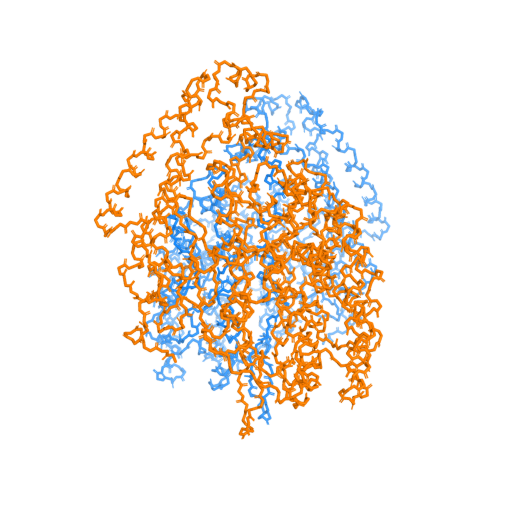C . GLN B 1 151 ? 20.938 6.75 -1.626 1 90.44 151 GLN B C 1
ATOM 6062 O O . GLN B 1 151 ? 19.766 6.379 -1.714 1 90.44 151 GLN B O 1
ATOM 6067 N N . GLU B 1 152 ? 21.344 7.996 -1.652 1 91.19 152 GLU B N 1
ATOM 6068 C CA . GLU B 1 152 ? 20.359 9.047 -1.841 1 91.19 152 GLU B CA 1
ATOM 6069 C C . GLU B 1 152 ? 19.641 8.906 -3.184 1 91.19 152 GLU B C 1
ATOM 6071 O O . GLU B 1 152 ? 18.438 9.109 -3.277 1 91.19 152 GLU B O 1
ATOM 6076 N N . ALA B 1 153 ? 20.391 8.633 -4.195 1 88.69 153 ALA B N 1
ATOM 6077 C CA . ALA B 1 153 ? 19.812 8.43 -5.523 1 88.69 153 ALA B CA 1
ATOM 6078 C C . ALA B 1 153 ? 18.828 7.27 -5.52 1 88.69 153 ALA B C 1
ATOM 6080 O O . ALA B 1 153 ? 17.734 7.371 -6.094 1 88.69 153 ALA B O 1
ATOM 6081 N N . LEU B 1 154 ? 19.203 6.215 -4.875 1 92.38 154 LEU B N 1
ATOM 6082 C CA . LEU B 1 154 ? 18.328 5.051 -4.789 1 92.38 154 LEU B CA 1
ATOM 6083 C C . LEU B 1 154 ? 17.062 5.379 -4.008 1 92.38 154 LEU B C 1
ATOM 6085 O O . LEU B 1 154 ? 15.961 4.996 -4.414 1 92.38 154 LEU B O 1
ATOM 6089 N N . LEU B 1 155 ? 17.203 6.027 -2.9 1 92.69 155 LEU B N 1
ATOM 6090 C CA . LEU B 1 155 ? 16.047 6.398 -2.088 1 92.69 155 LEU B CA 1
ATOM 6091 C C . LEU B 1 155 ? 15.102 7.305 -2.869 1 92.69 155 LEU B C 1
ATOM 6093 O O . LEU B 1 155 ? 13.875 7.211 -2.721 1 92.69 155 LEU B O 1
ATOM 6097 N N . SER B 1 156 ? 15.664 8.203 -3.592 1 89.25 156 SER B N 1
ATOM 6098 C CA . SER B 1 156 ? 14.852 9.07 -4.438 1 89.25 156 SER B CA 1
ATOM 6099 C C . SER B 1 156 ? 14.016 8.258 -5.418 1 89.25 156 SER B C 1
ATOM 6101 O O . SER B 1 156 ? 12.836 8.555 -5.641 1 89.25 156 SER B O 1
ATOM 6103 N N . GLU B 1 157 ? 14.531 7.184 -5.973 1 89.31 157 GLU B N 1
ATOM 6104 C CA . GLU B 1 157 ? 13.828 6.301 -6.891 1 89.31 157 GLU B CA 1
ATOM 6105 C C . GLU B 1 157 ? 12.711 5.539 -6.18 1 89.31 157 GLU B C 1
ATOM 6107 O O . GLU B 1 157 ? 11.719 5.156 -6.801 1 89.31 157 GLU B O 1
ATOM 6112 N N . MET B 1 158 ? 12.875 5.398 -4.867 1 92.5 158 MET B N 1
ATOM 6113 C CA . MET B 1 158 ? 11.914 4.613 -4.09 1 92.5 158 MET B CA 1
ATOM 6114 C C . MET B 1 158 ? 10.836 5.512 -3.49 1 92.5 158 MET B C 1
ATOM 6116 O O . MET B 1 158 ? 9.977 5.039 -2.748 1 92.5 158 MET B O 1
ATOM 6120 N N . GLY B 1 159 ? 10.852 6.766 -3.805 1 92.19 159 GLY B N 1
ATOM 6121 C CA . GLY B 1 159 ? 9.938 7.727 -3.201 1 92.19 159 GLY B CA 1
ATOM 6122 C C . GLY B 1 159 ? 8.477 7.355 -3.379 1 92.19 159 GLY B C 1
ATOM 6123 O O . GLY B 1 159 ? 7.699 7.398 -2.424 1 92.19 159 GLY B O 1
ATOM 6124 N N . GLU B 1 160 ? 8.125 7.035 -4.559 1 90.56 160 GLU B N 1
ATOM 6125 C CA . GLU B 1 160 ? 6.742 6.68 -4.84 1 90.56 160 GLU B CA 1
ATOM 6126 C C . GLU B 1 160 ? 6.324 5.426 -4.074 1 90.56 160 GLU B C 1
ATOM 6128 O O . GLU B 1 160 ? 5.199 5.336 -3.58 1 90.56 160 GLU B O 1
ATOM 6133 N N . ALA B 1 161 ? 7.246 4.445 -4.016 1 94.19 161 ALA B N 1
ATOM 6134 C CA . ALA B 1 161 ? 6.965 3.223 -3.268 1 94.19 161 ALA B CA 1
ATOM 6135 C C . ALA B 1 161 ? 6.703 3.529 -1.796 1 94.19 161 ALA B C 1
ATOM 6137 O O . ALA B 1 161 ? 5.797 2.959 -1.188 1 94.19 161 ALA B O 1
ATOM 6138 N N . LEU B 1 162 ? 7.469 4.43 -1.279 1 95.5 162 LEU B N 1
ATOM 6139 C CA . LEU B 1 162 ? 7.363 4.793 0.13 1 95.5 162 LEU B CA 1
ATOM 6140 C C . LEU B 1 162 ? 6.066 5.551 0.401 1 95.5 162 LEU B C 1
ATOM 6142 O O . LEU B 1 162 ? 5.551 5.52 1.52 1 95.5 162 LEU B O 1
ATOM 6146 N N . GLN B 1 163 ? 5.465 6.152 -0.611 1 95.06 163 GLN B N 1
ATOM 6147 C CA . GLN B 1 163 ? 4.242 6.934 -0.461 1 95.06 163 GLN B CA 1
ATOM 6148 C C . GLN B 1 163 ? 3.01 6.09 -0.772 1 95.06 163 GLN B C 1
ATOM 6150 O O . GLN B 1 163 ? 1.879 6.527 -0.554 1 95.06 163 GLN B O 1
ATOM 6155 N N . ALA B 1 164 ? 3.186 4.91 -1.257 1 96.06 164 ALA B N 1
ATOM 6156 C CA . ALA B 1 164 ? 2.098 4.078 -1.765 1 96.06 164 ALA B CA 1
ATOM 6157 C C . ALA B 1 164 ? 1.044 3.834 -0.687 1 96.06 164 ALA B C 1
ATOM 6159 O O . ALA B 1 164 ? -0.156 3.924 -0.953 1 96.06 164 ALA B O 1
ATOM 6160 N N . PRO B 1 165 ? 1.446 3.58 0.6 1 97.56 165 PRO B N 1
ATOM 6161 C CA . PRO B 1 165 ? 0.427 3.344 1.625 1 97.56 165 PRO B CA 1
ATOM 6162 C C . PRO B 1 165 ? -0.481 4.551 1.843 1 97.56 165 PRO B C 1
ATOM 6164 O O . PRO B 1 165 ? -1.702 4.402 1.936 1 97.56 165 PRO B O 1
ATOM 6167 N N . ARG B 1 166 ? 0.067 5.703 1.868 1 96.75 166 ARG B N 1
ATOM 6168 C CA . ARG B 1 166 ? -0.711 6.93 2.023 1 96.75 166 ARG B CA 1
ATOM 6169 C C . ARG B 1 166 ? -1.639 7.145 0.832 1 96.75 166 ARG B C 1
ATOM 6171 O O . ARG B 1 166 ? -2.801 7.512 1.003 1 96.75 166 ARG B O 1
ATOM 6178 N N . ASN B 1 167 ? -1.127 6.895 -0.349 1 94.12 167 ASN B N 1
ATOM 6179 C CA . ASN B 1 167 ? -1.928 7.059 -1.558 1 94.12 167 ASN B CA 1
ATOM 6180 C C . ASN B 1 167 ? -3.109 6.094 -1.584 1 94.12 167 ASN B C 1
ATOM 6182 O O . ASN B 1 167 ? -4.227 6.48 -1.927 1 94.12 167 ASN B O 1
ATOM 6186 N N . THR B 1 168 ? -2.84 4.883 -1.248 1 97.94 168 THR B N 1
ATOM 6187 C CA . THR B 1 168 ? -3.898 3.881 -1.22 1 97.94 168 THR B CA 1
ATOM 6188 C C . THR B 1 168 ? -4.961 4.246 -0.185 1 97.94 168 THR B C 1
ATOM 6190 O O . THR B 1 168 ? -6.156 4.164 -0.464 1 97.94 168 THR B O 1
ATOM 6193 N N . TYR B 1 169 ? -4.555 4.688 1.029 1 98.12 169 TYR B N 1
ATOM 6194 C CA . TYR B 1 169 ? -5.523 5.145 2.02 1 98.12 169 TYR B CA 1
ATOM 6195 C C . TYR B 1 169 ? -6.348 6.305 1.479 1 98.12 169 TYR B C 1
ATOM 6197 O O . TYR B 1 169 ? -7.559 6.375 1.71 1 98.12 169 TYR B O 1
ATOM 6205 N N . GLY B 1 170 ? -5.688 7.16 0.839 1 95.12 170 GLY B N 1
ATOM 6206 C CA . GLY B 1 170 ? -6.398 8.273 0.231 1 95.12 170 GLY B CA 1
ATOM 6207 C C . GLY B 1 170 ? -7.504 7.832 -0.71 1 95.12 170 GLY B C 1
ATOM 6208 O O . GLY B 1 170 ? -8.578 8.43 -0.729 1 95.12 170 GLY B O 1
ATOM 6209 N N . MET B 1 171 ? -7.27 6.793 -1.485 1 92.62 171 MET B N 1
ATOM 6210 C CA . MET B 1 171 ? -8.289 6.273 -2.387 1 92.62 171 MET B CA 1
ATOM 6211 C C . MET B 1 171 ? -9.445 5.656 -1.604 1 92.62 171 MET B C 1
ATOM 6213 O O . MET B 1 171 ? -10.609 5.824 -1.972 1 92.62 171 MET B O 1
ATOM 6217 N N . ILE B 1 172 ? -9.141 4.938 -0.52 1 95.44 172 ILE B N 1
ATOM 6218 C CA . ILE B 1 172 ? -10.18 4.371 0.329 1 95.44 172 ILE B CA 1
ATOM 6219 C C . ILE B 1 172 ? -11.07 5.484 0.872 1 95.44 172 ILE B C 1
ATOM 6221 O O . ILE B 1 172 ? -12.281 5.484 0.646 1 95.44 172 ILE B O 1
ATOM 6225 N N . ASN B 1 173 ? -10.406 6.484 1.501 1 92.5 173 ASN B N 1
ATOM 6226 C CA . ASN B 1 173 ? -11.094 7.457 2.344 1 92.5 173 ASN B CA 1
ATOM 6227 C C . ASN B 1 173 ? -11.781 8.539 1.508 1 92.5 173 ASN B C 1
ATOM 6229 O O . ASN B 1 173 ? -12.781 9.109 1.935 1 92.5 173 ASN B O 1
ATOM 6233 N N . ASN B 1 174 ? -11.289 8.75 0.323 1 88.38 174 ASN B N 1
ATOM 6234 C CA . ASN B 1 174 ? -11.773 9.906 -0.422 1 88.38 174 ASN B CA 1
ATOM 6235 C C . ASN B 1 174 ? -12.516 9.492 -1.688 1 88.38 174 ASN B C 1
ATOM 6237 O O . ASN B 1 174 ? -13.383 10.219 -2.174 1 88.38 174 ASN B O 1
ATOM 6241 N N . ALA B 1 175 ? -12.148 8.336 -2.236 1 86.5 175 ALA B N 1
ATOM 6242 C CA . ALA B 1 175 ? -12.688 7.996 -3.553 1 86.5 175 ALA B CA 1
ATOM 6243 C C . ALA B 1 175 ? -13.695 6.855 -3.455 1 86.5 175 ALA B C 1
ATOM 6245 O O . ALA B 1 175 ? -14.758 6.906 -4.074 1 86.5 175 ALA B O 1
ATOM 6246 N N . ASP B 1 176 ? -13.422 5.891 -2.67 1 94 176 ASP B N 1
ATOM 6247 C CA . ASP B 1 176 ? -14.18 4.652 -2.789 1 94 176 ASP B CA 1
ATOM 6248 C C . ASP B 1 176 ? -15.109 4.461 -1.591 1 94 176 ASP B C 1
ATOM 6250 O O . ASP B 1 176 ? -16.078 3.697 -1.663 1 94 176 ASP B O 1
ATOM 6254 N N . ILE B 1 177 ? -14.898 5.098 -0.471 1 92.69 177 ILE B N 1
ATOM 6255 C CA . ILE B 1 177 ? -15.633 4.793 0.754 1 92.69 177 ILE B CA 1
ATOM 6256 C C . ILE B 1 177 ? -17.125 5.094 0.557 1 92.69 177 ILE B C 1
ATOM 6258 O O . ILE B 1 177 ? -17.484 6.102 -0.051 1 92.69 177 ILE B O 1
ATOM 6262 N N . THR B 1 178 ? -17.984 4.195 0.909 1 93.06 178 THR B N 1
ATOM 6263 C CA . THR B 1 178 ? -19.438 4.352 0.929 1 93.06 178 THR B CA 1
ATOM 6264 C C . THR B 1 178 ? -20 4.062 2.32 1 93.06 178 THR B C 1
ATOM 6266 O O . THR B 1 178 ? -19.797 2.969 2.857 1 93.06 178 THR B O 1
ATOM 6269 N N . PHE B 1 179 ? -20.75 4.988 2.854 1 96.56 179 PHE B N 1
ATOM 6270 C CA . PHE B 1 179 ? -21.25 4.852 4.215 1 96.56 179 PHE B CA 1
ATOM 6271 C C . PHE B 1 179 ? -22.578 4.098 4.223 1 96.56 179 PHE B C 1
ATOM 6273 O O . PHE B 1 179 ? -23.125 3.771 3.166 1 96.56 179 PHE B O 1
ATOM 6280 N N . GLY B 1 180 ? -23.016 3.682 5.402 1 96.44 180 GLY B N 1
ATOM 6281 C CA . GLY B 1 180 ? -24.281 2.969 5.562 1 96.44 180 GLY B CA 1
ATOM 6282 C C . GLY B 1 180 ? -25.5 3.836 5.301 1 96.44 180 GLY B C 1
ATOM 6283 O O . GLY B 1 180 ? -25.375 4.953 4.793 1 96.44 180 GLY B O 1
ATOM 6284 N N . TYR B 1 181 ? -26.625 3.277 5.562 1 96.62 181 TYR B N 1
ATOM 6285 C CA . TYR B 1 181 ? -27.891 3.955 5.316 1 96.62 181 TYR B CA 1
ATOM 6286 C C . TYR B 1 181 ? -28.453 4.566 6.598 1 96.62 181 TYR B C 1
ATOM 6288 O O . TYR B 1 181 ? -28.188 4.062 7.691 1 96.62 181 TYR B O 1
ATOM 6296 N N . ILE B 1 182 ? -29.109 5.645 6.496 1 97.25 182 ILE B N 1
ATOM 6297 C CA . ILE B 1 182 ? -29.828 6.285 7.586 1 97.25 182 ILE B CA 1
ATOM 6298 C C . ILE B 1 182 ? -31.281 6.52 7.172 1 97.25 182 ILE B C 1
ATOM 6300 O O . ILE B 1 182 ? -31.609 6.449 5.988 1 97.25 182 ILE B O 1
ATOM 6304 N N . THR B 1 183 ? -32.125 6.738 8.148 1 96.81 183 THR B N 1
ATOM 6305 C CA . THR B 1 183 ? -33.531 7.035 7.91 1 96.81 183 THR B CA 1
ATOM 6306 C C . THR B 1 183 ? -33.75 8.539 7.809 1 96.81 183 THR B C 1
ATOM 6308 O O . THR B 1 183 ? -33.469 9.281 8.758 1 96.81 183 THR B O 1
ATOM 6311 N N . ASN B 1 184 ? -34.281 9.008 6.695 1 92.81 184 ASN B N 1
ATOM 6312 C CA . ASN B 1 184 ? -34.5 10.438 6.543 1 92.81 184 ASN B CA 1
ATOM 6313 C C . ASN B 1 184 ? -35.812 10.859 7.199 1 92.81 184 ASN B C 1
ATOM 6315 O O . ASN B 1 184 ? -36.5 10.047 7.848 1 92.81 184 ASN B O 1
ATOM 6319 N N . ASP B 1 185 ? -36.125 12.164 7.164 1 89.88 185 ASP B N 1
ATOM 6320 C CA . ASP B 1 185 ? -37.281 12.727 7.852 1 89.88 185 ASP B CA 1
ATOM 6321 C C . ASP B 1 185 ? -38.594 12.156 7.301 1 89.88 185 ASP B C 1
ATOM 6323 O O . ASP B 1 185 ? -39.625 12.18 7.977 1 89.88 185 ASP B O 1
ATOM 6327 N N . GLN B 1 186 ? -38.562 11.625 6.078 1 93.31 186 GLN B N 1
ATOM 6328 C CA . GLN B 1 186 ? -39.75 11.023 5.445 1 93.31 186 GLN B CA 1
ATOM 6329 C C . GLN B 1 186 ? -39.844 9.539 5.77 1 93.31 186 GLN B C 1
ATOM 6331 O O . GLN B 1 186 ? -40.75 8.852 5.277 1 93.31 186 GLN B O 1
ATOM 6336 N N . GLY B 1 187 ? -38.906 9.062 6.523 1 93.06 187 GLY B N 1
ATOM 6337 C CA . GLY B 1 187 ? -38.938 7.66 6.914 1 93.06 187 GLY B CA 1
ATOM 6338 C C . GLY B 1 187 ? -38.281 6.746 5.898 1 93.06 187 GLY B C 1
ATOM 6339 O O . GLY B 1 187 ? -38.375 5.523 6.016 1 93.06 187 GLY B O 1
ATOM 6340 N N . GLU B 1 188 ? -37.625 7.316 4.98 1 95.56 188 GLU B N 1
ATOM 6341 C CA . GLU B 1 188 ? -36.969 6.539 3.922 1 95.56 188 GLU B CA 1
ATOM 6342 C C . GLU B 1 188 ? -35.5 6.352 4.203 1 95.56 188 GLU B C 1
ATOM 6344 O O . GLU B 1 188 ? -34.875 7.203 4.832 1 95.56 188 GLU B O 1
ATOM 6349 N N . LYS B 1 189 ? -34.969 5.184 3.672 1 95.75 189 LYS B N 1
ATOM 6350 C CA . LYS B 1 189 ? -33.562 4.902 3.812 1 95.75 189 LYS B CA 1
ATOM 6351 C C . LYS B 1 189 ? -32.75 5.633 2.748 1 95.75 189 LYS B C 1
ATOM 6353 O O . LYS B 1 189 ? -33.125 5.668 1.578 1 95.75 189 LYS B O 1
ATOM 6358 N N . GLU B 1 190 ? -31.75 6.328 3.205 1 95.38 190 GLU B N 1
ATOM 6359 C CA . GLU B 1 190 ? -30.828 6.984 2.291 1 95.38 190 GLU B CA 1
ATOM 6360 C C . GLU B 1 190 ? -29.375 6.789 2.734 1 95.38 190 GLU B C 1
ATOM 6362 O O . GLU B 1 190 ? -29.109 6.516 3.908 1 95.38 190 GLU B O 1
ATOM 6367 N N . ARG B 1 191 ? -28.5 6.867 1.802 1 94.38 191 ARG B N 1
ATOM 6368 C CA . ARG B 1 191 ? -27.078 6.695 2.096 1 94.38 191 ARG B CA 1
ATOM 6369 C C . ARG B 1 191 ? -26.531 7.898 2.855 1 94.38 191 ARG B C 1
ATOM 6371 O O . ARG B 1 191 ? -26.812 9.047 2.504 1 94.38 191 ARG B O 1
ATOM 6378 N N . LEU B 1 192 ? -25.797 7.586 3.865 1 96.5 192 LEU B N 1
ATOM 6379 C CA . LEU B 1 192 ? -25.141 8.641 4.637 1 96.5 192 LEU B CA 1
ATOM 6380 C C . LEU B 1 192 ? -23.984 9.258 3.854 1 96.5 192 LEU B C 1
ATOM 6382 O O . LEU B 1 192 ? -23.281 8.555 3.135 1 96.5 192 LEU B O 1
ATOM 6386 N N . THR B 1 193 ? -23.812 10.516 3.895 1 92.31 193 THR B N 1
ATOM 6387 C CA . THR B 1 193 ? -22.656 11.25 3.4 1 92.31 193 THR B CA 1
ATOM 6388 C C . THR B 1 193 ? -21.906 11.922 4.551 1 92.31 193 THR B C 1
ATOM 6390 O O . THR B 1 193 ? -22.422 12 5.668 1 92.31 193 THR B O 1
ATOM 6393 N N . ARG B 1 194 ? -20.75 12.312 4.363 1 90.31 194 ARG B N 1
ATOM 6394 C CA . ARG B 1 194 ? -19.984 13.008 5.395 1 90.31 194 ARG B CA 1
ATOM 6395 C C . ARG B 1 194 ? -20.688 14.289 5.832 1 90.31 194 ARG B C 1
ATOM 6397 O O . ARG B 1 194 ? -20.734 14.602 7.023 1 90.31 194 ARG B O 1
ATOM 6404 N N . GLY B 1 195 ? -21.141 14.992 4.848 1 87.94 195 GLY B N 1
ATOM 6405 C CA . GLY B 1 195 ? -21.875 16.203 5.164 1 87.94 195 GLY B CA 1
ATOM 6406 C C . GLY B 1 195 ? -23.078 15.945 6.043 1 87.94 195 GLY B C 1
ATOM 6407 O O . GLY B 1 195 ? -23.312 16.656 7.02 1 87.94 195 GLY B O 1
ATOM 6408 N N . LYS B 1 196 ? -23.812 14.938 5.672 1 90.56 196 LYS B N 1
ATOM 6409 C CA . LYS B 1 196 ? -24.984 14.586 6.465 1 90.56 196 LYS B CA 1
ATOM 6410 C C . LYS B 1 196 ? -24.594 14.102 7.859 1 90.56 196 LYS B C 1
ATOM 6412 O O . LYS B 1 196 ? -25.297 14.359 8.836 1 90.56 196 LYS B O 1
ATOM 6417 N N . TYR B 1 197 ? -23.547 13.359 7.918 1 94.5 197 TYR B N 1
ATOM 6418 C CA . TYR B 1 197 ? -23.078 12.914 9.227 1 94.5 197 TYR B CA 1
ATOM 6419 C C . TYR B 1 197 ? -22.734 14.102 10.117 1 94.5 197 TYR B C 1
ATOM 6421 O O . TYR B 1 197 ? -23.016 14.094 11.312 1 94.5 197 TYR B O 1
ATOM 6429 N N . ALA B 1 198 ? -22.062 15.109 9.578 1 89 198 ALA B N 1
ATOM 6430 C CA . ALA B 1 198 ? -21.703 16.312 10.344 1 89 198 ALA B CA 1
ATOM 6431 C C . ALA B 1 198 ? -22.938 16.969 10.938 1 89 198 ALA B C 1
ATOM 6433 O O . ALA B 1 198 ? -22.906 17.469 12.062 1 89 198 ALA B O 1
ATOM 6434 N N . LEU B 1 199 ? -24 16.875 10.219 1 89.56 199 LEU B N 1
ATOM 6435 C CA . LEU B 1 199 ? -25.25 17.469 10.68 1 89.56 199 LEU B CA 1
ATOM 6436 C C . LEU B 1 199 ? -25.938 16.578 11.703 1 89.56 199 LEU B C 1
ATOM 6438 O O . LEU B 1 199 ? -26.328 17.031 12.781 1 89.56 199 LEU B O 1
ATOM 6442 N N . LEU B 1 200 ? -26 15.344 11.359 1 94.19 200 LEU B N 1
ATOM 6443 C CA . LEU B 1 200 ? -26.766 14.406 12.172 1 94.19 200 LEU B CA 1
ATOM 6444 C C . LEU B 1 200 ? -26.062 14.117 13.484 1 94.19 200 LEU B C 1
ATOM 6446 O O . LEU B 1 200 ? -26.703 13.812 14.492 1 94.19 200 LEU B O 1
ATOM 6450 N N . SER B 1 201 ? -24.781 14.234 13.469 1 95 201 SER B N 1
ATOM 6451 C CA . SER B 1 201 ? -24.031 14 14.688 1 95 201 SER B CA 1
ATOM 6452 C C . SER B 1 201 ? -24.344 15.039 15.758 1 95 201 SER B C 1
ATOM 6454 O O . SER B 1 201 ? -24.062 14.836 16.938 1 95 201 SER B O 1
ATOM 6456 N N . LYS B 1 202 ? -24.969 16.125 15.391 1 92.12 202 LYS B N 1
ATOM 6457 C CA . LYS B 1 202 ? -25.344 17.203 16.297 1 92.12 202 LYS B CA 1
ATOM 6458 C C . LYS B 1 202 ? -26.844 17.234 16.531 1 92.12 202 LYS B C 1
ATOM 6460 O O . LYS B 1 202 ? -27.359 18.141 17.203 1 92.12 202 LYS B O 1
ATOM 6465 N N . SER B 1 203 ? -27.547 16.25 15.984 1 92.88 203 SER B N 1
ATOM 6466 C CA . SER B 1 203 ? -29 16.219 16.094 1 92.88 203 SER B CA 1
ATOM 6467 C C . SER B 1 203 ? -29.453 16.047 17.531 1 92.88 203 SER B C 1
ATOM 6469 O O . SER B 1 203 ? -28.828 15.312 18.312 1 92.88 203 SER B O 1
ATOM 6471 N N . SER B 1 204 ? -30.562 16.703 17.891 1 92.5 204 SER B N 1
ATOM 6472 C CA . SER B 1 204 ? -31.156 16.516 19.219 1 92.5 204 SER B CA 1
ATOM 6473 C C . SER B 1 204 ? -31.812 15.148 19.328 1 92.5 204 SER B C 1
ATOM 6475 O O . SER B 1 204 ? -32.062 14.68 20.438 1 92.5 204 SER B O 1
ATOM 6477 N N . ASP B 1 205 ? -32.062 14.578 18.172 1 94.31 205 ASP B N 1
ATOM 6478 C CA . ASP B 1 205 ? -32.656 13.242 18.141 1 94.31 205 ASP B CA 1
ATOM 6479 C C . ASP B 1 205 ? -31.562 12.172 18.328 1 94.31 205 ASP B C 1
ATOM 6481 O O . ASP B 1 205 ? -30.797 11.906 17.406 1 94.31 205 ASP B O 1
ATOM 6485 N N . ARG B 1 206 ? -31.594 11.531 19.438 1 96.25 206 ARG B N 1
ATOM 6486 C CA . ARG B 1 206 ? -30.547 10.578 19.797 1 96.25 206 ARG B CA 1
ATOM 6487 C C . ARG B 1 206 ? -30.531 9.383 18.859 1 96.25 206 ARG B C 1
ATOM 6489 O O . ARG B 1 206 ? -29.469 8.836 18.547 1 96.25 206 ARG B O 1
ATOM 6496 N N . GLU B 1 207 ? -31.703 8.984 18.453 1 96.12 207 GLU B N 1
ATOM 6497 C CA . GLU B 1 207 ? -31.781 7.832 17.562 1 96.12 207 GLU B CA 1
ATOM 6498 C C . GLU B 1 207 ? -31.188 8.148 16.203 1 96.12 207 GLU B C 1
ATOM 6500 O O . GLU B 1 207 ? -30.562 7.285 15.57 1 96.12 207 GLU B O 1
ATOM 6505 N N . LYS B 1 208 ? -31.344 9.336 15.781 1 95.81 208 LYS B N 1
ATOM 6506 C CA . LYS B 1 208 ? -30.734 9.766 14.523 1 95.81 208 LYS B CA 1
ATOM 6507 C C . LYS B 1 208 ? -29.219 9.82 14.633 1 95.81 208 LYS B C 1
ATOM 6509 O O . LYS B 1 208 ? -28.5 9.438 13.703 1 95.81 208 LYS B O 1
ATOM 6514 N N . ARG B 1 209 ? -28.75 10.312 15.773 1 96.75 209 ARG B N 1
ATOM 6515 C CA . ARG B 1 209 ? -27.312 10.344 15.992 1 96.75 209 ARG B CA 1
ATOM 6516 C C . ARG B 1 209 ? -26.719 8.938 15.992 1 96.75 209 ARG B C 1
ATOM 6518 O O . ARG B 1 209 ? -25.688 8.688 15.375 1 96.75 209 ARG B O 1
ATOM 6525 N N . LYS B 1 210 ? -27.391 8.094 16.703 1 97.12 210 LYS B N 1
ATOM 6526 C CA . LYS B 1 210 ? -26.953 6.711 16.812 1 97.12 210 LYS B CA 1
ATOM 6527 C C . LYS B 1 210 ? -26.906 6.039 15.438 1 97.12 210 LYS B C 1
ATOM 6529 O O . LYS B 1 210 ? -25.922 5.402 15.078 1 97.12 210 LYS B O 1
ATOM 6534 N N . GLU B 1 211 ? -27.969 6.234 14.695 1 97.56 211 GLU B N 1
ATOM 6535 C CA . GLU B 1 211 ? -28.047 5.66 13.359 1 97.56 211 GLU B CA 1
ATOM 6536 C C . GLU B 1 211 ? -26.938 6.203 12.453 1 97.56 211 GLU B C 1
ATOM 6538 O O . GLU B 1 211 ? -26.297 5.445 11.734 1 97.56 211 GLU B O 1
ATOM 6543 N N . ALA B 1 212 ? -26.703 7.488 12.477 1 97.75 212 ALA B N 1
ATOM 6544 C CA . ALA B 1 212 ? -25.688 8.125 11.664 1 97.75 212 ALA B CA 1
ATOM 6545 C C . ALA B 1 212 ? -24.281 7.641 12.055 1 97.75 212 ALA B C 1
ATOM 6547 O O . ALA B 1 212 ? -23.438 7.391 11.188 1 97.75 212 ALA B O 1
ATOM 6548 N N . TYR B 1 213 ? -24.109 7.52 13.328 1 97.81 213 TYR B N 1
ATOM 6549 C CA . TYR B 1 213 ? -22.828 7.078 13.852 1 97.81 213 TYR B CA 1
ATOM 6550 C C . TYR B 1 213 ? -22.5 5.668 13.375 1 97.81 213 TYR B C 1
ATOM 6552 O O . TYR B 1 213 ? -21.391 5.414 12.891 1 97.81 213 TYR B O 1
ATOM 6560 N N . LYS B 1 214 ? -23.391 4.816 13.492 1 97.81 214 LYS B N 1
ATOM 6561 C CA . LYS B 1 214 ? -23.188 3.438 13.055 1 97.81 214 LYS B CA 1
ATOM 6562 C C . LYS B 1 214 ? -22.969 3.369 11.547 1 97.81 214 LYS B C 1
ATOM 6564 O O . LYS B 1 214 ? -22.078 2.65 11.078 1 97.81 214 LYS B O 1
ATOM 6569 N N . ALA B 1 215 ? -23.766 4.137 10.805 1 98 215 ALA B N 1
ATOM 6570 C CA . ALA B 1 215 ? -23.625 4.18 9.352 1 98 215 ALA B CA 1
ATOM 6571 C C . ALA B 1 215 ? -22.25 4.727 8.945 1 98 215 ALA B C 1
ATOM 6573 O O . ALA B 1 215 ? -21.656 4.273 7.969 1 98 215 ALA B O 1
ATOM 6574 N N . TYR B 1 216 ? -21.781 5.719 9.695 1 97.5 216 TYR B N 1
ATOM 6575 C CA . TYR B 1 216 ? -20.5 6.363 9.406 1 97.5 216 TYR B CA 1
ATOM 6576 C C . TYR B 1 216 ? -19.344 5.398 9.625 1 97.5 216 TYR B C 1
ATOM 6578 O O . TYR B 1 216 ? -18.391 5.395 8.852 1 97.5 216 TYR B O 1
ATOM 6586 N N . TYR B 1 217 ? -19.422 4.527 10.602 1 97.81 217 TYR B N 1
ATOM 6587 C CA . TYR B 1 217 ? -18.312 3.668 10.977 1 97.81 217 TYR B CA 1
ATOM 6588 C C . TYR B 1 217 ? -18.359 2.354 10.203 1 97.81 217 TYR B C 1
ATOM 6590 O O . TYR B 1 217 ? -17.359 1.62 10.164 1 97.81 217 TYR B O 1
ATOM 6598 N N . GLU B 1 218 ? -19.469 2.1 9.602 1 97.31 218 GLU B N 1
ATOM 6599 C CA . GLU B 1 218 ? -19.688 0.81 8.945 1 97.31 218 GLU B CA 1
ATOM 6600 C C . GLU B 1 218 ? -18.578 0.499 7.953 1 97.31 218 GLU B C 1
ATOM 6602 O O . GLU B 1 218 ? -17.938 -0.553 8.039 1 97.31 218 GLU B O 1
ATOM 6607 N N . PRO B 1 219 ? -18.234 1.382 7.055 1 96.75 219 PRO B N 1
ATOM 6608 C CA . PRO B 1 219 ? -17.188 1.04 6.098 1 96.75 219 PRO B CA 1
ATOM 6609 C C . PRO B 1 219 ? -15.805 0.972 6.738 1 96.75 219 PRO B C 1
ATOM 6611 O O . PRO B 1 219 ? -14.953 0.196 6.301 1 96.75 219 PRO B O 1
ATOM 6614 N N . TYR B 1 220 ? -15.516 1.755 7.773 1 97.62 220 TYR B N 1
ATOM 6615 C CA . TYR B 1 220 ? -14.234 1.716 8.453 1 97.62 220 TYR B CA 1
ATOM 6616 C C . TYR B 1 220 ? -14.047 0.397 9.195 1 97.62 220 TYR B C 1
ATOM 6618 O O . TYR B 1 220 ? -12.945 -0.158 9.227 1 97.62 220 TYR B O 1
ATOM 6626 N N . ILE B 1 221 ? -15.094 -0.087 9.781 1 97.19 221 ILE B N 1
ATOM 6627 C CA . ILE B 1 221 ? -15.07 -1.392 10.438 1 97.19 221 ILE B CA 1
ATOM 6628 C C . ILE B 1 221 ? -14.875 -2.488 9.391 1 97.19 221 ILE B C 1
ATOM 6630 O O . ILE B 1 221 ? -14.039 -3.383 9.57 1 97.19 221 ILE B O 1
ATOM 6634 N N . GLY B 1 222 ? -15.57 -2.406 8.266 1 96 222 GLY B N 1
ATOM 6635 C CA . GLY B 1 222 ? -15.508 -3.41 7.219 1 96 222 GLY B CA 1
ATOM 6636 C C . GLY B 1 222 ? -14.148 -3.492 6.551 1 96 222 GLY B C 1
ATOM 6637 O O . GLY B 1 222 ? -13.758 -4.551 6.051 1 96 222 GLY B O 1
ATOM 6638 N N . LEU B 1 223 ? -13.375 -2.375 6.582 1 97.5 223 LEU B N 1
ATOM 6639 C CA . LEU B 1 223 ? -12.102 -2.309 5.879 1 97.5 223 LEU B CA 1
ATOM 6640 C C . LEU B 1 223 ? -10.938 -2.168 6.859 1 97.5 223 LEU B C 1
ATOM 6642 O O . LEU B 1 223 ? -9.852 -1.728 6.484 1 97.5 223 LEU B O 1
ATOM 6646 N N . HIS B 1 224 ? -11.117 -2.49 8.117 1 96.94 224 HIS B N 1
ATOM 6647 C CA . HIS B 1 224 ? -10.148 -2.148 9.148 1 96.94 224 HIS B CA 1
ATOM 6648 C C . HIS B 1 224 ? -8.836 -2.898 8.938 1 96.94 224 HIS B C 1
ATOM 6650 O O . HIS B 1 224 ? -7.762 -2.381 9.258 1 96.94 224 HIS B O 1
ATOM 6656 N N . ASN B 1 225 ? -8.844 -4.156 8.328 1 95.94 225 ASN B N 1
ATOM 6657 C CA . ASN B 1 225 ? -7.594 -4.852 8.039 1 95.94 225 ASN B CA 1
ATOM 6658 C C . ASN B 1 225 ? -6.832 -4.18 6.898 1 95.94 225 ASN B C 1
ATOM 6660 O O . ASN B 1 225 ? -5.602 -4.082 6.945 1 95.94 225 ASN B O 1
ATOM 6664 N N . THR B 1 226 ? -7.57 -3.746 5.883 1 97.44 226 THR B N 1
ATOM 6665 C CA . THR B 1 226 ? -6.977 -3.043 4.75 1 97.44 226 THR B CA 1
ATOM 6666 C C . THR B 1 226 ? -6.344 -1.73 5.195 1 97.44 226 THR B C 1
ATOM 6668 O O . THR B 1 226 ? -5.18 -1.46 4.887 1 97.44 226 THR B O 1
ATOM 6671 N N . ILE B 1 227 ? -7.086 -0.95 5.984 1 98.5 227 ILE B N 1
ATOM 6672 C CA . ILE B 1 227 ? -6.582 0.329 6.473 1 98.5 227 ILE B CA 1
ATOM 6673 C C . ILE B 1 227 ? -5.438 0.091 7.453 1 98.5 227 ILE B C 1
ATOM 6675 O O . ILE B 1 227 ? -4.449 0.829 7.453 1 98.5 227 ILE B O 1
ATOM 6679 N N . GLY B 1 228 ? -5.598 -0.954 8.281 1 98.25 228 GLY B N 1
ATOM 6680 C CA . GLY B 1 228 ? -4.5 -1.332 9.156 1 98.25 228 GLY B CA 1
ATOM 6681 C C . GLY B 1 228 ? -3.217 -1.637 8.406 1 98.25 228 GLY B C 1
ATOM 6682 O O . GLY B 1 228 ? -2.129 -1.264 8.852 1 98.25 228 GLY B O 1
ATOM 6683 N N . SER B 1 229 ? -3.352 -2.332 7.234 1 97.12 229 SER B N 1
ATOM 6684 C CA . SER B 1 229 ? -2.188 -2.658 6.418 1 97.12 229 SER B CA 1
ATOM 6685 C C . SER B 1 229 ? -1.523 -1.397 5.875 1 97.12 229 SER B C 1
ATOM 6687 O O . SER B 1 229 ? -0.295 -1.296 5.859 1 97.12 229 SER B O 1
ATOM 6689 N N . THR B 1 230 ? -2.287 -0.398 5.422 1 98.38 230 THR B N 1
ATOM 6690 C CA . THR B 1 230 ? -1.723 0.839 4.898 1 98.38 230 THR B CA 1
ATOM 6691 C C . THR B 1 230 ? -1.031 1.632 6.004 1 98.38 230 THR B C 1
ATOM 6693 O O . THR B 1 230 ? 0.087 2.117 5.82 1 98.38 230 THR B O 1
ATOM 6696 N N . LEU B 1 231 ? -1.662 1.73 7.172 1 98.56 231 LEU B N 1
ATOM 6697 C CA . LEU B 1 231 ? -1.067 2.504 8.258 1 98.56 231 LEU B CA 1
ATOM 6698 C C . LEU B 1 231 ? 0.191 1.823 8.781 1 98.56 231 LEU B C 1
ATOM 6700 O O . LEU B 1 231 ? 1.196 2.486 9.047 1 98.56 231 LEU B O 1
ATOM 6704 N N . SER B 1 232 ? 0.1 0.495 8.922 1 98.06 232 SER B N 1
ATOM 6705 C CA . SER B 1 232 ? 1.274 -0.261 9.344 1 98.06 232 SER B CA 1
ATOM 6706 C C . SER B 1 232 ? 2.457 -0.011 8.414 1 98.06 232 SER B C 1
ATOM 6708 O O . SER B 1 232 ? 3.572 0.244 8.875 1 98.06 232 SER B O 1
ATOM 6710 N N . ALA B 1 233 ? 2.178 -0.084 7.113 1 97.62 233 ALA B N 1
ATOM 6711 C CA . ALA B 1 233 ? 3.229 0.131 6.121 1 97.62 233 ALA B CA 1
ATOM 6712 C C . ALA B 1 233 ? 3.789 1.548 6.215 1 97.62 233 ALA B C 1
ATOM 6714 O O . ALA B 1 233 ? 5.004 1.746 6.168 1 97.62 233 ALA B O 1
ATOM 6715 N N . ALA B 1 234 ? 2.936 2.559 6.379 1 98.19 234 ALA B N 1
ATOM 6716 C CA . ALA B 1 234 ? 3.367 3.949 6.469 1 98.19 234 ALA B CA 1
ATOM 6717 C C . ALA B 1 234 ? 4.258 4.168 7.688 1 98.19 234 ALA B C 1
ATOM 6719 O O . ALA B 1 234 ? 5.309 4.805 7.59 1 98.19 234 ALA B O 1
ATOM 6720 N N . VAL B 1 235 ? 3.859 3.625 8.828 1 98.31 235 VAL B N 1
ATOM 6721 C CA . VAL B 1 235 ? 4.598 3.775 10.078 1 98.31 235 VAL B CA 1
ATOM 6722 C C . VAL B 1 235 ? 5.949 3.078 9.969 1 98.31 235 VAL B C 1
ATOM 6724 O O . VAL B 1 235 ? 6.984 3.66 10.297 1 98.31 235 VAL B O 1
ATOM 6727 N N . LYS B 1 236 ? 5.969 1.878 9.445 1 96.81 236 LYS B N 1
ATOM 6728 C CA . LYS B 1 236 ? 7.203 1.11 9.312 1 96.81 236 LYS B CA 1
ATOM 6729 C C . LYS B 1 236 ? 8.164 1.769 8.328 1 96.81 236 LYS B C 1
ATOM 6731 O O . LYS B 1 236 ? 9.375 1.793 8.555 1 96.81 236 LYS B O 1
ATOM 6736 N N . ASN B 1 237 ? 7.629 2.256 7.188 1 97.06 237 ASN B N 1
ATOM 6737 C CA . ASN B 1 237 ? 8.453 3.008 6.25 1 97.06 237 ASN B CA 1
ATOM 6738 C C . ASN B 1 237 ? 9.156 4.18 6.938 1 97.06 237 ASN B C 1
ATOM 6740 O O . ASN B 1 237 ? 10.352 4.402 6.723 1 97.06 237 ASN B O 1
ATOM 6744 N N . ASN B 1 238 ? 8.375 4.879 7.738 1 97.69 238 ASN B N 1
ATOM 6745 C CA . ASN B 1 238 ? 8.938 6.02 8.445 1 97.69 238 ASN B CA 1
ATOM 6746 C C . ASN B 1 238 ? 10.031 5.59 9.422 1 97.69 238 ASN B C 1
ATOM 6748 O O . ASN B 1 238 ? 11.094 6.211 9.477 1 97.69 238 ASN B O 1
ATOM 6752 N N . VAL B 1 239 ? 9.836 4.559 10.156 1 97.31 239 VAL B N 1
ATOM 6753 C CA . VAL B 1 239 ? 10.797 4.051 11.133 1 97.31 239 VAL B CA 1
ATOM 6754 C C . VAL B 1 239 ? 12.062 3.574 10.422 1 97.31 239 VAL B C 1
ATOM 6756 O O . VAL B 1 239 ? 13.18 3.861 10.859 1 97.31 239 VAL B O 1
ATOM 6759 N N . LYS B 1 240 ? 11.883 2.939 9.336 1 94.56 240 LYS B N 1
ATOM 6760 C CA . LYS B 1 240 ? 13.023 2.432 8.57 1 94.56 240 LYS B CA 1
ATOM 6761 C C . LYS B 1 240 ? 13.867 3.576 8.016 1 94.56 240 LYS B C 1
ATOM 6763 O O . LYS B 1 240 ? 15.094 3.555 8.125 1 94.56 240 LYS B O 1
ATOM 6768 N N . LEU B 1 241 ? 13.25 4.574 7.445 1 96.25 241 LEU B N 1
ATOM 6769 C CA . LEU B 1 241 ? 13.969 5.738 6.93 1 96.25 241 LEU B CA 1
ATOM 6770 C C . LEU B 1 241 ? 14.688 6.473 8.055 1 96.25 241 LEU B C 1
ATOM 6772 O O . LEU B 1 241 ? 15.781 7 7.855 1 96.25 241 LEU B O 1
ATOM 6776 N N . THR B 1 242 ? 14.031 6.504 9.188 1 97.31 242 THR B N 1
ATOM 6777 C CA . THR B 1 242 ? 14.617 7.141 10.367 1 97.31 242 THR B CA 1
ATOM 6778 C C . THR B 1 242 ? 15.938 6.477 10.742 1 97.31 242 THR B C 1
ATOM 6780 O O . THR B 1 242 ? 16.938 7.156 10.953 1 97.31 242 THR B O 1
ATOM 6783 N N . LYS B 1 243 ? 15.891 5.203 10.742 1 95 243 LYS B N 1
ATOM 6784 C CA . LYS B 1 243 ? 17.078 4.434 11.07 1 95 243 LYS B CA 1
ATOM 6785 C C . LYS B 1 243 ? 18.156 4.59 9.992 1 95 243 LYS B C 1
ATOM 6787 O O . LYS B 1 243 ? 19.328 4.82 10.305 1 95 243 LYS B O 1
ATOM 6792 N N . LEU B 1 244 ? 17.766 4.496 8.789 1 93.75 244 LEU B N 1
ATOM 6793 C CA . LEU B 1 244 ? 18.688 4.594 7.656 1 93.75 244 LEU B CA 1
ATOM 6794 C C . LEU B 1 244 ? 19.391 5.941 7.648 1 93.75 244 LEU B C 1
ATOM 6796 O O . LEU B 1 244 ? 20.578 6.023 7.305 1 93.75 244 LEU B O 1
ATOM 6800 N N . ARG B 1 245 ? 18.719 6.992 8.039 1 96.06 245 ARG B N 1
ATOM 6801 C CA . ARG B 1 245 ? 19.266 8.344 8 1 96.06 245 ARG B CA 1
ATOM 6802 C C . ARG B 1 245 ? 19.922 8.719 9.328 1 96.06 245 ARG B C 1
ATOM 6804 O O . ARG B 1 245 ? 20.297 9.867 9.539 1 96.06 245 ARG B O 1
ATOM 6811 N N . ASN B 1 246 ? 19.969 7.766 10.234 1 95.62 246 ASN B N 1
ATOM 6812 C CA . ASN B 1 246 ? 20.734 7.852 11.477 1 95.62 246 ASN B CA 1
ATOM 6813 C C . ASN B 1 246 ? 20.094 8.836 12.461 1 95.62 246 ASN B C 1
ATOM 6815 O O . ASN B 1 246 ? 20.797 9.648 13.07 1 95.62 246 ASN B O 1
ATOM 6819 N N . TYR B 1 247 ? 18.781 8.867 12.492 1 97.56 247 TYR B N 1
ATOM 6820 C CA . TYR B 1 247 ? 18.078 9.547 13.578 1 97.56 247 TYR B CA 1
ATOM 6821 C C . TYR B 1 247 ? 17.844 8.602 14.75 1 97.56 247 TYR B C 1
ATOM 6823 O O . TYR B 1 247 ? 17.703 7.391 14.562 1 97.56 247 TYR B O 1
ATOM 6831 N N . PRO B 1 248 ? 17.781 9.172 15.914 1 97 248 PRO B N 1
ATOM 6832 C CA . PRO B 1 248 ? 17.609 8.297 17.078 1 97 248 PRO B CA 1
ATOM 6833 C C . PRO B 1 248 ? 16.219 7.66 17.125 1 97 248 PRO B C 1
ATOM 6835 O O . PRO B 1 248 ? 16.062 6.547 17.641 1 97 248 PRO B O 1
ATOM 6838 N N . SER B 1 249 ? 15.195 8.359 16.672 1 97.81 249 SER B N 1
ATOM 6839 C CA . SER B 1 249 ? 13.82 7.883 16.641 1 97.81 249 SER B CA 1
ATOM 6840 C C . SER B 1 249 ? 12.992 8.625 15.594 1 97.81 249 SER B C 1
ATOM 6842 O O . SER B 1 249 ? 13.414 9.672 15.094 1 97.81 249 SER B O 1
ATOM 6844 N N . ALA B 1 250 ? 11.875 8 15.281 1 98.25 250 ALA B N 1
ATOM 6845 C CA . ALA B 1 250 ? 10.969 8.656 14.344 1 98.25 250 ALA B CA 1
ATOM 6846 C C . ALA B 1 250 ? 10.484 10 14.891 1 98.25 250 ALA B C 1
ATOM 6848 O O . ALA B 1 250 ? 10.344 10.969 14.141 1 98.25 250 ALA B O 1
ATOM 6849 N N . LEU B 1 251 ? 10.211 10.047 16.156 1 98.44 251 LEU B N 1
ATOM 6850 C CA . LEU B 1 251 ? 9.805 11.289 16.797 1 98.44 251 LEU B CA 1
ATOM 6851 C C . LEU B 1 251 ? 10.883 12.359 16.656 1 98.44 251 LEU B C 1
ATOM 6853 O O . LEU B 1 251 ? 10.602 13.477 16.203 1 98.44 251 LEU B O 1
ATOM 6857 N N . GLU B 1 252 ? 12.102 12.023 16.891 1 97.94 252 GLU B N 1
ATOM 6858 C CA . GLU B 1 252 ? 13.188 12.992 16.844 1 97.94 252 GLU B CA 1
ATOM 6859 C C . GLU B 1 252 ? 13.461 13.438 15.406 1 97.94 252 GLU B C 1
ATOM 6861 O O . GLU B 1 252 ? 13.82 14.586 15.164 1 97.94 252 GLU B O 1
ATOM 6866 N N . LYS B 1 253 ? 13.312 12.492 14.516 1 97.75 253 LYS B N 1
ATOM 6867 C CA . LYS B 1 253 ? 13.414 12.875 13.109 1 97.75 253 LYS B CA 1
ATOM 6868 C C . LYS B 1 253 ? 12.383 13.938 12.75 1 97.75 253 LYS B C 1
ATOM 6870 O O . LYS B 1 253 ? 12.711 14.938 12.109 1 97.75 253 LYS B O 1
ATOM 6875 N N . ALA B 1 254 ? 11.148 13.75 13.211 1 97.31 254 ALA B N 1
ATOM 6876 C CA . ALA B 1 254 ? 10.055 14.656 12.875 1 97.31 254 ALA B CA 1
ATOM 6877 C C . ALA B 1 254 ? 10.258 16.016 13.523 1 97.31 254 ALA B C 1
ATOM 6879 O O . ALA B 1 254 ? 9.844 17.047 12.969 1 97.31 254 ALA B O 1
ATOM 6880 N N . LEU B 1 255 ? 10.953 16.031 14.625 1 97.19 255 LEU B N 1
ATOM 6881 C CA . LEU B 1 255 ? 11.133 17.266 15.391 1 97.19 255 LEU B CA 1
ATOM 6882 C C . LEU B 1 255 ? 12.406 17.984 14.961 1 97.19 255 LEU B C 1
ATOM 6884 O O . LEU B 1 255 ? 12.594 19.156 15.281 1 97.19 255 LEU B O 1
ATOM 6888 N N . PHE B 1 256 ? 13.266 17.359 14.211 1 96.75 256 PHE B N 1
ATOM 6889 C CA . PHE B 1 256 ? 14.633 17.781 13.93 1 96.75 256 PHE B CA 1
ATOM 6890 C C . PHE B 1 256 ? 14.641 19.109 13.172 1 96.75 256 PHE B C 1
ATOM 6892 O O . PHE B 1 256 ? 15.398 20.016 13.516 1 96.75 256 PHE B O 1
ATOM 6899 N N . GLY B 1 257 ? 13.742 19.266 12.25 1 94.88 257 GLY B N 1
ATOM 6900 C CA . GLY B 1 257 ? 13.734 20.422 11.375 1 94.88 257 GLY B CA 1
ATOM 6901 C C . GLY B 1 257 ? 13.539 21.734 12.125 1 94.88 257 GLY B C 1
ATOM 6902 O O . GLY B 1 257 ? 14.227 22.719 11.859 1 94.88 257 GLY B O 1
ATOM 6903 N N . ASP B 1 258 ? 12.719 21.672 13.094 1 94.94 258 ASP B N 1
ATOM 6904 C CA . ASP B 1 258 ? 12.391 22.875 13.859 1 94.94 258 ASP B CA 1
ATOM 6905 C C . ASP B 1 258 ? 13.242 22.969 15.117 1 94.94 258 ASP B C 1
ATOM 6907 O O . ASP B 1 258 ? 13.039 23.875 15.938 1 94.94 258 ASP B O 1
ATOM 6911 N N . LYS B 1 259 ? 14.164 22.047 15.25 1 95.69 259 LYS B N 1
ATOM 6912 C CA . LYS B 1 259 ? 15.008 21.984 16.438 1 95.69 259 LYS B CA 1
ATOM 6913 C C . LYS B 1 259 ? 14.156 21.938 17.719 1 95.69 259 LYS B C 1
ATOM 6915 O O . LYS B 1 259 ? 14.398 22.688 18.656 1 95.69 259 LYS B O 1
ATOM 6920 N N . VAL B 1 260 ? 13.109 21.109 17.688 1 96.06 260 VAL B N 1
ATOM 6921 C CA . VAL B 1 260 ? 12.258 20.906 18.859 1 96.06 260 VAL B CA 1
ATOM 6922 C C . VAL B 1 260 ? 12.719 19.656 19.625 1 96.06 260 VAL B C 1
ATOM 6924 O O . VAL B 1 260 ? 12.836 18.578 19.047 1 96.06 260 VAL B O 1
ATOM 6927 N N . PRO B 1 261 ? 13.094 19.859 20.859 1 96.56 261 PRO B N 1
ATOM 6928 C CA . PRO B 1 261 ? 13.484 18.688 21.625 1 96.56 261 PRO B CA 1
ATOM 6929 C C . PRO B 1 261 ? 12.305 17.766 21.938 1 96.56 261 PRO B C 1
ATOM 6931 O O . PRO B 1 261 ? 11.164 18.219 22.031 1 96.56 261 PRO B O 1
ATOM 6934 N N . LYS B 1 262 ? 12.57 16.453 22.078 1 96.62 262 LYS B N 1
ATOM 6935 C CA . LYS B 1 262 ? 11.516 15.453 22.297 1 96.62 262 LYS B CA 1
ATOM 6936 C C . LYS B 1 262 ? 10.75 15.734 23.578 1 96.62 262 LYS B C 1
ATOM 6938 O O . LYS B 1 262 ? 9.602 15.32 23.719 1 96.62 262 LYS B O 1
ATOM 6943 N N . GLU B 1 263 ? 11.375 16.469 24.516 1 95.81 263 GLU B N 1
ATOM 6944 C CA . GLU B 1 263 ? 10.758 16.812 25.797 1 95.81 263 GLU B CA 1
ATOM 6945 C C . GLU B 1 263 ? 9.492 17.625 25.594 1 95.81 263 GLU B C 1
ATOM 6947 O O . GLU B 1 263 ? 8.539 17.516 26.375 1 95.81 263 GLU B O 1
ATOM 6952 N N . VAL B 1 264 ? 9.43 18.438 24.594 1 96.62 264 VAL B N 1
ATOM 6953 C CA . VAL B 1 264 ? 8.234 19.234 24.312 1 96.62 264 VAL B CA 1
ATOM 6954 C C . VAL B 1 264 ? 7.043 18.297 24.062 1 96.62 264 VAL B C 1
ATOM 6956 O O . VAL B 1 264 ? 5.957 18.516 24.609 1 96.62 264 VAL B O 1
ATOM 6959 N N . TYR B 1 265 ? 7.281 17.266 23.281 1 97.5 265 TYR B N 1
ATOM 6960 C CA . TYR B 1 265 ? 6.266 16.266 22.953 1 97.5 265 TYR B CA 1
ATOM 6961 C C . TYR B 1 265 ? 5.832 15.492 24.188 1 97.5 265 TYR B C 1
ATOM 6963 O O . TYR B 1 265 ? 4.637 15.32 24.438 1 97.5 265 TYR B O 1
ATOM 6971 N N . GLU B 1 266 ? 6.715 15.117 24.984 1 97.06 266 GLU B N 1
ATOM 6972 C CA . GLU B 1 266 ? 6.457 14.32 26.188 1 97.06 266 GLU B CA 1
ATOM 6973 C C . GLU B 1 266 ? 5.75 15.148 27.25 1 97.06 266 GLU B C 1
ATOM 6975 O O . GLU B 1 266 ? 4.824 14.672 27.906 1 97.06 266 GLU B O 1
ATOM 6980 N N . THR B 1 267 ? 6.219 16.344 27.406 1 96.81 267 THR B N 1
ATOM 6981 C CA . THR B 1 267 ? 5.602 17.266 28.359 1 96.81 267 THR B CA 1
ATOM 6982 C C . THR B 1 267 ? 4.148 17.531 27.984 1 96.81 267 THR B C 1
ATOM 6984 O O . THR B 1 267 ? 3.283 17.609 28.859 1 96.81 267 THR B O 1
ATOM 6987 N N . LEU B 1 268 ? 3.916 17.688 26.734 1 97.75 268 LEU B N 1
ATOM 6988 C CA . LEU B 1 268 ? 2.559 17.906 26.25 1 97.75 268 LEU B CA 1
ATOM 6989 C C . LEU B 1 268 ? 1.634 16.781 26.656 1 97.75 268 LEU B C 1
ATOM 6991 O O . LEU B 1 268 ? 0.566 17.016 27.234 1 97.75 268 LEU B O 1
ATOM 6995 N N . ILE B 1 269 ? 2.051 15.508 26.391 1 98.06 269 ILE B N 1
ATOM 6996 C CA . ILE B 1 269 ? 1.251 14.328 26.688 1 98.06 269 ILE B CA 1
ATOM 6997 C C . ILE B 1 269 ? 1.049 14.211 28.203 1 98.06 269 ILE B C 1
ATOM 6999 O O . ILE B 1 269 ? -0.071 13.984 28.672 1 98.06 269 ILE B O 1
ATOM 7003 N N . GLN B 1 270 ? 2.072 14.438 28.969 1 97.12 270 GLN B N 1
ATOM 7004 C CA . GLN B 1 270 ? 2 14.336 30.422 1 97.12 270 GLN B CA 1
ATOM 7005 C C . GLN B 1 270 ? 1.043 15.375 31 1 97.12 270 GLN B C 1
ATOM 7007 O O . GLN B 1 270 ? 0.238 15.062 31.875 1 97.12 270 GLN B O 1
ATOM 7012 N N . ALA B 1 271 ? 1.201 16.562 30.5 1 96.25 271 ALA B N 1
ATOM 7013 C CA . ALA B 1 271 ? 0.331 17.625 30.969 1 96.25 271 ALA B CA 1
ATOM 7014 C C . ALA B 1 271 ? -1.131 17.328 30.656 1 96.25 271 ALA B C 1
ATOM 7016 O O . ALA B 1 271 ? -2.018 17.578 31.469 1 96.25 271 ALA B O 1
ATOM 7017 N N . ALA B 1 272 ? -1.386 16.875 29.484 1 96.94 272 ALA B N 1
ATOM 7018 C CA . ALA B 1 272 ? -2.752 16.531 29.094 1 96.94 272 ALA B CA 1
ATOM 7019 C C . ALA B 1 272 ? -3.348 15.477 30.016 1 96.94 272 ALA B C 1
ATOM 7021 O O . ALA B 1 272 ? -4.52 15.562 30.391 1 96.94 272 ALA B O 1
ATOM 7022 N N . HIS B 1 273 ? -2.557 14.461 30.359 1 96.88 273 HIS B N 1
ATOM 7023 C CA . HIS B 1 273 ? -3.018 13.406 31.266 1 96.88 273 HIS B CA 1
ATOM 7024 C C . HIS B 1 273 ? -3.346 13.969 32.656 1 96.88 273 HIS B C 1
ATOM 7026 O O . HIS B 1 273 ? -4.312 13.547 33.281 1 96.88 273 HIS B O 1
ATOM 7032 N N . LYS B 1 274 ? -2.6 14.898 33.062 1 92.19 274 LYS B N 1
ATOM 7033 C CA . LYS B 1 274 ? -2.844 15.516 34.375 1 92.19 274 LYS B CA 1
ATOM 7034 C C . LYS B 1 274 ? -4.082 16.406 34.344 1 92.19 274 LYS B C 1
ATOM 7036 O O . LYS B 1 274 ? -4.77 16.562 35.344 1 92.19 274 LYS B O 1
ATOM 7041 N N . GLY B 1 275 ? -4.309 16.969 33.188 1 93.25 275 GLY B N 1
ATOM 7042 C CA . GLY B 1 275 ? -5.391 17.938 33.062 1 93.25 275 GLY B CA 1
ATOM 7043 C C . GLY B 1 275 ? -6.688 17.312 32.594 1 93.25 275 GLY B C 1
ATOM 7044 O O . GLY B 1 275 ? -7.727 17.969 32.562 1 93.25 275 GLY B O 1
ATOM 7045 N N . LYS B 1 276 ? -6.68 15.992 32.25 1 95.69 276 LYS B N 1
ATOM 7046 C CA . LYS B 1 276 ? -7.836 15.398 31.594 1 95.69 276 LYS B CA 1
ATOM 7047 C C . LYS B 1 276 ? -8.992 15.211 32.562 1 95.69 276 LYS B C 1
ATOM 7049 O O . LYS B 1 276 ? -10.109 14.891 32.156 1 95.69 276 LYS B O 1
ATOM 7054 N N . GLU B 1 277 ? -8.781 15.469 33.906 1 95.44 277 GLU B N 1
ATOM 7055 C CA . GLU B 1 277 ? -9.859 15.414 34.875 1 95.44 277 GLU B CA 1
ATOM 7056 C C . GLU B 1 277 ? -10.969 16.406 34.531 1 95.44 277 GLU B C 1
ATOM 7058 O O . GLU B 1 277 ? -12.148 16.125 34.75 1 95.44 277 GLU B O 1
ATOM 7063 N N . ALA B 1 278 ? -10.562 17.562 34.125 1 95.25 278 ALA B N 1
ATOM 7064 C CA . ALA B 1 278 ? -11.547 18.562 33.75 1 95.25 278 ALA B CA 1
ATOM 7065 C C . ALA B 1 278 ? -12.367 18.078 32.562 1 95.25 278 ALA B C 1
ATOM 7067 O O . ALA B 1 278 ? -13.562 18.375 32.469 1 95.25 278 ALA B O 1
ATOM 7068 N N . LEU B 1 279 ? -11.727 17.406 31.641 1 96.69 279 LEU B N 1
ATOM 7069 C CA . LEU B 1 279 ? -12.445 16.828 30.5 1 96.69 279 LEU B CA 1
ATOM 7070 C C . LEU B 1 279 ? -13.422 15.75 30.969 1 96.69 279 LEU B C 1
ATOM 7072 O O . LEU B 1 279 ? -14.539 15.664 30.453 1 96.69 279 LEU B O 1
ATOM 7076 N N . HIS B 1 280 ? -12.984 14.938 31.953 1 97.44 280 HIS B N 1
ATOM 7077 C CA . HIS B 1 280 ? -13.867 13.938 32.531 1 97.44 280 HIS B CA 1
ATOM 7078 C C . HIS B 1 280 ? -15.094 14.594 33.188 1 97.44 280 HIS B C 1
ATOM 7080 O O . HIS B 1 280 ? -16.219 14.102 33.031 1 97.44 280 HIS B O 1
ATOM 7086 N N . ALA B 1 281 ? -14.812 15.656 33.906 1 95.69 281 ALA B N 1
ATOM 7087 C CA . ALA B 1 281 ? -15.898 16.391 34.531 1 95.69 281 ALA B CA 1
ATOM 7088 C C . ALA B 1 281 ? -16.891 16.922 33.5 1 95.69 281 ALA B C 1
ATOM 7090 O O . ALA B 1 281 ? -18.109 16.875 33.688 1 95.69 281 ALA B O 1
ATOM 7091 N N . TYR B 1 282 ? -16.359 17.406 32.438 1 95.69 282 TYR B N 1
ATOM 7092 C CA . TYR B 1 282 ? -17.219 17.906 31.359 1 95.69 282 TYR B CA 1
ATOM 7093 C C . TYR B 1 282 ? -18.047 16.781 30.75 1 95.69 282 TYR B C 1
ATOM 7095 O O . TYR B 1 282 ? -19.219 16.969 30.422 1 95.69 282 TYR B O 1
ATOM 7103 N N . THR B 1 283 ? -17.438 15.633 30.562 1 96.44 283 THR B N 1
ATOM 7104 C CA . THR B 1 283 ? -18.141 14.461 30.062 1 96.44 283 THR B CA 1
ATOM 7105 C C . THR B 1 283 ? -19.281 14.07 31 1 96.44 283 THR B C 1
ATOM 7107 O O . THR B 1 283 ? -20.391 13.766 30.547 1 96.44 283 THR B O 1
ATOM 7110 N N . LYS B 1 284 ? -19 14.117 32.25 1 95.81 284 LYS B N 1
ATOM 7111 C CA . LYS B 1 284 ? -20.031 13.828 33.25 1 95.81 284 LYS B CA 1
ATOM 7112 C C . LYS B 1 284 ? -21.156 14.844 33.188 1 95.81 284 LYS B C 1
ATOM 7114 O O . LYS B 1 284 ? -22.328 14.477 33.312 1 95.81 284 LYS B O 1
ATOM 7119 N N . GLU B 1 285 ? -20.797 16.094 33.062 1 95.12 285 GLU B N 1
ATOM 7120 C CA . GLU B 1 285 ? -21.797 17.156 32.938 1 95.12 285 GLU B CA 1
ATOM 7121 C C . GLU B 1 285 ? -22.672 16.969 31.703 1 95.12 285 GLU B C 1
ATOM 7123 O O . GLU B 1 285 ? -23.891 17.172 31.75 1 95.12 285 GLU B O 1
ATOM 7128 N N . ARG B 1 286 ? -22.109 16.625 30.594 1 96.12 286 ARG B N 1
ATOM 7129 C CA . ARG B 1 286 ? -22.844 16.328 29.375 1 96.12 286 ARG B CA 1
ATOM 7130 C C . ARG B 1 286 ? -23.875 15.219 29.609 1 96.12 286 ARG B C 1
ATOM 7132 O O . ARG B 1 286 ? -25.016 15.328 29.172 1 96.12 286 ARG B O 1
ATOM 7139 N N . LYS B 1 287 ? -23.422 14.164 30.25 1 96.56 287 LYS B N 1
ATOM 7140 C CA . LYS B 1 287 ? -24.328 13.062 30.578 1 96.56 287 LYS B CA 1
ATOM 7141 C C . LYS B 1 287 ? -25.547 13.555 31.359 1 96.56 287 LYS B C 1
ATOM 7143 O O . LYS B 1 287 ? -26.672 13.164 31.062 1 96.56 287 LYS B O 1
ATOM 7148 N N . LYS B 1 288 ? -25.328 14.414 32.281 1 95.5 288 LYS B N 1
ATOM 7149 C CA . LYS B 1 288 ? -26.391 14.969 33.125 1 95.5 288 LYS B CA 1
ATOM 7150 C C . LYS B 1 288 ? -27.328 15.844 32.312 1 95.5 288 LYS B C 1
ATOM 7152 O O . LYS B 1 288 ? -28.562 15.711 32.375 1 95.5 288 LYS B O 1
ATOM 7157 N N . ILE B 1 289 ? -26.734 16.719 31.531 1 94.81 289 ILE B N 1
ATOM 7158 C CA . ILE B 1 289 ? -27.516 17.703 30.766 1 94.81 289 ILE B CA 1
ATOM 7159 C C . ILE B 1 289 ? -28.359 16.969 29.719 1 94.81 289 ILE B C 1
ATOM 7161 O O . ILE B 1 289 ? -29.516 17.328 29.484 1 94.81 289 ILE B O 1
ATOM 7165 N N . LEU B 1 290 ? -27.75 15.953 29.094 1 95.56 290 LEU B N 1
ATOM 7166 C CA . LEU B 1 290 ? -28.469 15.203 28.062 1 95.56 290 LEU B CA 1
ATOM 7167 C C . LEU B 1 290 ? -29.469 14.234 28.688 1 95.56 290 LEU B C 1
ATOM 7169 O O . LEU B 1 290 ? -30.328 13.68 27.984 1 95.56 290 LEU B O 1
ATOM 7173 N N . ASN B 1 291 ? -29.406 14.047 29.953 1 95.62 291 ASN B N 1
ATOM 7174 C CA . ASN B 1 291 ? -30.312 13.195 30.719 1 95.62 291 ASN B CA 1
ATOM 7175 C C . ASN B 1 291 ? -30.375 11.789 30.141 1 95.62 291 ASN B C 1
ATOM 7177 O O . ASN B 1 291 ? -31.469 11.297 29.828 1 95.62 291 ASN B O 1
ATOM 7181 N N . VAL B 1 292 ? -29.203 11.203 29.953 1 96.44 292 VAL B N 1
ATOM 7182 C CA . VAL B 1 292 ? -29.125 9.836 29.438 1 96.44 292 VAL B CA 1
ATOM 7183 C C . VAL B 1 292 ? -28.516 8.922 30.5 1 96.44 292 VAL B C 1
ATOM 7185 O O . VAL B 1 292 ? -27.656 9.352 31.281 1 96.44 292 VAL B O 1
ATOM 7188 N N . ASN B 1 293 ? -28.891 7.691 30.5 1 95.56 293 ASN B N 1
ATOM 7189 C CA . ASN B 1 293 ? -28.328 6.707 31.422 1 95.56 293 ASN B CA 1
ATOM 7190 C C . ASN B 1 293 ? -26.906 6.316 31.031 1 95.56 293 ASN B C 1
ATOM 7192 O O . ASN B 1 293 ? -26.031 6.207 31.906 1 95.56 293 ASN B O 1
ATOM 7196 N N . GLU B 1 294 ? -26.766 6.105 29.781 1 96.38 294 GLU B N 1
ATOM 7197 C CA . GLU B 1 294 ? -25.453 5.789 29.219 1 96.38 294 GLU B CA 1
ATOM 7198 C C . GLU B 1 294 ? -25.031 6.816 28.172 1 96.38 294 GLU B C 1
ATOM 7200 O O . GLU B 1 294 ? -25.656 6.93 27.125 1 96.38 294 GLU B O 1
ATOM 7205 N N . LEU B 1 295 ? -23.953 7.523 28.547 1 97.5 295 LEU B N 1
ATOM 7206 C CA . LEU B 1 295 ? -23.375 8.414 27.547 1 97.5 295 LEU B CA 1
ATOM 7207 C C . LEU B 1 295 ? -22.516 7.629 26.562 1 97.5 295 LEU B C 1
ATOM 7209 O O . LEU B 1 295 ? -21.672 6.84 26.969 1 97.5 295 LEU B O 1
ATOM 7213 N N . ARG B 1 296 ? -22.828 7.801 25.266 1 97.31 296 ARG B N 1
ATOM 7214 C CA . ARG B 1 296 ? -22.125 7.09 24.203 1 97.31 296 ARG B CA 1
ATOM 7215 C C . ARG B 1 296 ? -21.375 8.055 23.297 1 97.31 296 ARG B C 1
ATOM 7217 O O . ARG B 1 296 ? -21.641 9.258 23.297 1 97.31 296 ARG B O 1
ATOM 7224 N N . PRO B 1 297 ? -20.406 7.539 22.516 1 96.75 297 PRO B N 1
ATOM 7225 C CA . PRO B 1 297 ? -19.625 8.422 21.656 1 96.75 297 PRO B CA 1
ATOM 7226 C C . PRO B 1 297 ? -20.484 9.234 20.688 1 96.75 297 PRO B C 1
ATOM 7228 O O . PRO B 1 297 ? -20.172 10.383 20.391 1 96.75 297 PRO B O 1
ATOM 7231 N N . TYR B 1 298 ? -21.625 8.703 20.25 1 96.81 298 TYR B N 1
ATOM 7232 C CA . TYR B 1 298 ? -22.484 9.438 19.328 1 96.81 298 TYR B CA 1
ATOM 7233 C C . TYR B 1 298 ? -23.234 10.547 20.031 1 96.81 298 TYR B C 1
ATOM 7235 O O . TYR B 1 298 ? -23.969 11.32 19.406 1 96.81 298 TYR B O 1
ATOM 7243 N N . ASP B 1 299 ? -23.109 10.688 21.391 1 96.75 299 ASP B N 1
ATOM 7244 C CA . ASP B 1 299 ? -23.719 11.758 22.172 1 96.75 299 ASP B CA 1
ATOM 7245 C C . ASP B 1 299 ? -22.766 12.93 22.344 1 96.75 299 ASP B C 1
ATOM 7247 O O . ASP B 1 299 ? -23.141 13.984 22.859 1 96.75 299 ASP B O 1
ATOM 7251 N N . LEU B 1 300 ? -21.531 12.797 21.906 1 95.19 300 LEU B N 1
ATOM 7252 C CA . LEU B 1 300 ? -20.484 13.758 22.234 1 95.19 300 LEU B CA 1
ATOM 7253 C C . LEU B 1 300 ? -20.562 14.992 21.328 1 95.19 300 LEU B C 1
ATOM 7255 O O . LEU B 1 300 ? -19.969 16.031 21.641 1 95.19 300 LEU B O 1
ATOM 7259 N N . GLY B 1 301 ? -21.297 14.898 20.25 1 91.31 301 GLY B N 1
ATOM 7260 C CA . GLY B 1 301 ? -21.344 15.992 19.297 1 91.31 301 GLY B CA 1
ATOM 7261 C C . GLY B 1 301 ? -22.562 16.875 19.438 1 91.31 301 GLY B C 1
ATOM 7262 O O . GLY B 1 301 ? -22.656 17.938 18.844 1 91.31 301 GLY B O 1
ATOM 7263 N N . VAL B 1 302 ? -23.562 16.484 20.281 1 92.94 302 VAL B N 1
ATOM 7264 C CA . VAL B 1 302 ? -24.812 17.203 20.422 1 92.94 302 VAL B CA 1
ATOM 7265 C C . VAL B 1 302 ? -24.594 18.516 21.141 1 92.94 302 VAL B C 1
ATOM 7267 O O . VAL B 1 302 ? -23.922 18.562 22.188 1 92.94 302 VAL B O 1
ATOM 7270 N N . PRO B 1 303 ? -25.109 19.578 20.578 1 91.62 303 PRO B N 1
ATOM 7271 C CA . PRO B 1 303 ? -25.016 20.844 21.312 1 91.62 303 PRO B CA 1
ATOM 7272 C C . PRO B 1 303 ? -25.734 20.797 22.656 1 91.62 303 PRO B C 1
ATOM 7274 O O . PRO B 1 303 ? -26.859 20.281 22.734 1 91.62 303 PRO B O 1
ATOM 7277 N N . LEU B 1 304 ? -25.156 21.25 23.688 1 94.06 304 LEU B N 1
ATOM 7278 C CA . LEU B 1 304 ? -25.734 21.219 25.031 1 94.06 304 LEU B CA 1
ATOM 7279 C C . LEU B 1 304 ? -26.578 22.453 25.281 1 94.06 304 LEU B C 1
ATOM 7281 O O . LEU B 1 304 ? -27.344 22.5 26.25 1 94.06 304 LEU B O 1
ATOM 7285 N N . VAL B 1 305 ? -26.406 23.453 24.469 1 91.56 305 VAL B N 1
ATOM 7286 C CA . VAL B 1 305 ? -27.234 24.641 24.484 1 91.56 305 VAL B CA 1
ATOM 7287 C C . VAL B 1 305 ? -27.969 24.797 23.156 1 91.56 305 VAL B C 1
ATOM 7289 O O . VAL B 1 305 ? -27.344 24.969 22.109 1 91.56 305 VAL B O 1
ATOM 7292 N N . GLU B 1 306 ? -29.297 24.688 23.125 1 84.44 306 GLU B N 1
ATOM 7293 C CA . GLU B 1 306 ? -30.062 24.641 21.875 1 84.44 306 GLU B CA 1
ATOM 7294 C C . GLU B 1 306 ? -30.656 26.016 21.562 1 84.44 306 GLU B C 1
ATOM 7296 O O . GLU B 1 306 ? -30.828 26.844 22.453 1 84.44 306 GLU B O 1
ATOM 7301 N N . GLY B 1 307 ? -30.938 26.172 20.328 1 81.31 307 GLY B N 1
ATOM 7302 C CA . GLY B 1 307 ? -31.797 27.25 19.875 1 81.31 307 GLY B CA 1
ATOM 7303 C C . GLY B 1 307 ? -31.078 28.578 19.766 1 81.31 307 GLY B C 1
ATOM 7304 O O . GLY B 1 307 ? -31.719 29.625 19.688 1 81.31 307 GLY B O 1
ATOM 7305 N N . VAL B 1 308 ? -29.734 28.516 19.812 1 87.06 308 VAL B N 1
ATOM 7306 C CA . VAL B 1 308 ? -29 29.781 19.703 1 87.06 308 VAL B CA 1
ATOM 7307 C C . VAL B 1 308 ? -28.547 29.984 18.266 1 87.06 308 VAL B C 1
ATOM 7309 O O . VAL B 1 308 ? -27.938 29.109 17.656 1 87.06 308 VAL B O 1
ATOM 7312 N N . LYS B 1 309 ? -29 31.016 17.672 1 86.31 309 LYS B N 1
ATOM 7313 C CA . LYS B 1 309 ? -28.578 31.375 16.312 1 86.31 309 LYS B CA 1
ATOM 7314 C C . LYS B 1 309 ? -27.969 32.781 16.297 1 86.31 309 LYS B C 1
ATOM 7316 O O . LYS B 1 309 ? -28.438 33.688 16.984 1 86.31 309 LYS B O 1
ATOM 7321 N N . TYR B 1 310 ? -26.875 32.875 15.57 1 90.12 310 TYR B N 1
ATOM 7322 C CA . TYR B 1 310 ? -26.234 34.156 15.359 1 90.12 310 TYR B CA 1
ATOM 7323 C C . TYR B 1 310 ? -26.391 34.594 13.906 1 90.12 310 TYR B C 1
ATOM 7325 O O . TYR B 1 310 ? -26.25 33.812 12.984 1 90.12 310 TYR B O 1
ATOM 7333 N N . ASP B 1 311 ? -26.875 35.656 13.695 1 93.25 311 ASP B N 1
ATOM 7334 C CA . ASP B 1 311 ? -26.859 36.312 12.398 1 93.25 311 ASP B CA 1
ATOM 7335 C C . ASP B 1 311 ? -25.922 37.531 12.398 1 93.25 311 ASP B C 1
ATOM 7337 O O . ASP B 1 311 ? -26.297 38.594 12.828 1 93.25 311 ASP B O 1
ATOM 7341 N N . ILE B 1 312 ? -24.719 37.281 11.938 1 96.38 312 ILE B N 1
ATOM 7342 C CA . ILE B 1 312 ? -23.656 38.25 12 1 96.38 312 ILE B CA 1
ATOM 7343 C C . ILE B 1 312 ? -23.172 38.594 10.594 1 96.38 312 ILE B C 1
ATOM 7345 O O . ILE B 1 312 ? -22.453 37.781 9.984 1 96.38 312 ILE B O 1
ATOM 7349 N N . SER B 1 313 ? -23.484 39.719 10.125 1 95.62 313 SER B N 1
ATOM 7350 C CA . SER B 1 313 ? -23 40.156 8.812 1 95.62 313 SER B CA 1
ATOM 7351 C C . SER B 1 313 ? -21.484 40.312 8.805 1 95.62 313 SER B C 1
ATOM 7353 O O . SER B 1 313 ? -20.859 40.375 9.859 1 95.62 313 SER B O 1
ATOM 7355 N N . TYR B 1 314 ? -20.938 40.438 7.609 1 96 314 TYR B N 1
ATOM 7356 C CA . TYR B 1 314 ? -19.5 40.625 7.477 1 96 314 TYR B CA 1
ATOM 7357 C C . TYR B 1 314 ? -19.031 41.875 8.188 1 96 314 TYR B C 1
ATOM 7359 O O . TYR B 1 314 ? -18.047 41.875 8.922 1 96 314 TYR B O 1
ATOM 7367 N N . ASP B 1 315 ? -19.75 42.906 7.996 1 96.06 315 ASP B N 1
ATOM 7368 C CA . ASP B 1 315 ? -19.375 44.188 8.609 1 96.06 315 ASP B CA 1
ATOM 7369 C C . ASP B 1 315 ? -19.438 44.094 10.133 1 96.06 315 ASP B C 1
ATOM 7371 O O . ASP B 1 315 ? -18.531 44.594 10.82 1 96.06 315 ASP B O 1
ATOM 7375 N N . GLU B 1 316 ? -20.422 43.5 10.602 1 97.06 316 GLU B N 1
ATOM 7376 C CA . GLU B 1 316 ? -20.547 43.312 12.039 1 97.06 316 GLU B CA 1
ATOM 7377 C C . GLU B 1 316 ? -19.438 42.406 12.57 1 97.06 316 GLU B C 1
ATOM 7379 O O . GLU B 1 316 ? -18.875 42.688 13.641 1 97.06 316 GLU B O 1
ATOM 7384 N N . ALA B 1 317 ? -19.219 41.344 11.844 1 97.81 317 ALA B N 1
ATOM 7385 C CA . ALA B 1 317 ? -18.156 40.438 12.227 1 97.81 317 ALA B CA 1
ATOM 7386 C C . ALA B 1 317 ? -16.812 41.156 12.32 1 97.81 317 ALA B C 1
ATOM 7388 O O . ALA B 1 317 ? -16.062 40.938 13.273 1 97.81 317 ALA B O 1
ATOM 7389 N N . TYR B 1 318 ? -16.547 41.938 11.32 1 97.75 318 TYR B N 1
ATOM 7390 C CA . TYR B 1 318 ? -15.289 42.656 11.305 1 97.75 318 TYR B CA 1
ATOM 7391 C C . TYR B 1 318 ? -15.18 43.625 12.492 1 97.75 318 TYR B C 1
ATOM 7393 O O . TYR B 1 318 ? -14.125 43.719 13.117 1 97.75 318 TYR B O 1
ATOM 7401 N N . GLU B 1 319 ? -16.219 44.312 12.82 1 97.75 319 GLU B N 1
ATOM 7402 C CA . GLU B 1 319 ? -16.25 45.188 13.961 1 97.75 319 GLU B CA 1
ATOM 7403 C C . GLU B 1 319 ? -16.062 44.438 15.273 1 97.75 319 GLU B C 1
ATOM 7405 O O . GLU B 1 319 ? -15.352 44.906 16.172 1 97.75 319 GLU B O 1
ATOM 7410 N N . MET B 1 320 ? -16.781 43.344 15.359 1 97.88 320 MET B N 1
ATOM 7411 C CA . MET B 1 320 ? -16.641 42.531 16.547 1 97.88 320 MET B CA 1
ATOM 7412 C C . MET B 1 320 ? -15.195 42.031 16.703 1 97.88 320 MET B C 1
ATOM 7414 O O . MET B 1 320 ? -14.664 42.031 17.828 1 97.88 320 MET B O 1
ATOM 7418 N N . MET B 1 321 ? -14.586 41.688 15.586 1 98.5 321 MET B N 1
ATOM 7419 C CA . MET B 1 321 ? -13.18 41.25 15.609 1 98.5 321 MET B CA 1
ATOM 7420 C C . MET B 1 321 ? -12.289 42.375 16.109 1 98.5 321 MET B C 1
ATOM 7422 O O . MET B 1 321 ? -11.422 42.188 16.953 1 98.5 321 MET B O 1
ATOM 7426 N N . LEU B 1 322 ? -12.531 43.625 15.578 1 98.5 322 LEU B N 1
ATOM 7427 C CA . LEU B 1 322 ? -11.727 44.781 15.977 1 98.5 322 LEU B CA 1
ATOM 7428 C C . LEU B 1 322 ? -11.82 45.031 17.469 1 98.5 322 LEU B C 1
ATOM 7430 O O . LEU B 1 322 ? -10.812 45.25 18.141 1 98.5 322 LEU B O 1
ATOM 7434 N N . LYS B 1 323 ? -12.992 44.938 18.016 1 98.06 323 LYS B N 1
ATOM 7435 C CA . LYS B 1 323 ? -13.203 45.156 19.438 1 98.06 323 LYS B CA 1
ATOM 7436 C C . LYS B 1 323 ? -12.516 44.062 20.25 1 98.06 323 LYS B C 1
ATOM 7438 O O . LYS B 1 323 ? -11.875 44.344 21.266 1 98.06 323 LYS B O 1
ATOM 7443 N N . ALA B 1 324 ? -12.68 42.875 19.797 1 98.19 324 ALA B N 1
ATOM 7444 C CA . ALA B 1 324 ? -12.125 41.719 20.5 1 98.19 324 ALA B CA 1
ATOM 7445 C C . ALA B 1 324 ? -10.602 41.781 20.531 1 98.19 324 ALA B C 1
ATOM 7447 O O . ALA B 1 324 ? -9.969 41.281 21.453 1 98.19 324 ALA B O 1
ATOM 7448 N N . LEU B 1 325 ? -9.969 42.406 19.5 1 98.5 325 LEU B N 1
ATOM 7449 C CA . LEU B 1 325 ? -8.516 42.375 19.359 1 98.5 325 LEU B CA 1
ATOM 7450 C C . LEU B 1 325 ? -7.891 43.656 19.891 1 98.5 325 LEU B C 1
ATOM 7452 O O . LEU B 1 325 ? -6.684 43.875 19.75 1 98.5 325 LEU B O 1
ATOM 7456 N N . SER B 1 326 ? -8.648 44.469 20.531 1 97.12 326 SER B N 1
ATOM 7457 C CA . SER B 1 326 ? -8.195 45.75 21.062 1 97.12 326 SER B CA 1
ATOM 7458 C C . SER B 1 326 ? -7.062 45.562 22.078 1 97.12 326 SER B C 1
ATOM 7460 O O . SER B 1 326 ? -6.199 46.438 22.219 1 97.12 326 SER B O 1
ATOM 7462 N N . PRO B 1 327 ? -7.031 44.438 22.844 1 97 327 PRO B N 1
ATOM 7463 C CA . PRO B 1 327 ? -5.926 44.219 23.766 1 97 327 PRO B CA 1
ATOM 7464 C C . PRO B 1 327 ? -4.566 44.188 23.078 1 97 327 PRO B C 1
ATOM 7466 O O . PRO B 1 327 ? -3.529 44.281 23.734 1 97 327 PRO B O 1
ATOM 7469 N N . LEU B 1 328 ? -4.512 44.031 21.781 1 98 328 LEU B N 1
ATOM 7470 C CA . LEU B 1 328 ? -3.256 43.969 21.031 1 98 328 LEU B CA 1
ATOM 7471 C C . LEU B 1 328 ? -2.744 45.344 20.688 1 98 328 LEU B C 1
ATOM 7473 O O . LEU B 1 328 ? -1.638 45.5 20.172 1 98 328 LEU B O 1
ATOM 7477 N N . GLY B 1 329 ? -3.564 46.375 20.938 1 96.25 329 GLY B N 1
ATOM 7478 C CA . GLY B 1 329 ? -3.104 47.75 20.797 1 96.25 329 GLY B CA 1
ATOM 7479 C C . GLY B 1 329 ? -3.67 48.438 19.578 1 96.25 329 GLY B C 1
ATOM 7480 O O . GLY B 1 329 ? -4.152 47.812 18.656 1 96.25 329 GLY B O 1
ATOM 7481 N N . GLU B 1 330 ? -3.539 49.688 19.594 1 96.25 330 GLU B N 1
ATOM 7482 C CA . GLU B 1 330 ? -4.129 50.562 18.562 1 96.25 330 GLU B CA 1
ATOM 7483 C C . GLU B 1 330 ? -3.447 50.344 17.219 1 96.25 330 GLU B C 1
ATOM 7485 O O . GLU B 1 330 ? -4.094 50.406 16.172 1 96.25 330 GLU B O 1
ATOM 7490 N N . ASP B 1 331 ? -2.217 50.125 17.25 1 95.75 331 ASP B N 1
ATOM 7491 C CA . ASP B 1 331 ? -1.486 49.906 16.016 1 95.75 331 ASP B CA 1
ATOM 7492 C C . ASP B 1 331 ? -1.97 48.656 15.305 1 95.75 331 ASP B C 1
ATOM 7494 O O . ASP B 1 331 ? -2.117 48.625 14.078 1 95.75 331 ASP B O 1
ATOM 7498 N N . TYR B 1 332 ? -2.123 47.562 16.094 1 97.75 332 TYR B N 1
ATOM 7499 C CA . TYR B 1 332 ? -2.627 46.312 15.547 1 97.75 332 TYR B CA 1
ATOM 7500 C C . TYR B 1 332 ? -4.012 46.5 14.938 1 97.75 332 TYR B C 1
ATOM 7502 O O . TYR B 1 332 ? -4.27 46.062 13.812 1 97.75 332 TYR B O 1
ATOM 7510 N N . VAL B 1 333 ? -4.914 47.188 15.609 1 98 333 VAL B N 1
ATOM 7511 C CA . VAL B 1 333 ? -6.293 47.406 15.18 1 98 333 VAL B CA 1
ATOM 7512 C C . VAL B 1 333 ? -6.32 48.312 13.961 1 98 333 VAL B C 1
ATOM 7514 O O . VAL B 1 333 ? -7.094 48.094 13.031 1 98 333 VAL B O 1
ATOM 7517 N N . SER B 1 334 ? -5.484 49.312 14.016 1 97.44 334 SER B N 1
ATOM 7518 C CA . SER B 1 334 ? -5.398 50.219 12.883 1 97.44 334 SER B CA 1
ATOM 7519 C C . SER B 1 334 ? -4.941 49.5 11.625 1 97.44 334 SER B C 1
ATOM 7521 O O . SER B 1 334 ? -5.453 49.75 10.531 1 97.44 334 SER B O 1
ATOM 7523 N N . GLN B 1 335 ? -4.004 48.656 11.805 1 96.88 335 GLN B N 1
ATOM 7524 C CA . GLN B 1 335 ? -3.518 47.906 10.664 1 96.88 335 GLN B CA 1
ATOM 7525 C C . GLN B 1 335 ? -4.613 47 10.102 1 96.88 335 GLN B C 1
ATOM 7527 O O . GLN B 1 335 ? -4.715 46.812 8.883 1 96.88 335 GLN B O 1
ATOM 7532 N N . LEU B 1 336 ? -5.375 46.344 10.953 1 97.94 336 LEU B N 1
ATOM 7533 C CA . LEU B 1 336 ? -6.504 45.562 10.508 1 97.94 336 LEU B CA 1
ATOM 7534 C C . LEU B 1 336 ? -7.457 46.375 9.648 1 97.94 336 LEU B C 1
ATOM 7536 O O . LEU B 1 336 ? -7.914 45.938 8.602 1 97.94 336 LEU B O 1
ATOM 7540 N N . LYS B 1 337 ? -7.727 47.562 10.078 1 96.75 337 LYS B N 1
ATOM 7541 C CA . LYS B 1 337 ? -8.617 48.469 9.336 1 96.75 337 LYS B CA 1
ATOM 7542 C C . LYS B 1 337 ? -8.023 48.812 7.973 1 96.75 337 LYS B C 1
ATOM 7544 O O . LYS B 1 337 ? -8.742 48.875 6.973 1 96.75 337 LYS B O 1
ATOM 7549 N N . GLU B 1 338 ? -6.812 49.062 7.992 1 96 338 GLU B N 1
ATOM 7550 C CA . GLU B 1 338 ? -6.133 49.375 6.742 1 96 338 GLU B CA 1
ATOM 7551 C C . GLU B 1 338 ? -6.199 48.188 5.773 1 96 338 GLU B C 1
ATOM 7553 O O . GLU B 1 338 ? -6.348 48.375 4.566 1 96 338 GLU B O 1
ATOM 7558 N N . MET B 1 339 ? -6.098 47.031 6.309 1 95.31 339 MET B N 1
ATOM 7559 C CA . MET B 1 339 ? -6.133 45.812 5.477 1 95.31 339 MET B CA 1
ATOM 7560 C C . MET B 1 339 ? -7.508 45.625 4.848 1 95.31 339 MET B C 1
ATOM 7562 O O . MET B 1 339 ? -7.621 45.219 3.695 1 95.31 339 MET B O 1
ATOM 7566 N N . LYS B 1 340 ? -8.477 45.812 5.641 1 94.62 340 LYS B N 1
ATOM 7567 C CA . LYS B 1 340 ? -9.836 45.75 5.094 1 94.62 340 LYS B CA 1
ATOM 7568 C C . LYS B 1 340 ? -10 46.719 3.924 1 94.62 340 LYS B C 1
ATOM 7570 O O . LYS B 1 340 ? -10.578 46.375 2.895 1 94.62 340 LYS B O 1
ATOM 7575 N N . ALA B 1 341 ? -9.438 47.938 4.109 1 92.75 341 ALA B N 1
ATOM 7576 C CA . ALA B 1 341 ? -9.586 48.969 3.109 1 92.75 341 ALA B CA 1
ATOM 7577 C C . ALA B 1 341 ? -8.727 48.688 1.883 1 92.75 341 ALA B C 1
ATOM 7579 O O . ALA B 1 341 ? -9.055 49.125 0.773 1 92.75 341 ALA B O 1
ATOM 7580 N N . ALA B 1 342 ? -7.699 48 1.984 1 91.44 342 ALA B N 1
ATOM 7581 C CA . ALA B 1 342 ? -6.707 47.781 0.935 1 91.44 342 ALA B CA 1
ATOM 7582 C C . ALA B 1 342 ? -7.137 46.656 -0 1 91.44 342 ALA B C 1
ATOM 7584 O O . ALA B 1 342 ? -6.512 46.438 -1.04 1 91.44 342 ALA B O 1
ATOM 7585 N N . GLY B 1 343 ? -8.211 46 0.3 1 91.69 343 GLY B N 1
ATOM 7586 C CA . GLY B 1 343 ? -8.656 44.938 -0.559 1 91.69 343 GLY B CA 1
ATOM 7587 C C . GLY B 1 343 ? -7.883 43.656 -0.344 1 91.69 343 GLY B C 1
ATOM 7588 O O . GLY B 1 343 ? -7.5 42.969 -1.306 1 91.69 343 GLY B O 1
ATOM 7589 N N . VAL B 1 344 ? -7.617 43.281 0.854 1 94.06 344 VAL B N 1
ATOM 7590 C CA . VAL B 1 344 ? -6.867 42.094 1.258 1 94.06 344 VAL B CA 1
ATOM 7591 C C . VAL B 1 344 ? -7.797 40.875 1.293 1 94.06 344 VAL B C 1
ATOM 7593 O O . VAL B 1 344 ? -7.352 39.75 1.103 1 94.06 344 VAL B O 1
ATOM 7596 N N . ILE B 1 345 ? -9.094 41.062 1.449 1 97.62 345 ILE B N 1
ATOM 7597 C CA . ILE B 1 345 ? -9.984 39.938 1.799 1 97.62 345 ILE B CA 1
ATOM 7598 C C . ILE B 1 345 ? -11.008 39.75 0.683 1 97.62 345 ILE B C 1
ATOM 7600 O O . ILE B 1 345 ? -11.641 40.688 0.228 1 97.62 345 ILE B O 1
ATOM 7604 N N . ASP B 1 346 ? -11.148 38.562 0.218 1 97.31 346 ASP B N 1
ATOM 7605 C CA . ASP B 1 346 ? -12.289 38.125 -0.583 1 97.31 346 ASP B CA 1
ATOM 7606 C C . ASP B 1 346 ? -13.344 37.438 0.287 1 97.31 346 ASP B C 1
ATOM 7608 O O . ASP B 1 346 ? -13.133 36.344 0.78 1 97.31 346 ASP B O 1
ATOM 7612 N N . VAL B 1 347 ? -14.516 37.969 0.351 1 96.44 347 VAL B N 1
ATOM 7613 C CA . VAL B 1 347 ? -15.336 37.75 1.541 1 96.44 347 VAL B CA 1
ATOM 7614 C C . VAL B 1 347 ? -16.344 36.656 1.287 1 96.44 347 VAL B C 1
ATOM 7616 O O . VAL B 1 347 ? -16.438 35.688 2.057 1 96.44 347 VAL B O 1
ATOM 7619 N N . HIS B 1 348 ? -17.062 36.656 0.166 1 93.88 348 HIS B N 1
ATOM 7620 C CA . HIS B 1 348 ? -18.312 35.938 0.075 1 93.88 348 HIS B CA 1
ATOM 7621 C C . HIS B 1 348 ? -18.141 34.625 -0.729 1 93.88 348 HIS B C 1
ATOM 7623 O O . HIS B 1 348 ? -17.266 34.562 -1.603 1 93.88 348 HIS B O 1
ATOM 7629 N N . GLU B 1 349 ? -18.938 33.719 -0.36 1 91.25 349 GLU B N 1
ATOM 7630 C CA . GLU B 1 349 ? -19.016 32.5 -1.173 1 91.25 349 GLU B CA 1
ATOM 7631 C C . GLU B 1 349 ? -19.688 32.781 -2.514 1 91.25 349 GLU B C 1
ATOM 7633 O O . GLU B 1 349 ? -20.75 33.406 -2.564 1 91.25 349 GLU B O 1
ATOM 7638 N N . THR B 1 350 ? -19.125 32.406 -3.574 1 89.44 350 THR B N 1
ATOM 7639 C CA . THR B 1 350 ? -19.656 32.562 -4.922 1 89.44 350 THR B CA 1
ATOM 7640 C C . THR B 1 350 ? -19.547 31.25 -5.699 1 89.44 350 THR B C 1
ATOM 7642 O O . THR B 1 350 ? -18.828 30.344 -5.305 1 89.44 350 THR B O 1
ATOM 7645 N N . PRO B 1 351 ? -20.391 31.156 -6.75 1 86.25 351 PRO B N 1
ATOM 7646 C CA . PRO B 1 351 ? -20.297 29.922 -7.535 1 86.25 351 PRO B CA 1
ATOM 7647 C C . PRO B 1 351 ? -18.891 29.672 -8.086 1 86.25 351 PRO B C 1
ATOM 7649 O O . PRO B 1 351 ? -18.281 30.578 -8.656 1 86.25 351 PRO B O 1
ATOM 7652 N N . GLY B 1 352 ? -18.438 28.516 -7.914 1 86.44 352 GLY B N 1
ATOM 7653 C CA . GLY B 1 352 ? -17.156 28.109 -8.469 1 86.44 352 GLY B CA 1
ATOM 7654 C C . GLY B 1 352 ? -15.977 28.516 -7.602 1 86.44 352 GLY B C 1
ATOM 7655 O O . GLY B 1 352 ? -14.844 28.078 -7.84 1 86.44 352 GLY B O 1
ATOM 7656 N N . LYS B 1 353 ? -16.156 29.344 -6.582 1 90.5 353 LYS B N 1
ATOM 7657 C CA . LYS B 1 353 ? -15.094 29.797 -5.684 1 90.5 353 LYS B CA 1
ATOM 7658 C C . LYS B 1 353 ? -14.531 28.625 -4.871 1 90.5 353 LYS B C 1
ATOM 7660 O O . LYS B 1 353 ? -15.258 27.703 -4.508 1 90.5 353 LYS B O 1
ATOM 7665 N N . ARG B 1 354 ? -13.234 28.766 -4.715 1 90.31 354 ARG B N 1
ATOM 7666 C CA . ARG B 1 354 ? -12.609 27.781 -3.832 1 90.31 354 ARG B CA 1
ATOM 7667 C C . ARG B 1 354 ? -13.297 27.75 -2.473 1 90.31 354 ARG B C 1
ATOM 7669 O O . ARG B 1 354 ? -13.586 28.797 -1.892 1 90.31 354 ARG B O 1
ATOM 7676 N N . SER B 1 355 ? -13.617 26.578 -2.004 1 84.75 355 SER B N 1
ATOM 7677 C CA . SER B 1 355 ? -14.266 26.422 -0.707 1 84.75 355 SER B CA 1
ATOM 7678 C C . SER B 1 355 ? -13.273 26.641 0.436 1 84.75 355 SER B C 1
ATOM 7680 O O . SER B 1 355 ? -12.07 26.719 0.211 1 84.75 355 SER B O 1
ATOM 7682 N N . GLY B 1 356 ? -13.789 26.875 1.611 1 87.44 356 GLY B N 1
ATOM 7683 C CA . GLY B 1 356 ? -12.953 27.047 2.787 1 87.44 356 GLY B CA 1
ATOM 7684 C C . GLY B 1 356 ? -12.438 28.469 2.941 1 87.44 356 GLY B C 1
ATOM 7685 O O . GLY B 1 356 ? -13.117 29.422 2.562 1 87.44 356 GLY B O 1
ATOM 7686 N N . ALA B 1 357 ? -11.422 28.562 3.703 1 94.69 357 ALA B N 1
ATOM 7687 C CA . ALA B 1 357 ? -10.75 29.844 3.961 1 94.69 357 ALA B CA 1
ATOM 7688 C C . ALA B 1 357 ? -9.242 29.656 4.062 1 94.69 357 ALA B C 1
ATOM 7690 O O . ALA B 1 357 ? -8.758 28.547 4.316 1 94.69 357 ALA B O 1
ATOM 7691 N N . TYR B 1 358 ? -8.562 30.688 3.668 1 95.31 358 TYR B N 1
ATOM 7692 C CA . TYR B 1 358 ? -7.121 30.625 3.855 1 95.31 358 TYR B CA 1
ATOM 7693 C C . TYR B 1 358 ? -6.516 32.031 3.877 1 95.31 358 TYR B C 1
ATOM 7695 O O . TYR B 1 358 ? -7.199 33 3.588 1 95.31 358 TYR B O 1
ATOM 7703 N N . ASN B 1 359 ? -5.34 32.062 4.336 1 96.56 359 ASN B N 1
ATOM 7704 C CA . ASN B 1 359 ? -4.441 33.219 4.207 1 96.56 359 ASN B CA 1
ATOM 7705 C C . ASN B 1 359 ? -3.186 32.844 3.418 1 96.56 359 ASN B C 1
ATOM 7707 O O . ASN B 1 359 ? -2.705 31.719 3.49 1 96.56 359 ASN B O 1
ATOM 7711 N N . ILE B 1 360 ? -2.758 33.781 2.625 1 96.25 360 ILE B N 1
ATOM 7712 C CA . ILE B 1 360 ? -1.476 33.562 1.957 1 96.25 360 ILE B CA 1
ATOM 7713 C C . ILE B 1 360 ? -0.67 34.875 2.002 1 96.25 360 ILE B C 1
ATOM 7715 O O . ILE B 1 360 ? -1.165 35.938 1.612 1 96.25 360 ILE B O 1
ATOM 7719 N N . GLY B 1 361 ? 0.509 34.781 2.504 1 94.94 361 GLY B N 1
ATOM 7720 C CA . GLY B 1 361 ? 1.411 35.906 2.535 1 94.94 361 GLY B CA 1
ATOM 7721 C C . GLY B 1 361 ? 2.168 36.094 1.235 1 94.94 361 GLY B C 1
ATOM 7722 O O . GLY B 1 361 ? 2.529 35.125 0.567 1 94.94 361 GLY B O 1
ATOM 7723 N N . VAL B 1 362 ? 2.42 37.344 0.911 1 95.38 362 VAL B N 1
ATOM 7724 C CA . VAL B 1 362 ? 3.223 37.688 -0.254 1 95.38 362 VAL B CA 1
ATOM 7725 C C . VAL B 1 362 ? 4.262 38.75 0.136 1 95.38 362 VAL B C 1
ATOM 7727 O O . VAL B 1 362 ? 3.918 39.906 0.42 1 95.38 362 VAL B O 1
ATOM 7730 N N . TYR B 1 363 ? 5.496 38.344 0.105 1 96.62 363 TYR B N 1
ATOM 7731 C CA . TYR B 1 363 ? 6.559 39.25 0.487 1 96.62 363 TYR B CA 1
ATOM 7732 C C . TYR B 1 363 ? 6.594 40.469 -0.44 1 96.62 363 TYR B C 1
ATOM 7734 O O . TYR B 1 363 ? 6.629 40.312 -1.664 1 96.62 363 TYR B O 1
ATOM 7742 N N . GLY B 1 364 ? 6.633 41.625 0.11 1 94.62 364 GLY B N 1
ATOM 7743 C CA . GLY B 1 364 ? 6.699 42.844 -0.656 1 94.62 364 GLY B CA 1
ATOM 7744 C C . GLY B 1 364 ? 5.332 43.375 -1.035 1 94.62 364 GLY B C 1
ATOM 7745 O O . GLY B 1 364 ? 5.223 44.469 -1.626 1 94.62 364 GLY B O 1
ATOM 7746 N N . VAL B 1 365 ? 4.406 42.594 -0.711 1 95.06 365 VAL B N 1
ATOM 7747 C CA . VAL B 1 365 ? 3.012 43 -0.876 1 95.06 365 VAL B CA 1
ATOM 7748 C C . VAL B 1 365 ? 2.254 42.781 0.431 1 95.06 365 VAL B C 1
ATOM 7750 O O . VAL B 1 365 ? 2.857 42.5 1.468 1 95.06 365 VAL B O 1
ATOM 7753 N N . HIS B 1 366 ? 1.04 42.906 0.536 1 94.94 366 HIS B N 1
ATOM 7754 C CA . HIS B 1 366 ? 0.236 42.531 1.697 1 94.94 366 HIS B CA 1
ATOM 7755 C C . HIS B 1 366 ? -0.286 41.094 1.581 1 94.94 366 HIS B C 1
ATOM 7757 O O . HIS B 1 366 ? -0.302 40.531 0.489 1 94.94 366 HIS B O 1
ATOM 7763 N N . PRO B 1 367 ? -0.629 40.438 2.707 1 97.19 367 PRO B N 1
ATOM 7764 C CA . PRO B 1 367 ? -1.25 39.125 2.631 1 97.19 367 PRO B CA 1
ATOM 7765 C C . PRO B 1 367 ? -2.652 39.156 2.029 1 97.19 367 PRO B C 1
ATOM 7767 O O . PRO B 1 367 ? -3.213 40.219 1.827 1 97.19 367 PRO B O 1
ATOM 7770 N N . TYR B 1 368 ? -3.111 38 1.626 1 98.06 368 TYR B N 1
ATOM 7771 C CA . TYR B 1 368 ? -4.469 37.844 1.111 1 98.06 368 TYR B CA 1
ATOM 7772 C C . TYR B 1 368 ? -5.258 36.844 1.926 1 98.06 368 TYR B C 1
ATOM 7774 O O . TYR B 1 368 ? -4.688 35.875 2.438 1 98.06 368 TYR B O 1
ATOM 7782 N N . VAL B 1 369 ? -6.551 37.062 2.041 1 98.12 369 VAL B N 1
ATOM 7783 C CA . VAL B 1 369 ? -7.418 36.188 2.818 1 98.12 369 VAL B CA 1
ATOM 7784 C C . VAL B 1 369 ? -8.648 35.812 1.994 1 98.12 369 VAL B C 1
ATOM 7786 O O . VAL B 1 369 ? -9.32 36.688 1.433 1 98.12 369 VAL B O 1
ATOM 7789 N N . LEU B 1 370 ? -8.828 34.562 1.808 1 97.94 370 LEU B N 1
ATOM 7790 C CA . LEU B 1 370 ? -10.055 34.062 1.208 1 97.94 370 LEU B CA 1
ATOM 7791 C C . LEU B 1 370 ? -11.047 33.625 2.281 1 97.94 370 LEU B C 1
ATOM 7793 O O . LEU B 1 370 ? -10.695 32.844 3.18 1 97.94 370 LEU B O 1
ATOM 7797 N N . LEU B 1 371 ? -12.266 34.156 2.197 1 96.81 371 LEU B N 1
ATOM 7798 C CA . LEU B 1 371 ? -13.352 33.75 3.08 1 96.81 371 LEU B CA 1
ATOM 7799 C C . LEU B 1 371 ? -14.555 33.25 2.273 1 96.81 371 LEU B C 1
ATOM 7801 O O . LEU B 1 371 ? -14.633 33.5 1.067 1 96.81 371 LEU B O 1
ATOM 7805 N N . ASN B 1 372 ? -15.352 32.594 2.809 1 93.5 372 ASN B N 1
ATOM 7806 C CA . ASN B 1 372 ? -16.719 32.281 2.395 1 93.5 372 ASN B CA 1
ATOM 7807 C C . ASN B 1 372 ? -17.719 32.562 3.502 1 93.5 372 ASN B C 1
ATOM 7809 O O . ASN B 1 372 ? -18.281 31.656 4.094 1 93.5 372 ASN B O 1
ATOM 7813 N N . HIS B 1 373 ? -17.891 33.812 3.717 1 94.25 373 HIS B N 1
ATOM 7814 C CA . HIS B 1 373 ? -18.656 34.312 4.859 1 94.25 373 HIS B CA 1
ATOM 7815 C C . HIS B 1 373 ? -20.141 34 4.695 1 94.25 373 HIS B C 1
ATOM 7817 O O . HIS B 1 373 ? -20.734 34.312 3.654 1 94.25 373 HIS B O 1
ATOM 7823 N N . ARG B 1 374 ? -20.844 33.406 5.75 1 87.94 374 ARG B N 1
ATOM 7824 C CA . ARG B 1 374 ? -22.25 33 5.684 1 87.94 374 ARG B CA 1
ATOM 7825 C C . ARG B 1 374 ? -23.078 33.688 6.758 1 87.94 374 ARG B C 1
ATOM 7827 O O . ARG B 1 374 ? -24.109 33.188 7.184 1 87.94 374 ARG B O 1
ATOM 7834 N N . ASN B 1 375 ? -22.609 34.719 7.359 1 93.31 375 ASN B N 1
ATOM 7835 C CA . ASN B 1 375 ? -23.281 35.531 8.359 1 93.31 375 ASN B CA 1
ATOM 7836 C C . ASN B 1 375 ? -23.594 34.75 9.617 1 93.31 375 ASN B C 1
ATOM 7838 O O . ASN B 1 375 ? -24.734 34.781 10.117 1 93.31 375 ASN B O 1
ATOM 7842 N N . ASP B 1 376 ? -22.703 34 10.047 1 92.19 376 ASP B N 1
ATOM 7843 C CA . ASP B 1 376 ? -22.891 33.188 11.242 1 92.19 376 ASP B CA 1
ATOM 7844 C C . ASP B 1 376 ? -21.656 33.281 12.148 1 92.19 376 ASP B C 1
ATOM 7846 O O . ASP B 1 376 ? -20.688 33.969 11.828 1 92.19 376 ASP B O 1
ATOM 7850 N N . LEU B 1 377 ? -21.812 32.656 13.289 1 93.81 377 LEU B N 1
ATOM 7851 C CA . LEU B 1 377 ? -20.75 32.719 14.297 1 93.81 377 LEU B CA 1
ATOM 7852 C C . LEU B 1 377 ? -19.484 32.062 13.789 1 93.81 377 LEU B C 1
ATOM 7854 O O . LEU B 1 377 ? -18.375 32.562 14.008 1 93.81 377 LEU B O 1
ATOM 7858 N N . ASP B 1 378 ? -19.594 31 13.102 1 92 378 ASP B N 1
ATOM 7859 C CA . ASP B 1 378 ? -18.438 30.297 12.555 1 92 378 ASP B CA 1
ATOM 7860 C C . ASP B 1 378 ? -17.656 31.172 11.586 1 92 378 ASP B C 1
ATOM 7862 O O . ASP B 1 378 ? -16.422 31.125 11.555 1 92 378 ASP B O 1
ATOM 7866 N N . SER B 1 379 ? -18.375 31.859 10.797 1 95.31 379 SER B N 1
ATOM 7867 C CA . SER B 1 379 ? -17.734 32.781 9.852 1 95.31 379 SER B CA 1
ATOM 7868 C C . SER B 1 379 ? -16.953 33.875 10.578 1 95.31 379 SER B C 1
ATOM 7870 O O . SER B 1 379 ? -15.898 34.281 10.117 1 95.31 379 SER B O 1
ATOM 7872 N N . LEU B 1 380 ? -17.531 34.312 11.672 1 97.31 380 LEU B N 1
ATOM 7873 C CA . LEU B 1 380 ? -16.828 35.312 12.484 1 97.31 380 LEU B CA 1
ATOM 7874 C C . LEU B 1 380 ? -15.508 34.75 13 1 97.31 380 LEU B C 1
ATOM 7876 O O . LEU B 1 380 ? -14.469 35.406 12.914 1 97.31 380 LEU B O 1
ATOM 7880 N N . PHE B 1 381 ? -15.547 33.594 13.461 1 96.5 381 PHE B N 1
ATOM 7881 C CA . PHE B 1 381 ? -14.336 32.969 13.969 1 96.5 381 PHE B CA 1
ATOM 7882 C C . PHE B 1 381 ? -13.344 32.719 12.836 1 96.5 381 PHE B C 1
ATOM 7884 O O . PHE B 1 381 ? -12.141 32.906 13.016 1 96.5 381 PHE B O 1
ATOM 7891 N N . THR B 1 382 ? -13.797 32.344 11.688 1 96.81 382 THR B N 1
ATOM 7892 C CA . THR B 1 382 ? -12.93 32.094 10.539 1 96.81 382 THR B CA 1
ATOM 7893 C C . THR B 1 382 ? -12.234 33.375 10.109 1 96.81 382 THR B C 1
ATOM 7895 O O . THR B 1 382 ? -11.031 33.406 9.844 1 96.81 382 THR B O 1
ATOM 7898 N N . LEU B 1 383 ? -13.023 34.375 10.023 1 98.06 383 LEU B N 1
ATOM 7899 C CA . LEU B 1 383 ? -12.461 35.688 9.719 1 98.06 383 LEU B CA 1
ATOM 7900 C C . LEU B 1 383 ? -11.344 36.031 10.695 1 98.06 383 LEU B C 1
ATOM 7902 O O . LEU B 1 383 ? -10.242 36.406 10.281 1 98.06 383 LEU B O 1
ATOM 7906 N N . THR B 1 384 ? -11.664 35.938 11.961 1 98.44 384 THR B N 1
ATOM 7907 C CA . THR B 1 384 ? -10.734 36.312 13.023 1 98.44 384 THR B CA 1
ATOM 7908 C C . THR B 1 384 ? -9.477 35.438 12.953 1 98.44 384 THR B C 1
ATOM 7910 O O . THR B 1 384 ? -8.359 35.938 13.109 1 98.44 384 THR B O 1
ATOM 7913 N N . HIS B 1 385 ? -9.633 34.188 12.695 1 97.69 385 HIS B N 1
ATOM 7914 C CA . HIS B 1 385 ? -8.555 33.219 12.555 1 97.69 385 HIS B CA 1
ATOM 7915 C C . HIS B 1 385 ? -7.629 33.594 11.398 1 97.69 385 HIS B C 1
ATOM 7917 O O . HIS B 1 385 ? -6.418 33.719 11.586 1 97.69 385 HIS B O 1
ATOM 7923 N N . GLU B 1 386 ? -8.203 33.812 10.234 1 97.81 386 GLU B N 1
ATOM 7924 C CA . GLU B 1 386 ? -7.41 34.094 9.047 1 97.81 386 GLU B CA 1
ATOM 7925 C C . GLU B 1 386 ? -6.691 35.438 9.164 1 97.81 386 GLU B C 1
ATOM 7927 O O . GLU B 1 386 ? -5.582 35.594 8.648 1 97.81 386 GLU B O 1
ATOM 7932 N N . MET B 1 387 ? -7.363 36.281 9.797 1 98.25 387 MET B N 1
ATOM 7933 C CA . MET B 1 387 ? -6.715 37.562 9.969 1 98.25 387 MET B CA 1
ATOM 7934 C C . MET B 1 387 ? -5.535 37.469 10.93 1 98.25 387 MET B C 1
ATOM 7936 O O . MET B 1 387 ? -4.605 38.281 10.859 1 98.25 387 MET B O 1
ATOM 7940 N N . GLY B 1 388 ? -5.586 36.562 11.875 1 98.06 388 GLY B N 1
ATOM 7941 C CA . GLY B 1 388 ? -4.398 36.281 12.664 1 98.06 388 GLY B CA 1
ATOM 7942 C C . GLY B 1 388 ? -3.207 35.875 11.828 1 98.06 388 GLY B C 1
ATOM 7943 O O . GLY B 1 388 ? -2.096 36.344 12.023 1 98.06 388 GLY B O 1
ATOM 7944 N N . HIS B 1 389 ? -3.449 35 10.922 1 97.62 389 HIS B N 1
ATOM 7945 C CA . HIS B 1 389 ? -2.408 34.594 9.984 1 97.62 389 HIS B CA 1
ATOM 7946 C C . HIS B 1 389 ? -1.922 35.781 9.164 1 97.62 389 HIS B C 1
ATOM 7948 O O . HIS B 1 389 ? -0.716 35.969 8.984 1 97.62 389 HIS B O 1
ATOM 7954 N N . ALA B 1 390 ? -2.867 36.531 8.688 1 98 390 ALA B N 1
ATOM 7955 C CA . ALA B 1 390 ? -2.559 37.656 7.832 1 98 390 ALA B CA 1
ATOM 7956 C C . ALA B 1 390 ? -1.673 38.656 8.555 1 98 390 ALA B C 1
ATOM 7958 O O . ALA B 1 390 ? -0.697 39.156 7.992 1 98 390 ALA B O 1
ATOM 7959 N N . MET B 1 391 ? -2.037 38.906 9.766 1 98.06 391 MET B N 1
ATOM 7960 C CA . MET B 1 391 ? -1.267 39.875 10.555 1 98.06 391 MET B CA 1
ATOM 7961 C C . MET B 1 391 ? 0.132 39.344 10.836 1 98.06 391 MET B C 1
ATOM 7963 O O . MET B 1 391 ? 1.102 40.094 10.852 1 98.06 391 MET B O 1
ATOM 7967 N N . HIS B 1 392 ? 0.228 38.031 11.133 1 97.56 392 HIS B N 1
ATOM 7968 C CA . HIS B 1 392 ? 1.541 37.438 11.305 1 97.56 392 HIS B CA 1
ATOM 7969 C C . HIS B 1 392 ? 2.398 37.625 10.055 1 97.56 392 HIS B C 1
ATOM 7971 O O . HIS B 1 392 ? 3.551 38.031 10.148 1 97.56 392 HIS B O 1
ATOM 7977 N N . SER B 1 393 ? 1.864 37.344 8.922 1 97.31 393 SER B N 1
ATOM 7978 C CA . SER B 1 393 ? 2.566 37.531 7.648 1 97.31 393 SER B CA 1
ATOM 7979 C C . SER B 1 393 ? 2.918 38.969 7.398 1 97.31 393 SER B C 1
ATOM 7981 O O . SER B 1 393 ? 4.02 39.281 6.938 1 97.31 393 SER B O 1
ATOM 7983 N N . TYR B 1 394 ? 2.008 39.844 7.684 1 97.06 394 TYR B N 1
ATOM 7984 C CA . TYR B 1 394 ? 2.236 41.281 7.484 1 97.06 394 TYR B CA 1
ATOM 7985 C C . TYR B 1 394 ? 3.418 41.75 8.32 1 97.06 394 TYR B C 1
ATOM 7987 O O . TYR B 1 394 ? 4.332 42.406 7.793 1 97.06 394 TYR B O 1
ATOM 7995 N N . TYR B 1 395 ? 3.391 41.438 9.57 1 97.62 395 TYR B N 1
ATOM 7996 C CA . TYR B 1 395 ? 4.434 41.906 10.477 1 97.62 395 TYR B CA 1
ATOM 7997 C C . TYR B 1 395 ? 5.781 41.281 10.125 1 97.62 395 TYR B C 1
ATOM 7999 O O . TYR B 1 395 ? 6.801 41.969 10.109 1 97.62 395 TYR B O 1
ATOM 8007 N N . SER B 1 396 ? 5.809 40.031 9.891 1 97.56 396 SER B N 1
ATOM 8008 C CA . SER B 1 396 ? 7.078 39.375 9.562 1 97.56 396 SER B CA 1
ATOM 8009 C C . SER B 1 396 ? 7.641 39.906 8.25 1 97.56 396 SER B C 1
ATOM 8011 O O . SER B 1 396 ? 8.836 40.188 8.141 1 97.56 396 SER B O 1
ATOM 8013 N N . ASN B 1 397 ? 6.801 40.031 7.25 1 97.06 397 ASN B N 1
ATOM 8014 C CA . ASN B 1 397 ? 7.242 40.531 5.949 1 97.06 397 ASN B CA 1
ATOM 8015 C C . ASN B 1 397 ? 7.754 41.969 6.043 1 97.06 397 ASN B C 1
ATOM 8017 O O . ASN B 1 397 ? 8.672 42.344 5.32 1 97.06 397 ASN B O 1
ATOM 8021 N N . LYS B 1 398 ? 7.156 42.719 6.855 1 96.88 398 LYS B N 1
ATOM 8022 C CA . LYS B 1 398 ? 7.512 44.125 6.992 1 96.88 398 LYS B CA 1
ATOM 8023 C C . LYS B 1 398 ? 8.836 44.281 7.734 1 96.88 398 LYS B C 1
ATOM 8025 O O . LYS B 1 398 ? 9.602 45.219 7.457 1 96.88 398 LYS B O 1
ATOM 8030 N N . HIS B 1 399 ? 9.156 43.406 8.602 1 97.69 399 HIS B N 1
ATOM 8031 C CA . HIS B 1 399 ? 10.242 43.656 9.539 1 97.69 399 HIS B CA 1
ATOM 8032 C C . HIS B 1 399 ? 11.406 42.688 9.305 1 97.69 399 HIS B C 1
ATOM 8034 O O . HIS B 1 399 ? 12.469 42.844 9.914 1 97.69 399 HIS B O 1
ATOM 8040 N N . GLN B 1 400 ? 11.227 41.719 8.516 1 97.31 400 GLN B N 1
ATOM 8041 C CA . GLN B 1 400 ? 12.281 40.781 8.219 1 97.31 400 GLN B CA 1
ATOM 8042 C C . GLN B 1 400 ? 12.688 40.844 6.746 1 97.31 400 GLN B C 1
ATOM 8044 O O . GLN B 1 400 ? 11.859 41.125 5.883 1 97.31 400 GLN B O 1
ATOM 8049 N N . PRO B 1 401 ? 13.977 40.562 6.496 1 96.44 401 PRO B N 1
ATOM 8050 C CA . PRO B 1 401 ? 14.32 40.344 5.09 1 96.44 401 PRO B CA 1
ATOM 8051 C C . PRO B 1 401 ? 13.656 39.094 4.516 1 96.44 401 PRO B C 1
ATOM 8053 O O . PRO B 1 401 ? 13.125 38.25 5.27 1 96.44 401 PRO B O 1
ATOM 8056 N N . HIS B 1 402 ? 13.711 38.938 3.248 1 95 402 HIS B N 1
ATOM 8057 C CA . HIS B 1 402 ? 13 37.906 2.547 1 95 402 HIS B CA 1
ATOM 8058 C C . HIS B 1 402 ? 13.359 36.531 3.098 1 95 402 HIS B C 1
ATOM 8060 O O . HIS B 1 402 ? 12.492 35.656 3.287 1 95 402 HIS B O 1
ATOM 8066 N N . ILE B 1 403 ? 14.578 36.312 3.398 1 95.12 403 ILE B N 1
ATOM 8067 C CA . ILE B 1 403 ? 15.094 35 3.754 1 95.12 403 ILE B CA 1
ATOM 8068 C C . ILE B 1 403 ? 14.508 34.562 5.094 1 95.12 403 ILE B C 1
ATOM 8070 O O . ILE B 1 403 ? 14.375 33.344 5.359 1 95.12 403 ILE B O 1
ATOM 8074 N N . THR B 1 404 ? 14.078 35.5 5.926 1 96.12 404 THR B N 1
ATOM 8075 C CA . THR B 1 404 ? 13.586 35.156 7.254 1 96.12 404 THR B CA 1
ATOM 8076 C C . THR B 1 404 ? 12.133 35.594 7.426 1 96.12 404 THR B C 1
ATOM 8078 O O . THR B 1 404 ? 11.594 35.562 8.531 1 96.12 404 THR B O 1
ATOM 8081 N N . ALA B 1 405 ? 11.531 36.031 6.387 1 95.75 405 ALA B N 1
ATOM 8082 C CA . ALA B 1 405 ? 10.188 36.594 6.488 1 95.75 405 ALA B CA 1
ATOM 8083 C C . ALA B 1 405 ? 9.156 35.5 6.754 1 95.75 405 ALA B C 1
ATOM 8085 O O . ALA B 1 405 ? 8.125 35.75 7.387 1 95.75 405 ALA B O 1
ATOM 8086 N N . GLY B 1 406 ? 9.438 34.344 6.242 1 93.81 406 GLY B N 1
ATOM 8087 C CA . GLY B 1 406 ? 8.547 33.219 6.527 1 93.81 406 GLY B CA 1
ATOM 8088 C C . GLY B 1 406 ? 8.672 32.719 7.949 1 93.81 406 GLY B C 1
ATOM 8089 O O . GLY B 1 406 ? 9.602 33.062 8.672 1 93.81 406 GLY B O 1
ATOM 8090 N N . TYR B 1 407 ? 7.645 32 8.383 1 91.94 407 TYR B N 1
ATOM 8091 C CA . TYR B 1 407 ? 7.727 31.359 9.695 1 91.94 407 TYR B CA 1
ATOM 8092 C C . TYR B 1 407 ? 7.387 29.875 9.609 1 91.94 407 TYR B C 1
ATOM 8094 O O . TYR B 1 407 ? 6.754 29.438 8.648 1 91.94 407 TYR B O 1
ATOM 8102 N N . SER B 1 408 ? 7.855 29.156 10.586 1 91.75 408 SER B N 1
ATOM 8103 C CA . SER B 1 408 ? 7.672 27.703 10.625 1 91.75 408 SER B CA 1
ATOM 8104 C C . SER B 1 408 ? 6.211 27.344 10.867 1 91.75 408 SER B C 1
ATOM 8106 O O . SER B 1 408 ? 5.484 28.078 11.531 1 91.75 408 SER B O 1
ATOM 8108 N N . ILE B 1 409 ? 5.852 26.219 10.406 1 87 409 ILE B N 1
ATOM 8109 C CA . ILE B 1 409 ? 4.512 25.672 10.617 1 87 409 ILE B CA 1
ATOM 8110 C C . ILE B 1 409 ? 4.277 25.438 12.109 1 87 409 ILE B C 1
ATOM 8112 O O . ILE B 1 409 ? 3.141 25.5 12.578 1 87 409 ILE B O 1
ATOM 8116 N N . PHE B 1 410 ? 5.328 25.297 12.812 1 90.75 410 PHE B N 1
ATOM 8117 C CA . PHE B 1 410 ? 5.242 25.047 14.242 1 90.75 410 PHE B CA 1
ATOM 8118 C C . PHE B 1 410 ? 4.543 26.203 14.945 1 90.75 410 PHE B C 1
ATOM 8120 O O . PHE B 1 410 ? 3.803 26 15.914 1 90.75 410 PHE B O 1
ATOM 8127 N N . VAL B 1 411 ? 4.715 27.406 14.406 1 93.31 411 VAL B N 1
ATOM 8128 C CA . VAL B 1 411 ? 4.16 28.562 15.109 1 93.31 411 VAL B CA 1
ATOM 8129 C C . VAL B 1 411 ? 3.084 29.219 14.25 1 93.31 411 VAL B C 1
ATOM 8131 O O . VAL B 1 411 ? 2.57 30.281 14.602 1 93.31 411 VAL B O 1
ATOM 8134 N N . ALA B 1 412 ? 2.836 28.594 13.18 1 90.44 412 ALA B N 1
ATOM 8135 C CA . ALA B 1 412 ? 1.941 29.219 12.211 1 90.44 412 ALA B CA 1
ATOM 8136 C C . ALA B 1 412 ? 0.554 29.438 12.805 1 90.44 412 ALA B C 1
ATOM 8138 O O . ALA B 1 412 ? -0.125 30.406 12.477 1 90.44 412 ALA B O 1
ATOM 8139 N N . GLU B 1 413 ? 0.214 28.594 13.703 1 91.5 413 GLU B N 1
ATOM 8140 C CA . GLU B 1 413 ? -1.154 28.625 14.211 1 91.5 413 GLU B CA 1
ATOM 8141 C C . GLU B 1 413 ? -1.264 29.5 15.453 1 91.5 413 GLU B C 1
ATOM 8143 O O . GLU B 1 413 ? -2.367 29.797 15.922 1 91.5 413 GLU B O 1
ATOM 8148 N N . VAL B 1 414 ? -0.205 29.984 15.938 1 95.31 414 VAL B N 1
ATOM 8149 C CA . VAL B 1 414 ? -0.229 30.719 17.188 1 95.31 414 VAL B CA 1
ATOM 8150 C C . VAL B 1 414 ? -1 32.031 17.016 1 95.31 414 VAL B C 1
ATOM 8152 O O . VAL B 1 414 ? -1.945 32.312 17.75 1 95.31 414 VAL B O 1
ATOM 8155 N N . ALA B 1 415 ? -0.678 32.75 15.961 1 96.81 415 ALA B N 1
ATOM 8156 C CA . ALA B 1 415 ? -1.279 34.062 15.75 1 96.81 415 ALA B CA 1
ATOM 8157 C C . ALA B 1 415 ? -2.781 33.938 15.5 1 96.81 415 ALA B C 1
ATOM 8159 O O . ALA B 1 415 ? -3.57 34.688 16.062 1 96.81 415 ALA B O 1
ATOM 8160 N N . SER B 1 416 ? -3.178 33.031 14.68 1 97.25 416 SER B N 1
ATOM 8161 C CA . SER B 1 416 ? -4.586 32.812 14.367 1 97.25 416 SER B CA 1
ATOM 8162 C C . SER B 1 416 ? -5.371 32.406 15.602 1 97.25 416 SER B C 1
ATOM 8164 O O . SER B 1 416 ? -6.457 32.906 15.867 1 97.25 416 SER B O 1
ATOM 8166 N N . THR B 1 417 ? -4.801 31.531 16.391 1 96.88 417 THR B N 1
ATOM 8167 C CA . THR B 1 417 ? -5.492 31 17.562 1 96.88 417 THR B CA 1
ATOM 8168 C C . THR B 1 417 ? -5.559 32.031 18.672 1 96.88 417 THR B C 1
ATOM 8170 O O . THR B 1 417 ? -6.543 32.094 19.422 1 96.88 417 THR B O 1
ATOM 8173 N N . VAL B 1 418 ? -4.539 32.844 18.828 1 98.06 418 VAL B N 1
ATOM 8174 C CA . VAL B 1 418 ? -4.605 33.969 19.797 1 98.06 418 VAL B CA 1
ATOM 8175 C C . VAL B 1 418 ? -5.801 34.844 19.469 1 98.06 418 VAL B C 1
ATOM 8177 O O . VAL B 1 418 ? -6.578 35.188 20.359 1 98.06 418 VAL B O 1
ATOM 8180 N N . ASN B 1 419 ? -5.914 35.188 18.188 1 98.38 419 ASN B N 1
ATOM 8181 C CA . ASN B 1 419 ? -7.047 36 17.766 1 98.38 419 ASN B CA 1
ATOM 8182 C C . ASN B 1 419 ? -8.375 35.344 18.141 1 98.38 419 ASN B C 1
ATOM 8184 O O . ASN B 1 419 ? -9.281 36 18.641 1 98.38 419 ASN B O 1
ATOM 8188 N N . GLU B 1 420 ? -8.516 34.094 17.922 1 97.56 420 GLU B N 1
ATOM 8189 C CA . GLU B 1 420 ? -9.742 33.344 18.219 1 97.56 420 GLU B CA 1
ATOM 8190 C C . GLU B 1 420 ? -10.047 33.375 19.719 1 97.56 420 GLU B C 1
ATOM 8192 O O . GLU B 1 420 ? -11.203 33.562 20.109 1 97.56 420 GLU B O 1
ATOM 8197 N N . VAL B 1 421 ? -9.031 33.188 20.5 1 97.31 421 VAL B N 1
ATOM 8198 C CA . VAL B 1 421 ? -9.219 33.125 21.953 1 97.31 421 VAL B CA 1
ATOM 8199 C C . VAL B 1 421 ? -9.633 34.5 22.484 1 97.31 421 VAL B C 1
ATOM 8201 O O . VAL B 1 421 ? -10.523 34.594 23.328 1 97.31 421 VAL B O 1
ATOM 8204 N N . LEU B 1 422 ? -9.008 35.531 22 1 98.25 422 LEU B N 1
ATOM 8205 C CA . LEU B 1 422 ? -9.406 36.875 22.391 1 98.25 422 LEU B CA 1
ATOM 8206 C C . LEU B 1 422 ? -10.859 37.156 22 1 98.25 422 LEU B C 1
ATOM 8208 O O . LEU B 1 422 ? -11.609 37.719 22.797 1 98.25 422 LEU B O 1
ATOM 8212 N N . LEU B 1 423 ? -11.203 36.719 20.812 1 98.31 423 LEU B N 1
ATOM 8213 C CA . LEU B 1 423 ? -12.586 36.875 20.359 1 98.31 423 LEU B CA 1
ATOM 8214 C C . LEU B 1 423 ? -13.547 36.125 21.281 1 98.31 423 LEU B C 1
ATOM 8216 O O . LEU B 1 423 ? -14.578 36.688 21.672 1 98.31 423 LEU B O 1
ATOM 8220 N N . MET B 1 424 ? -13.219 34.938 21.578 1 96.69 424 MET B N 1
ATOM 8221 C CA . MET B 1 424 ? -14.078 34.125 22.422 1 96.69 424 MET B CA 1
ATOM 8222 C C . MET B 1 424 ? -14.305 34.781 23.781 1 96.69 424 MET B C 1
ATOM 8224 O O . MET B 1 424 ? -15.445 34.875 24.234 1 96.69 424 MET B O 1
ATOM 8228 N N . HIS B 1 425 ? -13.273 35.219 24.422 1 96.19 425 HIS B N 1
ATOM 8229 C CA . HIS B 1 425 ? -13.398 35.875 25.719 1 96.19 425 HIS B CA 1
ATOM 8230 C C . HIS B 1 425 ? -14.211 37.156 25.609 1 96.19 425 HIS B C 1
ATOM 8232 O O . HIS B 1 425 ? -15.039 37.469 26.484 1 96.19 425 HIS B O 1
ATOM 8238 N N . HIS B 1 426 ? -13.969 37.906 24.594 1 97.12 426 HIS B N 1
ATOM 8239 C CA . HIS B 1 426 ? -14.727 39.125 24.391 1 97.12 426 HIS B CA 1
ATOM 8240 C C . HIS B 1 426 ? -16.219 38.844 24.281 1 97.12 426 HIS B C 1
ATOM 8242 O O . HIS B 1 426 ? -17.031 39.531 24.922 1 97.12 426 HIS B O 1
ATOM 8248 N N . LEU B 1 427 ? -16.562 37.844 23.453 1 97.25 427 LEU B N 1
ATOM 8249 C CA . LEU B 1 427 ? -17.969 37.469 23.25 1 97.25 427 LEU B CA 1
ATOM 8250 C C . LEU B 1 427 ? -18.594 37 24.562 1 97.25 427 LEU B C 1
ATOM 8252 O O . LEU B 1 427 ? -19.703 37.438 24.906 1 97.25 427 LEU B O 1
ATOM 8256 N N . ILE B 1 428 ? -17.922 36.156 25.281 1 95.62 428 ILE B N 1
ATOM 8257 C CA . ILE B 1 428 ? -18.438 35.625 26.531 1 95.62 428 ILE B CA 1
ATOM 8258 C C . ILE B 1 428 ? -18.625 36.75 27.547 1 95.62 428 ILE B C 1
ATOM 8260 O O . ILE B 1 428 ? -19.656 36.844 28.203 1 95.62 428 ILE B O 1
ATOM 8264 N N . ASP B 1 429 ? -17.672 37.625 27.688 1 94.5 429 ASP B N 1
ATOM 8265 C CA . ASP B 1 429 ? -17.641 38.688 28.703 1 94.5 429 ASP B CA 1
ATOM 8266 C C . ASP B 1 429 ? -18.688 39.75 28.438 1 94.5 429 ASP B C 1
ATOM 8268 O O . ASP B 1 429 ? -19.172 40.406 29.359 1 94.5 429 ASP B O 1
ATOM 8272 N N . HIS B 1 430 ? -19.094 39.875 27.203 1 94.94 430 HIS B N 1
ATOM 8273 C CA . HIS B 1 430 ? -20 40.969 26.859 1 94.94 430 HIS B CA 1
ATOM 8274 C C . HIS B 1 430 ? -21.391 40.469 26.531 1 94.94 430 HIS B C 1
ATOM 8276 O O . HIS B 1 430 ? -22.297 41.25 26.234 1 94.94 430 HIS B O 1
ATOM 8282 N N . GLU B 1 431 ? -21.484 39.188 26.547 1 94.56 431 GLU B N 1
ATOM 8283 C CA . GLU B 1 431 ? -22.797 38.625 26.266 1 94.56 431 GLU B CA 1
ATOM 8284 C C . GLU B 1 431 ? -23.719 38.781 27.469 1 94.56 431 GLU B C 1
ATOM 8286 O O . GLU B 1 431 ? -23.391 38.344 28.578 1 94.56 431 GLU B O 1
ATOM 8291 N N . LYS B 1 432 ? -24.906 39.375 27.25 1 92.94 432 LYS B N 1
ATOM 8292 C CA . LYS B 1 432 ? -25.828 39.656 28.344 1 92.94 432 LYS B CA 1
ATOM 8293 C C . LYS B 1 432 ? -26.922 38.594 28.438 1 92.94 432 LYS B C 1
ATOM 8295 O O . LYS B 1 432 ? -27.531 38.406 29.484 1 92.94 432 LYS B O 1
ATOM 8300 N N . ASP B 1 433 ? -27.156 37.938 27.312 1 93.12 433 ASP B N 1
ATOM 8301 C CA . ASP B 1 433 ? -28.125 36.844 27.297 1 93.12 433 ASP B CA 1
ATOM 8302 C C . ASP B 1 433 ? -27.531 35.562 27.859 1 93.12 433 ASP B C 1
ATOM 8304 O O . ASP B 1 433 ? -26.547 35.031 27.328 1 93.12 433 ASP B O 1
ATOM 8308 N N . ASP B 1 434 ? -28.156 35.094 28.891 1 92.12 434 ASP B N 1
ATOM 8309 C CA . ASP B 1 434 ? -27.641 33.938 29.609 1 92.12 434 ASP B CA 1
ATOM 8310 C C . ASP B 1 434 ? -27.547 32.719 28.688 1 92.12 434 ASP B C 1
ATOM 8312 O O . ASP B 1 434 ? -26.594 31.938 28.766 1 92.12 434 ASP B O 1
ATOM 8316 N N . LYS B 1 435 ? -28.469 32.594 27.906 1 93.38 435 LYS B N 1
ATOM 8317 C CA . LYS B 1 435 ? -28.484 31.438 27 1 93.38 435 LYS B CA 1
ATOM 8318 C C . LYS B 1 435 ? -27.359 31.547 25.969 1 93.38 435 LYS B C 1
ATOM 8320 O O . LYS B 1 435 ? -26.688 30.562 25.672 1 93.38 435 LYS B O 1
ATOM 8325 N N . LYS B 1 436 ? -27.203 32.656 25.438 1 94.06 436 LYS B N 1
ATOM 8326 C CA . LYS B 1 436 ? -26.141 32.906 24.469 1 94.06 436 LYS B CA 1
ATOM 8327 C C . LYS B 1 436 ? -24.766 32.75 25.125 1 94.06 436 LYS B C 1
ATOM 8329 O O . LYS B 1 436 ? -23.844 32.219 24.516 1 94.06 436 LYS B O 1
ATOM 8334 N N . ARG B 1 437 ? -24.703 33.25 26.281 1 94.62 437 ARG B N 1
ATOM 8335 C CA . ARG B 1 437 ? -23.453 33.125 27.016 1 94.62 437 ARG B CA 1
ATOM 8336 C C . ARG B 1 437 ? -23.094 31.656 27.25 1 94.62 437 ARG B C 1
ATOM 8338 O O . ARG B 1 437 ? -21.953 31.25 27.047 1 94.62 437 ARG B O 1
ATOM 8345 N N . ARG B 1 438 ? -24.031 30.891 27.672 1 94.94 438 ARG B N 1
ATOM 8346 C CA . ARG B 1 438 ? -23.844 29.453 27.875 1 94.94 438 ARG B CA 1
ATOM 8347 C C . ARG B 1 438 ? -23.453 28.766 26.578 1 94.94 438 ARG B C 1
ATOM 8349 O O . ARG B 1 438 ? -22.625 27.859 26.578 1 94.94 438 ARG B O 1
ATOM 8356 N N . TYR B 1 439 ? -24.062 29.219 25.531 1 94.81 439 TYR B N 1
ATOM 8357 C CA . TYR B 1 439 ? -23.734 28.703 24.219 1 94.81 439 TYR B CA 1
ATOM 8358 C C . TYR B 1 439 ? -22.266 28.969 23.875 1 94.81 439 TYR B C 1
ATOM 8360 O O . TYR B 1 439 ? -21.562 28.078 23.375 1 94.81 439 TYR B O 1
ATOM 8368 N N . LEU B 1 440 ? -21.828 30.125 24.094 1 95.62 440 LEU B N 1
ATOM 8369 C CA . LEU B 1 440 ? -20.453 30.516 23.797 1 95.62 440 LEU B CA 1
ATOM 8370 C C . LEU B 1 440 ? -19.469 29.734 24.656 1 95.62 440 LEU B C 1
ATOM 8372 O O . LEU B 1 440 ? -18.406 29.344 24.188 1 95.62 440 LEU B O 1
ATOM 8376 N N . LEU B 1 441 ? -19.797 29.547 25.906 1 95.38 441 LEU B N 1
ATOM 8377 C CA . LEU B 1 441 ? -18.969 28.734 26.781 1 95.38 441 LEU B CA 1
ATOM 8378 C C . LEU B 1 441 ? -18.844 27.312 26.25 1 95.38 441 LEU B C 1
ATOM 8380 O O . LEU B 1 441 ? -17.75 26.766 26.188 1 95.38 441 LEU B O 1
ATOM 8384 N N . HIS B 1 442 ? -19.969 26.812 25.875 1 94.75 442 HIS B N 1
ATOM 8385 C CA . HIS B 1 442 ? -20 25.484 25.297 1 94.75 442 HIS B CA 1
ATOM 8386 C C . HIS B 1 442 ? -19.141 25.422 24.031 1 94.75 442 HIS B C 1
ATOM 8388 O O . HIS B 1 442 ? -18.375 24.469 23.844 1 94.75 442 HIS B O 1
ATOM 8394 N N . HIS B 1 443 ? -19.25 26.375 23.219 1 92.56 443 HIS B N 1
ATOM 8395 C CA . HIS B 1 443 ? -18.469 26.453 22 1 92.56 443 HIS B CA 1
ATOM 8396 C C . HIS B 1 443 ? -16.969 26.484 22.281 1 92.56 443 HIS B C 1
ATOM 8398 O O . HIS B 1 443 ? -16.203 25.797 21.609 1 92.56 443 HIS B O 1
ATOM 8404 N N . PHE B 1 444 ? -16.609 27.234 23.234 1 94.88 444 PHE B N 1
ATOM 8405 C CA . PHE B 1 444 ? -15.203 27.344 23.625 1 94.88 444 PHE B CA 1
ATOM 8406 C C . PHE B 1 444 ? -14.68 26.016 24.141 1 94.88 444 PHE B C 1
ATOM 8408 O O . PHE B 1 444 ? -13.594 25.578 23.75 1 94.88 444 PHE B O 1
ATOM 8415 N N . ILE B 1 445 ? -15.422 25.375 24.938 1 96 445 ILE B N 1
ATOM 8416 C CA . ILE B 1 445 ? -15.055 24.094 25.531 1 96 445 ILE B CA 1
ATOM 8417 C C . ILE B 1 445 ? -14.891 23.047 24.438 1 96 445 ILE B C 1
ATOM 8419 O O . ILE B 1 445 ? -13.922 22.281 24.438 1 96 445 ILE B O 1
ATOM 8423 N N . ASP B 1 446 ? -15.75 23.062 23.531 1 94.06 446 ASP B N 1
ATOM 8424 C CA . ASP B 1 446 ? -15.695 22.078 22.438 1 94.06 446 ASP B CA 1
ATOM 8425 C C . ASP B 1 446 ? -14.492 22.328 21.547 1 94.06 446 ASP B C 1
ATOM 8427 O O . ASP B 1 446 ? -13.867 21.375 21.062 1 94.06 446 ASP B O 1
ATOM 8431 N N . GLN B 1 447 ? -14.25 23.531 21.281 1 93.06 447 GLN B N 1
ATOM 8432 C CA . GLN B 1 447 ? -13.062 23.875 20.5 1 93.06 447 GLN B CA 1
ATOM 8433 C C . GLN B 1 447 ? -11.789 23.406 21.219 1 93.06 447 GLN B C 1
ATOM 8435 O O . GLN B 1 447 ? -10.883 22.875 20.578 1 93.06 447 GLN B O 1
ATOM 8440 N N . PHE B 1 448 ? -11.742 23.656 22.484 1 95.44 448 PHE B N 1
ATOM 8441 C CA . PHE B 1 448 ? -10.617 23.234 23.312 1 95.44 448 PHE B CA 1
ATOM 8442 C C . PHE B 1 448 ? -10.453 21.734 23.266 1 95.44 448 PHE B C 1
ATOM 8444 O O . PHE B 1 448 ? -9.344 21.219 23.062 1 95.44 448 PHE B O 1
ATOM 8451 N N . LYS B 1 449 ? -11.508 21.062 23.438 1 95.94 449 LYS B N 1
ATOM 8452 C CA . LYS B 1 449 ? -11.492 19.594 23.406 1 95.94 449 LYS B CA 1
ATOM 8453 C C . LYS B 1 449 ? -10.953 19.094 22.062 1 95.94 449 LYS B C 1
ATOM 8455 O O . LYS B 1 449 ? -10.055 18.25 22.047 1 95.94 449 LYS B O 1
ATOM 8460 N N . GLY B 1 450 ? -11.43 19.625 20.969 1 94.94 450 GLY B N 1
ATOM 8461 C CA . GLY B 1 450 ? -11.062 19.188 19.641 1 94.94 450 GLY B CA 1
ATOM 8462 C C . GLY B 1 450 ? -9.641 19.547 19.25 1 94.94 450 GLY B C 1
ATOM 8463 O O . GLY B 1 450 ? -8.922 18.719 18.688 1 94.94 450 GLY B O 1
ATOM 8464 N N . THR B 1 451 ? -9.188 20.703 19.625 1 94.88 451 THR B N 1
ATOM 8465 C CA . THR B 1 451 ? -7.918 21.234 19.125 1 94.88 451 THR B CA 1
ATOM 8466 C C . THR B 1 451 ? -6.773 20.844 20.062 1 94.88 451 THR B C 1
ATOM 8468 O O . THR B 1 451 ? -5.625 20.734 19.641 1 94.88 451 THR B O 1
ATOM 8471 N N . PHE B 1 452 ? -7.141 20.672 21.312 1 96.94 452 PHE B N 1
ATOM 8472 C CA . PHE B 1 452 ? -6.082 20.328 22.25 1 96.94 452 PHE B CA 1
ATOM 8473 C C . PHE B 1 452 ? -6.148 18.859 22.625 1 96.94 452 PHE B C 1
ATOM 8475 O O . PHE B 1 452 ? -5.324 18.047 22.188 1 96.94 452 PHE B O 1
ATOM 8482 N N . PHE B 1 453 ? -7.199 18.391 23.312 1 97.88 453 PHE B N 1
ATOM 8483 C CA . PHE B 1 453 ? -7.238 17.062 23.891 1 97.88 453 PHE B CA 1
ATOM 8484 C C . PHE B 1 453 ? -7.242 15.992 22.797 1 97.88 453 PHE B C 1
ATOM 8486 O O . PHE B 1 453 ? -6.488 15.023 22.875 1 97.88 453 PHE B O 1
ATOM 8493 N N . THR B 1 454 ? -8.086 16.172 21.781 1 97.56 454 THR B N 1
ATOM 8494 C CA . THR B 1 454 ? -8.141 15.195 20.703 1 97.56 454 THR B CA 1
ATOM 8495 C C . THR B 1 454 ? -6.805 15.109 19.969 1 97.56 454 THR B C 1
ATOM 8497 O O . THR B 1 454 ? -6.32 14.016 19.672 1 97.56 454 THR B O 1
ATOM 8500 N N . GLN B 1 455 ? -6.195 16.25 19.703 1 97.81 455 GLN B N 1
ATOM 8501 C CA . GLN B 1 455 ? -4.918 16.266 19 1 97.81 455 GLN B CA 1
ATOM 8502 C C . GLN B 1 455 ? -3.812 15.641 19.844 1 97.81 455 GLN B C 1
ATOM 8504 O O . GLN B 1 455 ? -2.932 14.961 19.312 1 97.81 455 GLN B O 1
ATOM 8509 N N . VAL B 1 456 ? -3.844 15.852 21.156 1 98.44 456 VAL B N 1
ATOM 8510 C CA . VAL B 1 456 ? -2.857 15.227 22.031 1 98.44 456 VAL B CA 1
ATOM 8511 C C . VAL B 1 456 ? -3.074 13.711 22.062 1 98.44 456 VAL B C 1
ATOM 8513 O O . VAL B 1 456 ? -2.113 12.945 22.062 1 98.44 456 VAL B O 1
ATOM 8516 N N . MET B 1 457 ? -4.32 13.305 22.094 1 98.44 457 MET B N 1
ATOM 8517 C CA . MET B 1 457 ? -4.621 11.875 22.047 1 98.44 457 MET B CA 1
ATOM 8518 C C . MET B 1 457 ? -4.07 11.25 20.766 1 98.44 457 MET B C 1
ATOM 8520 O O . MET B 1 457 ? -3.467 10.18 20.812 1 98.44 457 MET B O 1
ATOM 8524 N N . PHE B 1 458 ? -4.273 11.93 19.609 1 98.44 458 PHE B N 1
ATOM 8525 C CA . PHE B 1 458 ? -3.74 11.453 18.344 1 98.44 458 PHE B CA 1
ATOM 8526 C C . PHE B 1 458 ? -2.217 11.398 18.375 1 98.44 458 PHE B C 1
ATOM 8528 O O . PHE B 1 458 ? -1.616 10.43 17.891 1 98.44 458 PHE B O 1
ATOM 8535 N N . ALA B 1 459 ? -1.629 12.453 18.953 1 98.5 459 ALA B N 1
ATOM 8536 C CA . ALA B 1 459 ? -0.173 12.484 19.062 1 98.5 459 ALA B CA 1
ATOM 8537 C C . ALA B 1 459 ? 0.338 11.305 19.891 1 98.5 459 ALA B C 1
ATOM 8539 O O . ALA B 1 459 ? 1.364 10.711 19.562 1 98.5 459 ALA B O 1
ATOM 8540 N N . GLU B 1 460 ? -0.357 11.047 20.969 1 98.62 460 GLU B N 1
ATOM 8541 C CA . GLU B 1 460 ? 0.029 9.93 21.828 1 98.62 460 GLU B CA 1
ATOM 8542 C C . GLU B 1 460 ? -0.161 8.594 21.109 1 98.62 460 GLU B C 1
ATOM 8544 O O . GLU B 1 460 ? 0.659 7.684 21.266 1 98.62 460 GLU B O 1
ATOM 8549 N N . PHE B 1 461 ? -1.202 8.438 20.391 1 98.56 461 PHE B N 1
ATOM 8550 C CA . PHE B 1 461 ? -1.415 7.254 19.562 1 98.56 461 PHE B CA 1
ATOM 8551 C C . PHE B 1 461 ? -0.244 7.039 18.609 1 98.56 461 PHE B C 1
ATOM 8553 O O . PHE B 1 461 ? 0.308 5.941 18.547 1 98.56 461 PHE B O 1
ATOM 8560 N N . GLU B 1 462 ? 0.154 8.078 17.906 1 98.38 462 GLU B N 1
ATOM 8561 C CA . GLU B 1 462 ? 1.259 8 16.953 1 98.38 462 GLU B CA 1
ATOM 8562 C C . GLU B 1 462 ? 2.557 7.594 17.641 1 98.38 462 GLU B C 1
ATOM 8564 O O . GLU B 1 462 ? 3.312 6.77 17.125 1 98.38 462 GLU B O 1
ATOM 8569 N N . LYS B 1 463 ? 2.779 8.227 18.75 1 98.56 463 LYS B N 1
ATOM 8570 C CA . LYS B 1 463 ? 3.994 7.914 19.5 1 98.56 463 LYS B CA 1
ATOM 8571 C C . LYS B 1 463 ? 4.047 6.434 19.859 1 98.56 463 LYS B C 1
ATOM 8573 O O . LYS B 1 463 ? 5.062 5.77 19.641 1 98.56 463 LYS B O 1
ATOM 8578 N N . ILE B 1 464 ? 2.953 5.91 20.406 1 98.56 464 ILE B N 1
ATOM 8579 C CA . ILE B 1 464 ? 2.896 4.531 20.875 1 98.56 464 ILE B CA 1
ATOM 8580 C C . ILE B 1 464 ? 3.088 3.578 19.703 1 98.56 464 ILE B C 1
ATOM 8582 O O . ILE B 1 464 ? 3.885 2.641 19.766 1 98.56 464 ILE B O 1
ATOM 8586 N N . VAL B 1 465 ? 2.408 3.828 18.562 1 98.25 465 VAL B N 1
ATOM 8587 C CA . VAL B 1 465 ? 2.447 2.898 17.438 1 98.25 465 VAL B CA 1
ATOM 8588 C C . VAL B 1 465 ? 3.822 2.947 16.766 1 98.25 465 VAL B C 1
ATOM 8590 O O . VAL B 1 465 ? 4.336 1.921 16.312 1 98.25 465 VAL B O 1
ATOM 8593 N N . HIS B 1 466 ? 4.473 4.121 16.656 1 98.5 466 HIS B N 1
ATOM 8594 C CA . HIS B 1 466 ? 5.82 4.211 16.109 1 98.5 466 HIS B CA 1
ATOM 8595 C C . HIS B 1 466 ? 6.828 3.512 17.016 1 98.5 466 HIS B C 1
ATOM 8597 O O . HIS B 1 466 ? 7.75 2.852 16.531 1 98.5 466 HIS B O 1
ATOM 8603 N N . GLU B 1 467 ? 6.68 3.674 18.344 1 98.31 467 GLU B N 1
ATOM 8604 C CA . GLU B 1 467 ? 7.555 2.982 19.281 1 98.31 467 GLU B CA 1
ATOM 8605 C C . GLU B 1 467 ? 7.422 1.468 19.156 1 98.31 467 GLU B C 1
ATOM 8607 O O . GLU B 1 467 ? 8.414 0.742 19.234 1 98.31 467 GLU B O 1
ATOM 8612 N N . LYS B 1 468 ? 6.172 0.993 19 1 97.19 468 LYS B N 1
ATOM 8613 C CA . LYS B 1 468 ? 5.965 -0.432 18.75 1 97.19 468 LYS B CA 1
ATOM 8614 C C . LYS B 1 468 ? 6.707 -0.89 17.5 1 97.19 468 LYS B C 1
ATOM 8616 O O . LYS B 1 468 ? 7.348 -1.943 17.516 1 97.19 468 LYS B O 1
ATOM 8621 N N . ALA B 1 469 ? 6.625 -0.131 16.438 1 96.5 469 ALA B N 1
ATOM 8622 C CA . ALA B 1 469 ? 7.328 -0.453 15.195 1 96.5 469 ALA B CA 1
ATOM 8623 C C . ALA B 1 469 ? 8.836 -0.454 15.406 1 96.5 469 ALA B C 1
ATOM 8625 O O . ALA B 1 469 ? 9.547 -1.322 14.891 1 96.5 469 ALA B O 1
ATOM 8626 N N . GLU B 1 470 ? 9.367 0.552 16.125 1 96.56 470 GLU B N 1
ATOM 8627 C CA . GLU B 1 470 ? 10.797 0.658 16.422 1 96.56 470 GLU B CA 1
ATOM 8628 C C . GLU B 1 470 ? 11.289 -0.545 17.219 1 96.56 470 GLU B C 1
ATOM 8630 O O . GLU B 1 470 ? 12.438 -0.974 17.062 1 96.56 470 GLU B O 1
ATOM 8635 N N . LYS B 1 471 ? 10.398 -1.121 18.016 1 95 471 LYS B N 1
ATOM 8636 C CA . LYS B 1 471 ? 10.719 -2.309 18.812 1 95 471 LYS B CA 1
ATOM 8637 C C . LYS B 1 471 ? 10.414 -3.584 18.031 1 95 471 LYS B C 1
ATOM 8639 O O . LYS B 1 471 ? 10.453 -4.684 18.578 1 95 471 LYS B O 1
ATOM 8644 N N . GLU B 1 472 ? 9.945 -3.43 16.812 1 90.75 472 GLU B N 1
ATOM 8645 C CA . GLU B 1 472 ? 9.648 -4.531 15.891 1 90.75 472 GLU B CA 1
ATOM 8646 C C . GLU B 1 472 ? 8.484 -5.371 16.406 1 90.75 472 GLU B C 1
ATOM 8648 O O . GLU B 1 472 ? 8.469 -6.594 16.234 1 90.75 472 GLU B O 1
ATOM 8653 N N . GLU B 1 473 ? 7.613 -4.719 17.078 1 89.94 473 GLU B N 1
ATOM 8654 C CA . GLU B 1 473 ? 6.367 -5.359 17.484 1 89.94 473 GLU B CA 1
ATOM 8655 C C . GLU B 1 473 ? 5.367 -5.395 16.328 1 89.94 473 GLU B C 1
ATOM 8657 O O . GLU B 1 473 ? 5.406 -4.547 15.438 1 89.94 473 GLU B O 1
ATOM 8662 N N . PRO B 1 474 ? 4.48 -6.449 16.328 1 87.38 474 PRO B N 1
ATOM 8663 C CA . PRO B 1 474 ? 3.465 -6.523 15.281 1 87.38 474 PRO B CA 1
ATOM 8664 C C . PRO B 1 474 ? 2.537 -5.309 15.273 1 87.38 474 PRO B C 1
ATOM 8666 O O . PRO B 1 474 ? 2.09 -4.863 16.328 1 87.38 474 PRO B O 1
ATOM 8669 N N . LEU B 1 475 ? 2.387 -4.723 14.133 1 93.81 475 LEU B N 1
ATOM 8670 C CA . LEU B 1 475 ? 1.492 -3.59 13.93 1 93.81 475 LEU B CA 1
ATOM 8671 C C . LEU B 1 475 ? 0.405 -3.93 12.914 1 93.81 475 LEU B C 1
ATOM 8673 O O . LEU B 1 475 ? 0.659 -3.951 11.711 1 93.81 475 LEU B O 1
ATOM 8677 N N . ASN B 1 476 ? -0.777 -4.246 13.367 1 94.94 476 ASN B N 1
ATOM 8678 C CA . ASN B 1 476 ? -1.949 -4.574 12.562 1 94.94 476 ASN B CA 1
ATOM 8679 C C . ASN B 1 476 ? -3.209 -3.908 13.109 1 94.94 476 ASN B C 1
ATOM 8681 O O . ASN B 1 476 ? -3.137 -3.111 14.047 1 94.94 476 ASN B O 1
ATOM 8685 N N . ALA B 1 477 ? -4.352 -4.156 12.547 1 95.56 477 ALA B N 1
ATOM 8686 C CA . ALA B 1 477 ? -5.605 -3.512 12.93 1 95.56 477 ALA B CA 1
ATOM 8687 C C . ALA B 1 477 ? -5.918 -3.762 14.406 1 95.56 477 ALA B C 1
ATOM 8689 O O . ALA B 1 477 ? -6.352 -2.854 15.117 1 95.56 477 ALA B O 1
ATOM 8690 N N . SER B 1 478 ? -5.652 -4.996 14.844 1 95.12 478 SER B N 1
ATOM 8691 C CA . SER B 1 478 ? -5.93 -5.344 16.234 1 95.12 478 SER B CA 1
ATOM 8692 C C . SER B 1 478 ? -5.086 -4.504 17.188 1 95.12 478 SER B C 1
ATOM 8694 O O . SER B 1 478 ? -5.586 -4.02 18.203 1 95.12 478 SER B O 1
ATOM 8696 N N . ALA B 1 479 ? -3.82 -4.367 16.875 1 95.56 479 ALA B N 1
ATOM 8697 C CA . ALA B 1 479 ? -2.934 -3.541 17.703 1 95.56 479 ALA B CA 1
ATOM 8698 C C . ALA B 1 479 ? -3.404 -2.09 17.719 1 95.56 479 ALA B C 1
ATOM 8700 O O . ALA B 1 479 ? -3.424 -1.454 18.781 1 95.56 479 ALA B O 1
ATOM 8701 N N . PHE B 1 480 ? -3.768 -1.506 16.578 1 98.38 480 PHE B N 1
ATOM 8702 C CA . PHE B 1 480 ? -4.25 -0.133 16.5 1 98.38 480 PHE B CA 1
ATOM 8703 C C . PHE B 1 480 ? -5.535 0.038 17.312 1 98.38 480 PHE B C 1
ATOM 8705 O O . PHE B 1 480 ? -5.707 1.037 18.016 1 98.38 480 PHE B O 1
ATOM 8712 N N . ASN B 1 481 ? -6.473 -0.97 17.172 1 98.06 481 ASN B N 1
ATOM 8713 C CA . ASN B 1 481 ? -7.727 -0.954 17.922 1 98.06 481 ASN B CA 1
ATOM 8714 C C . ASN B 1 481 ? -7.48 -0.866 19.438 1 98.06 481 ASN B C 1
ATOM 8716 O O . ASN B 1 481 ? -8.094 -0.051 20.125 1 98.06 481 ASN B O 1
ATOM 8720 N N . GLU B 1 482 ? -6.574 -1.67 19.844 1 97.75 482 GLU B N 1
ATOM 8721 C CA . GLU B 1 482 ? -6.277 -1.731 21.281 1 97.75 482 GLU B CA 1
ATOM 8722 C C . GLU B 1 482 ? -5.742 -0.397 21.797 1 97.75 482 GLU B C 1
ATOM 8724 O O . GLU B 1 482 ? -6.223 0.126 22.797 1 97.75 482 GLU B O 1
ATOM 8729 N N . VAL B 1 483 ? -4.766 0.181 21.109 1 98.38 483 VAL B N 1
ATOM 8730 C CA . VAL B 1 483 ? -4.148 1.437 21.531 1 98.38 483 VAL B CA 1
ATOM 8731 C C . VAL B 1 483 ? -5.184 2.561 21.484 1 98.38 483 VAL B C 1
ATOM 8733 O O . VAL B 1 483 ? -5.293 3.346 22.438 1 98.38 483 VAL B O 1
ATOM 8736 N N . TYR B 1 484 ? -5.984 2.621 20.453 1 98.56 484 TYR B N 1
ATOM 8737 C CA . TYR B 1 484 ? -6.93 3.719 20.281 1 98.56 484 TYR B CA 1
ATOM 8738 C C . TYR B 1 484 ? -8.047 3.645 21.312 1 98.56 484 TYR B C 1
ATOM 8740 O O . TYR B 1 484 ? -8.438 4.664 21.875 1 98.56 484 TYR B O 1
ATOM 8748 N N . GLU B 1 485 ? -8.57 2.441 21.516 1 98.06 485 GLU B N 1
ATOM 8749 C CA . GLU B 1 485 ? -9.641 2.256 22.484 1 98.06 485 GLU B CA 1
ATOM 8750 C C . GLU B 1 485 ? -9.188 2.658 23.891 1 98.06 485 GLU B C 1
ATOM 8752 O O . GLU B 1 485 ? -9.906 3.346 24.609 1 98.06 485 GLU B O 1
ATOM 8757 N N . GLU B 1 486 ? -7.984 2.23 24.234 1 98 486 GLU B N 1
ATOM 8758 C CA . GLU B 1 486 ? -7.438 2.574 25.547 1 98 486 GLU B CA 1
ATOM 8759 C C . GLU B 1 486 ? -7.281 4.086 25.703 1 98 486 GLU B C 1
ATOM 8761 O O . GLU B 1 486 ? -7.66 4.652 26.719 1 98 486 GLU B O 1
ATOM 8766 N N . LEU B 1 487 ? -6.734 4.746 24.703 1 98.5 487 LEU B N 1
ATOM 8767 C CA . LEU B 1 487 ? -6.516 6.188 24.766 1 98.5 487 LEU B CA 1
ATOM 8768 C C . LEU B 1 487 ? -7.84 6.941 24.781 1 98.5 487 LEU B C 1
ATOM 8770 O O . LEU B 1 487 ? -8.016 7.883 25.547 1 98.5 487 LEU B O 1
ATOM 8774 N N . PHE B 1 488 ? -8.789 6.504 23.953 1 98 488 PHE B N 1
ATOM 8775 C CA . PHE B 1 488 ? -10.078 7.176 23.906 1 98 488 PHE B CA 1
ATOM 8776 C C . PHE B 1 488 ? -10.789 7.098 25.25 1 98 488 PHE B C 1
ATOM 8778 O O . PHE B 1 488 ? -11.336 8.094 25.734 1 98 488 PHE B O 1
ATOM 8785 N N . GLY B 1 489 ? -10.773 5.902 25.844 1 97.25 489 GLY B N 1
ATOM 8786 C CA . GLY B 1 489 ? -11.344 5.734 27.172 1 97.25 489 GLY B CA 1
ATOM 8787 C C . GLY B 1 489 ? -10.648 6.562 28.234 1 97.25 489 GLY B C 1
ATOM 8788 O O . GLY B 1 489 ? -11.305 7.195 29.062 1 97.25 489 GLY B O 1
ATOM 8789 N N . SER B 1 490 ? -9.336 6.586 28.172 1 97.69 490 SER B N 1
ATOM 8790 C CA . SER B 1 490 ? -8.547 7.332 29.141 1 97.69 490 SER B CA 1
ATOM 8791 C C . SER B 1 490 ? -8.859 8.82 29.078 1 97.69 490 SER B C 1
ATOM 8793 O O . SER B 1 490 ? -9.031 9.469 30.125 1 97.69 490 SER B O 1
ATOM 8795 N N . TYR B 1 491 ? -9.023 9.414 27.938 1 97.62 491 TYR B N 1
ATOM 8796 C CA . TYR B 1 491 ? -9.203 10.852 27.766 1 97.62 491 TYR B CA 1
ATOM 8797 C C . TYR B 1 491 ? -10.633 11.258 28.078 1 97.62 491 TYR B C 1
ATOM 8799 O O . TYR B 1 491 ? -10.883 12.359 28.578 1 97.62 491 TYR B O 1
ATOM 8807 N N . HIS B 1 492 ? -11.617 10.414 27.844 1 95.81 492 HIS B N 1
ATOM 8808 C CA . HIS B 1 492 ? -13.016 10.82 27.984 1 95.81 492 HIS B CA 1
ATOM 8809 C C . HIS B 1 492 ? -13.578 10.406 29.344 1 95.81 492 HIS B C 1
ATOM 8811 O O . HIS B 1 492 ? -14.594 10.938 29.781 1 95.81 492 HIS B O 1
ATOM 8817 N N . GLY B 1 493 ? -12.961 9.398 30.016 1 95.81 493 GLY B N 1
ATOM 8818 C CA . GLY B 1 493 ? -13.312 9.062 31.391 1 95.81 493 GLY B CA 1
ATOM 8819 C C . GLY B 1 493 ? -14.352 7.961 31.5 1 95.81 493 GLY B C 1
ATOM 8820 O O . GLY B 1 493 ? -14.898 7.527 30.484 1 95.81 493 GLY B O 1
ATOM 8821 N N . GLU B 1 494 ? -14.688 7.562 32.656 1 94.75 494 GLU B N 1
ATOM 8822 C CA . GLU B 1 494 ? -15.508 6.391 32.938 1 94.75 494 GLU B CA 1
ATOM 8823 C C . GLU B 1 494 ? -16.984 6.664 32.688 1 94.75 494 GLU B C 1
ATOM 8825 O O . GLU B 1 494 ? -17.781 5.73 32.531 1 94.75 494 GLU B O 1
ATOM 8830 N N . SER B 1 495 ? -17.297 7.938 32.594 1 96.12 495 SER B N 1
ATOM 8831 C CA . SER B 1 495 ? -18.688 8.281 32.344 1 96.12 495 SER B CA 1
ATOM 8832 C C . SER B 1 495 ? -19.109 7.98 30.922 1 96.12 495 SER B C 1
ATOM 8834 O O . SER B 1 495 ? -20.312 7.965 30.609 1 96.12 495 SER B O 1
ATOM 8836 N N . LEU B 1 496 ? -18.172 7.82 30.094 1 97.12 496 LEU B N 1
ATOM 8837 C CA . LEU B 1 496 ? -18.453 7.477 28.703 1 97.12 496 LEU B CA 1
ATOM 8838 C C . LEU B 1 496 ? -18.391 5.969 28.484 1 97.12 496 LEU B C 1
ATOM 8840 O O . LEU B 1 496 ? -17.375 5.34 28.797 1 97.12 496 LEU B O 1
ATOM 8844 N N . GLU B 1 497 ? -19.438 5.406 28.125 1 97 497 GLU B N 1
ATOM 8845 C CA . GLU B 1 497 ? -19.438 4.004 27.719 1 97 497 GLU B CA 1
ATOM 8846 C C . GLU B 1 497 ? -18.969 3.85 26.281 1 97 497 GLU B C 1
ATOM 8848 O O . GLU B 1 497 ? -19.609 4.348 25.344 1 97 497 GLU B O 1
ATOM 8853 N N . LEU B 1 498 ? -17.938 3.021 26.281 1 94.25 498 LEU B N 1
ATOM 8854 C CA . LEU B 1 498 ? -17.344 2.859 24.953 1 94.25 498 LEU B CA 1
ATOM 8855 C C . LEU B 1 498 ? -18.188 1.921 24.109 1 94.25 498 LEU B C 1
ATOM 8857 O O . LEU B 1 498 ? -18.797 0.979 24.625 1 94.25 498 LEU B O 1
ATOM 8861 N N . GLY B 1 499 ? -18.531 2.172 22.922 1 91.31 499 GLY B N 1
ATOM 8862 C CA . GLY B 1 499 ? -19.188 1.317 21.953 1 91.31 499 GLY B CA 1
ATOM 8863 C C . GLY B 1 499 ? -18.203 0.51 21.109 1 91.31 499 GLY B C 1
ATOM 8864 O O . GLY B 1 499 ? -17 0.609 21.297 1 91.31 499 GLY B O 1
ATOM 8865 N N . ASP B 1 500 ? -18.734 -0.361 20.297 1 92 500 ASP B N 1
ATOM 8866 C CA . ASP B 1 500 ? -17.938 -1.275 19.5 1 92 500 ASP B CA 1
ATOM 8867 C C . ASP B 1 500 ? -17.188 -0.522 18.406 1 92 500 ASP B C 1
ATOM 8869 O O . ASP B 1 500 ? -16.141 -0.989 17.922 1 92 500 ASP B O 1
ATOM 8873 N N . GLU B 1 501 ? -17.656 0.734 18.141 1 96.19 501 GLU B N 1
ATOM 8874 C CA . GLU B 1 501 ? -17.109 1.457 16.984 1 96.19 501 GLU B CA 1
ATOM 8875 C C . GLU B 1 501 ? -15.844 2.219 17.375 1 96.19 501 GLU B C 1
ATOM 8877 O O . GLU B 1 501 ? -14.984 2.467 16.516 1 96.19 501 GLU B O 1
ATOM 8882 N N . VAL B 1 502 ? -15.656 2.508 18.672 1 96.44 502 VAL B N 1
ATOM 8883 C CA . VAL B 1 502 ? -14.656 3.465 19.125 1 96.44 502 VAL B CA 1
ATOM 8884 C C . VAL B 1 502 ? -13.258 2.953 18.797 1 96.44 502 VAL B C 1
ATOM 8886 O O . VAL B 1 502 ? -12.383 3.73 18.391 1 96.44 502 VAL B O 1
ATOM 8889 N N . LYS B 1 503 ? -13.055 1.656 18.938 1 97.31 503 LYS B N 1
ATOM 8890 C CA . LYS B 1 503 ? -11.719 1.103 18.75 1 97.31 503 LYS B CA 1
ATOM 8891 C C . LYS B 1 503 ? -11.242 1.29 17.312 1 97.31 503 LYS B C 1
ATOM 8893 O O . LYS B 1 503 ? -10.047 1.251 17.031 1 97.31 503 LYS B O 1
ATOM 8898 N N . TYR B 1 504 ? -12.18 1.549 16.359 1 97.88 504 TYR B N 1
ATOM 8899 C CA . TYR B 1 504 ? -11.828 1.71 14.953 1 97.88 504 TYR B CA 1
ATOM 8900 C C . TYR B 1 504 ? -11.609 3.178 14.609 1 97.88 504 TYR B C 1
ATOM 8902 O O . TYR B 1 504 ? -11.398 3.525 13.445 1 97.88 504 TYR B O 1
ATOM 8910 N N . GLY B 1 505 ? -11.578 4.047 15.609 1 98 505 GLY B N 1
ATOM 8911 C CA . GLY B 1 505 ? -11.484 5.48 15.375 1 98 505 GLY B CA 1
ATOM 8912 C C . GLY B 1 505 ? -10.227 5.879 14.625 1 98 505 GLY B C 1
ATOM 8913 O O . GLY B 1 505 ? -10.242 6.836 13.844 1 98 505 GLY B O 1
ATOM 8914 N N . TRP B 1 506 ? -9.133 5.125 14.773 1 98.31 506 TRP B N 1
ATOM 8915 C CA . TRP B 1 506 ? -7.871 5.418 14.109 1 98.31 506 TRP B CA 1
ATOM 8916 C C . TRP B 1 506 ? -8.016 5.305 12.594 1 98.31 506 TRP B C 1
ATOM 8918 O O . TRP B 1 506 ? -7.297 5.969 11.844 1 98.31 506 TRP B O 1
ATOM 8928 N N . SER B 1 507 ? -8.898 4.508 12.078 1 98.06 507 SER B N 1
ATOM 8929 C CA . SER B 1 507 ? -9 4.164 10.664 1 98.06 507 SER B CA 1
ATOM 8930 C C . SER B 1 507 ? -9.539 5.336 9.852 1 98.06 507 SER B C 1
ATOM 8932 O O . SER B 1 507 ? -9.43 5.348 8.625 1 98.06 507 SER B O 1
ATOM 8934 N N . ARG B 1 508 ? -10.094 6.32 10.5 1 96.62 508 ARG B N 1
ATOM 8935 C CA . ARG B 1 508 ? -10.703 7.426 9.766 1 96.62 508 ARG B CA 1
ATOM 8936 C C . ARG B 1 508 ? -9.789 8.641 9.75 1 96.62 508 ARG B C 1
ATOM 8938 O O . ARG B 1 508 ? -10.172 9.711 9.266 1 96.62 508 ARG B O 1
ATOM 8945 N N . ILE B 1 509 ? -8.562 8.555 10.32 1 96.69 509 ILE B N 1
ATOM 8946 C CA . ILE B 1 509 ? -7.742 9.742 10.555 1 96.69 509 ILE B CA 1
ATOM 8947 C C . ILE B 1 509 ? -6.633 9.82 9.516 1 96.69 509 ILE B C 1
ATOM 8949 O O . ILE B 1 509 ? -5.625 9.117 9.617 1 96.69 509 ILE B O 1
ATOM 8953 N N . PRO B 1 510 ? -6.707 10.641 8.547 1 94.75 510 PRO B N 1
ATOM 8954 C CA . PRO B 1 510 ? -5.684 10.734 7.504 1 94.75 510 PRO B CA 1
ATOM 8955 C C . PRO B 1 510 ? -4.355 11.281 8.031 1 94.75 510 PRO B C 1
ATOM 8957 O O . PRO B 1 510 ? -3.297 10.969 7.48 1 94.75 510 PRO B O 1
ATOM 8960 N N . HIS B 1 511 ? -4.352 12.023 9.148 1 94.69 511 HIS B N 1
ATOM 8961 C CA . HIS B 1 511 ? -3.162 12.664 9.695 1 94.69 511 HIS B CA 1
ATOM 8962 C C . HIS B 1 511 ? -2.135 11.633 10.141 1 94.69 511 HIS B C 1
ATOM 8964 O O . HIS B 1 511 ? -0.946 11.938 10.258 1 94.69 511 HIS B O 1
ATOM 8970 N N . PHE B 1 512 ? -2.561 10.445 10.422 1 97.56 512 PHE B N 1
ATOM 8971 C CA . PHE B 1 512 ? -1.655 9.414 10.906 1 97.56 512 PHE B CA 1
ATOM 8972 C C . PHE B 1 512 ? -0.672 9 9.82 1 97.56 512 PHE B C 1
ATOM 8974 O O . PHE B 1 512 ? 0.317 8.312 10.102 1 97.56 512 PHE B O 1
ATOM 8981 N N . TYR B 1 513 ? -0.901 9.438 8.57 1 96.75 513 TYR B N 1
ATOM 8982 C CA . TYR B 1 513 ? -0.003 9.125 7.465 1 96.75 513 TYR B CA 1
ATOM 8983 C C . TYR B 1 513 ? 1.006 10.25 7.25 1 96.75 513 TYR B C 1
ATOM 8985 O O . TYR B 1 513 ? 1.813 10.195 6.32 1 96.75 513 TYR B O 1
ATOM 8993 N N . ARG B 1 514 ? 0.961 11.289 8.094 1 93.44 514 ARG B N 1
ATOM 8994 C CA . ARG B 1 514 ? 1.947 12.352 8.266 1 93.44 514 ARG B CA 1
ATOM 8995 C C . ARG B 1 514 ? 2.521 12.344 9.68 1 93.44 514 ARG B C 1
ATOM 8997 O O . ARG B 1 514 ? 2.057 13.086 10.547 1 93.44 514 ARG B O 1
ATOM 9004 N N . PRO B 1 515 ? 3.549 11.672 9.836 1 94.62 515 PRO B N 1
ATOM 9005 C CA . PRO B 1 515 ? 3.977 11.336 11.195 1 94.62 515 PRO B CA 1
ATOM 9006 C C . PRO B 1 515 ? 4.305 12.57 12.031 1 94.62 515 PRO B C 1
ATOM 9008 O O . PRO B 1 515 ? 5.066 13.438 11.594 1 94.62 515 PRO B O 1
ATOM 9011 N N . PHE B 1 516 ? 3.67 12.688 13.195 1 96.56 516 PHE B N 1
ATOM 9012 C CA . PHE B 1 516 ? 3.949 13.586 14.312 1 96.56 516 PHE B CA 1
ATOM 9013 C C . PHE B 1 516 ? 3.688 15.031 13.914 1 96.56 516 PHE B C 1
ATOM 9015 O O . PHE B 1 516 ? 4.488 15.922 14.219 1 96.56 516 PHE B O 1
ATOM 9022 N N . TYR B 1 517 ? 2.594 15.172 13.203 1 92.75 517 TYR B N 1
ATOM 9023 C CA . TYR B 1 517 ? 2.199 16.516 12.773 1 92.75 517 TYR B CA 1
ATOM 9024 C C . TYR B 1 517 ? 1.165 17.109 13.719 1 92.75 517 TYR B C 1
ATOM 9026 O O . TYR B 1 517 ? 1.188 18.312 13.992 1 92.75 517 TYR B O 1
ATOM 9034 N N . VAL B 1 518 ? 0.391 16.344 14.344 1 94.75 518 VAL B N 1
ATOM 9035 C CA . VAL B 1 518 ? -0.847 16.812 14.961 1 94.75 518 VAL B CA 1
ATOM 9036 C C . VAL B 1 518 ? -0.537 17.469 16.297 1 94.75 518 VAL B C 1
ATOM 9038 O O . VAL B 1 518 ? -1.321 18.297 16.781 1 94.75 518 VAL B O 1
ATOM 9041 N N . TYR B 1 519 ? 0.612 17.172 16.922 1 96.06 519 TYR B N 1
ATOM 9042 C CA . TYR B 1 519 ? 0.929 17.766 18.203 1 96.06 519 TYR B CA 1
ATOM 9043 C C . TYR B 1 519 ? 1.033 19.281 18.094 1 96.06 519 TYR B C 1
ATOM 9045 O O . TYR B 1 519 ? 0.828 20 19.078 1 96.06 519 TYR B O 1
ATOM 9053 N N . LYS B 1 520 ? 1.316 19.719 16.875 1 94.25 520 LYS B N 1
ATOM 9054 C CA . LYS B 1 520 ? 1.501 21.141 16.641 1 94.25 520 LYS B CA 1
ATOM 9055 C C . LYS B 1 520 ? 0.202 21.922 16.875 1 94.25 520 LYS B C 1
ATOM 9057 O O . LYS B 1 520 ? 0.226 23.078 17.266 1 94.25 520 LYS B O 1
ATOM 9062 N N . TYR B 1 521 ? -0.911 21.234 16.656 1 91.75 521 TYR B N 1
ATOM 9063 C CA . TYR B 1 521 ? -2.195 21.875 16.922 1 91.75 521 TYR B CA 1
ATOM 9064 C C . TYR B 1 521 ? -2.373 22.141 18.422 1 91.75 521 TYR B C 1
ATOM 9066 O O . TYR B 1 521 ? -2.811 23.219 18.812 1 91.75 521 TYR B O 1
ATOM 9074 N N . ALA B 1 522 ? -1.978 21.203 19.172 1 96.19 522 ALA B N 1
ATOM 9075 C CA . ALA B 1 522 ? -2.158 21.312 20.625 1 96.19 522 ALA B CA 1
ATOM 9076 C C . ALA B 1 522 ? -1.176 22.312 21.234 1 96.19 522 ALA B C 1
ATOM 9078 O O . ALA B 1 522 ? -1.555 23.125 22.062 1 96.19 522 ALA B O 1
ATOM 9079 N N . THR B 1 523 ? 0.08 22.219 20.828 1 95.88 523 THR B N 1
ATOM 9080 C CA . THR B 1 523 ? 1.066 23.156 21.344 1 95.88 523 THR B CA 1
ATOM 9081 C C . THR B 1 523 ? 0.738 24.578 20.922 1 95.88 523 THR B C 1
ATOM 9083 O O . THR B 1 523 ? 0.868 25.516 21.703 1 95.88 523 THR B O 1
ATOM 9086 N N . GLY B 1 524 ? 0.357 24.688 19.641 1 95.06 524 GLY B N 1
ATOM 9087 C CA . GLY B 1 524 ? -0.061 26 19.172 1 95.06 524 GLY B CA 1
ATOM 9088 C C . GLY B 1 524 ? -1.247 26.547 19.938 1 95.06 524 GLY B C 1
ATOM 9089 O O . GLY B 1 524 ? -1.263 27.734 20.297 1 95.06 524 GLY B O 1
ATOM 9090 N N . TYR B 1 525 ? -2.215 25.719 20.234 1 96.25 525 TYR B N 1
ATOM 9091 C CA . TYR B 1 525 ? -3.414 26.125 20.953 1 96.25 525 TYR B CA 1
ATOM 9092 C C . TYR B 1 525 ? -3.078 26.531 22.391 1 96.25 525 TYR B C 1
ATOM 9094 O O . TYR B 1 525 ? -3.535 27.578 22.875 1 96.25 525 TYR B O 1
ATOM 9102 N N . ALA B 1 526 ? -2.305 25.734 23.047 1 96.56 526 ALA B N 1
ATOM 9103 C CA . ALA B 1 526 ? -1.89 26.031 24.422 1 96.56 526 ALA B CA 1
ATOM 9104 C C . ALA B 1 526 ? -1.101 27.328 24.469 1 96.56 526 ALA B C 1
ATOM 9106 O O . ALA B 1 526 ? -1.271 28.125 25.406 1 96.56 526 ALA B O 1
ATOM 9107 N N . SER B 1 527 ? -0.24 27.516 23.531 1 97.19 527 SER B N 1
ATOM 9108 C CA . SER B 1 527 ? 0.535 28.75 23.453 1 97.19 527 SER B CA 1
ATOM 9109 C C . SER B 1 527 ? -0.375 29.953 23.297 1 97.19 527 SER B C 1
ATOM 9111 O O . SER B 1 527 ? -0.199 30.969 24 1 97.19 527 SER B O 1
ATOM 9113 N N . ALA B 1 528 ? -1.311 29.797 22.453 1 97.44 528 ALA B N 1
ATOM 9114 C CA . ALA B 1 528 ? -2.24 30.891 22.172 1 97.44 528 ALA B CA 1
ATOM 9115 C C . ALA B 1 528 ? -3.053 31.234 23.422 1 97.44 528 ALA B C 1
ATOM 9117 O O . ALA B 1 528 ? -3.252 32.406 23.734 1 97.44 528 ALA B O 1
ATOM 9118 N N . ILE B 1 529 ? -3.561 30.25 24.125 1 97.12 529 ILE B N 1
ATOM 9119 C CA . ILE B 1 529 ? -4.34 30.453 25.344 1 97.12 529 ILE B CA 1
ATOM 9120 C C . ILE B 1 529 ? -3.488 31.172 26.375 1 97.12 529 ILE B C 1
ATOM 9122 O O . ILE B 1 529 ? -3.953 32.125 27.016 1 97.12 529 ILE B O 1
ATOM 9126 N N . HIS B 1 530 ? -2.27 30.719 26.531 1 96.19 530 HIS B N 1
ATOM 9127 C CA . HIS B 1 530 ? -1.348 31.312 27.484 1 96.19 530 HIS B CA 1
ATOM 9128 C C . HIS B 1 530 ? -1.099 32.781 27.172 1 96.19 530 HIS B C 1
ATOM 9130 O O . HIS B 1 530 ? -1.158 33.625 28.078 1 96.19 530 HIS B O 1
ATOM 9136 N N . ILE B 1 531 ? -0.861 33.094 25.969 1 97.44 531 ILE B N 1
ATOM 9137 C CA . ILE B 1 531 ? -0.599 34.469 25.531 1 97.44 531 ILE B CA 1
ATOM 9138 C C . ILE B 1 531 ? -1.856 35.312 25.703 1 97.44 531 ILE B C 1
ATOM 9140 O O . ILE B 1 531 ? -1.804 36.406 26.297 1 97.44 531 ILE B O 1
ATOM 9144 N N . ALA B 1 532 ? -2.979 34.844 25.25 1 97.31 532 ALA B N 1
ATOM 9145 C CA . ALA B 1 532 ? -4.238 35.562 25.312 1 97.31 532 ALA B CA 1
ATOM 9146 C C . ALA B 1 532 ? -4.633 35.875 26.75 1 97.31 532 ALA B C 1
ATOM 9148 O O . ALA B 1 532 ? -5.109 36.969 27.047 1 97.31 532 ALA B O 1
ATOM 9149 N N . ASP B 1 533 ? -4.484 34.875 27.609 1 94.88 533 ASP B N 1
ATOM 9150 C CA . ASP B 1 533 ? -4.809 35.062 29.016 1 94.88 533 ASP B CA 1
ATOM 9151 C C . ASP B 1 533 ? -4.031 36.219 29.625 1 94.88 533 ASP B C 1
ATOM 9153 O O . ASP B 1 533 ? -4.594 37.031 30.359 1 94.88 533 ASP B O 1
ATOM 9157 N N . ARG B 1 534 ? -2.816 36.344 29.281 1 94.75 534 ARG B N 1
ATOM 9158 C CA . ARG B 1 534 ? -1.958 37.406 29.781 1 94.75 534 ARG B CA 1
ATOM 9159 C C . ARG B 1 534 ? -2.297 38.75 29.141 1 94.75 534 ARG B C 1
ATOM 9161 O O . ARG B 1 534 ? -2.275 39.781 29.797 1 94.75 534 ARG B O 1
ATOM 9168 N N . LEU B 1 535 ? -2.578 38.688 27.891 1 96.62 535 LEU B N 1
ATOM 9169 C CA . LEU B 1 535 ? -2.998 39.906 27.188 1 96.62 535 LEU B CA 1
ATOM 9170 C C . LEU B 1 535 ? -4.266 40.469 27.812 1 96.62 535 LEU B C 1
ATOM 9172 O O . LEU B 1 535 ? -4.371 41.688 28.016 1 96.62 535 LEU B O 1
ATOM 9176 N N . LEU B 1 536 ? -5.203 39.656 28.094 1 96.06 536 LEU B N 1
ATOM 9177 C CA . LEU B 1 536 ? -6.492 40.062 28.641 1 96.06 536 LEU B CA 1
ATOM 9178 C C . LEU B 1 536 ? -6.332 40.656 30.047 1 96.06 536 LEU B C 1
ATOM 9180 O O . LEU B 1 536 ? -7.141 41.469 30.469 1 96.06 536 LEU B O 1
ATOM 9184 N N . LYS B 1 537 ? -5.273 40.25 30.688 1 94.25 537 LYS B N 1
ATOM 9185 C CA . LYS B 1 537 ? -4.988 40.781 32.031 1 94.25 537 LYS B CA 1
ATOM 9186 C C . LYS B 1 537 ? -4.223 42.094 31.969 1 94.25 537 LYS B C 1
ATOM 9188 O O . LYS B 1 537 ? -3.848 42.656 33 1 94.25 537 LYS B O 1
ATOM 9193 N N . GLY B 1 538 ? -3.934 42.531 30.797 1 94.06 538 GLY B N 1
ATOM 9194 C CA . GLY B 1 538 ? -3.305 43.812 30.594 1 94.06 538 GLY B CA 1
ATOM 9195 C C . GLY B 1 538 ? -1.794 43.781 30.719 1 94.06 538 GLY B C 1
ATOM 9196 O O . GLY B 1 538 ? -1.156 44.781 30.984 1 94.06 538 GLY B O 1
ATOM 9197 N N . ASP B 1 539 ? -1.232 42.688 30.516 1 94.88 539 ASP B N 1
ATOM 9198 C CA . ASP B 1 539 ? 0.215 42.5 30.609 1 94.88 539 ASP B CA 1
ATOM 9199 C C . ASP B 1 539 ? 0.915 43.125 29.406 1 94.88 539 ASP B C 1
ATOM 9201 O O . ASP B 1 539 ? 1.054 42.5 28.359 1 94.88 539 ASP B O 1
ATOM 9205 N N . GLU B 1 540 ? 1.496 44.281 29.609 1 95.62 540 GLU B N 1
ATOM 9206 C CA . GLU B 1 540 ? 2.115 45.062 28.531 1 95.62 540 GLU B CA 1
ATOM 9207 C C . GLU B 1 540 ? 3.369 44.344 28.016 1 95.62 540 GLU B C 1
ATOM 9209 O O . GLU B 1 540 ? 3.684 44.438 26.828 1 95.62 540 GLU B O 1
ATOM 9214 N N . GLU B 1 541 ? 4.016 43.75 28.906 1 95.81 541 GLU B N 1
ATOM 9215 C CA . GLU B 1 541 ? 5.207 43.031 28.5 1 95.81 541 GLU B CA 1
ATOM 9216 C C . GLU B 1 541 ? 4.859 41.906 27.516 1 95.81 541 GLU B C 1
ATOM 9218 O O . GLU B 1 541 ? 5.516 41.75 26.484 1 95.81 541 GLU B O 1
ATOM 9223 N N . THR B 1 542 ? 3.879 41.156 27.828 1 95.44 542 THR B N 1
ATOM 9224 C CA . THR B 1 542 ? 3.428 40.094 26.938 1 95.44 542 THR B CA 1
ATOM 9225 C C . THR B 1 542 ? 2.973 40.656 25.594 1 95.44 542 THR B C 1
ATOM 9227 O O . THR B 1 542 ? 3.264 40.094 24.547 1 95.44 542 THR B O 1
ATOM 9230 N N . LYS B 1 543 ? 2.232 41.719 25.656 1 97.06 543 LYS B N 1
ATOM 9231 C CA . LYS B 1 543 ? 1.775 42.344 24.422 1 97.06 543 LYS B CA 1
ATOM 9232 C C . LYS B 1 543 ? 2.953 42.719 23.531 1 97.06 543 LYS B C 1
ATOM 9234 O O . LYS B 1 543 ? 2.975 42.344 22.344 1 97.06 543 LYS B O 1
ATOM 9239 N N . ASN B 1 544 ? 3.941 43.375 24.094 1 97.19 544 ASN B N 1
ATOM 9240 C CA . ASN B 1 544 ? 5.102 43.812 23.328 1 97.19 544 ASN B CA 1
ATOM 9241 C C . ASN B 1 544 ? 5.895 42.625 22.797 1 97.19 544 ASN B C 1
ATOM 9243 O O . ASN B 1 544 ? 6.309 42.625 21.625 1 97.19 544 ASN B O 1
ATOM 9247 N N . ASN B 1 545 ? 6.086 41.719 23.641 1 97.44 545 ASN B N 1
ATOM 9248 C CA . ASN B 1 545 ? 6.828 40.531 23.25 1 97.44 545 ASN B CA 1
ATOM 9249 C C . ASN B 1 545 ? 6.098 39.75 22.156 1 97.44 545 ASN B C 1
ATOM 9251 O O . ASN B 1 545 ? 6.727 39.188 21.25 1 97.44 545 ASN B O 1
ATOM 9255 N N . TYR B 1 546 ? 4.801 39.625 22.297 1 97.81 546 TYR B N 1
ATOM 9256 C CA . TYR B 1 546 ? 3.99 38.938 21.297 1 97.81 546 TYR B CA 1
ATOM 9257 C C . TYR B 1 546 ? 4.086 39.656 19.953 1 97.81 546 TYR B C 1
ATOM 9259 O O . TYR B 1 546 ? 4.25 39 18.906 1 97.81 546 TYR B O 1
ATOM 9267 N N . LEU B 1 547 ? 3.988 40.938 19.938 1 98 547 LEU B N 1
ATOM 9268 C CA . LEU B 1 547 ? 4.113 41.719 18.703 1 98 547 LEU B CA 1
ATOM 9269 C C . LEU B 1 547 ? 5.504 41.531 18.094 1 98 547 LEU B C 1
ATOM 9271 O O . LEU B 1 547 ? 5.648 41.469 16.875 1 98 547 LEU B O 1
ATOM 9275 N N . GLU B 1 548 ? 6.469 41.531 18.953 1 97.31 548 GLU B N 1
ATOM 9276 C CA . GLU B 1 548 ? 7.82 41.25 18.469 1 97.31 548 GLU B CA 1
ATOM 9277 C C . GLU B 1 548 ? 7.922 39.844 17.859 1 97.31 548 GLU B C 1
ATOM 9279 O O . GLU B 1 548 ? 8.625 39.656 16.875 1 97.31 548 GLU B O 1
ATOM 9284 N N . PHE B 1 549 ? 7.305 38.906 18.531 1 97.38 549 PHE B N 1
ATOM 9285 C CA . PHE B 1 549 ? 7.238 37.531 18 1 97.38 549 PHE B CA 1
ATOM 9286 C C . PHE B 1 549 ? 6.645 37.562 16.594 1 97.38 549 PHE B C 1
ATOM 9288 O O . PHE B 1 549 ? 7.195 36.938 15.68 1 97.38 549 PHE B O 1
ATOM 9295 N N . LEU B 1 550 ? 5.566 38.25 16.344 1 97.94 550 LEU B N 1
ATOM 9296 C CA . LEU B 1 550 ? 4.926 38.344 15.039 1 97.94 550 LEU B CA 1
ATOM 9297 C C . LEU B 1 550 ? 5.867 38.938 14.008 1 97.94 550 LEU B C 1
ATOM 9299 O O . LEU B 1 550 ? 5.801 38.625 12.82 1 97.94 550 LEU B O 1
ATOM 9303 N N . LYS B 1 551 ? 6.727 39.781 14.43 1 97.69 551 LYS B N 1
ATOM 9304 C CA . LYS B 1 551 ? 7.641 40.5 13.547 1 97.69 551 LYS B CA 1
ATOM 9305 C C . LYS B 1 551 ? 8.875 39.656 13.227 1 97.69 551 LYS B C 1
ATOM 9307 O O . LYS B 1 551 ? 9.641 40 12.32 1 97.69 551 LYS B O 1
ATOM 9312 N N . SER B 1 552 ? 9.023 38.594 13.82 1 97.19 552 SER B N 1
ATOM 9313 C CA . SER B 1 552 ? 10.328 37.938 13.883 1 97.19 552 SER B CA 1
ATOM 9314 C C . SER B 1 552 ? 10.5 36.938 12.727 1 97.19 552 SER B C 1
ATOM 9316 O O . SER B 1 552 ? 11.617 36.531 12.414 1 97.19 552 SER B O 1
ATOM 9318 N N . GLY B 1 553 ? 9.383 36.531 12.109 1 96.31 553 GLY B N 1
ATOM 9319 C CA . GLY B 1 553 ? 9.516 35.5 11.086 1 96.31 553 GLY B CA 1
ATOM 9320 C C . GLY B 1 553 ? 10.336 34.312 11.539 1 96.31 553 GLY B C 1
ATOM 9321 O O . GLY B 1 553 ? 10.086 33.75 12.617 1 96.31 553 GLY B O 1
ATOM 9322 N N . SER B 1 554 ? 11.242 33.906 10.727 1 95.81 554 SER B N 1
ATOM 9323 C CA . SER B 1 554 ? 12.117 32.781 11.062 1 95.81 554 SER B CA 1
ATOM 9324 C C . SER B 1 554 ? 13.516 33.25 11.414 1 95.81 554 SER B C 1
ATOM 9326 O O . SER B 1 554 ? 14.508 32.594 11.078 1 95.81 554 SER B O 1
ATOM 9328 N N . SER B 1 555 ? 13.617 34.406 11.984 1 95.69 555 SER B N 1
ATOM 9329 C CA . SER B 1 555 ? 14.898 34.969 12.398 1 95.69 555 SER B CA 1
ATOM 9330 C C . SER B 1 555 ? 15.57 34.094 13.461 1 95.69 555 SER B C 1
ATOM 9332 O O . SER B 1 555 ? 16.766 34.219 13.703 1 95.69 555 SER B O 1
ATOM 9334 N N . ASP B 1 556 ? 14.789 33.312 14.125 1 95.56 556 ASP B N 1
ATOM 9335 C CA . ASP B 1 556 ? 15.234 32.281 15.07 1 95.56 556 ASP B CA 1
ATOM 9336 C C . ASP B 1 556 ? 14.367 31.031 14.984 1 95.56 556 ASP B C 1
ATOM 9338 O O . ASP B 1 556 ? 13.391 31 14.227 1 95.56 556 ASP B O 1
ATOM 9342 N N . TYR B 1 557 ? 14.82 29.984 15.672 1 96 557 TYR B N 1
ATOM 9343 C CA . TYR B 1 557 ? 14.016 28.766 15.711 1 96 557 TYR B CA 1
ATOM 9344 C C . TYR B 1 557 ? 12.695 29.016 16.422 1 96 557 TYR B C 1
ATOM 9346 O O . TYR B 1 557 ? 12.609 29.875 17.297 1 96 557 TYR B O 1
ATOM 9354 N N . PRO B 1 558 ? 11.672 28.266 16.094 1 95.38 558 PRO B N 1
ATOM 9355 C CA . PRO B 1 558 ? 10.312 28.578 16.547 1 95.38 558 PRO B CA 1
ATOM 9356 C C . PRO B 1 558 ? 10.18 28.516 18.062 1 95.38 558 PRO B C 1
ATOM 9358 O O . PRO B 1 558 ? 9.492 29.344 18.672 1 95.38 558 PRO B O 1
ATOM 9361 N N . LEU B 1 559 ? 10.812 27.594 18.688 1 95.44 559 LEU B N 1
ATOM 9362 C CA . LEU B 1 559 ? 10.703 27.484 20.141 1 95.44 559 LEU B CA 1
ATOM 9363 C C . LEU B 1 559 ? 11.344 28.688 20.828 1 95.44 559 LEU B C 1
ATOM 9365 O O . LEU B 1 559 ? 10.828 29.172 21.844 1 95.44 559 LEU B O 1
ATOM 9369 N N . SER B 1 560 ? 12.461 29.078 20.328 1 95.25 560 SER B N 1
ATOM 9370 C CA . SER B 1 560 ? 13.148 30.25 20.859 1 95.25 560 SER B CA 1
ATOM 9371 C C . SER B 1 560 ? 12.305 31.5 20.688 1 95.25 560 SER B C 1
ATOM 9373 O O . SER B 1 560 ? 12.219 32.344 21.594 1 95.25 560 SER B O 1
ATOM 9375 N N . LEU B 1 561 ? 11.695 31.641 19.562 1 95.19 561 LEU B N 1
ATOM 9376 C CA . LEU B 1 561 ? 10.836 32.781 19.297 1 95.19 561 LEU B CA 1
ATOM 9377 C C . LEU B 1 561 ? 9.625 32.781 20.219 1 95.19 561 LEU B C 1
ATOM 9379 O O . LEU B 1 561 ? 9.242 33.812 20.75 1 95.19 561 LEU B O 1
ATOM 9383 N N . LEU B 1 562 ? 9.055 31.656 20.422 1 94.88 562 LEU B N 1
ATOM 9384 C CA . LEU B 1 562 ? 7.898 31.531 21.297 1 94.88 562 LEU B CA 1
ATOM 9385 C C . LEU B 1 562 ? 8.273 31.859 22.734 1 94.88 562 LEU B C 1
ATOM 9387 O O . LEU B 1 562 ? 7.48 32.438 23.469 1 94.88 562 LEU B O 1
ATOM 9391 N N . LYS B 1 563 ? 9.422 31.469 23.141 1 94.56 563 LYS B N 1
ATOM 9392 C CA . LYS B 1 563 ? 9.891 31.703 24.5 1 94.56 563 LYS B CA 1
ATOM 9393 C C . LYS B 1 563 ? 9.93 33.188 24.812 1 94.56 563 LYS B C 1
ATOM 9395 O O . LYS B 1 563 ? 9.711 33.594 25.969 1 94.56 563 LYS B O 1
ATOM 9400 N N . ARG B 1 564 ? 10.148 34 23.859 1 92.31 564 ARG B N 1
ATOM 9401 C CA . ARG B 1 564 ? 10.172 35.438 24.031 1 92.31 564 ARG B CA 1
ATOM 9402 C C . ARG B 1 564 ? 8.805 35.969 24.453 1 92.31 564 ARG B C 1
ATOM 9404 O O . ARG B 1 564 ? 8.711 37.031 25.078 1 92.31 564 ARG B O 1
ATOM 9411 N N . THR B 1 565 ? 7.758 35.25 24.156 1 94.94 565 THR B N 1
ATOM 9412 C CA . THR B 1 565 ? 6.402 35.656 24.516 1 94.94 565 THR B CA 1
ATOM 9413 C C . THR B 1 565 ? 6.016 35.156 25.891 1 94.94 565 THR B C 1
ATOM 9415 O O . THR B 1 565 ? 4.887 35.344 26.344 1 94.94 565 THR B O 1
ATOM 9418 N N . GLY B 1 566 ? 6.941 34.406 26.469 1 93 566 GLY B N 1
ATOM 9419 C CA . GLY B 1 566 ? 6.652 33.812 27.766 1 93 566 GLY B CA 1
ATOM 9420 C C . GLY B 1 566 ? 6.152 32.375 27.656 1 93 566 GLY B C 1
ATOM 9421 O O . GLY B 1 566 ? 5.797 31.766 28.656 1 93 566 GLY B O 1
ATOM 9422 N N . VAL B 1 567 ? 6.141 31.828 26.5 1 95.56 567 VAL B N 1
ATOM 9423 C CA . VAL B 1 567 ? 5.684 30.453 26.266 1 95.56 567 VAL B CA 1
ATOM 9424 C C . VAL B 1 567 ? 6.883 29.516 26.234 1 95.56 567 VAL B C 1
ATOM 9426 O O . VAL B 1 567 ? 7.559 29.375 25.219 1 95.56 567 VAL B O 1
ATOM 9429 N N . ASP B 1 568 ? 7.098 28.828 27.297 1 94.69 568 ASP B N 1
ATOM 9430 C CA . ASP B 1 568 ? 8.102 27.781 27.359 1 94.69 568 ASP B CA 1
ATOM 9431 C C . ASP B 1 568 ? 7.453 26.406 27.328 1 94.69 568 ASP B C 1
ATOM 9433 O O . ASP B 1 568 ? 7.047 25.875 28.359 1 94.69 568 ASP B O 1
ATOM 9437 N N . LEU B 1 569 ? 7.492 25.766 26.219 1 95 569 LEU B N 1
ATOM 9438 C CA . LEU B 1 569 ? 6.809 24.484 26.016 1 95 569 LEU B CA 1
ATOM 9439 C C . LEU B 1 569 ? 7.633 23.344 26.594 1 95 569 LEU B C 1
ATOM 9441 O O . LEU B 1 569 ? 7.113 22.25 26.797 1 95 569 LEU B O 1
ATOM 9445 N N . GLU B 1 570 ? 8.906 23.562 26.828 1 92.19 570 GLU B N 1
ATOM 9446 C CA . GLU B 1 570 ? 9.75 22.531 27.438 1 92.19 570 GLU B CA 1
ATOM 9447 C C . GLU B 1 570 ? 9.406 22.344 28.906 1 92.19 570 GLU B C 1
ATOM 9449 O O . GLU B 1 570 ? 9.406 21.219 29.406 1 92.19 570 GLU B O 1
ATOM 9454 N N . GLU B 1 571 ? 9.078 23.406 29.531 1 89.06 571 GLU B N 1
ATOM 9455 C CA . GLU B 1 571 ? 8.758 23.359 30.953 1 89.06 571 GLU B CA 1
ATOM 9456 C C . GLU B 1 571 ? 7.285 23.016 31.172 1 89.06 571 GLU B C 1
ATOM 9458 O O . GLU B 1 571 ? 6.914 22.484 32.219 1 89.06 571 GLU B O 1
ATOM 9463 N N . GLY B 1 572 ? 6.457 23.344 30.328 1 90.75 572 GLY B N 1
ATOM 9464 C CA . GLY B 1 572 ? 5.086 22.859 30.328 1 90.75 572 GLY B CA 1
ATOM 9465 C C . GLY B 1 572 ? 4.113 23.828 30.984 1 90.75 572 GLY B C 1
ATOM 9466 O O . GLY B 1 572 ? 2.9 23.609 30.953 1 90.75 572 GLY B O 1
ATOM 9467 N N . GLU B 1 573 ? 4.609 24.938 31.516 1 92.75 573 GLU B N 1
ATOM 9468 C CA . GLU B 1 573 ? 3.76 25.891 32.219 1 92.75 573 GLU B CA 1
ATOM 9469 C C . GLU B 1 573 ? 2.654 26.422 31.312 1 92.75 573 GLU B C 1
ATOM 9471 O O . GLU B 1 573 ? 1.49 26.484 31.703 1 92.75 573 GLU B O 1
ATOM 9476 N N . PRO B 1 574 ? 3.004 26.797 30.094 1 94.62 574 PRO B N 1
ATOM 9477 C CA . PRO B 1 574 ? 1.933 27.266 29.203 1 94.62 574 PRO B CA 1
ATOM 9478 C C . PRO B 1 574 ? 0.839 26.219 29 1 94.62 574 PRO B C 1
ATOM 9480 O O . PRO B 1 574 ? -0.34 26.562 28.891 1 94.62 574 PRO B O 1
ATOM 9483 N N . ILE B 1 575 ? 1.197 24.953 28.984 1 96.56 575 ILE B N 1
ATOM 9484 C CA . ILE B 1 575 ? 0.234 23.875 28.812 1 96.56 575 ILE B CA 1
ATOM 9485 C C . ILE B 1 575 ? -0.628 23.734 30.062 1 96.56 575 ILE B C 1
ATOM 9487 O O . ILE B 1 575 ? -1.854 23.625 29.969 1 96.56 575 ILE B O 1
ATOM 9491 N N . ARG B 1 576 ? -0.03 23.812 31.188 1 95.62 576 ARG B N 1
ATOM 9492 C CA . ARG B 1 576 ? -0.767 23.75 32.438 1 95.62 576 ARG B CA 1
ATOM 9493 C C . ARG B 1 576 ? -1.721 24.938 32.594 1 95.62 576 ARG B C 1
ATOM 9495 O O . ARG B 1 576 ? -2.846 24.766 33.062 1 95.62 576 ARG B O 1
ATOM 9502 N N . ASN B 1 577 ? -1.241 26.078 32.219 1 95.31 577 ASN B N 1
ATOM 9503 C CA . ASN B 1 577 ? -2.109 27.25 32.219 1 95.31 577 ASN B CA 1
ATOM 9504 C C . ASN B 1 577 ? -3.332 27.062 31.344 1 95.31 577 ASN B C 1
ATOM 9506 O O . ASN B 1 577 ? -4.449 27.406 31.734 1 95.31 577 ASN B O 1
ATOM 9510 N N . ALA B 1 578 ? -3.076 26.594 30.141 1 95.81 578 ALA B N 1
ATOM 9511 C CA . ALA B 1 578 ? -4.184 26.328 29.234 1 95.81 578 ALA B CA 1
ATOM 9512 C C . ALA B 1 578 ? -5.184 25.359 29.844 1 95.81 578 ALA B C 1
ATOM 9514 O O . ALA B 1 578 ? -6.398 25.562 29.75 1 95.81 578 ALA B O 1
ATOM 9515 N N . LEU B 1 579 ? -4.684 24.359 30.5 1 97 579 LEU B N 1
ATOM 9516 C CA . LEU B 1 579 ? -5.543 23.359 31.125 1 97 579 LEU B CA 1
ATOM 9517 C C . LEU B 1 579 ? -6.316 23.969 32.281 1 97 579 LEU B C 1
ATOM 9519 O O . LEU B 1 579 ? -7.465 23.578 32.562 1 97 579 LEU B O 1
ATOM 9523 N N . ASN B 1 580 ? -5.684 24.875 32.969 1 95.94 580 ASN B N 1
ATOM 9524 C CA . ASN B 1 580 ? -6.387 25.594 34 1 95.94 580 ASN B CA 1
ATOM 9525 C C . ASN B 1 580 ? -7.527 26.438 33.438 1 95.94 580 ASN B C 1
ATOM 9527 O O . ASN B 1 580 ? -8.602 26.516 34.031 1 95.94 580 ASN B O 1
ATOM 9531 N N . VAL B 1 581 ? -7.227 27.062 32.375 1 94.69 581 VAL B N 1
ATOM 9532 C CA . VAL B 1 581 ? -8.273 27.828 31.719 1 94.69 581 VAL B CA 1
ATOM 9533 C C . VAL B 1 581 ? -9.43 26.906 31.344 1 94.69 581 VAL B C 1
ATOM 9535 O O . VAL B 1 581 ? -10.594 27.234 31.578 1 94.69 581 VAL B O 1
ATOM 9538 N N . PHE B 1 582 ? -9.156 25.781 30.766 1 96.25 582 PHE B N 1
ATOM 9539 C CA . PHE B 1 582 ? -10.18 24.812 30.406 1 96.25 582 PHE B CA 1
ATOM 9540 C C . PHE B 1 582 ? -11.008 24.406 31.609 1 96.25 582 PHE B C 1
ATOM 9542 O O . PHE B 1 582 ? -12.242 24.391 31.547 1 96.25 582 PHE B O 1
ATOM 9549 N N . SER B 1 583 ? -10.312 24.094 32.719 1 96.44 583 SER B N 1
ATOM 9550 C CA . SER B 1 583 ? -10.984 23.719 33.938 1 96.44 583 SER B CA 1
ATOM 9551 C C . SER B 1 583 ? -11.938 24.812 34.406 1 96.44 583 SER B C 1
ATOM 9553 O O . SER B 1 583 ? -13.039 24.531 34.875 1 96.44 583 SER B O 1
ATOM 9555 N N . GLY B 1 584 ? -11.469 26.016 34.312 1 95.31 584 GLY B N 1
ATOM 9556 C CA . GLY B 1 584 ? -12.312 27.141 34.688 1 95.31 584 GLY B CA 1
ATOM 9557 C C . GLY B 1 584 ? -13.547 27.266 33.812 1 95.31 584 GLY B C 1
ATOM 9558 O O . GLY B 1 584 ? -14.641 27.547 34.312 1 95.31 584 GLY B O 1
ATOM 9559 N N . LEU B 1 585 ? -13.406 27.062 32.531 1 95 585 LEU B N 1
ATOM 9560 C CA . LEU B 1 585 ? -14.531 27.125 31.609 1 95 585 LEU B CA 1
ATOM 9561 C C . LEU B 1 585 ? -15.562 26.047 31.953 1 95 585 LEU B C 1
ATOM 9563 O O . LEU B 1 585 ? -16.766 26.328 31.953 1 95 585 LEU B O 1
ATOM 9567 N N . VAL B 1 586 ? -15.094 24.859 32.25 1 95.94 586 VAL B N 1
ATOM 9568 C CA . VAL B 1 586 ? -15.977 23.75 32.562 1 95.94 586 VAL B CA 1
ATOM 9569 C C . VAL B 1 586 ? -16.734 24.031 33.844 1 95.94 586 VAL B C 1
ATOM 9571 O O . VAL B 1 586 ? -17.953 23.797 33.906 1 95.94 586 VAL B O 1
ATOM 9574 N N . LYS B 1 587 ? -16.047 24.578 34.812 1 95.38 587 LYS B N 1
ATOM 9575 C CA . LYS B 1 587 ? -16.688 24.938 36.094 1 95.38 587 LYS B CA 1
ATOM 9576 C C . LYS B 1 587 ? -17.766 26 35.875 1 95.38 587 LYS B C 1
ATOM 9578 O O . LYS B 1 587 ? -18.859 25.906 36.438 1 95.38 587 LYS B O 1
ATOM 9583 N N . GLU B 1 588 ? -17.391 26.938 35.156 1 94.38 588 GLU B N 1
ATOM 9584 C CA . GLU B 1 588 ? -18.344 28.016 34.844 1 94.38 588 GLU B CA 1
ATOM 9585 C C . GLU B 1 588 ? -19.562 27.484 34.125 1 94.38 588 GLU B C 1
ATOM 9587 O O . GLU B 1 588 ? -20.703 27.875 34.406 1 94.38 588 GLU B O 1
ATOM 9592 N N . PHE B 1 589 ? -19.391 26.641 33.125 1 94.62 589 PHE B N 1
ATOM 9593 C CA . PHE B 1 589 ? -20.469 26.047 32.375 1 94.62 589 PHE B CA 1
ATOM 9594 C C . PHE B 1 589 ? -21.391 25.234 33.25 1 94.62 589 PHE B C 1
ATOM 9596 O O . PHE B 1 589 ? -22.609 25.266 33.094 1 94.62 589 PHE B O 1
ATOM 9603 N N . SER B 1 590 ? -20.844 24.562 34.25 1 91.56 590 SER B N 1
ATOM 9604 C CA . SER B 1 590 ? -21.609 23.703 35.156 1 91.56 590 SER B CA 1
ATOM 9605 C C . SER B 1 590 ? -22.422 24.516 36.156 1 91.56 590 SER B C 1
ATOM 9607 O O . SER B 1 590 ? -23.438 24.047 36.656 1 91.56 590 SER B O 1
ATOM 9609 N N . LYS B 1 591 ? -21.938 25.641 36.469 1 87.94 591 LYS B N 1
ATOM 9610 C CA . LYS B 1 591 ? -22.656 26.516 37.406 1 87.94 591 LYS B CA 1
ATOM 9611 C C . LYS B 1 591 ? -23.844 27.188 36.719 1 87.94 591 LYS B C 1
ATOM 9613 O O . LYS B 1 591 ? -24.859 27.438 37.344 1 87.94 591 LYS B O 1
ATOM 9618 N N . GLU B 1 592 ? -23.656 27.547 35.594 1 78.62 592 GLU B N 1
ATOM 9619 C CA . GLU B 1 592 ? -24.719 28.219 34.844 1 78.62 592 GLU B CA 1
ATOM 9620 C C . GLU B 1 592 ? -25.812 27.234 34.406 1 78.62 592 GLU B C 1
ATOM 9622 O O . GLU B 1 592 ? -26.984 27.609 34.344 1 78.62 592 GLU B O 1
#

Foldseek 3Di:
DDAPVPDDLLQFFDLVLLPVDPVRLVVLVVVLLVLLVVLLVCQVPPDALVSVLVSVVSLLVSVQSLLSSQVSLVSVCQAFVPDPVSVVSNVVSVVVVVSNCVSCVRVLVVLLPDDPVRLVVSCVVDVSCVVCNVVSVLSNVLSLLDDPPVVVVVVVVCVCVLCVLLVVLCCCQPPPDWFAWAQDPVRDTDTDDPVNLLVQLQDLDLVSLVRSVCRHLVRLVVCLQVLLVSLLSLLLSLQVSCVNSPHPFSQCVLCVSLPDDCLLLVLQLVLLLVLLVLLQLLLVLLCVLSVDPAAAPSSPNHQSQPDDWAQADPVRLLVLLLVLCCLLDDVLSVVSVVCSRNRQENEADHHNRNDDKAWDARQPGAIHIYYHADRTPVSSLSVQLRVLLRLLLVQQSVQDPSVQSAADPLQSRQSSLLSNLSSLVSCLVPDPDPSVNLSSLSVVLVVLCVQAVVLSLVLVLLVVQSVCSNVVHDRGSVVQLVSQQVSVCSSNDPSHDYDPSRSSVVSNDSCSSVHNPSNSSNLSNLLSNLLNVCSVVSNVQLSVLVSVLSNRRPVDRNQVSSVSSVDHSSVNVSVNVSSVVSSVSSVVSSVD/DDAPVPDDLLQFFDLVLLPVDPVRLVVLVVVLLVLLVVLLVCQVPPDALVSVLVSVVSLLVSVQSLLSSQVSLVSVCQAFVPDPVSVVSNVVSVVVVVSNCVSCVRVLVVLLPDDPVRLVVSCVVDVSCVLCNVVSVLSNVLSLLDDPPVVVVVVVVCVCVLCVLLVVLCCCQPPPDWFAWAQDPVRDTDTDDPVNLLVQLQDLDLVSLVRSVCRHLVRLVVCLQVLLVSLLSLLLSLQVSCVNSPHPFSQCVLCVSLPDDCLLLVLQLVLLLVLLVLLQLLLVLLCVLSVDPAAAPSSVNHQSQPDDWAQADPVRLLVLLLVLCCLLDDVLSVVSVVCSSNRQENEADHHNRNDDKAWDARQPGAIHIYYHADRTPVSSLSVQLRVLLRLLLVQQSVQDPSVQSAADPLQSRQSSLLSNLSSLCSCLVPDPDPSVNLSSLSVVLVVLCVQAVVLSLVLVLLVVQSVCSNVVHDRGSVVQLVSQVVSVCSSNDPSHDYDPSRSSVVSNDSCSSVHNPSNSSNLSNLLSLLLNVCSVVSNVQLSVLVSVLSNRRPVDRNQVSSVSSVDHSSVNVSVNVSSVVSSVSSVVSSVD

InterPro domains:
  IPR001567 Peptidase M3A/M3B catalytic domain [PF01432] (200-579)
  IPR004438 Peptidase M3B, oligoendopeptidase F [TIGR00181] (5-591)
  IPR013647 Oligopeptidase F, N-terminal domain [PF08439] (111-179)
  IPR042088 Oligoendopeptidase F, C-terminal domain [G3DSA:1.10.1370.20] (224-592)
  IPR045090 Peptidase M3A/M3B [PTHR11804] (369-563)

Organism: NCBI:txid1402861

Nearest PDB structures (foldseek):
  3ce2-assembly1_A  TM=9.223E-01  e=1.313E-39  Chlamydia abortus S26/3
  2qr4-assembly1_A  TM=8.567E-01  e=4.824E-31  Enterococcus faecium DO
  2qr4-assembly1_B  TM=8.449E-01  e=2.350E-29  Enterococcus faecium DO
  3sks-assembly1_A  TM=7.270E-01  e=8.769E-15  Bacillus anthracis str. Ames
  4c2n-assembly1_A  TM=6.472E-01  e=1.052E-08  Homo sapiens

Solvent-accessible surface area (backbone atoms only — not comparable to full-atom values): 60875 Å² total; per-residue (Å²): 123,52,62,69,90,72,55,57,70,69,45,30,49,51,62,49,77,77,38,81,38,72,66,52,46,52,51,50,49,51,50,47,54,51,49,42,62,56,53,39,64,46,64,92,56,61,84,48,37,64,48,45,42,51,50,53,52,51,49,51,51,47,49,56,52,46,51,51,54,43,50,49,26,47,55,52,18,39,58,29,60,75,40,63,68,34,46,50,46,34,51,51,42,50,52,48,50,50,51,42,50,61,44,51,57,55,46,63,62,51,59,50,67,49,53,69,65,57,54,52,47,29,37,70,73,26,73,74,28,56,82,44,43,67,61,52,52,56,59,44,63,46,44,77,42,55,65,55,72,67,46,45,52,50,50,60,71,40,44,64,46,64,42,37,30,53,53,28,49,47,22,38,75,73,68,32,65,61,44,31,60,31,71,46,98,87,69,43,81,40,71,48,46,70,70,54,39,64,53,32,34,37,37,89,48,60,67,53,8,48,41,37,46,53,16,60,43,44,45,49,62,48,34,33,54,26,50,20,42,24,51,33,45,38,48,44,47,47,41,49,51,22,51,73,30,65,36,94,35,52,67,49,51,62,26,48,84,58,70,49,60,66,54,35,60,51,34,49,52,52,46,47,65,71,45,30,58,44,48,27,48,45,44,44,49,48,28,59,75,67,68,49,94,72,31,39,74,51,58,72,54,36,68,90,57,77,92,75,79,57,82,35,47,69,71,53,32,52,50,53,43,46,62,29,44,44,71,66,32,67,68,55,42,49,48,52,52,50,37,52,71,65,17,28,38,26,38,60,42,33,80,53,29,55,80,64,67,46,54,46,69,40,83,94,52,67,32,38,35,45,38,50,52,74,34,24,61,66,38,38,47,48,51,36,24,36,47,18,39,31,50,33,37,42,36,1,38,73,66,27,60,78,93,23,20,52,62,55,75,66,51,51,49,25,45,14,40,23,40,38,52,31,36,51,51,43,52,43,74,68,43,82,48,67,66,57,26,52,34,48,49,50,50,51,51,52,50,45,43,55,42,31,55,49,22,39,50,52,36,51,50,51,51,52,55,45,50,37,45,73,68,68,42,85,63,40,38,69,52,50,24,51,56,39,34,53,50,53,44,65,51,43,28,85,63,46,45,82,58,90,63,53,28,51,56,68,70,76,48,73,62,75,70,44,73,83,52,49,42,43,49,21,54,17,45,22,44,12,45,39,47,34,57,41,29,74,70,62,37,61,64,44,41,52,29,40,54,47,44,34,26,38,32,41,73,53,52,58,62,65,45,40,37,63,39,69,36,42,56,69,78,27,55,28,48,50,48,29,42,49,52,50,36,50,51,46,51,51,57,70,70,103,121,52,60,71,90,72,54,57,71,70,45,30,48,51,62,49,74,78,38,81,39,71,65,53,46,52,51,50,49,52,50,47,55,51,50,43,60,54,54,39,64,46,64,94,57,62,83,48,38,63,47,44,41,51,50,53,52,51,49,51,54,47,49,54,52,47,51,50,53,44,50,50,25,46,55,52,18,40,58,28,60,76,40,62,68,33,46,49,46,33,51,50,44,51,52,48,51,51,51,41,50,60,45,51,56,56,47,63,60,51,59,50,67,48,53,70,66,56,53,53,47,29,37,69,73,26,72,76,30,56,80,44,41,68,60,52,52,58,59,43,64,47,43,78,41,54,65,54,72,67,46,45,54,52,51,61,71,41,44,64,46,64,42,37,32,53,54,29,47,46,23,38,74,72,68,32,65,63,45,31,58,32,73,47,97,86,71,42,80,40,72,47,45,71,71,53,38,66,53,32,34,36,38,89,47,61,67,54,8,47,41,36,45,52,16,61,42,43,45,49,62,49,35,32,53,26,48,19,42,25,51,35,44,39,48,45,48,47,44,49,52,22,52,73,30,64,36,94,35,53,67,48,52,60,27,49,86,57,69,48,62,68,55,34,60,51,34,50,51,52,48,47,64,72,42,31,59,45,47,25,51,44,44,44,50,48,30,59,75,68,68,48,94,71,34,39,73,51,59,72,55,37,67,89,57,78,91,74,81,58,82,35,47,68,67,53,33,53,52,52,42,46,62,29,44,45,71,66,32,68,68,55,43,50,48,51,53,49,40,54,72,67,17,29,37,26,37,58,42,32,78,53,29,56,79,65,68,46,54,48,68,40,83,93,52,66,30,37,34,46,40,51,51,74,34,26,62,67,38,38,47,48,52,35,25,36,47,18,40,30,50,34,38,41,36,2,38,72,67,28,59,80,93,24,20,54,61,55,76,67,52,51,48,25,45,13,39,24,39,38,51,33,37,51,51,43,53,44,75,67,43,81,49,67,67,56,26,51,34,46,49,51,50,51,51,51,49,47,42,56,42,32,55,48,22,39,51,51,36,50,50,51,50,53,54,45,50,36,45,73,70,68,42,88,64,41,38,68,51,51,24,53,54,40,33,53,49,52,46,65,54,43,26,85,62,46,46,84,56,88,63,53,28,51,54,66,70,75,47,73,63,75,70,44,75,83,52,48,42,43,49,22,54,17,46,20,43,12,44,38,47,34,56,40,30,74,70,63,36,62,66,44,41,53,29,41,55,49,43,34,26,38,32,42,73,51,52,57,63,62,45,38,37,61,40,70,36,42,54,67,77,26,56,28,50,50,48,29,42,49,50,51,38,49,51,46,52,51,59,70,71,105

Sequence (1184 aa):
MVETKSIPESEKWKKEHIFSSEEAWKRSYEEVSTRIDDIKHYQGNITNAKELLTYLTKGEEISQKYSKLYVYAMLSHDEDTRVAESQARLSKVQQLGVKLSSATSFFTPFLLSLDEQTLSTYIKQEEGLQYFEEDLFDTYRYKEHVLSAEQEALLSEMGEALQAPRNTYGMINNADITFGYITNDQGEKERLTRGKYALLSKSSDREKRKEAYKAYYEPYIGLHNTIGSTLSAAVKNNVKLTKLRNYPSALEKALFGDKVPKEVYETLIQAAHKGKEALHAYTKERKKILNVNELRPYDLGVPLVEGVKYDISYDEAYEMMLKALSPLGEDYVSQLKEMKAAGVIDVHETPGKRSGAYNIGVYGVHPYVLLNHRNDLDSLFTLTHEMGHAMHSYYSNKHQPHITAGYSIFVAEVASTVNEVLLMHHLIDHEKDDKKRRYLLHHFIDQFKGTFFTQVMFAEFEKIVHEKAEKEEPLNASAFNEVYEELFGSYHGESLELGDEVKYGWSRIPHFYRPFYVYKYATGYASAIHIADRLLKGDEETKNNYLEFLKSGSSDYPLSLLKRTGVDLEEGEPIRNALNVFSGLVKEFSKEMVETKSIPESEKWKKEHIFSSEEAWKRSYEEVSTRIDDIKHYQGNITNAKELLTYLTKGEEISQKYSKLYVYAMLSHDEDTRVAESQARLSKVQQLGVKLSSATSFFTPFLLSLDEQTLSTYIKQEEGLQYFEEDLFDTYRYKEHVLSAEQEALLSEMGEALQAPRNTYGMINNADITFGYITNDQGEKERLTRGKYALLSKSSDREKRKEAYKAYYEPYIGLHNTIGSTLSAAVKNNVKLTKLRNYPSALEKALFGDKVPKEVYETLIQAAHKGKEALHAYTKERKKILNVNELRPYDLGVPLVEGVKYDISYDEAYEMMLKALSPLGEDYVSQLKEMKAAGVIDVHETPGKRSGAYNIGVYGVHPYVLLNHRNDLDSLFTLTHEMGHAMHSYYSNKHQPHITAGYSIFVAEVASTVNEVLLMHHLIDHEKDDKKRRYLLHHFIDQFKGTFFTQVMFAEFEKIVHEKAEKEEPLNASAFNEVYEELFGSYHGESLELGDEVKYGWSRIPHFYRPFYVYKYATGYASAIHIADRLLKGDEETKNNYLEFLKSGSSDYPLSLLKRTGVDLEEGEPIRNALNVFSGLVKEFSKE

Secondary structure (DSSP, 8-state):
---GGGS-GGGS--GGGT-SSHHHHHHHHHHHHHHHHHHGGGTTT--SHHHHHHHHHHHHHHHHHHHHHHHHHHHHHHH-TT-HHHHHHHHHHHHHHHHHHHHHTTHHHHHHHS-HHHHHHHHHH-GGGGGGHHHHHHHHGGGGG---HHHHHHHHHTHHHHHHHHHHHHIIIIII----EEE-TTS-EEE--HHHHHHHTT-S-HHHHHHHHHHHHHHHHHTHHHHHHHHHHHHHHHHHHHHHTT-S-HHHHHHHTTT--HHHHHHHHHHHHHHHHHHHHHHHHHHHHHT-SSB-GGGTTS-SS-S------HHHHHHHHHHHTGGG-HHHHHHHHHHHHHT-EEEE--TTPPPS-EEE--TTS--EEEEEE-SSHHHHHHHHHHHHHHHHHHHHHHHS-HHHHS--HHHHHHHHHHHHHHHHHHHHHH---HHHHHHHHHHHHHHHIIIIIHHHHHHHHHHHHHHHHHTT---SHHHHHHHHHHHHHHHH-TTBPP-SSGGGGGGG-GGGGSTT-THHHHHHHHHHHHHHHHHHTT-HHHHHHHHHHHH-TTSS-HHHHHHTTT--TTT-HHHHHHHHHHHHHHHHHHH-/---GGGS-GGGS--GGGT-SSHHHHHHHHHHHHHHHHHHGGGTTT--SHHHHHHHHHHHHHHHHHHHHHHHHHHHHHHH-TT-HHHHHHHHHHHHHHHHHHHHHTTHHHHHHHS-HHHHHHHHHH-GGGGGGHHHHHHHHGGGGG---HHHHHHHHHTHHHHHHHHHHHHIIIIII----EEE-TTS-EEE--HHHHHHHTT-S-HHHHHHHHHHHHHHHHHTHHHHHHHHHHHHHHHHHHHHHTT-S-HHHHHHHTTT--HHHHHHHHHHHHHHHHHHHHHHHHHHHHHT-SSB-GGGTTS-SS-S------HHHHHHHHHHHTGGG-HHHHHHHHHHHHHT-EEEE--TTPPPS-EEE--TTS--EEEEEE-SSHHHHHHHHHHHHHHHHHHHHHHHS-HHHHS--HHHHHHHHHHHHHHHHHHHHHH---HHHHHHHHHHHHHHHIIIIIHHHHHHHHHHHHHHHHHTT---SHHHHHHHHHHHHHHHH-TTBPP-SSGGGGGGG-GGGGSTT-THHHHHHHHHHHHHHHHHHTT-HHHHHHHHHHHH-TTSS-HHHHHHTTT--TTT-HHHHHHHHHHHHHHHHHHH-